Protein AF-A0A9D1J9B0-F1 (afdb_monomer_lite)

Structure (mmCIF, N/CA/C/O backbone):
data_AF-A0A9D1J9B0-F1
#
_entry.id   AF-A0A9D1J9B0-F1
#
loop_
_atom_site.group_PDB
_atom_site.id
_atom_site.type_symbol
_atom_site.label_atom_id
_atom_site.label_alt_id
_atom_site.label_comp_id
_atom_site.label_asym_id
_atom_site.label_entity_id
_atom_site.label_seq_id
_atom_site.pdbx_PDB_ins_code
_atom_site.Cartn_x
_atom_site.Cartn_y
_atom_site.Cartn_z
_atom_site.occupancy
_atom_site.B_iso_or_equiv
_atom_site.auth_seq_id
_atom_site.auth_comp_id
_atom_site.auth_asym_id
_atom_site.auth_atom_id
_atom_site.pdbx_PDB_model_num
ATOM 1 N N . MET A 1 1 ? -37.477 20.059 -3.249 1.00 31.12 1 MET A N 1
ATOM 2 C CA . MET A 1 1 ? -38.682 20.808 -3.695 1.00 31.12 1 MET A CA 1
ATOM 3 C C . MET A 1 1 ? -39.081 20.256 -5.066 1.00 31.12 1 MET A C 1
ATOM 5 O O . MET A 1 1 ? -38.280 20.366 -5.971 1.00 31.12 1 MET A O 1
ATOM 9 N N . LYS A 1 2 ? -40.104 19.385 -5.181 1.00 21.62 2 LYS A N 1
ATOM 10 C CA . LYS A 1 2 ? -41.485 19.699 -5.655 1.00 21.62 2 LYS A CA 1
ATOM 11 C C . LYS A 1 2 ? -41.464 20.566 -6.938 1.00 21.62 2 LYS A C 1
ATOM 13 O O . LYS A 1 2 ? -41.057 21.709 -6.814 1.00 21.62 2 LYS A O 1
ATOM 18 N N . LYS A 1 3 ? -41.920 20.175 -8.142 1.00 23.58 3 LYS A N 1
ATOM 19 C CA . LYS A 1 3 ? -42.946 19.223 -8.657 1.00 23.58 3 LYS A CA 1
ATOM 20 C C . LYS A 1 3 ? -42.654 18.962 -10.167 1.00 23.58 3 LYS A C 1
ATOM 22 O O . LYS A 1 3 ? -42.179 19.887 -10.806 1.00 23.58 3 LYS A O 1
ATOM 27 N N . PHE A 1 4 ? -42.771 17.756 -10.742 1.00 22.09 4 PHE A N 1
ATOM 28 C CA . PHE A 1 4 ? -43.973 16.966 -11.129 1.00 22.09 4 PHE A CA 1
ATOM 29 C C . PHE A 1 4 ? -44.691 17.430 -12.424 1.00 22.09 4 PHE A C 1
ATOM 31 O O . PHE A 1 4 ? -45.258 18.520 -12.401 1.00 22.09 4 PHE A O 1
ATOM 38 N N . ALA A 1 5 ? -44.740 16.561 -13.461 1.00 23.73 5 ALA A N 1
ATOM 39 C CA . ALA A 1 5 ? -45.914 16.149 -14.289 1.00 23.73 5 ALA A CA 1
ATOM 40 C C . ALA A 1 5 ? -45.518 15.727 -15.737 1.00 23.73 5 ALA A C 1
ATOM 42 O O . ALA A 1 5 ? -45.054 16.563 -16.500 1.00 23.73 5 ALA A O 1
ATOM 43 N N . LEU A 1 6 ? -45.530 14.419 -16.060 1.00 21.66 6 LEU A N 1
ATOM 44 C CA . LEU A 1 6 ? -46.576 13.612 -16.765 1.00 21.66 6 LEU A CA 1
ATOM 45 C C . LEU A 1 6 ? -46.407 13.583 -18.305 1.00 21.66 6 LEU A C 1
ATOM 47 O O . LEU A 1 6 ? -46.522 14.614 -18.950 1.00 21.66 6 LEU A O 1
ATOM 51 N N . LEU A 1 7 ? -45.991 12.461 -18.914 1.00 22.83 7 LEU A N 1
ATOM 52 C CA . LEU A 1 7 ? -46.787 11.308 -19.411 1.00 22.83 7 LEU A CA 1
ATOM 53 C C . LEU A 1 7 ? -47.965 11.641 -20.360 1.00 22.83 7 LEU A C 1
ATOM 55 O O . LEU A 1 7 ? -48.972 12.194 -19.924 1.00 22.83 7 LEU A O 1
ATOM 59 N N . LEU A 1 8 ? -47.877 11.078 -21.579 1.00 21.48 8 LEU A N 1
ATOM 60 C CA . LEU A 1 8 ? -48.791 10.082 -22.191 1.00 21.48 8 LEU A CA 1
ATOM 61 C C . LEU A 1 8 ? -49.397 10.423 -23.575 1.00 21.48 8 LEU A C 1
ATOM 63 O O . LEU A 1 8 ? -49.970 11.488 -23.771 1.00 21.48 8 LEU A O 1
ATOM 67 N N . ALA A 1 9 ? -49.420 9.369 -24.412 1.00 22.33 9 ALA A N 1
ATOM 68 C CA . ALA A 1 9 ? -50.201 9.117 -25.638 1.00 22.33 9 ALA A CA 1
ATOM 69 C C . ALA A 1 9 ? -49.673 9.773 -26.930 1.00 22.33 9 ALA A C 1
ATOM 71 O O . ALA A 1 9 ? -49.329 10.941 -26.947 1.00 22.33 9 ALA A O 1
ATOM 72 N N . GLY A 1 10 ? -49.593 9.106 -28.082 1.00 21.05 10 GLY A N 1
ATOM 73 C CA . GLY A 1 10 ? -50.181 7.845 -28.528 1.00 21.05 10 GLY A CA 1
ATOM 74 C C . GLY A 1 10 ? -50.547 7.998 -30.011 1.00 21.05 10 GLY A C 1
ATOM 75 O O . GLY A 1 10 ? -51.351 8.860 -30.337 1.00 21.05 10 GLY A O 1
ATOM 76 N N . VAL A 1 11 ? -49.901 7.197 -30.865 1.00 31.62 11 VAL A N 1
ATOM 77 C CA . VAL A 1 11 ? -50.242 6.757 -32.240 1.00 31.62 11 VAL A CA 1
ATOM 78 C C . VAL A 1 11 ? -51.287 7.571 -33.028 1.00 31.62 11 VAL A C 1
ATOM 80 O O . VAL A 1 11 ? -52.457 7.558 -32.663 1.00 31.62 11 VAL A O 1
ATOM 83 N N . LEU A 1 12 ? -50.902 8.099 -34.206 1.00 22.22 12 LEU A N 1
ATOM 84 C CA . LEU A 1 12 ? -51.770 8.252 -35.395 1.00 22.22 12 LEU A CA 1
ATOM 85 C C . LEU A 1 12 ? -50.944 8.489 -36.688 1.00 22.22 12 LEU A C 1
ATOM 87 O O . LEU A 1 12 ? -50.430 9.573 -36.926 1.00 22.22 12 LEU A O 1
ATOM 91 N N . SER A 1 13 ? -50.828 7.427 -37.492 1.00 25.91 13 SER A N 1
ATOM 92 C CA . SER A 1 13 ? -50.941 7.349 -38.965 1.00 25.91 13 SER A CA 1
ATOM 93 C C . SER A 1 13 ? -50.563 8.525 -39.903 1.00 25.91 13 SER A C 1
ATOM 95 O O . SER A 1 13 ? -51.199 9.572 -39.869 1.00 25.91 13 SER A O 1
ATOM 97 N N . LEU A 1 14 ? -49.710 8.186 -40.887 1.00 28.08 14 LEU A N 1
ATOM 98 C CA . LEU A 1 14 ? -49.819 8.383 -42.356 1.00 28.08 14 LEU A CA 1
ATOM 99 C C . LEU A 1 14 ? -50.202 9.758 -42.958 1.00 28.08 14 LEU A C 1
ATOM 101 O O . LEU A 1 14 ? -51.306 10.257 -42.762 1.00 28.08 14 LEU A O 1
ATOM 105 N N . GLY A 1 15 ? -49.368 10.213 -43.906 1.00 22.52 15 GLY A N 1
ATOM 106 C CA . GLY A 1 15 ? -49.724 11.127 -45.010 1.00 22.52 15 GLY A CA 1
ATOM 107 C C . GLY A 1 15 ? -48.547 12.031 -45.414 1.00 22.52 15 GLY A C 1
ATOM 108 O O . GLY A 1 15 ? -48.258 12.974 -44.695 1.00 22.52 15 GLY A O 1
ATOM 109 N N . ALA A 1 16 ? -47.715 11.683 -46.402 1.00 25.58 16 ALA A N 1
ATOM 110 C CA . ALA A 1 16 ? -47.918 11.765 -47.861 1.00 25.58 16 ALA A CA 1
ATOM 111 C C . ALA A 1 16 ? -47.706 13.168 -48.480 1.00 25.58 16 ALA A C 1
ATOM 113 O O . ALA A 1 16 ? -48.346 14.135 -48.078 1.00 25.58 16 ALA A O 1
ATOM 114 N N . GLY A 1 17 ? -46.899 13.193 -49.555 1.00 22.86 17 GLY A N 1
ATOM 115 C CA . GLY A 1 17 ? -46.793 14.255 -50.572 1.00 22.86 17 GLY A CA 1
ATOM 116 C C . GLY A 1 17 ? -45.572 15.157 -50.375 1.00 22.86 17 GLY A C 1
ATOM 117 O O . GLY A 1 17 ? -45.525 15.906 -49.412 1.00 22.86 17 GLY A O 1
ATOM 118 N N . VAL A 1 18 ? -44.523 15.129 -51.209 1.00 37.38 18 VAL A N 1
ATOM 119 C CA . VAL A 1 18 ? -44.515 15.400 -52.663 1.00 37.38 18 VAL A CA 1
ATOM 120 C C . VAL A 1 18 ? -45.587 16.417 -53.048 1.00 37.38 18 VAL A C 1
ATOM 122 O O . VAL A 1 18 ? -46.766 16.088 -53.029 1.00 37.38 18 VAL A O 1
ATOM 125 N N . ILE A 1 19 ? -45.165 17.618 -53.456 1.00 28.19 19 ILE A N 1
ATOM 126 C CA . ILE A 1 19 ? -45.656 18.307 -54.658 1.00 28.19 19 ILE A CA 1
ATOM 127 C C . ILE A 1 19 ? -44.622 19.358 -55.087 1.00 28.19 19 ILE A C 1
ATOM 129 O O . ILE A 1 19 ? -44.224 20.253 -54.347 1.00 28.19 19 ILE A O 1
ATOM 133 N N . CYS A 1 20 ? -44.236 19.172 -56.340 1.00 32.44 20 CYS A N 1
ATOM 134 C CA . CYS A 1 20 ? -43.520 20.030 -57.266 1.00 32.44 20 CYS A CA 1
ATOM 135 C C . CYS A 1 20 ? -44.410 21.192 -57.766 1.00 32.44 20 CYS A C 1
ATOM 137 O O . CYS A 1 20 ? -45.629 21.045 -57.778 1.00 32.44 20 CYS A O 1
ATOM 139 N N . ALA A 1 21 ? -43.833 22.284 -58.281 1.00 27.03 21 ALA A N 1
ATOM 140 C CA . ALA A 1 21 ? -44.405 23.109 -59.367 1.00 27.03 21 ALA A CA 1
ATOM 141 C C . ALA A 1 21 ? -43.416 24.229 -59.764 1.00 27.03 21 ALA A C 1
ATOM 143 O O . ALA A 1 21 ? -42.837 24.843 -58.877 1.00 27.03 21 ALA A O 1
ATOM 144 N N . CYS A 1 22 ? -43.208 24.648 -61.019 1.00 24.95 22 CYS A N 1
ATOM 145 C CA . CYS A 1 22 ? -43.683 24.223 -62.342 1.00 24.95 22 CYS A CA 1
ATOM 146 C C . CYS A 1 22 ? -42.912 25.019 -63.436 1.00 24.95 22 CYS A C 1
ATOM 148 O O . CYS A 1 22 ? -42.836 26.240 -63.362 1.00 24.95 22 CYS A O 1
ATOM 150 N N . THR A 1 23 ? -42.395 24.309 -64.445 1.00 29.88 23 THR A N 1
ATOM 151 C CA . THR A 1 23 ? -42.476 24.492 -65.924 1.00 29.88 23 THR A CA 1
ATOM 152 C C . THR A 1 23 ? -42.542 25.863 -66.652 1.00 29.88 23 THR A C 1
ATOM 154 O O . THR A 1 23 ? -43.447 26.660 -66.409 1.00 29.88 23 THR A O 1
ATOM 157 N N . ASN A 1 24 ? -41.759 25.915 -67.756 1.00 30.11 24 ASN A N 1
ATOM 158 C CA . ASN A 1 24 ? -42.088 26.209 -69.184 1.00 30.11 24 ASN A CA 1
ATOM 159 C C . ASN A 1 24 ? -41.548 27.478 -69.885 1.00 30.11 24 ASN A C 1
ATOM 161 O O . ASN A 1 24 ? -41.819 28.601 -69.470 1.00 30.11 24 ASN A O 1
ATOM 165 N N . GLY A 1 25 ? -40.970 27.265 -71.086 1.00 24.84 25 GLY A N 1
ATOM 166 C CA . GLY A 1 25 ? -40.926 28.245 -72.185 1.00 24.84 25 GLY A CA 1
ATOM 167 C C . GLY A 1 25 ? -39.864 27.996 -73.275 1.00 24.84 25 GLY A C 1
ATOM 168 O O . GLY A 1 25 ? -38.748 28.479 -73.149 1.00 24.84 25 GLY A O 1
ATOM 169 N N . GLU A 1 26 ? -40.239 27.293 -74.351 1.00 34.31 26 GLU A N 1
ATOM 170 C CA . GLU A 1 26 ? -39.489 27.043 -75.604 1.00 34.31 26 GLU A CA 1
ATOM 171 C C . GLU A 1 26 ? -39.050 28.314 -76.369 1.00 34.31 26 GLU A C 1
ATOM 173 O O . GLU A 1 26 ? -39.806 29.284 -76.380 1.00 34.31 26 GLU A O 1
ATOM 178 N N . VAL A 1 27 ? -37.969 28.238 -77.175 1.00 28.58 27 VAL A N 1
ATOM 179 C CA . VAL A 1 27 ? -37.933 28.814 -78.545 1.00 28.58 27 VAL A CA 1
ATOM 180 C C . VAL A 1 27 ? -37.051 27.971 -79.491 1.00 28.58 27 VAL A C 1
ATOM 182 O O . VAL A 1 27 ? -35.875 27.737 -79.235 1.00 28.58 27 VAL A O 1
ATOM 185 N N . ASN A 1 28 ? -37.659 27.580 -80.615 1.00 30.36 28 ASN A N 1
ATOM 186 C CA . ASN A 1 28 ? -37.119 26.919 -81.809 1.00 30.36 28 ASN A CA 1
ATOM 187 C C . ASN A 1 28 ? -35.936 27.630 -82.502 1.00 30.36 28 ASN A C 1
ATOM 189 O O . ASN A 1 28 ? -35.957 28.852 -82.648 1.00 30.36 28 ASN A O 1
ATOM 193 N N . ASN A 1 29 ? -35.063 26.849 -83.153 1.00 28.55 29 ASN A N 1
ATOM 194 C CA . ASN A 1 29 ? -34.556 27.187 -84.490 1.00 28.55 29 ASN A CA 1
ATOM 195 C C . ASN A 1 29 ? -34.341 25.920 -85.366 1.00 28.55 29 ASN A C 1
ATOM 197 O O . ASN A 1 29 ? -33.974 24.880 -84.823 1.00 28.55 29 ASN A O 1
ATOM 201 N N . PRO A 1 30 ? -34.605 25.985 -86.691 1.00 35.22 30 PRO A N 1
ATOM 202 C CA . PRO A 1 30 ? -34.544 24.867 -87.649 1.00 35.22 30 PRO A CA 1
ATOM 203 C C . PRO A 1 30 ? -33.130 24.722 -88.294 1.00 35.22 30 PRO A C 1
ATOM 205 O O . PRO A 1 30 ? -32.238 25.492 -87.940 1.00 35.22 30 PRO A O 1
ATOM 208 N N . PRO A 1 31 ? -32.892 23.736 -89.193 1.00 45.44 31 PRO A N 1
ATOM 209 C CA . PRO A 1 31 ? -31.605 23.056 -89.370 1.00 45.44 31 PRO A CA 1
ATOM 210 C C . PRO A 1 31 ? -30.641 23.790 -90.312 1.00 45.44 31 PRO A C 1
ATOM 212 O O . PRO A 1 31 ? -31.087 24.410 -91.281 1.00 45.44 31 PRO A O 1
ATOM 215 N N . ASP A 1 32 ? -29.334 23.637 -90.081 1.00 33.31 32 ASP A N 1
ATOM 216 C CA . ASP A 1 32 ? -28.314 23.887 -91.107 1.00 33.31 32 ASP A CA 1
ATOM 217 C C . ASP A 1 32 ? -27.951 22.553 -91.801 1.00 33.31 32 ASP A C 1
ATOM 219 O O . ASP A 1 32 ? -27.625 21.589 -91.099 1.00 33.31 32 ASP A O 1
ATOM 223 N N . PRO A 1 33 ? -28.083 22.441 -93.137 1.00 47.97 33 PRO A N 1
ATOM 224 C CA . PRO A 1 33 ? -27.874 21.217 -93.895 1.00 47.97 33 PRO A CA 1
ATOM 225 C C . PRO A 1 33 ? -26.568 21.290 -94.693 1.00 47.97 33 PRO A C 1
ATOM 227 O O . PRO A 1 33 ? -26.558 21.959 -95.712 1.00 47.97 33 PRO A O 1
ATOM 230 N N . ASP A 1 34 ? -25.510 20.589 -94.280 1.00 33.44 34 ASP A N 1
ATOM 231 C CA . ASP A 1 34 ? -24.372 20.201 -95.140 1.00 33.44 34 ASP A CA 1
ATOM 232 C C . ASP A 1 34 ? -23.360 19.365 -94.323 1.00 33.44 34 ASP A C 1
ATOM 234 O O . ASP A 1 34 ? -22.524 19.928 -93.628 1.00 33.44 34 ASP A O 1
ATOM 238 N N . ASP A 1 35 ? -23.464 18.030 -94.344 1.00 34.22 35 ASP A N 1
ATOM 239 C CA . ASP A 1 35 ? -22.419 17.115 -94.866 1.00 34.22 35 ASP A CA 1
ATOM 240 C C . ASP A 1 35 ? -22.883 15.640 -94.723 1.00 34.22 35 ASP A C 1
ATOM 242 O O . ASP A 1 35 ? -23.622 15.307 -93.792 1.00 34.22 35 ASP A O 1
ATOM 246 N N . PRO A 1 36 ? -22.555 14.751 -95.681 1.00 39.66 36 PRO A N 1
ATOM 247 C CA . PRO A 1 36 ? -23.243 13.497 -95.932 1.00 39.66 36 PRO A CA 1
ATOM 248 C C . PRO A 1 36 ? -22.724 12.360 -95.051 1.00 39.66 36 PRO A C 1
ATOM 250 O O . PRO A 1 36 ? -21.563 12.323 -94.658 1.00 39.66 36 PRO A O 1
ATOM 253 N N . GLY A 1 37 ? -23.608 11.391 -94.815 1.00 38.84 37 GLY A N 1
ATOM 254 C CA . GLY A 1 37 ? -23.359 10.231 -93.972 1.00 38.84 37 GLY A CA 1
ATOM 255 C C . GLY A 1 37 ? -22.016 9.540 -94.206 1.00 38.84 37 GLY A C 1
ATOM 256 O O . GLY A 1 37 ? -21.715 9.068 -95.304 1.00 38.84 37 GLY A O 1
ATOM 257 N N . ILE A 1 38 ? -21.285 9.393 -93.108 1.00 34.16 38 ILE A N 1
ATOM 258 C CA . ILE A 1 38 ? -20.508 8.193 -92.848 1.00 34.16 38 ILE A CA 1
ATOM 259 C C . ILE A 1 38 ? -21.448 7.285 -92.060 1.00 34.16 38 ILE A C 1
ATOM 261 O O . ILE A 1 38 ? -21.953 7.641 -91.000 1.00 34.16 38 ILE A O 1
ATOM 265 N N . VAL A 1 39 ? -21.781 6.155 -92.674 1.00 39.88 39 VAL A N 1
ATOM 266 C CA . VAL A 1 39 ? -22.377 5.024 -91.974 1.00 39.88 39 VAL A CA 1
ATOM 267 C C . VAL A 1 39 ? -21.231 4.429 -91.171 1.00 39.88 39 VAL A C 1
ATOM 269 O O . VAL A 1 39 ? -20.393 3.744 -91.760 1.00 39.88 39 VAL A O 1
ATOM 272 N N . ASP A 1 40 ? -21.162 4.738 -89.880 1.00 32.03 40 ASP A N 1
ATOM 273 C CA . ASP A 1 40 ? -20.342 3.939 -88.979 1.00 32.03 40 ASP A CA 1
ATOM 274 C C . ASP A 1 40 ? -20.986 2.549 -88.826 1.00 32.03 40 ASP A C 1
ATOM 276 O O . ASP A 1 40 ? -22.221 2.425 -88.840 1.00 32.03 40 ASP A O 1
ATOM 280 N N . PRO A 1 41 ? -20.169 1.480 -88.809 1.00 35.81 41 PRO A N 1
ATOM 281 C CA . PRO A 1 41 ? -20.637 0.117 -88.587 1.00 35.81 41 PRO A CA 1
ATOM 282 C C . PRO A 1 41 ? -21.267 0.006 -87.186 1.00 35.81 41 PRO A C 1
ATOM 284 O O . PRO A 1 41 ? -21.027 0.870 -86.348 1.00 35.81 41 PRO A O 1
ATOM 287 N N . PRO A 1 42 ? -22.100 -1.016 -86.920 1.00 36.19 42 PRO A N 1
ATOM 288 C CA . PRO A 1 42 ? -22.626 -1.212 -85.577 1.00 36.19 42 PRO A CA 1
ATOM 289 C C . PRO A 1 42 ? -21.440 -1.454 -84.636 1.00 36.19 42 PRO A C 1
ATOM 291 O O . PRO A 1 42 ? -20.698 -2.412 -84.853 1.00 36.19 42 PRO A O 1
ATOM 294 N N . ASP A 1 43 ? -21.252 -0.580 -83.647 1.00 34.12 43 ASP A N 1
ATOM 295 C CA . ASP A 1 43 ? -20.479 -0.929 -82.458 1.00 34.12 43 ASP A CA 1
ATOM 296 C C . ASP A 1 43 ? -21.211 -2.098 -81.795 1.00 34.12 43 ASP A C 1
ATOM 298 O O . ASP A 1 43 ? -22.371 -1.984 -81.386 1.00 34.12 43 ASP A O 1
ATOM 302 N N . ASP A 1 44 ? -20.556 -3.256 -81.812 1.00 35.09 44 ASP A N 1
ATOM 303 C CA . ASP A 1 44 ? -20.938 -4.425 -81.034 1.00 35.09 44 ASP A CA 1
ATOM 304 C C . ASP A 1 44 ? -20.781 -4.063 -79.548 1.00 35.09 44 ASP A C 1
ATOM 306 O O . ASP A 1 44 ? -19.674 -3.813 -79.089 1.00 35.09 44 ASP A O 1
ATOM 310 N N . ASN A 1 45 ? -21.912 -4.034 -78.837 1.00 40.50 45 ASN A N 1
ATOM 311 C CA . ASN A 1 45 ? -22.076 -4.278 -77.400 1.00 40.50 45 ASN A CA 1
ATOM 312 C C . ASN A 1 45 ? -20.943 -3.816 -76.462 1.00 40.50 45 ASN A C 1
ATOM 314 O O . ASN A 1 45 ? -20.241 -4.646 -75.890 1.00 40.50 45 ASN A O 1
ATOM 318 N N . ASP A 1 46 ? -20.884 -2.518 -76.172 1.00 44.31 46 ASP A N 1
ATOM 319 C CA . ASP A 1 46 ? -20.453 -2.075 -74.843 1.00 44.31 46 ASP A CA 1
ATOM 320 C C . ASP A 1 46 ? -21.677 -2.232 -73.925 1.00 44.31 46 ASP A C 1
ATOM 322 O O . ASP A 1 46 ? -22.583 -1.391 -73.900 1.00 44.31 46 ASP A O 1
ATOM 326 N N . THR A 1 47 ? -21.830 -3.419 -73.332 1.00 57.12 47 THR A N 1
ATOM 327 C CA . THR A 1 47 ? -22.976 -3.701 -72.455 1.00 57.12 47 THR A CA 1
ATOM 328 C C . THR A 1 47 ? -22.641 -3.111 -71.092 1.00 57.12 47 THR A C 1
ATOM 330 O O . THR A 1 47 ? -22.018 -3.770 -70.273 1.00 57.12 47 THR A O 1
ATOM 333 N N . ASP A 1 48 ? -22.997 -1.846 -70.872 1.00 69.31 48 ASP A N 1
ATOM 334 C CA . ASP A 1 48 ? -22.820 -1.188 -69.575 1.00 69.31 48 ASP A CA 1
ATOM 335 C C . ASP A 1 48 ? -23.695 -1.887 -68.516 1.00 69.31 48 ASP A C 1
ATOM 337 O O . ASP A 1 48 ? -24.925 -1.764 -68.514 1.00 69.31 48 ASP A O 1
ATOM 341 N N . PHE A 1 49 ? -23.056 -2.670 -67.642 1.00 79.19 49 PHE A N 1
ATOM 342 C CA . PHE A 1 49 ? -23.707 -3.394 -66.549 1.00 79.19 49 PHE A CA 1
ATOM 343 C C . PHE A 1 49 ? -23.830 -2.554 -65.268 1.00 79.19 49 PHE A C 1
ATOM 345 O O . PHE A 1 49 ? -24.401 -3.042 -64.293 1.00 79.19 49 PHE A O 1
ATOM 352 N N . THR A 1 50 ? -23.364 -1.299 -65.246 1.00 74.25 50 THR A N 1
ATOM 353 C CA . THR A 1 50 ? -23.315 -0.461 -64.031 1.00 74.25 50 THR A CA 1
ATOM 354 C C . THR A 1 50 ? -24.699 -0.278 -63.400 1.00 74.25 50 THR A C 1
ATOM 356 O O . THR A 1 50 ? -24.855 -0.415 -62.187 1.00 74.25 50 THR A O 1
ATOM 359 N N . GLU A 1 51 ? -25.742 -0.058 -64.212 1.00 76.44 51 GLU A N 1
ATOM 360 C CA . GLU A 1 51 ? -27.126 0.027 -63.713 1.00 76.44 51 GLU A CA 1
ATOM 361 C C . GLU A 1 51 ? -27.633 -1.307 -63.133 1.00 76.44 51 GLU A C 1
ATOM 363 O O . GLU A 1 51 ? -28.441 -1.299 -62.204 1.00 76.44 51 GLU A O 1
ATOM 368 N N . ALA A 1 52 ? -27.171 -2.448 -63.659 1.00 80.56 52 ALA A N 1
ATOM 369 C CA . ALA A 1 52 ? -27.573 -3.782 -63.204 1.00 80.56 52 ALA A CA 1
ATOM 370 C C . ALA A 1 52 ? -26.821 -4.231 -61.939 1.00 80.56 52 ALA A C 1
ATOM 372 O O . ALA A 1 52 ? -27.379 -4.963 -61.125 1.00 80.56 52 ALA A O 1
ATOM 373 N N . LEU A 1 53 ? -25.577 -3.776 -61.765 1.00 83.75 53 LEU A N 1
ATOM 374 C CA . LEU A 1 53 ? -24.745 -4.029 -60.585 1.00 83.75 53 LEU A CA 1
ATOM 375 C C . LEU A 1 53 ? -25.190 -3.204 -59.371 1.00 83.75 53 LEU A C 1
ATOM 377 O O . LEU A 1 53 ? -24.949 -3.598 -58.231 1.00 83.75 53 LEU A O 1
ATOM 381 N N . GLY A 1 54 ? -25.859 -2.069 -59.590 1.00 83.06 54 GLY A N 1
ATOM 382 C CA . GLY A 1 54 ? -26.412 -1.248 -58.516 1.00 83.06 54 GLY A CA 1
ATOM 383 C C . GLY A 1 54 ? -25.345 -0.830 -57.499 1.00 83.06 54 GLY A C 1
ATOM 384 O O . GLY A 1 54 ? -24.301 -0.293 -57.862 1.00 83.06 54 GLY A O 1
ATOM 385 N N . ALA A 1 55 ? -25.597 -1.077 -56.211 1.00 78.75 55 ALA A N 1
ATOM 386 C CA . ALA A 1 55 ? -24.687 -0.672 -55.139 1.00 78.75 55 ALA A CA 1
ATOM 387 C C . ALA A 1 55 ? -23.361 -1.440 -55.101 1.00 78.75 55 ALA A C 1
ATOM 389 O O . ALA A 1 55 ? -22.401 -0.934 -54.531 1.00 78.75 55 ALA A O 1
ATOM 390 N N . TYR A 1 56 ? -23.272 -2.613 -55.733 1.00 84.50 56 TYR A N 1
ATOM 391 C CA . TYR A 1 56 ? -22.024 -3.377 -55.802 1.00 84.50 56 TYR A CA 1
ATOM 392 C C . TYR A 1 56 ? -20.944 -2.648 -56.610 1.00 84.50 56 TYR A C 1
ATOM 394 O O . TYR A 1 56 ? -19.764 -2.825 -56.332 1.00 84.50 56 TYR A O 1
ATOM 402 N N . ALA A 1 57 ? -21.346 -1.798 -57.562 1.00 85.69 57 ALA A N 1
ATOM 403 C CA . ALA A 1 57 ? -20.451 -0.947 -58.345 1.00 85.69 57 ALA A CA 1
ATOM 404 C C . ALA A 1 57 ? -20.085 0.377 -57.637 1.00 85.69 57 ALA A C 1
ATOM 406 O O . ALA A 1 57 ? -19.307 1.158 -58.172 1.00 85.69 57 ALA A O 1
ATOM 407 N N . LEU A 1 58 ? -20.644 0.668 -56.453 1.00 81.56 58 LEU A N 1
ATOM 408 C CA . LEU A 1 58 ? -20.312 1.881 -55.685 1.00 81.56 58 LEU A CA 1
ATOM 409 C C . LEU A 1 58 ? -19.091 1.705 -54.775 1.00 81.56 58 LEU A C 1
ATOM 411 O O . LEU A 1 58 ? -18.663 2.675 -54.148 1.00 81.56 58 LEU A O 1
ATOM 415 N N . PHE A 1 59 ? -18.573 0.483 -54.669 1.00 84.62 59 PHE A N 1
ATOM 416 C CA . PHE A 1 59 ? -17.508 0.125 -53.749 1.00 84.62 59 PHE A CA 1
ATOM 417 C C . PHE A 1 59 ? -16.436 -0.688 -54.460 1.00 84.62 59 PHE A C 1
ATOM 419 O O . PHE A 1 59 ? -16.745 -1.519 -55.316 1.00 84.62 59 PHE A O 1
ATOM 426 N N . ASP A 1 60 ? -15.195 -0.470 -54.045 1.00 88.69 60 ASP A N 1
ATOM 427 C CA . ASP A 1 60 ? -14.113 -1.405 -54.306 1.00 88.69 60 ASP A CA 1
ATOM 428 C C . ASP A 1 60 ? -14.222 -2.587 -53.341 1.00 88.69 60 ASP A C 1
ATOM 430 O O . ASP A 1 60 ? -14.673 -2.450 -52.196 1.00 88.69 60 ASP A O 1
ATOM 434 N N . TRP A 1 61 ? -13.822 -3.762 -53.818 1.00 90.38 61 TRP A N 1
ATOM 435 C CA . TRP A 1 61 ? -13.862 -4.997 -53.049 1.00 90.38 61 TRP A CA 1
ATOM 436 C C . TRP A 1 61 ? -12.453 -5.574 -52.932 1.00 90.38 61 TRP A C 1
ATOM 438 O O . TRP A 1 61 ? -11.785 -5.795 -53.937 1.00 90.38 61 TRP A O 1
ATOM 448 N N . VAL A 1 62 ? -11.983 -5.815 -51.714 1.00 90.31 62 VAL A N 1
ATOM 449 C CA . VAL A 1 62 ? -10.593 -6.174 -51.409 1.00 90.31 62 VAL A CA 1
ATOM 450 C C . VAL A 1 62 ? -10.477 -7.613 -50.918 1.00 90.31 62 VAL A C 1
ATOM 452 O O . VAL A 1 62 ? -11.372 -8.136 -50.255 1.00 90.31 62 VAL A O 1
ATOM 455 N N . SER A 1 63 ? -9.369 -8.264 -51.253 1.00 89.12 63 SER A N 1
ATOM 456 C CA . SER A 1 63 ? -9.033 -9.632 -50.843 1.00 89.12 63 SER A CA 1
ATOM 457 C C . SER A 1 63 ? -7.513 -9.814 -50.824 1.00 89.12 63 SER A C 1
ATOM 459 O O . SER A 1 63 ? -6.792 -8.973 -51.362 1.00 89.12 63 SER A O 1
ATOM 461 N N . GLU A 1 64 ? -7.026 -10.960 -50.336 1.00 81.81 64 GLU A N 1
ATOM 462 C CA . GLU A 1 64 ? -5.612 -11.352 -50.492 1.00 81.81 64 GLU A CA 1
ATOM 463 C C . GLU A 1 64 ? -5.164 -11.412 -51.969 1.00 81.81 64 GLU A C 1
ATOM 465 O O . GLU A 1 64 ? -3.981 -11.302 -52.284 1.00 81.81 64 GLU A O 1
ATOM 470 N N . THR A 1 65 ? -6.114 -11.592 -52.896 1.00 78.38 65 THR A N 1
ATOM 471 C CA . THR A 1 65 ? -5.845 -11.729 -54.334 1.00 78.38 65 THR A CA 1
ATOM 472 C C . THR A 1 65 ? -5.803 -10.395 -55.083 1.00 78.38 65 THR A C 1
ATOM 474 O O . THR A 1 65 ? -5.492 -10.394 -56.273 1.00 78.38 65 THR A O 1
ATOM 477 N N . GLY A 1 66 ? -6.093 -9.281 -54.402 1.00 84.06 66 GLY A N 1
ATOM 478 C CA . GLY A 1 66 ? -6.123 -7.930 -54.965 1.00 84.06 66 GLY A CA 1
ATOM 479 C C . GLY A 1 66 ? -7.507 -7.276 -54.926 1.00 84.06 66 GLY A C 1
ATOM 480 O O . GLY A 1 66 ? -8.449 -7.803 -54.319 1.00 84.06 66 GLY A O 1
ATOM 481 N N . VAL A 1 67 ? -7.610 -6.113 -55.577 1.00 89.88 67 VAL A N 1
ATOM 482 C CA . VAL A 1 67 ? -8.831 -5.293 -55.636 1.00 89.88 67 VAL A CA 1
ATOM 483 C C . VAL A 1 67 ? -9.704 -5.663 -56.841 1.00 89.88 67 VAL A C 1
ATOM 485 O O . VAL A 1 67 ? -9.247 -5.688 -57.986 1.00 89.88 67 VAL A O 1
ATOM 488 N N . LEU A 1 68 ? -10.982 -5.929 -56.580 1.00 91.81 68 LEU A N 1
ATOM 489 C CA . LEU A 1 68 ? -12.052 -6.104 -57.555 1.00 91.81 68 LEU A CA 1
ATOM 490 C C . LEU A 1 68 ? -12.868 -4.808 -57.643 1.00 91.81 68 LEU A C 1
ATOM 492 O O . LEU A 1 68 ? -13.591 -4.456 -56.709 1.00 91.81 68 LEU A O 1
ATOM 496 N N . ASN A 1 69 ? -12.804 -4.140 -58.793 1.00 91.25 69 ASN A N 1
ATOM 497 C CA . ASN A 1 69 ? -13.619 -2.968 -59.091 1.00 91.25 69 ASN A CA 1
ATOM 498 C C . ASN A 1 69 ? -14.667 -3.331 -60.151 1.00 91.25 69 ASN A C 1
ATOM 500 O O . ASN A 1 69 ? -14.379 -3.511 -61.338 1.00 91.25 69 ASN A O 1
ATOM 504 N N . LEU A 1 70 ? -15.916 -3.458 -59.705 1.00 90.69 70 LEU A N 1
ATOM 505 C CA . LEU A 1 70 ? -17.031 -3.878 -60.556 1.00 90.69 70 LEU A CA 1
ATOM 506 C C . LEU A 1 70 ? -17.525 -2.772 -61.500 1.00 90.69 70 LEU A C 1
ATOM 508 O O . LEU A 1 70 ? -18.132 -3.096 -62.518 1.00 90.69 70 LEU A O 1
ATOM 512 N N . ALA A 1 71 ? -17.276 -1.496 -61.190 1.00 86.62 71 ALA A N 1
ATOM 513 C CA . ALA A 1 71 ? -17.654 -0.371 -62.049 1.00 86.62 71 ALA A CA 1
ATOM 514 C C . ALA A 1 71 ? -16.713 -0.227 -63.249 1.00 86.62 71 ALA A C 1
ATOM 516 O O . ALA A 1 71 ? -17.153 0.016 -64.369 1.00 86.62 71 ALA A O 1
ATOM 517 N N . GLU A 1 72 ? -15.415 -0.395 -63.012 1.00 86.25 72 GLU A N 1
ATOM 518 C CA . GLU A 1 72 ? -14.385 -0.363 -64.047 1.00 86.25 72 GLU A CA 1
ATOM 519 C C . GLU A 1 72 ? -14.245 -1.707 -64.767 1.00 86.25 72 GLU A C 1
ATOM 521 O O . GLU A 1 72 ? -13.638 -1.774 -65.836 1.00 86.25 72 GLU A O 1
ATOM 526 N N . GLY A 1 73 ? -14.811 -2.777 -64.198 1.00 86.12 73 GLY A N 1
ATOM 527 C CA . GLY A 1 73 ? -14.676 -4.126 -64.730 1.00 86.12 73 GLY A CA 1
ATOM 528 C C . GLY A 1 73 ? -13.224 -4.588 -64.673 1.00 86.12 73 GLY A C 1
ATOM 529 O O . GLY A 1 73 ? -12.692 -5.086 -65.664 1.00 86.12 73 GLY A O 1
ATOM 530 N N . THR A 1 74 ? -12.570 -4.409 -63.527 1.00 89.56 74 THR A N 1
ATOM 531 C CA . THR A 1 74 ? -11.166 -4.773 -63.328 1.00 89.56 74 THR A CA 1
ATOM 532 C C . THR A 1 74 ? -10.994 -5.664 -62.100 1.00 89.56 74 THR A C 1
ATOM 534 O O . THR A 1 74 ? -11.719 -5.560 -61.111 1.00 89.56 74 THR A O 1
ATOM 537 N N . LEU A 1 75 ? -10.021 -6.572 -62.184 1.00 91.25 75 LEU A N 1
ATOM 538 C CA . LEU A 1 75 ? -9.536 -7.371 -61.065 1.00 91.25 75 LEU A CA 1
ATOM 539 C C . LEU A 1 75 ? -8.012 -7.315 -61.082 1.00 91.25 75 LEU A C 1
ATOM 541 O O . LEU A 1 75 ? -7.377 -7.743 -62.055 1.00 91.25 75 LEU A O 1
ATOM 545 N N . GLU A 1 76 ? -7.430 -6.766 -60.024 1.00 88.88 76 GLU A N 1
ATOM 546 C CA . GLU A 1 76 ? -5.984 -6.659 -59.889 1.00 88.88 76 GLU A CA 1
ATOM 547 C C . GLU A 1 76 ? -5.304 -8.038 -59.986 1.00 88.88 76 GLU A C 1
ATOM 549 O O . GLU A 1 76 ? -5.872 -9.072 -59.643 1.00 88.88 76 GLU A O 1
ATOM 554 N N . GLY A 1 77 ? -4.091 -8.076 -60.541 1.00 82.50 77 GLY A N 1
ATOM 555 C CA . GLY A 1 77 ? -3.342 -9.322 -60.733 1.00 82.50 77 GLY A CA 1
ATOM 556 C C . GLY A 1 77 ? -3.765 -10.162 -61.947 1.00 82.50 77 GLY A C 1
ATOM 557 O O . GLY A 1 77 ? -3.057 -11.114 -62.285 1.00 82.50 77 GLY A O 1
ATOM 558 N N . THR A 1 78 ? -4.839 -9.795 -62.656 1.00 85.75 78 THR A N 1
ATOM 559 C CA . THR A 1 78 ? -5.262 -10.453 -63.908 1.00 85.75 78 THR A CA 1
ATOM 560 C C . THR A 1 78 ? -4.814 -9.685 -65.156 1.00 85.75 78 THR A C 1
ATOM 562 O O . THR A 1 78 ? -4.615 -8.470 -65.130 1.00 85.75 78 THR A O 1
ATOM 565 N N . GLN A 1 79 ? -4.614 -10.387 -66.278 1.00 84.12 79 GLN A N 1
ATOM 566 C CA . GLN A 1 79 ? -4.313 -9.759 -67.577 1.00 84.12 79 GLN A CA 1
ATOM 567 C C . GLN A 1 79 ? -5.579 -9.312 -68.318 1.00 84.12 79 GLN A C 1
ATOM 569 O O . GLN A 1 79 ? -5.507 -8.444 -69.190 1.00 84.12 79 GLN A O 1
ATOM 574 N N . SER A 1 80 ? -6.719 -9.932 -68.014 1.00 88.38 80 SER A N 1
ATOM 575 C CA . SER A 1 80 ? -8.029 -9.608 -68.576 1.00 88.38 80 SER A CA 1
ATOM 576 C C . SER A 1 80 ? -9.143 -9.993 -67.606 1.00 88.38 80 SER A C 1
ATOM 578 O O . SER A 1 80 ? -9.169 -11.126 -67.128 1.00 88.38 80 SER A O 1
ATOM 580 N N . PHE A 1 81 ? -10.078 -9.075 -67.377 1.00 92.00 81 PHE A N 1
ATOM 581 C CA . PHE A 1 81 ? -11.314 -9.307 -66.638 1.00 92.00 81 PHE A CA 1
ATOM 582 C C . PHE A 1 81 ? -12.475 -8.702 -67.432 1.00 92.00 81 PHE A C 1
ATOM 584 O O . PHE A 1 81 ? -12.359 -7.593 -67.947 1.00 92.00 81 PHE A O 1
ATOM 591 N N . GLU A 1 82 ? -13.571 -9.443 -67.573 1.00 90.94 82 GLU A N 1
ATOM 592 C CA . GLU A 1 82 ? -14.771 -8.986 -68.278 1.00 90.94 82 GLU A CA 1
ATOM 593 C C . GLU A 1 82 ? -16.025 -9.522 -67.583 1.00 90.94 82 GLU A C 1
ATOM 595 O O . GLU A 1 82 ? -16.129 -10.719 -67.305 1.00 90.94 82 GLU A O 1
ATOM 600 N N . ILE A 1 83 ? -16.998 -8.647 -67.323 1.00 91.75 83 ILE A N 1
ATOM 601 C CA . ILE A 1 83 ? -18.327 -9.044 -66.847 1.00 91.75 83 ILE A CA 1
ATOM 602 C C . ILE A 1 83 ? -19.149 -9.493 -68.057 1.00 91.75 83 ILE A C 1
ATOM 604 O O . ILE A 1 83 ? -19.305 -8.749 -69.021 1.00 91.75 83 ILE A O 1
ATOM 608 N N . THR A 1 84 ? -19.674 -10.716 -68.013 1.00 90.06 84 THR A N 1
ATOM 609 C CA . THR A 1 84 ? -20.362 -11.355 -69.145 1.00 90.06 84 THR A CA 1
ATOM 610 C C . THR A 1 84 ? -21.882 -11.405 -68.987 1.00 90.06 84 THR A C 1
ATOM 612 O O . THR A 1 84 ? -22.588 -11.426 -69.996 1.00 90.06 84 THR A O 1
ATOM 615 N N . ASP A 1 85 ? -22.401 -11.416 -67.753 1.00 91.56 85 ASP A N 1
ATOM 616 C CA . ASP A 1 85 ? -23.840 -11.344 -67.455 1.00 91.56 85 ASP A CA 1
ATOM 617 C C . ASP A 1 85 ? -24.087 -10.898 -66.001 1.00 91.56 85 ASP A C 1
ATOM 619 O O . ASP A 1 85 ? -23.273 -11.172 -65.118 1.00 91.56 85 ASP A O 1
ATOM 623 N N . VAL A 1 86 ? -25.233 -10.271 -65.726 1.00 90.94 86 VAL A N 1
ATOM 624 C CA . VAL A 1 86 ? -25.679 -9.925 -64.363 1.00 90.94 86 VAL A CA 1
ATOM 625 C C . VAL A 1 86 ? -27.142 -10.324 -64.211 1.00 90.94 86 VAL A C 1
ATOM 627 O O . VAL A 1 86 ? -28.011 -9.874 -64.958 1.00 90.94 86 VAL A O 1
ATOM 630 N N . THR A 1 87 ? -27.429 -11.176 -63.228 1.00 88.50 87 THR A N 1
ATOM 631 C CA . THR A 1 87 ? -28.784 -11.680 -62.960 1.00 88.50 87 THR A CA 1
ATOM 632 C C . THR A 1 87 ? -29.152 -11.514 -61.488 1.00 88.50 87 THR A C 1
ATOM 634 O O . THR A 1 87 ? -28.273 -11.428 -60.640 1.00 88.50 87 THR A O 1
ATOM 637 N N . GLY A 1 88 ? -30.449 -11.478 -61.171 1.00 84.06 88 GLY A N 1
ATOM 638 C CA . GLY A 1 88 ? -30.929 -11.238 -59.802 1.00 84.06 88 GLY A CA 1
ATOM 639 C C . GLY A 1 88 ? -31.183 -9.756 -59.501 1.00 84.06 88 GLY A C 1
ATOM 640 O O . GLY A 1 88 ? -31.229 -8.935 -60.417 1.00 84.06 88 GLY A O 1
ATOM 641 N N . ALA A 1 89 ? -31.437 -9.437 -58.231 1.00 78.69 89 ALA A N 1
ATOM 642 C CA . ALA A 1 89 ? -31.624 -8.077 -57.718 1.00 78.69 89 ALA A CA 1
ATOM 643 C C . ALA A 1 89 ? -31.254 -8.022 -56.225 1.00 78.69 89 ALA A C 1
ATOM 645 O O . ALA A 1 89 ? -31.378 -9.031 -55.527 1.00 78.69 89 ALA A O 1
ATOM 646 N N . ASP A 1 90 ? -30.838 -6.849 -55.743 1.00 75.31 90 ASP A N 1
ATOM 647 C CA . ASP A 1 90 ? -30.434 -6.605 -54.351 1.00 75.31 90 ASP A CA 1
ATOM 648 C C . ASP A 1 90 ? -29.394 -7.643 -53.862 1.00 75.31 90 ASP A C 1
ATOM 650 O O . ASP A 1 90 ? -28.422 -7.915 -54.561 1.00 75.31 90 ASP A O 1
ATOM 654 N N . ALA A 1 91 ? -29.593 -8.257 -52.690 1.00 73.50 91 ALA A N 1
ATOM 655 C CA . ALA A 1 91 ? -28.691 -9.272 -52.133 1.00 73.50 91 ALA A CA 1
ATOM 656 C C . ALA A 1 91 ? -28.629 -10.595 -52.934 1.00 73.50 91 ALA A C 1
ATOM 658 O O . ALA A 1 91 ? -27.766 -11.424 -52.663 1.00 73.50 91 ALA A O 1
ATOM 659 N N . GLU A 1 92 ? -29.529 -10.815 -53.903 1.00 81.69 92 GLU A N 1
ATOM 660 C CA . GLU A 1 92 ? -29.568 -12.026 -54.742 1.00 81.69 92 GLU A CA 1
ATOM 661 C C . GLU A 1 92 ? -28.851 -11.839 -56.097 1.00 81.69 92 GLU A C 1
ATOM 663 O O . GLU A 1 92 ? -29.030 -12.655 -57.006 1.00 81.69 92 GLU A O 1
ATOM 668 N N . ILE A 1 93 ? -28.077 -10.759 -56.272 1.00 87.19 93 ILE A N 1
ATOM 669 C CA . ILE A 1 93 ? -27.301 -10.523 -57.496 1.00 87.19 93 ILE A CA 1
ATOM 670 C C . ILE A 1 93 ? -26.226 -11.607 -57.676 1.00 87.19 93 ILE A C 1
ATOM 672 O O . ILE A 1 93 ? -25.458 -11.922 -56.766 1.00 87.19 93 ILE A O 1
ATOM 676 N N . VAL A 1 94 ? -26.160 -12.147 -58.895 1.00 91.56 94 VAL A N 1
ATOM 677 C CA . VAL A 1 94 ? -25.116 -13.061 -59.367 1.00 91.56 94 VAL A CA 1
ATOM 678 C C . VAL A 1 94 ? -24.491 -12.477 -60.629 1.00 91.56 94 VAL A C 1
ATOM 680 O O . VAL A 1 94 ? -25.172 -12.283 -61.642 1.00 91.56 94 VAL A O 1
ATOM 683 N N . ILE A 1 95 ? -23.186 -12.227 -60.564 1.00 94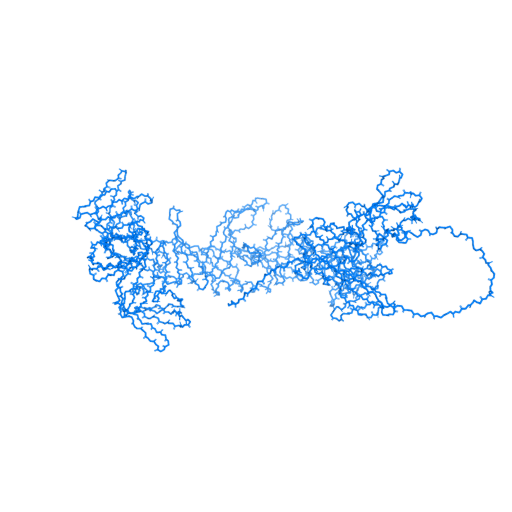.06 95 ILE A N 1
ATOM 684 C CA . ILE A 1 95 ? -22.376 -11.633 -61.629 1.00 94.06 95 ILE A CA 1
ATOM 685 C C . ILE A 1 95 ? -21.590 -12.759 -62.293 1.00 94.06 95 ILE A C 1
ATOM 687 O O . ILE A 1 95 ? -20.803 -13.438 -61.640 1.00 94.06 95 ILE A O 1
ATOM 691 N N . SER A 1 96 ? -21.797 -12.982 -63.584 1.00 94.00 96 SER A N 1
ATOM 692 C CA . SER A 1 96 ? -20.957 -13.886 -64.371 1.00 94.00 96 SER A CA 1
ATOM 693 C C . SER A 1 96 ? -19.817 -13.083 -64.983 1.00 94.00 96 SER A C 1
ATOM 695 O O . SER A 1 96 ? -20.054 -12.034 -65.580 1.00 94.00 96 SER A O 1
ATOM 697 N N . CYS A 1 97 ? -18.584 -13.560 -64.853 1.00 93.44 97 CYS A N 1
ATOM 698 C CA . CYS A 1 97 ? -17.407 -12.890 -65.398 1.00 93.44 97 CYS A CA 1
ATOM 699 C C . CYS A 1 97 ? -16.388 -13.895 -65.940 1.00 93.44 97 CYS A C 1
ATOM 701 O O . CYS A 1 97 ? -16.424 -15.082 -65.615 1.00 93.44 97 CYS A O 1
ATOM 703 N N . THR A 1 98 ? -15.474 -13.413 -66.773 1.00 93.00 98 THR A N 1
ATOM 704 C CA . THR A 1 98 ? -14.331 -14.176 -67.269 1.00 93.00 98 THR A CA 1
ATOM 705 C C . THR A 1 98 ? -13.056 -13.457 -66.842 1.00 93.00 98 THR A C 1
ATOM 707 O O . THR A 1 98 ? -12.872 -12.289 -67.173 1.00 93.00 98 THR A O 1
ATOM 710 N N . ALA A 1 99 ? -12.168 -14.154 -66.128 1.00 91.88 99 ALA A N 1
ATOM 711 C CA . ALA A 1 99 ? -10.860 -13.643 -65.721 1.00 91.88 99 ALA A CA 1
ATOM 712 C C . ALA A 1 99 ? -9.755 -14.538 -66.300 1.00 91.88 99 ALA A C 1
ATOM 714 O O . ALA A 1 99 ? -9.773 -15.757 -66.110 1.00 91.88 99 ALA A O 1
ATOM 715 N N . ASP A 1 100 ? -8.837 -13.958 -67.075 1.00 90.19 100 ASP A N 1
ATOM 716 C CA . ASP A 1 100 ? -7.757 -14.658 -67.792 1.00 90.19 100 ASP A CA 1
ATOM 717 C C . ASP A 1 100 ? -8.221 -15.887 -68.599 1.00 90.19 100 ASP A C 1
ATOM 719 O O . ASP A 1 100 ? -7.525 -16.898 -68.738 1.00 90.19 100 ASP A O 1
ATOM 723 N N . GLY A 1 101 ? -9.424 -15.787 -69.174 1.00 87.62 101 GLY A N 1
ATOM 724 C CA . GLY A 1 101 ? -10.043 -16.832 -69.991 1.00 87.62 101 GLY A CA 1
ATOM 725 C C . GLY A 1 101 ? -10.703 -17.971 -69.204 1.00 87.62 101 GLY A C 1
ATOM 726 O O . GLY A 1 101 ? -11.051 -18.986 -69.813 1.00 87.62 101 GLY A O 1
ATOM 727 N N . VAL A 1 102 ? -10.869 -17.829 -67.886 1.00 91.81 102 VAL A N 1
ATOM 728 C CA . VAL A 1 102 ? -11.617 -18.753 -67.018 1.00 91.81 102 VAL A CA 1
ATOM 729 C C . VAL A 1 102 ? -12.919 -18.089 -66.569 1.00 91.81 102 VAL A C 1
ATOM 731 O O . VAL A 1 102 ? -12.907 -16.928 -66.174 1.00 91.81 102 VAL A O 1
ATOM 734 N N . ASP A 1 103 ? -14.031 -18.823 -66.630 1.00 95.19 103 ASP A N 1
ATOM 735 C CA . ASP A 1 103 ? -15.358 -18.315 -66.266 1.00 95.19 103 ASP A CA 1
ATOM 736 C C . ASP A 1 103 ? -15.643 -18.497 -64.766 1.00 95.19 103 ASP A C 1
ATOM 738 O O . ASP A 1 103 ? -15.463 -19.590 -64.212 1.00 95.19 103 ASP A O 1
ATOM 742 N N . TYR A 1 104 ? -16.157 -17.444 -64.133 1.00 96.12 104 TYR A N 1
ATOM 743 C CA . TYR A 1 104 ? -16.500 -17.378 -62.715 1.00 96.12 104 TYR A CA 1
ATOM 744 C C . TYR A 1 104 ? -17.908 -16.812 -62.502 1.00 96.12 104 TYR A C 1
ATOM 746 O O . TYR A 1 104 ? -18.461 -16.105 -63.346 1.00 96.12 104 TYR A O 1
ATOM 754 N N . THR A 1 105 ? -18.474 -17.112 -61.336 1.00 95.81 105 THR A N 1
ATOM 755 C CA . THR A 1 105 ? -19.656 -16.435 -60.792 1.00 95.81 105 THR A CA 1
ATOM 756 C C . THR A 1 105 ? -19.293 -15.748 -59.485 1.00 95.81 105 THR A C 1
ATOM 758 O O . THR A 1 105 ? -18.703 -16.391 -58.619 1.00 95.81 105 THR A O 1
ATOM 761 N N . ILE A 1 106 ? -19.673 -14.482 -59.336 1.00 95.06 106 ILE A N 1
ATOM 762 C CA . ILE A 1 106 ? -19.506 -13.686 -58.121 1.00 95.06 106 ILE A CA 1
ATOM 763 C C . ILE A 1 106 ? -20.882 -13.456 -57.490 1.00 95.06 106 ILE A C 1
ATOM 765 O O . ILE A 1 106 ? -21.814 -13.025 -58.175 1.00 95.06 106 ILE A O 1
ATOM 769 N N . SER A 1 107 ? -21.024 -13.750 -56.198 1.00 92.19 107 SER A N 1
ATOM 770 C CA . SER A 1 107 ? -22.277 -13.560 -55.451 1.00 92.19 107 SER A CA 1
ATOM 771 C C . SER A 1 107 ? -22.022 -13.228 -53.983 1.00 92.19 107 SER A C 1
ATOM 773 O O . SER A 1 107 ? -21.021 -13.666 -53.422 1.00 92.19 107 SER A O 1
ATOM 775 N N . LEU A 1 108 ? -22.945 -12.496 -53.354 1.00 88.38 108 LEU A N 1
ATOM 776 C CA . LEU A 1 108 ? -22.872 -12.161 -51.930 1.00 88.38 108 LEU A CA 1
ATOM 777 C C . LEU A 1 108 ? -23.194 -13.389 -51.060 1.00 88.38 108 LEU A C 1
ATOM 779 O O . LEU A 1 108 ? -24.191 -14.072 -51.299 1.00 88.38 108 LEU A O 1
ATOM 783 N N . ASN A 1 109 ? -22.373 -13.660 -50.048 1.00 86.56 109 ASN A N 1
ATOM 784 C CA . ASN A 1 109 ? -22.605 -14.726 -49.077 1.00 86.56 109 ASN A CA 1
ATOM 785 C C . ASN A 1 109 ? -23.407 -14.240 -47.851 1.00 86.56 109 ASN A C 1
ATOM 787 O O . ASN A 1 109 ? -23.667 -13.049 -47.676 1.00 86.56 109 ASN A O 1
ATOM 791 N N . ASP A 1 110 ? -23.776 -15.174 -46.967 1.00 81.75 110 ASP A N 1
ATOM 792 C CA . ASP A 1 110 ? -24.556 -14.888 -45.748 1.00 81.75 110 ASP A CA 1
ATOM 793 C C . ASP A 1 110 ? -23.835 -13.945 -44.759 1.00 81.75 110 ASP A C 1
ATOM 795 O O . ASP A 1 110 ? -24.472 -13.399 -43.858 1.00 81.75 110 ASP A O 1
ATOM 799 N N . ALA A 1 111 ? -22.518 -13.762 -44.905 1.00 77.19 111 ALA A N 1
ATOM 800 C CA . ALA A 1 111 ? -21.697 -12.878 -44.081 1.00 77.19 111 ALA A CA 1
ATOM 801 C C . ALA A 1 111 ? -21.520 -11.471 -44.687 1.00 77.19 111 ALA A C 1
ATOM 803 O O . ALA A 1 111 ? -20.849 -10.638 -44.085 1.00 77.19 111 ALA A O 1
ATOM 804 N N . GLY A 1 112 ? -22.117 -11.191 -45.852 1.00 81.00 112 GLY A N 1
ATOM 805 C CA . GLY A 1 112 ? -22.013 -9.889 -46.512 1.00 81.00 112 GLY A CA 1
ATOM 806 C C . GLY A 1 112 ? -20.699 -9.665 -47.271 1.00 81.00 112 GLY A C 1
ATOM 807 O O . GLY A 1 112 ? -20.321 -8.513 -47.469 1.00 81.00 112 GLY A O 1
ATOM 808 N N . ALA A 1 113 ? -20.027 -10.735 -47.707 1.00 88.69 113 ALA A N 1
ATOM 809 C CA . ALA A 1 113 ? -18.832 -10.702 -48.558 1.00 88.69 113 ALA A CA 1
ATOM 810 C C . ALA A 1 113 ? -19.121 -11.273 -49.958 1.00 88.69 113 ALA A C 1
ATOM 812 O O . ALA A 1 113 ? -20.010 -12.113 -50.114 1.00 88.69 113 ALA A O 1
ATOM 813 N N . LEU A 1 114 ? -18.378 -10.845 -50.982 1.00 91.50 114 LEU A N 1
ATOM 814 C CA . LEU A 1 114 ? -18.490 -11.388 -52.339 1.00 91.50 114 LEU A CA 1
ATOM 815 C C . LEU A 1 114 ? -17.611 -12.627 -52.509 1.00 91.50 114 LEU A C 1
ATOM 817 O O . LEU A 1 114 ? -16.397 -12.556 -52.370 1.00 91.50 114 LEU A O 1
ATOM 821 N N . GLU A 1 115 ? -18.201 -13.752 -52.893 1.00 93.38 115 GLU A N 1
ATOM 822 C CA . GLU A 1 115 ? -17.463 -14.973 -53.224 1.00 93.38 115 GLU A CA 1
ATOM 823 C C . GLU A 1 115 ? -17.366 -15.141 -54.737 1.00 93.38 115 GLU A C 1
ATOM 825 O O . GLU A 1 115 ? -18.386 -15.205 -55.425 1.00 93.38 115 GLU A O 1
ATOM 830 N N . MET A 1 116 ? -16.141 -15.253 -55.253 1.00 94.06 116 MET A N 1
ATOM 831 C CA . MET A 1 116 ? -15.862 -15.576 -56.651 1.00 94.06 116 MET A CA 1
ATOM 832 C C . MET A 1 116 ? -15.624 -17.078 -56.784 1.00 94.06 116 MET A C 1
ATOM 834 O O . MET A 1 116 ? -14.660 -17.617 -56.245 1.00 94.06 116 MET A O 1
ATOM 838 N N . ILE A 1 117 ? -16.499 -17.771 -57.507 1.00 94.50 117 ILE A N 1
ATOM 839 C CA . ILE A 1 117 ? -16.505 -19.233 -57.623 1.00 94.50 117 ILE A CA 1
ATOM 840 C C . ILE A 1 117 ? -16.288 -19.627 -59.082 1.00 94.50 117 ILE A C 1
ATOM 842 O O . ILE A 1 117 ? -16.971 -19.136 -59.980 1.00 94.50 117 ILE A O 1
ATOM 846 N N . SER A 1 118 ? -15.348 -20.538 -59.332 1.00 93.88 118 SER A N 1
ATOM 847 C CA . SER A 1 118 ? -15.075 -21.063 -60.676 1.00 93.88 118 SER A CA 1
ATOM 848 C C . SER A 1 118 ? -16.258 -21.881 -61.199 1.00 93.88 118 SER A C 1
ATOM 850 O O . SER A 1 118 ? -16.719 -22.827 -60.553 1.00 93.88 118 SER A O 1
ATOM 852 N N . VAL A 1 119 ? -16.721 -21.572 -62.414 1.00 93.19 119 VAL A N 1
ATOM 853 C CA . VAL A 1 119 ? -17.845 -22.281 -63.056 1.00 93.19 119 VAL A CA 1
ATOM 854 C C . VAL A 1 119 ? -17.466 -23.721 -63.422 1.00 93.19 119 VAL A C 1
ATOM 856 O O . VAL A 1 119 ? -18.323 -24.607 -63.475 1.00 93.19 119 VAL A O 1
ATOM 859 N N . ALA A 1 120 ? -16.182 -23.983 -63.680 1.00 89.19 120 ALA A N 1
ATOM 860 C CA . ALA A 1 120 ? -15.714 -25.272 -64.186 1.00 89.19 120 ALA A CA 1
ATOM 861 C C . ALA A 1 120 ? -15.739 -26.390 -63.128 1.00 89.19 120 ALA A C 1
ATOM 863 O O . ALA A 1 120 ? -16.030 -27.545 -63.457 1.00 89.19 120 ALA A O 1
ATOM 864 N N . ASP A 1 121 ? -15.417 -26.064 -61.877 1.00 89.88 121 ASP A N 1
ATOM 865 C CA . ASP A 1 121 ? -15.224 -27.022 -60.781 1.00 89.88 121 ASP A CA 1
ATOM 866 C C . ASP A 1 121 ? -15.910 -26.628 -59.463 1.00 89.88 121 ASP A C 1
ATOM 868 O O . ASP A 1 121 ? -15.863 -27.401 -58.500 1.00 89.88 121 ASP A O 1
ATOM 872 N N . ASN A 1 122 ? -16.609 -25.487 -59.437 1.00 89.81 122 ASN A N 1
ATOM 873 C CA . ASN A 1 122 ? -17.360 -24.985 -58.289 1.00 89.81 122 ASN A CA 1
ATOM 874 C C . ASN A 1 122 ? -16.482 -24.841 -57.030 1.00 89.81 122 ASN A C 1
ATOM 876 O O . ASN A 1 122 ? -16.918 -25.163 -55.921 1.00 89.81 122 ASN A O 1
ATOM 880 N N . GLN A 1 123 ? -15.223 -24.430 -57.213 1.00 92.31 123 GLN A N 1
ATOM 881 C CA . GLN A 1 123 ? -14.297 -24.080 -56.135 1.00 92.31 123 GLN A CA 1
ATOM 882 C C . GLN A 1 123 ? -14.282 -22.566 -55.913 1.00 92.31 123 GLN A C 1
ATOM 884 O O . GLN A 1 123 ? -14.336 -21.798 -56.876 1.00 92.31 123 GLN A O 1
ATOM 889 N N . LEU A 1 124 ? -14.196 -22.160 -54.644 1.00 90.19 124 LEU A N 1
ATOM 890 C CA . LEU A 1 124 ? -13.963 -20.771 -54.258 1.00 90.19 124 LEU A CA 1
ATOM 891 C C . LEU A 1 124 ? -12.577 -20.351 -54.756 1.00 90.19 124 LEU A C 1
ATOM 893 O O . LEU A 1 124 ? -11.588 -21.028 -54.476 1.00 90.19 124 LEU A O 1
ATOM 897 N N . TYR A 1 125 ? -12.538 -19.266 -55.518 1.00 89.06 125 TYR A N 1
ATOM 898 C CA . TYR A 1 125 ? -11.312 -18.643 -55.993 1.00 89.06 125 TYR A CA 1
ATOM 899 C C . TYR A 1 125 ? -10.820 -17.592 -54.999 1.00 89.06 125 TYR A C 1
ATOM 901 O O . TYR A 1 125 ? -9.662 -17.635 -54.606 1.00 89.06 125 TYR A O 1
ATOM 909 N N . SER A 1 126 ? -11.706 -16.684 -54.581 1.00 90.75 126 SER A N 1
ATOM 910 C CA . SER A 1 126 ? -11.404 -15.633 -53.609 1.00 90.75 126 SER A CA 1
ATOM 911 C C . SER A 1 126 ? -12.686 -15.114 -52.954 1.00 90.75 126 SER A C 1
ATOM 913 O O . SER A 1 126 ? -13.770 -15.198 -53.547 1.00 90.75 126 SER A O 1
ATOM 915 N N . THR A 1 127 ? -12.546 -14.581 -51.742 1.00 91.06 127 THR A N 1
ATOM 916 C CA . THR A 1 127 ? -13.595 -13.863 -51.015 1.00 91.06 127 THR A CA 1
ATOM 917 C C . THR A 1 127 ? -13.183 -12.405 -50.909 1.00 91.06 127 THR A C 1
ATOM 919 O O . THR A 1 127 ? -12.104 -12.105 -50.405 1.00 91.06 127 THR A O 1
ATOM 922 N N . PHE A 1 128 ? -14.047 -11.505 -51.363 1.00 90.94 128 PHE A N 1
ATOM 923 C CA . PHE A 1 128 ? -13.804 -10.075 -51.348 1.00 90.94 128 PHE A CA 1
ATOM 924 C C . PHE A 1 128 ? -14.693 -9.381 -50.316 1.00 90.94 128 PHE A C 1
ATOM 926 O O . PHE A 1 128 ? -15.920 -9.524 -50.323 1.00 90.94 128 PHE A O 1
ATOM 933 N N . LEU A 1 129 ? -14.058 -8.614 -49.439 1.00 90.50 129 LEU A N 1
ATOM 934 C CA . LEU A 1 129 ? -14.694 -7.724 -48.476 1.00 90.50 129 LEU A CA 1
ATOM 935 C C . LEU A 1 129 ? -14.847 -6.331 -49.083 1.00 90.50 129 LEU A C 1
ATOM 937 O O . LEU A 1 129 ? -14.147 -5.987 -50.028 1.00 90.50 129 LEU A O 1
ATOM 941 N N . VAL A 1 130 ? -15.740 -5.504 -48.549 1.00 87.50 130 VAL A N 1
ATOM 942 C CA . VAL A 1 130 ? -15.809 -4.103 -48.985 1.00 87.50 130 VAL A CA 1
ATOM 943 C C . VAL A 1 130 ? -14.572 -3.353 -48.486 1.00 87.50 130 VAL A C 1
ATOM 945 O O . VAL A 1 130 ? -14.194 -3.500 -47.323 1.00 87.50 130 VAL A O 1
ATOM 948 N N . GLU A 1 131 ? -13.967 -2.540 -49.349 1.00 85.56 131 GLU A N 1
ATOM 949 C CA . GLU A 1 131 ? -12.852 -1.644 -49.023 1.00 85.56 131 GLU A CA 1
ATOM 950 C C . GLU A 1 131 ? -13.165 -0.796 -47.765 1.00 85.56 131 GLU A C 1
ATOM 952 O O . GLU A 1 131 ? -14.272 -0.266 -47.604 1.00 85.56 131 GLU A O 1
ATOM 957 N N . ALA A 1 132 ? -12.207 -0.723 -46.834 1.00 80.44 132 ALA A N 1
ATOM 958 C CA . ALA A 1 132 ? -12.416 -0.219 -45.476 1.00 80.44 132 ALA A CA 1
ATOM 959 C C . ALA A 1 132 ? -11.509 0.959 -45.081 1.00 80.44 132 ALA A C 1
ATOM 961 O O . ALA A 1 132 ? -11.521 1.341 -43.911 1.00 80.44 132 ALA A O 1
ATOM 962 N N . SER A 1 133 ? -10.773 1.578 -46.008 1.00 81.19 133 SER A N 1
ATOM 963 C CA . SER A 1 133 ? -9.781 2.641 -45.756 1.00 81.19 133 SER A CA 1
ATOM 964 C C . SER A 1 133 ? -10.349 3.779 -44.919 1.00 81.19 133 SER A C 1
ATOM 966 O O . SER A 1 133 ? -9.676 4.326 -44.057 1.00 81.19 133 SER A O 1
ATOM 968 N N . ARG A 1 134 ? -11.637 4.093 -45.078 1.00 81.44 134 ARG A N 1
ATOM 969 C CA . ARG A 1 134 ? -12.339 5.101 -44.260 1.00 81.44 134 ARG A CA 1
ATOM 970 C C . ARG A 1 134 ? -12.387 4.804 -42.751 1.00 81.44 134 ARG A C 1
ATOM 972 O O . ARG A 1 134 ? -12.682 5.712 -41.978 1.00 81.44 134 ARG A O 1
ATOM 979 N N . TYR A 1 135 ? -12.161 3.557 -42.338 1.00 84.81 135 TYR A N 1
ATOM 980 C CA . TYR A 1 135 ? -12.085 3.120 -40.938 1.00 84.81 135 TYR A CA 1
ATOM 981 C C . TYR A 1 135 ? -10.638 2.974 -40.444 1.00 84.81 135 TYR A C 1
ATOM 983 O O . TYR A 1 135 ? -10.430 2.820 -39.240 1.00 84.81 135 TYR A O 1
ATOM 991 N N . ALA A 1 136 ? -9.658 3.019 -41.352 1.00 88.31 136 ALA A N 1
ATOM 992 C CA . ALA A 1 136 ? -8.247 2.860 -41.039 1.00 88.31 136 ALA A CA 1
ATOM 993 C C . ALA A 1 136 ? -7.700 4.022 -40.209 1.00 88.31 136 ALA A C 1
ATOM 995 O O . ALA A 1 136 ? -8.297 5.099 -40.138 1.00 88.31 136 ALA A O 1
ATOM 996 N N . GLY A 1 137 ? -6.544 3.803 -39.589 1.00 90.38 137 GLY A N 1
ATOM 997 C CA . GLY A 1 137 ? -5.880 4.808 -38.769 1.00 90.38 137 GLY A CA 1
ATOM 998 C C . GLY A 1 137 ? -6.087 4.612 -37.267 1.00 90.38 137 GLY A C 1
ATOM 999 O O . GLY A 1 137 ? -6.756 3.675 -36.821 1.00 90.38 137 GLY A O 1
ATOM 1000 N N . ALA A 1 138 ? -5.516 5.529 -36.484 1.00 90.69 138 ALA A N 1
ATOM 1001 C CA . ALA A 1 138 ? -5.632 5.552 -35.032 1.00 90.69 138 ALA A CA 1
ATOM 1002 C C . ALA A 1 138 ? -6.772 6.472 -34.580 1.00 90.69 138 ALA A C 1
ATOM 1004 O O . ALA A 1 138 ? -6.826 7.650 -34.944 1.00 90.69 138 ALA A O 1
ATOM 1005 N N . TRP A 1 139 ? -7.673 5.962 -33.747 1.00 88.88 139 TRP A N 1
ATOM 1006 C CA . TRP A 1 139 ? -8.819 6.723 -33.254 1.00 88.88 139 TRP A CA 1
ATOM 1007 C C . TRP A 1 139 ? -9.321 6.233 -31.895 1.00 88.88 139 TRP A C 1
ATOM 1009 O O . TRP A 1 139 ? -8.943 5.174 -31.406 1.00 88.88 139 TRP A O 1
ATOM 1019 N N . TYR A 1 140 ? -10.162 7.027 -31.241 1.00 86.56 140 TYR A N 1
ATOM 1020 C CA . TYR A 1 140 ? -10.771 6.697 -29.954 1.00 86.56 140 TYR A CA 1
ATOM 1021 C C . TYR A 1 140 ? -12.234 7.143 -29.919 1.00 86.56 140 TYR A C 1
ATOM 1023 O O . TYR A 1 140 ? -12.656 7.997 -30.692 1.00 86.56 140 TYR A O 1
ATOM 1031 N N . SER A 1 141 ? -13.021 6.555 -29.023 1.00 80.88 141 SER A N 1
ATOM 1032 C CA . SER A 1 141 ? -14.384 7.020 -28.748 1.00 80.88 141 SER A CA 1
ATOM 1033 C C . SER A 1 141 ? -14.341 8.233 -27.823 1.00 80.88 141 SER A C 1
ATOM 1035 O O . SER A 1 141 ? -13.604 8.200 -26.842 1.00 80.88 141 SER A O 1
ATOM 1037 N N . ALA A 1 142 ? -15.155 9.264 -28.070 1.00 70.94 142 ALA A N 1
ATOM 1038 C CA . ALA A 1 142 ? -15.165 10.491 -27.261 1.00 70.94 142 ALA A CA 1
ATOM 1039 C C . ALA A 1 142 ? -15.368 10.262 -25.742 1.00 70.94 142 ALA A C 1
ATOM 1041 O O . ALA A 1 142 ? -14.884 11.049 -24.928 1.00 70.94 142 ALA A O 1
ATOM 1042 N N . ASP A 1 143 ? -16.037 9.170 -25.355 1.00 69.06 143 ASP A N 1
ATOM 1043 C CA . ASP A 1 143 ? -16.283 8.799 -23.952 1.00 69.06 143 ASP A CA 1
ATOM 1044 C C . ASP A 1 143 ? -15.209 7.853 -23.362 1.00 69.06 143 ASP A C 1
ATOM 1046 O O . ASP A 1 143 ? -15.237 7.558 -22.167 1.00 69.06 143 ASP A O 1
ATOM 1050 N N . GLU A 1 144 ? -14.256 7.375 -24.172 1.00 69.75 144 GLU A N 1
ATOM 1051 C CA . GLU A 1 144 ? -13.180 6.466 -23.758 1.00 69.75 144 GLU A CA 1
ATOM 1052 C C . GLU A 1 144 ? -11.910 7.247 -23.383 1.00 69.75 144 GLU A C 1
ATOM 1054 O O . GLU A 1 144 ? -11.312 7.951 -24.201 1.00 69.75 144 GLU A O 1
ATOM 1059 N N . THR A 1 145 ? -11.471 7.112 -22.129 1.00 67.94 145 THR A N 1
ATOM 1060 C CA . THR A 1 145 ? -10.316 7.852 -21.594 1.00 67.94 145 THR A CA 1
ATOM 1061 C C . THR A 1 145 ? -9.048 7.020 -21.460 1.00 67.94 145 THR A C 1
ATOM 1063 O O . THR A 1 145 ? -7.981 7.598 -21.254 1.00 67.94 145 THR A O 1
ATOM 1066 N N . SER A 1 146 ? -9.144 5.695 -21.554 1.00 76.75 146 SER A N 1
ATOM 1067 C CA . SER A 1 146 ? -8.054 4.770 -21.227 1.00 76.75 146 SER A CA 1
ATOM 1068 C C . SER A 1 146 ? -7.399 4.144 -22.458 1.00 76.75 146 SER A C 1
ATOM 1070 O O . SER A 1 146 ? -6.213 3.815 -22.412 1.00 76.75 146 SER A O 1
ATOM 1072 N N . TYR A 1 147 ? -8.129 4.041 -23.570 1.00 81.31 147 TYR A N 1
ATOM 1073 C CA . TYR A 1 147 ? -7.678 3.317 -24.759 1.00 81.31 147 TYR A CA 1
ATOM 1074 C C . TYR A 1 147 ? -7.778 4.145 -26.046 1.00 81.31 147 TYR A C 1
ATOM 1076 O O . TYR A 1 147 ? -8.454 5.178 -26.109 1.00 81.31 147 TYR A O 1
ATOM 1084 N N . TYR A 1 148 ? -7.067 3.681 -27.068 1.00 86.56 148 TYR A N 1
ATOM 1085 C CA . TYR A 1 148 ? -7.267 4.034 -28.470 1.00 86.56 148 TYR A CA 1
ATOM 1086 C C . TYR A 1 148 ? -7.202 2.759 -29.322 1.00 86.56 148 TYR A C 1
ATOM 1088 O O . TYR A 1 148 ? -6.718 1.718 -28.870 1.00 86.56 148 TYR A O 1
ATOM 1096 N N . TYR A 1 149 ? -7.724 2.836 -30.537 1.00 86.56 149 TYR A N 1
ATOM 1097 C CA . TYR A 1 149 ? -7.843 1.730 -31.476 1.00 86.56 149 TYR A CA 1
ATOM 1098 C C . TYR A 1 149 ? -7.042 2.035 -32.733 1.00 86.56 149 TYR A C 1
ATOM 1100 O O . TYR A 1 149 ? -6.986 3.190 -33.156 1.00 86.56 149 TYR A O 1
ATOM 1108 N N . VAL A 1 150 ? -6.444 1.006 -33.328 1.00 88.56 150 VAL A N 1
ATOM 1109 C CA . VAL A 1 150 ? -5.685 1.116 -34.578 1.00 88.56 150 VAL A CA 1
ATOM 1110 C C . VAL A 1 150 ? -6.191 0.072 -35.568 1.00 88.56 150 VAL A C 1
ATOM 1112 O O . VAL A 1 150 ? -6.238 -1.122 -35.254 1.00 88.56 150 VAL A O 1
ATOM 1115 N N . ILE A 1 151 ? -6.592 0.539 -36.751 1.00 87.50 151 ILE A N 1
ATOM 1116 C CA . ILE A 1 151 ? -7.130 -0.282 -37.843 1.00 87.50 151 ILE A CA 1
ATOM 1117 C C . ILE A 1 151 ? -6.192 -0.246 -39.049 1.00 87.50 151 ILE A C 1
ATOM 1119 O O . ILE A 1 151 ? -5.751 0.834 -39.454 1.00 87.50 151 ILE A O 1
ATOM 1123 N N . SER A 1 152 ? -5.943 -1.418 -39.639 1.00 87.25 152 SER A N 1
ATOM 1124 C CA . SER A 1 152 ? -5.306 -1.535 -40.957 1.00 87.25 152 SER A CA 1
ATOM 1125 C C . SER A 1 152 ? -6.281 -1.217 -42.097 1.00 87.25 152 SER A C 1
ATOM 1127 O O . SER A 1 152 ? -7.453 -1.586 -42.046 1.00 87.25 152 SER A O 1
ATOM 1129 N N . ASP A 1 153 ? -5.792 -0.559 -43.142 1.00 82.56 153 ASP A N 1
ATOM 1130 C CA . ASP A 1 153 ? -6.471 -0.356 -44.429 1.00 82.56 153 ASP A CA 1
ATOM 1131 C C . ASP A 1 153 ? -6.289 -1.537 -45.398 1.00 82.56 153 ASP A C 1
ATOM 1133 O O . ASP A 1 153 ? -6.973 -1.603 -46.418 1.00 82.56 153 ASP A O 1
ATOM 1137 N N . THR A 1 154 ? -5.407 -2.486 -45.082 1.00 83.12 154 THR A N 1
ATOM 1138 C CA . THR A 1 154 ? -5.153 -3.696 -45.871 1.00 83.12 154 THR A CA 1
ATOM 1139 C C . THR A 1 154 ? -5.679 -4.947 -45.168 1.00 83.12 154 THR A C 1
ATOM 1141 O O . THR A 1 154 ? -5.776 -5.009 -43.937 1.00 83.12 154 THR A O 1
ATOM 1144 N N . VAL A 1 155 ? -6.036 -5.954 -45.969 1.00 85.12 155 VAL A N 1
ATOM 1145 C CA . VAL A 1 155 ? -6.404 -7.287 -45.476 1.00 85.12 155 VAL A CA 1
ATOM 1146 C C . VAL A 1 155 ? -5.177 -8.194 -45.394 1.00 85.12 155 VAL A C 1
ATOM 1148 O O . VAL A 1 155 ? -4.278 -8.107 -46.230 1.00 85.12 155 VAL A O 1
ATOM 1151 N N . ASP A 1 156 ? -5.151 -9.074 -44.397 1.00 81.81 156 ASP A N 1
ATOM 1152 C CA . ASP A 1 156 ? -4.116 -10.087 -44.217 1.00 81.81 156 ASP A CA 1
ATOM 1153 C C . ASP A 1 156 ? -4.259 -11.265 -45.208 1.00 81.81 156 ASP A C 1
ATOM 1155 O O . ASP A 1 156 ? -5.181 -11.330 -46.026 1.00 81.81 156 ASP A O 1
ATOM 1159 N N . ASN A 1 157 ? -3.345 -12.238 -45.113 1.00 77.00 157 ASN A N 1
ATOM 1160 C CA . ASN A 1 157 ? -3.358 -13.463 -45.931 1.00 77.00 157 ASN A CA 1
ATOM 1161 C C . ASN A 1 157 ? -4.560 -14.389 -45.648 1.00 77.00 157 ASN A C 1
ATOM 1163 O O . ASN A 1 157 ? -4.704 -15.427 -46.285 1.00 77.00 157 ASN A O 1
ATOM 1167 N N . GLU A 1 158 ? -5.380 -14.086 -44.645 1.00 76.69 158 GLU A N 1
ATOM 1168 C CA . GLU A 1 158 ? -6.625 -14.797 -44.354 1.00 76.69 158 GLU A CA 1
ATOM 1169 C C . GLU A 1 158 ? -7.859 -13.982 -44.790 1.00 76.69 158 GLU A C 1
ATOM 1171 O O . GLU A 1 158 ? -8.986 -14.471 -44.687 1.00 76.69 158 GLU A O 1
ATOM 1176 N N . GLY A 1 159 ? -7.651 -12.778 -45.340 1.00 75.44 159 GLY A N 1
ATOM 1177 C CA . GLY A 1 159 ? -8.688 -11.881 -45.834 1.00 75.44 159 GLY A CA 1
ATOM 1178 C C . GLY A 1 159 ? -9.309 -10.978 -44.767 1.00 75.44 159 GLY A C 1
ATOM 1179 O O . GLY A 1 159 ? -10.399 -10.463 -45.005 1.00 75.44 159 GLY A O 1
ATOM 1180 N N . TYR A 1 160 ? -8.663 -10.775 -43.614 1.00 85.81 160 TYR A N 1
ATOM 1181 C CA . TYR A 1 160 ? -9.170 -9.952 -42.507 1.00 85.81 160 TYR A CA 1
ATOM 1182 C C . TYR A 1 160 ? -8.405 -8.641 -42.341 1.00 85.81 160 TYR A C 1
ATOM 1184 O O . TYR A 1 160 ? -7.197 -8.577 -42.544 1.00 85.81 160 TYR A O 1
ATOM 1192 N N . PHE A 1 161 ? -9.094 -7.597 -41.884 1.00 87.75 161 PHE A N 1
ATOM 1193 C CA . PHE A 1 161 ? -8.447 -6.369 -41.426 1.00 87.75 161 PHE A CA 1
ATOM 1194 C C . PHE A 1 161 ? -7.947 -6.540 -39.990 1.00 87.75 161 PHE A C 1
ATOM 1196 O O . PHE A 1 161 ? -8.651 -7.078 -39.133 1.00 87.75 161 PHE A O 1
ATOM 1203 N N . SER A 1 162 ? -6.754 -6.027 -39.703 1.00 86.56 162 SER A N 1
ATOM 1204 C CA . SER A 1 162 ? -6.183 -6.033 -38.354 1.00 86.56 162 SER A CA 1
ATOM 1205 C C . SER A 1 162 ? -6.776 -4.908 -37.494 1.00 86.56 162 SER A C 1
ATOM 1207 O O . SER A 1 162 ? -6.751 -3.741 -37.895 1.00 86.56 162 SER A O 1
ATOM 1209 N N . TRP A 1 163 ? -7.282 -5.243 -36.301 1.00 87.50 163 TRP A N 1
ATOM 1210 C CA . TRP A 1 163 ? -7.799 -4.298 -35.302 1.00 87.50 163 TRP A CA 1
ATOM 1211 C C . TRP A 1 163 ? -7.077 -4.470 -33.962 1.00 87.50 163 TRP A C 1
ATOM 1213 O O . TRP A 1 163 ? -7.131 -5.535 -33.344 1.00 87.50 163 TRP A O 1
ATOM 1223 N N . ARG A 1 164 ? -6.418 -3.415 -33.474 1.00 85.88 164 ARG A N 1
ATOM 1224 C CA . ARG A 1 164 ? -5.631 -3.448 -32.231 1.00 85.88 164 ARG A CA 1
ATOM 1225 C C . ARG A 1 164 ? -6.182 -2.471 -31.196 1.00 85.88 164 ARG A C 1
ATOM 1227 O O . ARG A 1 164 ? -6.552 -1.347 -31.530 1.00 85.88 164 ARG A O 1
ATOM 1234 N N . VAL A 1 165 ? -6.196 -2.901 -29.932 1.00 84.38 165 VAL A N 1
ATOM 1235 C CA . VAL A 1 165 ? -6.526 -2.061 -28.770 1.00 84.38 165 VAL A CA 1
ATOM 1236 C C . VAL A 1 165 ? -5.241 -1.669 -28.057 1.00 84.38 165 VAL A C 1
ATOM 1238 O O . VAL A 1 165 ? -4.478 -2.534 -27.624 1.00 84.38 165 VAL A O 1
ATOM 1241 N N . CYS A 1 166 ? -5.029 -0.370 -27.891 1.00 80.38 166 CYS A N 1
ATOM 1242 C CA . CYS A 1 166 ? -3.817 0.177 -27.303 1.00 80.38 166 CYS A CA 1
ATOM 1243 C C . CYS A 1 166 ? -4.144 0.996 -26.051 1.00 80.38 166 CYS A C 1
ATOM 1245 O O . CYS A 1 166 ? -5.079 1.800 -26.036 1.00 80.38 166 CYS A O 1
ATOM 1247 N N . ASN A 1 167 ? -3.358 0.815 -24.986 1.00 78.12 167 ASN A N 1
ATOM 1248 C CA . ASN A 1 167 ? -3.427 1.688 -23.818 1.00 78.12 167 ASN A CA 1
ATOM 1249 C C . ASN A 1 167 ? -2.765 3.031 -24.153 1.00 78.12 167 ASN A C 1
ATOM 1251 O O . ASN A 1 167 ? -1.702 3.073 -24.775 1.00 78.12 167 ASN A O 1
ATOM 1255 N N . ARG A 1 168 ? -3.352 4.139 -23.695 1.00 73.19 168 ARG A N 1
ATOM 1256 C CA . ARG A 1 168 ? -2.765 5.479 -23.855 1.00 73.19 168 ARG A CA 1
ATOM 1257 C C . ARG A 1 168 ? -1.416 5.657 -23.147 1.00 73.19 168 ARG A C 1
ATOM 1259 O O . ARG A 1 168 ? -0.714 6.611 -23.455 1.00 73.19 168 ARG A O 1
ATOM 1266 N N . SER A 1 169 ? -1.042 4.764 -22.226 1.00 60.28 169 SER A N 1
ATOM 1267 C CA . SER A 1 169 ? 0.292 4.739 -21.605 1.00 60.28 169 SER A CA 1
ATOM 1268 C C . SER A 1 169 ? 1.380 4.079 -22.468 1.00 60.28 169 SER A C 1
ATOM 1270 O O . SER A 1 169 ? 2.500 3.933 -21.991 1.00 60.28 169 SER A O 1
ATOM 1272 N N . GLY A 1 170 ? 1.063 3.639 -23.692 1.00 50.19 170 GLY A N 1
ATOM 1273 C CA . GLY A 1 170 ? 2.030 3.065 -24.639 1.00 50.19 170 GLY A CA 1
ATOM 1274 C C . GLY A 1 170 ? 2.311 1.568 -24.471 1.00 50.19 170 GLY A C 1
ATOM 1275 O O . GLY A 1 170 ? 3.001 0.991 -25.297 1.00 50.19 170 GLY A O 1
ATOM 1276 N N . VAL A 1 171 ? 1.749 0.909 -23.451 1.00 49.34 171 VAL A N 1
ATOM 1277 C CA . VAL A 1 171 ? 1.922 -0.539 -23.235 1.00 49.34 171 VAL A CA 1
ATOM 1278 C C . VAL A 1 171 ? 0.836 -1.310 -23.992 1.00 49.34 171 VAL A C 1
ATOM 1280 O O . VAL A 1 171 ? -0.354 -1.206 -23.674 1.00 49.34 171 VAL A O 1
ATOM 1283 N N . THR A 1 172 ? 1.237 -2.091 -24.992 1.00 52.09 172 THR A N 1
ATOM 1284 C CA . THR A 1 172 ? 0.380 -3.033 -25.726 1.00 52.09 172 THR A CA 1
ATOM 1285 C C . THR A 1 172 ? 0.261 -4.344 -24.943 1.00 52.09 172 THR A C 1
ATOM 1287 O O . THR A 1 172 ? 1.220 -4.818 -24.345 1.00 52.09 172 THR A O 1
ATOM 1290 N N . THR A 1 173 ? -0.943 -4.922 -24.865 1.00 46.41 173 THR A N 1
ATOM 1291 C CA . THR A 1 173 ? -1.198 -6.109 -24.013 1.00 46.41 173 THR A CA 1
ATOM 1292 C C . THR A 1 173 ? -1.847 -7.289 -24.744 1.00 46.41 173 THR A C 1
ATOM 1294 O O . THR A 1 173 ? -2.128 -8.302 -24.105 1.00 46.41 173 THR A O 1
ATOM 1297 N N . ALA A 1 174 ? -2.066 -7.211 -26.064 1.00 57.88 174 ALA A N 1
ATOM 1298 C CA . ALA A 1 174 ? -2.684 -8.294 -26.833 1.00 57.88 174 ALA A CA 1
ATOM 1299 C C . ALA A 1 174 ? -2.258 -8.317 -28.314 1.00 57.88 174 ALA A C 1
ATOM 1301 O O . ALA A 1 174 ? -1.977 -7.273 -28.904 1.00 57.88 174 ALA A O 1
ATOM 1302 N N . GLU A 1 175 ? -2.272 -9.520 -28.898 1.00 68.19 175 GLU A N 1
ATOM 1303 C CA . GLU A 1 175 ? -2.267 -9.751 -30.351 1.00 68.19 175 GLU A CA 1
ATOM 1304 C C . GLU A 1 175 ? -3.438 -8.995 -31.020 1.00 68.19 175 GLU A C 1
ATOM 1306 O O . GLU A 1 175 ? -4.492 -8.828 -30.393 1.00 68.19 175 GLU A O 1
ATOM 1311 N N . PRO A 1 176 ? -3.285 -8.512 -32.268 1.00 79.94 176 PRO A N 1
ATOM 1312 C CA . PRO A 1 176 ? -4.373 -7.856 -32.990 1.00 79.94 176 PRO A CA 1
ATOM 1313 C C . PRO A 1 176 ? -5.545 -8.820 -33.244 1.00 79.94 176 PRO A C 1
ATOM 1315 O O . PRO A 1 176 ? -5.348 -9.993 -33.550 1.00 79.94 176 PRO A O 1
ATOM 1318 N N . TYR A 1 177 ? -6.773 -8.309 -33.150 1.00 85.69 177 TYR A N 1
ATOM 1319 C CA . TYR A 1 177 ? -7.990 -9.042 -33.494 1.00 85.69 177 TYR A CA 1
ATOM 1320 C C . TYR A 1 177 ? -8.264 -8.975 -35.001 1.00 85.69 177 TYR A C 1
ATOM 1322 O O . TYR A 1 177 ? -7.945 -7.981 -35.657 1.00 85.69 177 TYR A O 1
ATOM 1330 N N . GLN A 1 178 ? -8.936 -10.000 -35.527 1.00 87.75 178 GLN A N 1
ATOM 1331 C CA . GLN A 1 178 ? -9.430 -10.022 -36.905 1.00 87.75 178 GLN A CA 1
ATOM 1332 C C . GLN A 1 178 ? -10.756 -9.266 -37.029 1.00 87.75 178 GLN A C 1
ATOM 1334 O O . GLN A 1 178 ? -11.671 -9.433 -36.216 1.00 87.75 178 GLN A O 1
ATOM 1339 N N . ALA A 1 179 ? -10.873 -8.457 -38.077 1.00 85.75 179 ALA A N 1
ATOM 1340 C CA . ALA A 1 179 ? -12.058 -7.677 -38.387 1.00 85.75 179 ALA A CA 1
ATOM 1341 C C . ALA A 1 179 ? -12.477 -7.831 -39.855 1.00 85.75 179 ALA A C 1
ATOM 1343 O O . ALA A 1 179 ? -11.661 -8.113 -40.732 1.00 85.75 179 ALA A O 1
ATOM 1344 N N . VAL A 1 180 ? -13.767 -7.637 -40.123 1.00 88.00 180 VAL A N 1
ATOM 1345 C CA . VAL A 1 180 ? -14.366 -7.747 -41.462 1.00 88.00 180 VAL A CA 1
ATOM 1346 C C . VAL A 1 180 ? -15.256 -6.552 -41.764 1.00 88.00 180 VAL A C 1
ATOM 1348 O O . VAL A 1 180 ? -15.834 -5.956 -40.855 1.00 88.00 180 VAL A O 1
ATOM 1351 N N . THR A 1 181 ? -15.440 -6.238 -43.042 1.00 86.75 181 THR A N 1
ATOM 1352 C CA . THR A 1 181 ? -16.546 -5.386 -43.483 1.00 86.75 181 THR A CA 1
ATOM 1353 C C . THR A 1 181 ? -17.719 -6.246 -43.932 1.00 86.75 181 THR A C 1
ATOM 1355 O O . THR A 1 181 ? -17.569 -7.210 -44.678 1.00 86.75 181 THR A O 1
ATOM 1358 N N . ILE A 1 182 ? -18.906 -5.889 -43.456 1.00 84.00 182 ILE A N 1
ATOM 1359 C CA . ILE A 1 182 ? -20.168 -6.530 -43.803 1.00 84.00 182 ILE A CA 1
ATOM 1360 C C . ILE A 1 182 ? -20.935 -5.566 -44.697 1.00 84.00 182 ILE A C 1
ATOM 1362 O O . ILE A 1 182 ? -21.280 -4.455 -44.276 1.00 84.00 182 ILE A O 1
ATOM 1366 N N . PHE A 1 183 ? -21.214 -5.998 -45.924 1.00 84.19 183 PHE A N 1
ATOM 1367 C CA . PHE A 1 183 ? -22.152 -5.315 -46.801 1.00 84.19 183 PHE A CA 1
ATOM 1368 C C . PHE A 1 183 ? -23.587 -5.683 -46.414 1.00 84.19 183 PHE A C 1
ATOM 1370 O O . PHE A 1 183 ? -23.999 -6.840 -46.521 1.00 84.19 183 PHE A O 1
ATOM 1377 N N . GLU A 1 184 ? -24.373 -4.694 -45.994 1.00 76.19 184 GLU A N 1
ATOM 1378 C CA . GLU A 1 184 ? -25.787 -4.877 -45.673 1.00 76.19 184 GLU A CA 1
ATOM 1379 C C . GLU A 1 184 ? -26.680 -4.228 -46.736 1.00 76.19 184 GLU A C 1
ATOM 1381 O O . GLU A 1 184 ? -26.626 -3.019 -46.975 1.00 76.19 184 GLU A O 1
ATOM 1386 N N . SER A 1 185 ? -27.567 -5.028 -47.334 1.00 64.88 185 SER A N 1
ATOM 1387 C CA . SER A 1 185 ? -28.650 -4.547 -48.197 1.00 64.88 185 SER A CA 1
ATOM 1388 C C . SER A 1 185 ? -29.967 -4.508 -47.411 1.00 64.88 185 SER A C 1
ATOM 1390 O O . SER A 1 185 ? -30.470 -5.540 -46.963 1.00 64.88 185 SER A O 1
ATOM 1392 N N . GLN A 1 186 ? -30.553 -3.317 -47.246 1.00 59.38 186 GLN A N 1
ATOM 1393 C CA . GLN A 1 186 ? -31.894 -3.125 -46.679 1.00 59.38 186 GLN A CA 1
ATOM 1394 C C . GLN A 1 186 ? -32.823 -2.446 -47.697 1.00 59.38 186 GLN A C 1
ATOM 1396 O O . GLN A 1 186 ? -33.238 -1.293 -47.536 1.00 59.38 186 GLN A O 1
ATOM 1401 N N . GLY A 1 187 ? -33.178 -3.173 -48.760 1.00 60.88 187 GLY A N 1
ATOM 1402 C CA . GLY A 1 187 ? -33.989 -2.638 -49.858 1.00 60.88 187 GLY A CA 1
ATOM 1403 C C . GLY A 1 187 ? -33.185 -1.646 -50.702 1.00 60.88 187 GLY A C 1
ATOM 1404 O O . GLY A 1 187 ? -32.110 -1.982 -51.172 1.00 60.88 187 GLY A O 1
ATOM 1405 N N . GLU A 1 188 ? -33.672 -0.411 -50.871 1.00 52.66 188 GLU A N 1
ATOM 1406 C CA . GLU A 1 188 ? -32.970 0.631 -51.650 1.00 52.66 188 GLU A CA 1
ATOM 1407 C C . GLU A 1 188 ? -31.780 1.277 -50.902 1.00 52.66 188 GLU A C 1
ATOM 1409 O O . GLU A 1 188 ? -31.067 2.092 -51.484 1.00 52.66 188 GLU A O 1
ATOM 1414 N N . ASN A 1 189 ? -31.564 0.939 -49.623 1.00 56.94 189 ASN A N 1
ATOM 1415 C CA . ASN A 1 189 ? -30.457 1.457 -48.815 1.00 56.94 189 ASN A CA 1
ATOM 1416 C C . ASN A 1 189 ? -29.381 0.385 -48.623 1.00 56.94 189 ASN A C 1
ATOM 1418 O O . ASN A 1 189 ? -29.684 -0.734 -48.204 1.00 56.94 189 ASN A O 1
ATOM 1422 N N . TYR A 1 190 ? -28.130 0.769 -48.860 1.00 68.00 190 TYR A N 1
ATOM 1423 C CA . TYR A 1 190 ? -26.953 -0.085 -48.732 1.00 68.00 190 TYR A CA 1
ATOM 1424 C C . TYR A 1 190 ? -25.996 0.529 -47.712 1.00 68.00 190 TYR A C 1
ATOM 1426 O O . TYR A 1 190 ? -25.791 1.746 -47.719 1.00 68.00 190 TYR A O 1
ATOM 1434 N N . GLY A 1 191 ? -25.450 -0.293 -46.819 1.00 69.88 191 GLY A N 1
ATOM 1435 C CA . GLY A 1 191 ? -24.554 0.142 -45.751 1.00 69.88 191 GLY A CA 1
ATOM 1436 C C . GLY A 1 191 ? -23.345 -0.773 -45.612 1.00 69.88 191 GLY A C 1
ATOM 1437 O O . GLY A 1 191 ? -23.399 -1.945 -45.977 1.00 69.88 191 GLY A O 1
ATOM 1438 N N . ILE A 1 192 ? -22.262 -0.214 -45.073 1.00 77.81 192 ILE A N 1
ATOM 1439 C CA . ILE A 1 192 ? -21.059 -0.956 -44.695 1.00 77.81 192 ILE A CA 1
ATOM 1440 C C . ILE A 1 192 ? -20.936 -0.877 -43.180 1.00 77.81 192 ILE A C 1
ATOM 1442 O O . ILE A 1 192 ? -20.990 0.217 -42.607 1.00 77.81 192 ILE A O 1
ATOM 1446 N N . THR A 1 193 ? -20.741 -2.033 -42.558 1.00 79.38 193 THR A N 1
ATOM 1447 C CA . THR A 1 193 ? -20.418 -2.134 -41.137 1.00 79.38 193 THR A CA 1
ATOM 1448 C C . THR A 1 193 ? -19.062 -2.803 -40.987 1.00 79.38 193 THR A C 1
ATOM 1450 O O . THR A 1 193 ? -18.866 -3.898 -41.503 1.00 79.38 193 THR A O 1
ATOM 1453 N N . PHE A 1 194 ? -18.130 -2.176 -40.275 1.00 85.38 194 PHE A N 1
ATOM 1454 C CA . PHE A 1 194 ? -16.898 -2.832 -39.840 1.00 85.38 194 PHE A CA 1
ATOM 1455 C C . PHE A 1 194 ? -17.201 -3.605 -38.555 1.00 85.38 194 PHE A C 1
ATOM 1457 O O . PHE A 1 194 ? -17.794 -3.047 -37.630 1.00 85.38 194 PHE A O 1
ATOM 1464 N N . TYR A 1 195 ? -16.857 -4.884 -38.498 1.00 84.31 195 TYR A N 1
ATOM 1465 C CA . TYR A 1 195 ? -17.234 -5.786 -37.416 1.00 84.31 195 TYR A CA 1
ATOM 1466 C C . TYR A 1 195 ? -16.026 -6.557 -36.897 1.00 84.31 195 TYR A C 1
ATOM 1468 O O . TYR A 1 195 ? -15.272 -7.130 -37.680 1.00 84.31 195 TYR A O 1
ATOM 1476 N N . VAL A 1 196 ? -15.881 -6.603 -35.571 1.00 86.06 196 VAL A N 1
ATOM 1477 C CA . VAL A 1 196 ? -14.856 -7.390 -34.873 1.00 86.06 196 VAL A CA 1
ATOM 1478 C C . VAL A 1 196 ? -15.553 -8.553 -34.155 1.00 86.06 196 VAL A C 1
ATOM 1480 O O . VAL A 1 196 ? -16.151 -8.341 -33.093 1.00 86.06 196 VAL A O 1
ATOM 1483 N N . PRO A 1 197 ? -15.525 -9.783 -34.706 1.00 80.88 197 PRO A N 1
ATOM 1484 C CA . PRO A 1 197 ? -16.337 -10.893 -34.204 1.00 80.88 197 PRO A CA 1
ATOM 1485 C C . PRO A 1 197 ? -16.041 -11.302 -32.761 1.00 80.88 197 PRO A C 1
ATOM 1487 O O . PRO A 1 197 ? -16.961 -11.623 -32.010 1.00 80.88 197 PRO A O 1
ATOM 1490 N N . GLU A 1 198 ? -14.768 -11.284 -32.360 1.00 81.38 198 GLU A N 1
ATOM 1491 C CA . GLU A 1 198 ? -14.347 -11.760 -31.036 1.00 81.38 198 GLU A CA 1
ATOM 1492 C C . GLU A 1 198 ? -14.809 -10.849 -29.896 1.00 81.38 198 GLU A C 1
ATOM 1494 O O . GLU A 1 198 ? -15.106 -11.317 -28.796 1.00 81.38 198 GLU A O 1
ATOM 1499 N N . THR A 1 199 ? -14.900 -9.549 -30.166 1.00 75.62 199 THR A N 1
ATOM 1500 C CA . THR A 1 199 ? -15.252 -8.522 -29.179 1.00 75.62 199 THR A CA 1
ATOM 1501 C C . THR A 1 199 ? -16.680 -8.002 -29.361 1.00 75.62 199 THR A C 1
ATOM 1503 O O . THR A 1 199 ? -17.208 -7.335 -28.474 1.00 75.62 199 THR A O 1
ATOM 1506 N N . ASN A 1 200 ? -17.329 -8.359 -30.475 1.00 76.38 200 ASN A N 1
ATOM 1507 C CA . ASN A 1 200 ? -18.676 -7.960 -30.872 1.00 76.38 200 ASN A CA 1
ATOM 1508 C C . ASN A 1 200 ? -18.857 -6.439 -31.064 1.00 76.38 200 ASN A C 1
ATOM 1510 O O . ASN A 1 200 ? -19.958 -5.917 -30.877 1.00 76.38 200 ASN A O 1
ATOM 1514 N N . TYR A 1 201 ? -17.780 -5.741 -31.439 1.00 79.81 201 TYR A N 1
ATOM 1515 C CA . TYR A 1 201 ? -17.816 -4.319 -31.784 1.00 79.81 201 TYR A CA 1
ATOM 1516 C C . TYR A 1 201 ? -18.228 -4.109 -33.238 1.00 79.81 201 TYR A C 1
ATOM 1518 O O . TYR A 1 201 ? -17.746 -4.804 -34.133 1.00 79.81 201 TYR A O 1
ATOM 1526 N N . PHE A 1 202 ? -19.069 -3.101 -33.465 1.00 80.62 202 PHE A N 1
ATOM 1527 C CA . PHE A 1 202 ? -19.524 -2.679 -34.786 1.00 80.62 202 PHE A CA 1
ATOM 1528 C C . PHE A 1 202 ? -19.228 -1.198 -35.009 1.00 80.62 202 PHE A C 1
ATOM 1530 O O . PHE A 1 202 ? -19.426 -0.378 -34.108 1.00 80.62 202 PHE A O 1
ATOM 1537 N N . PHE A 1 203 ? -18.843 -0.850 -36.234 1.00 80.88 203 PHE A N 1
ATOM 1538 C CA . PHE A 1 203 ? -18.600 0.525 -36.647 1.00 80.88 203 PHE A CA 1
ATOM 1539 C C . PHE A 1 203 ? -19.323 0.826 -37.946 1.00 80.88 203 PHE A C 1
ATOM 1541 O O . PHE A 1 203 ? -19.259 0.054 -38.901 1.00 80.88 203 PHE A O 1
ATOM 1548 N N . TYR A 1 204 ? -19.996 1.967 -38.007 1.00 76.69 204 TYR A N 1
ATOM 1549 C CA . TYR A 1 204 ? -20.729 2.379 -39.198 1.00 76.69 204 TYR A CA 1
ATOM 1550 C C . TYR A 1 204 ? -20.585 3.878 -39.437 1.00 76.69 204 TYR A C 1
ATOM 1552 O O . TYR A 1 204 ? -20.293 4.652 -38.526 1.00 76.69 204 TYR A O 1
ATOM 1560 N N . TYR A 1 205 ? -20.800 4.284 -40.684 1.00 72.44 205 TYR A N 1
ATOM 1561 C CA . TYR A 1 205 ? -20.705 5.677 -41.102 1.00 72.44 205 TYR A CA 1
ATOM 1562 C C . TYR A 1 205 ? -22.090 6.332 -41.123 1.00 72.44 205 TYR A C 1
ATOM 1564 O O . TYR A 1 205 ? -23.043 5.769 -41.664 1.00 72.44 205 TYR A O 1
ATOM 1572 N N . SER A 1 206 ? -22.220 7.535 -40.568 1.00 68.19 206 SER A N 1
ATOM 1573 C CA . SER A 1 206 ? -23.449 8.329 -40.651 1.00 68.19 206 SER A CA 1
ATOM 1574 C C . SER A 1 206 ? -23.123 9.820 -40.690 1.00 68.19 206 SER A C 1
ATOM 1576 O O . SER A 1 206 ? -22.522 10.348 -39.767 1.00 68.19 206 SER A O 1
ATOM 1578 N N . GLY A 1 207 ? -23.569 10.527 -41.734 1.00 60.00 207 GLY A N 1
ATOM 1579 C CA . GLY A 1 207 ? -23.518 11.996 -41.774 1.00 60.00 207 GLY A CA 1
ATOM 1580 C C . GLY A 1 207 ? -22.121 12.609 -41.600 1.00 60.00 207 GLY A C 1
ATOM 1581 O O . GLY A 1 207 ? -22.013 13.602 -40.895 1.00 60.00 207 GLY A O 1
ATOM 1582 N N . GLU A 1 208 ? -21.105 12.024 -42.245 1.00 65.75 208 GLU A N 1
ATOM 1583 C CA . GLU A 1 208 ? -19.676 12.413 -42.208 1.00 65.75 208 GLU A CA 1
ATOM 1584 C C . GLU A 1 208 ? -18.874 11.956 -40.972 1.00 65.75 208 GLU A C 1
ATOM 1586 O O . GLU A 1 208 ? -17.668 12.179 -40.914 1.00 65.75 208 GLU A O 1
ATOM 1591 N N . ALA A 1 209 ? -19.498 11.233 -40.036 1.00 70.56 209 ALA A N 1
ATOM 1592 C CA . ALA A 1 209 ? -18.832 10.684 -38.855 1.00 70.56 209 ALA A CA 1
ATOM 1593 C C . ALA A 1 209 ? -18.887 9.147 -38.804 1.00 70.56 209 ALA A C 1
ATOM 1595 O O . ALA A 1 209 ? -19.841 8.519 -39.280 1.00 70.56 209 ALA A O 1
ATOM 1596 N N . VAL A 1 210 ? -17.866 8.545 -38.189 1.00 77.75 210 VAL A N 1
ATOM 1597 C CA . VAL A 1 210 ? -17.848 7.123 -37.818 1.00 77.75 210 VAL A CA 1
ATOM 1598 C C . VAL A 1 210 ? -18.421 6.988 -36.405 1.00 77.75 210 VAL A C 1
ATOM 1600 O O . VAL A 1 210 ? -18.135 7.796 -35.520 1.00 77.75 210 VAL A O 1
ATOM 1603 N N . TYR A 1 211 ? -19.238 5.961 -36.192 1.00 78.75 211 TYR A N 1
ATOM 1604 C CA . TYR A 1 211 ? -19.827 5.646 -34.895 1.00 78.75 211 TYR A CA 1
ATOM 1605 C C . TYR A 1 211 ? -19.451 4.239 -34.459 1.00 78.75 211 TYR A C 1
ATOM 1607 O O . TYR A 1 211 ? -19.501 3.313 -35.267 1.00 78.75 211 TYR A O 1
ATOM 1615 N N . MET A 1 212 ? -19.130 4.088 -33.175 1.00 80.25 212 MET A N 1
ATOM 1616 C CA . MET A 1 212 ? -18.818 2.811 -32.533 1.00 80.25 212 MET A CA 1
ATOM 1617 C C . MET A 1 212 ? -19.999 2.294 -31.701 1.00 80.25 212 MET A C 1
ATOM 1619 O O . MET A 1 212 ? -20.656 3.059 -30.989 1.00 80.25 212 MET A O 1
ATOM 1623 N N . ASN A 1 213 ? -20.221 0.979 -31.746 1.00 74.38 213 ASN A N 1
ATOM 1624 C CA . ASN A 1 213 ? -21.201 0.256 -30.942 1.00 74.38 213 ASN A CA 1
ATOM 1625 C C . ASN A 1 213 ? -20.587 -1.018 -30.327 1.00 74.38 213 ASN A C 1
ATOM 1627 O O . ASN A 1 213 ? -20.000 -1.821 -31.045 1.00 74.38 213 ASN A O 1
ATOM 1631 N N . ASP A 1 214 ? -20.756 -1.220 -29.016 1.00 67.06 214 ASP A N 1
ATOM 1632 C CA . ASP A 1 214 ? -20.195 -2.345 -28.242 1.00 67.06 214 ASP A CA 1
ATOM 1633 C C . ASP A 1 214 ? -21.142 -3.564 -28.119 1.00 67.06 214 ASP A C 1
ATOM 1635 O O . ASP A 1 214 ? -20.923 -4.478 -27.322 1.00 67.06 214 ASP A O 1
ATOM 1639 N N . GLY A 1 215 ? -22.257 -3.562 -28.855 1.00 58.56 215 GLY A N 1
ATOM 1640 C CA . GLY A 1 215 ? -23.259 -4.626 -28.846 1.00 58.56 215 GLY A CA 1
ATOM 1641 C C . GLY A 1 215 ? -24.182 -4.650 -27.618 1.00 58.56 215 GLY A C 1
ATOM 1642 O O . GLY A 1 215 ? -25.118 -5.454 -27.591 1.00 58.56 215 GLY A O 1
ATOM 1643 N N . THR A 1 216 ? -23.985 -3.785 -26.612 1.00 55.72 216 THR A N 1
ATOM 1644 C CA . THR A 1 216 ? -24.792 -3.781 -25.372 1.00 55.72 216 THR A CA 1
ATOM 1645 C C . THR A 1 216 ? -25.979 -2.812 -25.412 1.00 55.72 216 THR A C 1
ATOM 1647 O O . THR A 1 216 ? -26.980 -3.010 -24.715 1.00 55.72 216 THR A O 1
ATOM 1650 N N . SER A 1 217 ? -25.925 -1.788 -26.268 1.00 53.31 217 SER A N 1
ATOM 1651 C CA . SER A 1 217 ? -27.035 -0.871 -26.555 1.00 53.31 217 SER A CA 1
ATOM 1652 C C . SER A 1 217 ? -26.842 -0.196 -27.918 1.00 53.31 217 SER A C 1
ATOM 1654 O O . SER A 1 217 ? -25.725 -0.128 -28.413 1.00 53.31 217 SER A O 1
ATOM 1656 N N . MET A 1 218 ? -27.901 0.339 -28.546 1.00 45.72 218 MET A N 1
ATOM 1657 C CA . MET A 1 218 ? -27.779 1.198 -29.744 1.00 45.72 218 MET A CA 1
ATOM 1658 C C . MET A 1 218 ? -27.188 2.581 -29.383 1.00 45.72 218 MET A C 1
ATOM 1660 O O . MET A 1 218 ? -27.829 3.609 -29.598 1.00 45.72 218 MET A O 1
ATOM 1664 N N . GLY A 1 219 ? -26.014 2.604 -28.750 1.00 52.16 219 GLY A N 1
ATOM 1665 C CA . GLY A 1 219 ? -25.224 3.805 -28.507 1.00 52.16 219 GLY A CA 1
ATOM 1666 C C . GLY A 1 219 ? -24.554 4.277 -29.796 1.00 52.16 219 GLY A C 1
ATOM 1667 O O . GLY A 1 219 ? -24.120 3.459 -30.605 1.00 52.16 219 GLY A O 1
ATOM 1668 N N . THR A 1 220 ? -24.526 5.595 -29.989 1.00 62.69 220 THR A N 1
ATOM 1669 C CA . THR A 1 220 ? -23.938 6.302 -31.135 1.00 62.69 220 THR A CA 1
ATOM 1670 C C . THR A 1 220 ? -22.729 7.097 -30.643 1.00 62.69 220 THR A C 1
ATOM 1672 O O . THR A 1 220 ? -22.796 8.324 -30.551 1.00 62.69 220 THR A O 1
ATOM 1675 N N . LEU A 1 221 ? -21.663 6.412 -30.225 1.00 71.50 221 LEU A N 1
ATOM 1676 C CA . LEU A 1 221 ? -20.442 7.096 -29.798 1.00 71.50 221 LEU A CA 1
ATOM 1677 C C . LEU A 1 221 ? -19.667 7.524 -31.039 1.00 71.50 221 LEU A C 1
ATOM 1679 O O . LEU A 1 221 ? -19.229 6.676 -31.814 1.00 71.50 221 LEU A O 1
ATOM 1683 N N . GLU A 1 222 ? -19.576 8.832 -31.250 1.00 82.00 222 GLU A N 1
ATOM 1684 C CA . GLU A 1 222 ? -18.751 9.421 -32.303 1.00 82.00 222 GLU A CA 1
ATOM 1685 C C . GLU A 1 222 ? -17.275 9.172 -31.978 1.00 82.00 222 GLU A C 1
ATOM 1687 O O . GLU A 1 222 ? -16.855 9.305 -30.822 1.00 82.00 222 GLU A O 1
ATOM 1692 N N . VAL A 1 223 ? -16.506 8.756 -32.982 1.00 83.44 223 VAL A N 1
ATOM 1693 C CA . VAL A 1 223 ? -15.064 8.535 -32.831 1.00 83.44 223 VAL A CA 1
ATOM 1694 C C . VAL A 1 223 ? -14.269 9.759 -33.286 1.00 83.44 223 VAL A C 1
ATOM 1696 O O . VAL A 1 223 ? -14.676 10.482 -34.194 1.00 83.44 223 VAL A O 1
ATOM 1699 N N . GLU A 1 224 ? -13.109 9.971 -32.669 1.00 87.25 224 GLU A N 1
ATOM 1700 C CA . GLU A 1 224 ? -12.170 11.057 -32.960 1.00 87.25 224 GLU A CA 1
ATOM 1701 C C . GLU A 1 224 ? -10.788 10.496 -33.331 1.00 87.25 224 GLU A C 1
ATOM 1703 O O . GLU A 1 224 ? -10.361 9.469 -32.798 1.00 87.25 224 GLU A O 1
ATOM 1708 N N . ALA A 1 225 ? -10.081 11.162 -34.252 1.00 89.19 225 ALA A N 1
ATOM 1709 C CA . ALA A 1 225 ? -8.732 10.760 -34.644 1.00 89.19 225 ALA A CA 1
ATOM 1710 C C . ALA A 1 225 ? -7.777 10.913 -33.451 1.00 89.19 225 ALA A C 1
ATOM 1712 O O . ALA A 1 225 ? -7.710 11.970 -32.818 1.00 89.19 225 ALA A O 1
ATOM 1713 N N . TYR A 1 226 ? -7.026 9.860 -33.140 1.00 89.81 226 TYR A N 1
ATOM 1714 C CA . TYR A 1 226 ? -6.067 9.864 -32.045 1.00 89.81 226 TYR A CA 1
ATOM 1715 C C . TYR A 1 226 ? -4.722 10.345 -32.579 1.00 89.81 226 TYR A C 1
ATOM 1717 O O . TYR A 1 226 ? -3.974 9.586 -33.179 1.00 89.81 226 TYR A O 1
ATOM 1725 N N . THR A 1 227 ? -4.420 11.627 -32.396 1.00 88.75 227 THR A N 1
ATOM 1726 C CA . THR A 1 227 ? -3.187 12.233 -32.912 1.00 88.75 227 THR A CA 1
ATOM 1727 C C . THR A 1 227 ? -1.904 12.038 -32.090 1.00 88.75 227 THR A C 1
ATOM 1729 O O . THR A 1 227 ? -0.841 12.200 -32.686 1.00 88.75 227 THR A O 1
ATOM 1732 N N . PRO A 1 228 ? -1.914 11.679 -30.785 1.00 88.25 228 PRO A N 1
ATOM 1733 C CA . PRO A 1 228 ? -0.674 11.484 -30.022 1.00 88.25 228 PRO A CA 1
ATOM 1734 C C . PRO A 1 228 ? 0.257 10.367 -30.517 1.00 88.25 228 PRO A C 1
ATOM 1736 O O . PRO A 1 228 ? 1.392 10.307 -30.062 1.00 88.25 228 PRO A O 1
ATOM 1739 N N . VAL A 1 229 ? -0.199 9.491 -31.421 1.00 85.88 229 VAL A N 1
ATOM 1740 C CA . VAL A 1 229 ? 0.661 8.478 -32.067 1.00 85.88 229 VAL A CA 1
ATOM 1741 C C . VAL A 1 229 ? 1.579 9.064 -33.135 1.00 85.88 229 VAL A C 1
ATOM 1743 O O . VAL A 1 229 ? 2.541 8.408 -33.522 1.00 85.88 229 VAL A O 1
ATOM 1746 N N . PHE A 1 230 ? 1.294 10.272 -33.637 1.00 89.31 230 PHE A N 1
ATOM 1747 C CA . PHE A 1 230 ? 2.101 10.866 -34.695 1.00 89.31 230 PHE A CA 1
ATOM 1748 C C . PHE A 1 230 ? 3.322 11.593 -34.127 1.00 89.31 230 PHE A C 1
ATOM 1750 O O . PHE A 1 230 ? 3.204 12.447 -33.246 1.00 89.31 230 PHE A O 1
ATOM 1757 N N . SER A 1 231 ? 4.495 11.291 -34.681 1.00 88.81 231 SER A N 1
ATOM 1758 C CA . SER A 1 231 ? 5.732 12.031 -34.439 1.00 88.81 231 SER A CA 1
ATOM 1759 C C . SER A 1 231 ? 5.686 13.414 -35.098 1.00 88.81 231 SER A C 1
ATOM 1761 O O . SER A 1 231 ? 4.884 13.678 -35.994 1.00 88.81 231 SER A O 1
ATOM 1763 N N . SER A 1 232 ? 6.563 14.323 -34.673 1.00 90.31 232 SER A N 1
ATOM 1764 C CA . SER A 1 232 ? 6.647 15.662 -35.271 1.00 90.31 232 SER A CA 1
ATOM 1765 C C . SER A 1 232 ? 7.279 15.665 -36.662 1.00 90.31 232 SER A C 1
ATOM 1767 O O . SER A 1 232 ? 7.046 16.598 -37.423 1.00 90.31 232 SER A O 1
ATOM 1769 N N . THR A 1 233 ? 8.076 14.652 -37.003 1.00 92.56 233 THR A N 1
ATOM 1770 C CA . THR A 1 233 ? 8.796 14.580 -38.277 1.00 92.56 233 THR A CA 1
ATOM 1771 C C . THR A 1 233 ? 8.867 13.139 -38.767 1.00 92.56 233 THR A C 1
ATOM 1773 O O . THR A 1 233 ? 9.010 12.210 -37.972 1.00 92.56 233 THR A O 1
ATOM 1776 N N . TYR A 1 234 ? 8.780 12.967 -40.083 1.00 93.06 234 TYR A N 1
ATOM 1777 C CA . TYR A 1 234 ? 8.837 11.691 -40.780 1.00 93.06 234 TYR A CA 1
ATOM 1778 C C . TYR A 1 234 ? 9.750 11.757 -42.010 1.00 93.06 234 TYR A C 1
ATOM 1780 O O . TYR A 1 234 ? 9.906 12.821 -42.608 1.00 93.06 234 TYR A O 1
ATOM 1788 N N . LEU A 1 235 ? 10.288 10.606 -42.420 1.00 91.69 235 LEU A N 1
ATOM 1789 C CA . LEU A 1 235 ? 11.021 10.405 -43.677 1.00 91.69 235 LEU A CA 1
ATOM 1790 C C . LEU A 1 235 ? 10.420 9.239 -44.469 1.00 91.69 235 LEU A C 1
ATOM 1792 O O . LEU A 1 235 ? 10.094 8.206 -43.883 1.00 91.69 235 LEU A O 1
ATOM 1796 N N . ASN A 1 236 ? 10.322 9.384 -45.791 1.00 90.50 236 ASN A N 1
ATOM 1797 C CA . ASN A 1 236 ? 10.046 8.264 -46.698 1.00 90.50 236 ASN A CA 1
ATOM 1798 C C . ASN A 1 236 ? 11.346 7.561 -47.146 1.00 90.50 236 ASN A C 1
ATOM 1800 O O . ASN A 1 236 ? 12.461 7.978 -46.821 1.00 90.50 236 ASN A O 1
ATOM 1804 N N . ALA A 1 237 ? 11.212 6.499 -47.946 1.00 84.94 237 ALA A N 1
ATOM 1805 C CA . ALA A 1 237 ? 12.350 5.745 -48.479 1.00 84.94 237 ALA A CA 1
ATOM 1806 C C . ALA A 1 237 ? 13.246 6.548 -49.450 1.00 84.94 237 ALA A C 1
ATOM 1808 O O . ALA A 1 237 ? 14.388 6.153 -49.694 1.00 84.94 237 ALA A O 1
ATOM 1809 N N . GLU A 1 238 ? 12.751 7.655 -50.012 1.00 85.81 238 GLU A N 1
ATOM 1810 C CA . GLU A 1 238 ? 13.509 8.546 -50.901 1.00 85.81 238 GLU A CA 1
ATOM 1811 C C . GLU A 1 238 ? 14.254 9.664 -50.146 1.00 85.81 238 GLU A C 1
ATOM 1813 O O . GLU A 1 238 ? 15.063 10.382 -50.743 1.00 85.81 238 GLU A O 1
ATOM 1818 N N . GLY A 1 239 ? 14.028 9.789 -48.835 1.00 83.81 239 GLY A N 1
ATOM 1819 C CA . GLY A 1 239 ? 14.600 10.832 -47.988 1.00 83.81 239 GLY A CA 1
ATOM 1820 C C . GLY A 1 239 ? 13.821 12.155 -48.013 1.00 83.81 239 GLY A C 1
ATOM 1821 O O . GLY A 1 239 ? 14.366 13.188 -47.620 1.00 83.81 239 GLY A O 1
ATOM 1822 N N . GLU A 1 240 ? 12.577 12.161 -48.501 1.00 89.00 240 GLU A N 1
ATOM 1823 C CA . GLU A 1 240 ? 11.687 13.318 -48.408 1.00 89.00 240 GLU A CA 1
ATOM 1824 C C . GLU A 1 240 ? 11.114 13.433 -46.995 1.00 89.00 240 GLU A C 1
ATOM 1826 O O . GLU A 1 240 ? 10.510 12.501 -46.460 1.00 89.00 240 GLU A O 1
ATOM 1831 N N . GLU A 1 241 ? 11.298 14.608 -46.399 1.00 91.31 241 GLU A N 1
ATOM 1832 C CA . GLU A 1 241 ? 10.826 14.909 -45.053 1.00 91.31 241 GLU A CA 1
ATOM 1833 C C . GLU A 1 241 ? 9.377 15.419 -45.070 1.00 91.31 241 GLU A C 1
ATOM 1835 O O . GLU A 1 241 ? 8.996 16.251 -45.904 1.00 91.31 241 GLU A O 1
ATOM 1840 N N . LEU A 1 242 ? 8.592 14.955 -44.099 1.00 94.12 242 LEU A N 1
ATOM 1841 C CA . LEU A 1 242 ? 7.281 15.493 -43.755 1.00 94.12 242 LEU A CA 1
ATOM 1842 C C . LEU A 1 242 ? 7.296 15.913 -42.283 1.00 94.12 242 LEU A C 1
ATOM 1844 O O . LEU A 1 242 ? 7.477 15.076 -41.401 1.00 94.12 242 LEU A O 1
ATOM 1848 N N . SER A 1 243 ? 7.082 17.198 -42.008 1.00 94.62 243 SER A N 1
ATOM 1849 C CA . SER A 1 243 ? 7.057 17.740 -40.640 1.00 94.62 243 SER A CA 1
ATOM 1850 C C . SER A 1 243 ? 5.644 18.187 -40.256 1.00 94.62 243 SER A C 1
ATOM 1852 O O . SER A 1 243 ? 4.914 18.748 -41.073 1.00 94.62 243 SER A O 1
ATOM 1854 N N . ILE A 1 244 ? 5.256 17.965 -39.004 1.00 94.00 244 ILE A N 1
ATOM 1855 C CA . ILE A 1 244 ? 3.910 18.172 -38.469 1.00 94.00 244 ILE A CA 1
ATOM 1856 C C . ILE A 1 244 ? 3.976 19.129 -37.280 1.00 94.00 244 ILE A C 1
ATOM 1858 O O . ILE A 1 244 ? 4.675 18.880 -36.300 1.00 94.00 244 ILE A O 1
ATOM 1862 N N . ASP A 1 245 ? 3.171 20.187 -37.324 1.00 92.56 245 ASP A N 1
ATOM 1863 C CA . ASP A 1 245 ? 2.943 21.088 -36.199 1.00 92.56 245 ASP A CA 1
ATOM 1864 C C . ASP A 1 245 ? 1.437 21.216 -35.947 1.00 92.56 245 ASP A C 1
ATOM 1866 O O . ASP A 1 245 ? 0.744 22.097 -36.460 1.00 92.56 245 ASP A O 1
ATOM 1870 N N . LEU A 1 246 ? 0.902 20.310 -35.125 1.00 87.38 246 LEU A N 1
ATOM 1871 C CA . LEU A 1 246 ? -0.519 20.321 -34.770 1.00 87.38 246 LEU A CA 1
ATOM 1872 C C . LEU A 1 246 ? -0.903 21.510 -33.876 1.00 87.38 246 LEU A C 1
ATOM 1874 O O . LEU A 1 246 ? -2.071 21.901 -33.872 1.00 87.38 246 LEU A O 1
ATOM 1878 N N . VAL A 1 247 ? 0.052 22.126 -33.164 1.00 88.88 247 VAL A N 1
ATOM 1879 C CA . VAL A 1 247 ? -0.205 23.322 -32.339 1.00 88.88 247 VAL A CA 1
ATOM 1880 C C . VAL A 1 247 ? -0.575 24.502 -33.232 1.00 88.88 247 VAL A C 1
ATOM 1882 O O . VAL A 1 247 ? -1.509 25.243 -32.918 1.00 88.88 247 VAL A O 1
ATOM 1885 N N . ASN A 1 248 ? 0.122 24.647 -34.360 1.00 90.69 248 ASN A N 1
ATOM 1886 C CA . ASN A 1 248 ? -0.180 25.650 -35.379 1.00 90.69 248 ASN A CA 1
ATOM 1887 C C . ASN A 1 248 ? -1.103 25.132 -36.495 1.00 90.69 248 ASN A C 1
ATOM 1889 O O . ASN A 1 248 ? -1.510 25.917 -37.351 1.00 90.69 248 ASN A O 1
ATOM 1893 N N . SER A 1 249 ? -1.496 23.853 -36.446 1.00 92.38 249 SER A N 1
ATOM 1894 C CA . SER A 1 249 ? -2.331 23.184 -37.452 1.00 92.38 249 SER A CA 1
ATOM 1895 C C . SER A 1 249 ? -1.718 23.250 -38.855 1.00 92.38 249 SER A C 1
ATOM 1897 O O . SER A 1 249 ? -2.394 23.584 -39.829 1.00 92.38 249 SER A O 1
ATOM 1899 N N . THR A 1 250 ? -0.423 22.946 -38.955 1.00 94.06 250 THR A N 1
ATOM 1900 C CA . THR A 1 250 ? 0.328 22.945 -40.213 1.00 94.06 250 THR A CA 1
ATOM 1901 C C . THR A 1 250 ? 1.094 21.644 -40.441 1.00 94.06 250 THR A C 1
ATOM 1903 O O . THR A 1 250 ? 1.455 20.929 -39.507 1.00 94.06 250 THR A O 1
ATOM 1906 N N . VAL A 1 251 ? 1.333 21.337 -41.716 1.00 94.56 251 VAL A N 1
ATOM 1907 C CA . VAL A 1 251 ? 2.242 20.281 -42.183 1.00 94.56 251 VAL A CA 1
ATOM 1908 C C . VAL A 1 251 ? 3.175 20.893 -43.221 1.00 94.56 251 VAL A C 1
ATOM 1910 O O . VAL A 1 251 ? 2.721 21.632 -44.094 1.00 94.56 251 VAL A O 1
ATOM 1913 N N . THR A 1 252 ? 4.469 20.591 -43.142 1.00 93.75 252 THR A N 1
ATOM 1914 C CA . THR A 1 252 ? 5.447 20.924 -44.182 1.00 93.75 252 THR A CA 1
ATOM 1915 C C . THR A 1 252 ? 5.754 19.674 -44.992 1.00 93.75 252 THR A C 1
ATOM 1917 O O . THR A 1 252 ? 6.268 18.702 -44.451 1.00 93.75 252 THR A O 1
ATOM 1920 N N . TYR A 1 253 ? 5.449 19.701 -46.288 1.00 91.06 253 TYR A N 1
ATOM 1921 C CA . TYR A 1 253 ? 5.695 18.597 -47.218 1.00 91.06 253 TYR A CA 1
ATOM 1922 C C . TYR A 1 253 ? 6.276 19.153 -48.518 1.00 91.06 253 TYR A C 1
ATOM 1924 O O . TYR A 1 253 ? 5.833 20.195 -49.007 1.00 91.06 253 TYR A O 1
ATOM 1932 N N . GLN A 1 254 ? 7.328 18.513 -49.038 1.00 87.25 254 GLN A N 1
ATOM 1933 C CA . GLN A 1 254 ? 8.078 18.975 -50.219 1.00 87.25 254 GLN A CA 1
ATOM 1934 C C . GLN A 1 254 ? 8.511 20.457 -50.139 1.00 87.25 254 GLN A C 1
ATOM 1936 O O . GLN A 1 254 ? 8.560 21.187 -51.132 1.00 87.25 254 GLN A O 1
ATOM 1941 N N . GLY A 1 255 ? 8.836 20.920 -48.926 1.00 83.88 255 GLY A N 1
ATOM 1942 C CA . GLY A 1 255 ? 9.271 22.294 -48.652 1.00 83.88 255 GLY A CA 1
ATOM 1943 C C . GLY A 1 255 ? 8.159 23.350 -48.678 1.00 83.88 255 GLY A C 1
ATOM 1944 O O . GLY A 1 255 ? 8.469 24.543 -48.636 1.00 83.88 255 GLY A O 1
ATOM 1945 N N . GLN A 1 256 ? 6.889 22.941 -48.748 1.00 89.19 256 GLN A N 1
ATOM 1946 C CA . GLN A 1 256 ? 5.729 23.824 -48.650 1.00 89.19 256 GLN A CA 1
ATOM 1947 C C . GLN A 1 256 ? 4.974 23.590 -47.341 1.00 89.19 256 GLN A C 1
ATOM 1949 O O . GLN A 1 256 ? 4.648 22.456 -47.002 1.00 89.19 256 GLN A O 1
ATOM 1954 N N . GLU A 1 257 ? 4.674 24.673 -46.625 1.00 92.00 257 GLU A N 1
ATOM 1955 C CA . GLU A 1 257 ? 3.827 24.654 -45.430 1.00 92.00 257 GLU A CA 1
ATOM 1956 C C . GLU A 1 257 ? 2.351 24.762 -45.841 1.00 92.00 257 GLU A C 1
ATOM 1958 O O . GLU A 1 257 ? 1.963 25.677 -46.570 1.00 92.00 257 GLU A O 1
ATOM 1963 N N . MET A 1 258 ? 1.531 23.828 -45.368 1.00 93.56 258 MET A N 1
ATOM 1964 C CA . MET A 1 258 ? 0.105 23.711 -45.666 1.00 93.56 258 MET A CA 1
ATOM 1965 C C . MET A 1 258 ? -0.709 23.662 -44.378 1.00 93.56 258 MET A C 1
ATOM 1967 O O . MET A 1 258 ? -0.210 23.267 -43.326 1.00 93.56 258 MET A O 1
ATOM 1971 N N . THR A 1 259 ? -1.990 24.028 -44.464 1.00 92.69 259 THR A N 1
ATOM 1972 C CA . THR A 1 259 ? -2.923 23.846 -43.342 1.00 92.69 259 THR A CA 1
ATOM 1973 C C . THR A 1 259 ? -3.251 22.364 -43.184 1.00 92.69 259 THR A C 1
ATOM 1975 O O . THR A 1 259 ? -3.629 21.707 -44.155 1.00 92.69 259 THR A O 1
ATOM 1978 N N . ALA A 1 260 ? -3.141 21.867 -41.956 1.00 92.81 260 ALA A N 1
ATOM 1979 C CA . ALA A 1 260 ? -3.447 20.497 -41.585 1.00 92.81 260 ALA A CA 1
ATOM 1980 C C . ALA A 1 260 ? -4.579 20.438 -40.552 1.00 92.81 260 ALA A C 1
ATOM 1982 O O . ALA A 1 260 ? -4.787 21.363 -39.768 1.00 92.81 260 ALA A O 1
ATOM 1983 N N . THR A 1 261 ? -5.351 19.359 -40.552 1.00 91.50 261 THR A N 1
ATOM 1984 C CA . THR A 1 261 ? -6.463 19.139 -39.623 1.00 91.50 261 THR A CA 1
ATOM 1985 C C . THR A 1 261 ? -6.504 17.675 -39.210 1.00 91.50 261 THR A C 1
ATOM 1987 O O . THR A 1 261 ? -6.442 16.784 -40.049 1.00 91.50 261 THR A O 1
ATOM 1990 N N . ALA A 1 262 ? -6.618 17.421 -37.909 1.00 90.00 262 ALA A N 1
ATOM 1991 C CA . ALA A 1 262 ? -6.882 16.084 -37.399 1.00 90.00 262 ALA A CA 1
ATOM 1992 C C . ALA A 1 262 ? -8.348 15.717 -37.648 1.00 90.00 262 ALA A C 1
ATOM 1994 O O . ALA A 1 262 ? -9.238 16.509 -37.330 1.00 90.00 262 ALA A O 1
ATOM 1995 N N . GLY A 1 263 ? -8.612 14.535 -38.196 1.00 87.56 263 GLY A N 1
ATOM 1996 C CA . GLY A 1 263 ? -9.988 14.121 -38.441 1.00 87.56 263 GLY A CA 1
ATOM 1997 C C . GLY A 1 263 ? -10.126 12.829 -39.228 1.00 87.56 263 GLY A C 1
ATOM 1998 O O . GLY A 1 263 ? -9.158 12.104 -39.454 1.00 87.56 263 GLY A O 1
ATOM 1999 N N . PHE A 1 264 ? -11.367 12.570 -39.630 1.00 84.81 264 PHE A N 1
ATOM 2000 C CA . PHE A 1 264 ? -11.754 11.447 -40.473 1.00 84.81 264 PHE A CA 1
ATOM 2001 C C . PHE A 1 264 ? -12.102 11.928 -41.875 1.00 84.81 264 PHE A C 1
ATOM 2003 O O . PHE A 1 264 ? -12.770 12.948 -42.044 1.00 84.81 264 PHE A O 1
ATOM 2010 N N . GLY A 1 265 ? -11.713 11.142 -42.871 1.00 82.31 265 GLY A N 1
ATOM 2011 C CA . GLY A 1 265 ? -12.106 11.361 -44.256 1.00 82.31 265 GLY A CA 1
ATOM 2012 C C . GLY A 1 265 ? -12.072 10.068 -45.064 1.00 82.31 265 GLY A C 1
ATOM 2013 O O . GLY A 1 265 ? -12.110 8.971 -44.510 1.00 82.31 265 GLY A O 1
ATOM 2014 N N . ALA A 1 266 ? -11.997 10.196 -46.388 1.00 80.12 266 ALA A N 1
ATOM 2015 C CA . ALA A 1 266 ? -12.047 9.063 -47.317 1.00 80.12 266 ALA A CA 1
ATOM 2016 C C . ALA A 1 266 ? -10.937 8.012 -47.105 1.00 80.12 266 ALA A C 1
ATOM 2018 O O . ALA A 1 266 ? -11.152 6.844 -47.406 1.00 80.12 266 ALA A O 1
ATOM 2019 N N . PHE A 1 267 ? -9.790 8.421 -46.558 1.00 86.38 267 PHE A N 1
ATOM 2020 C CA . PHE A 1 267 ? -8.598 7.598 -46.332 1.00 86.38 267 PHE A CA 1
ATOM 2021 C C . PHE A 1 267 ? -8.445 7.154 -44.869 1.00 86.38 267 PHE A C 1
ATOM 2023 O O . PHE A 1 267 ? -7.431 6.562 -44.526 1.00 86.38 267 PHE A O 1
ATOM 2030 N N . GLY A 1 268 ? -9.415 7.472 -44.000 1.00 88.50 268 GLY A N 1
ATOM 2031 C CA . GLY A 1 268 ? -9.394 7.087 -42.587 1.00 88.50 268 GLY A CA 1
ATOM 2032 C C . GLY A 1 268 ? -9.102 8.225 -41.608 1.00 88.50 268 GLY A C 1
ATOM 2033 O O . GLY A 1 268 ? -9.248 9.414 -41.921 1.00 88.50 268 GLY A O 1
ATOM 2034 N N . ALA A 1 269 ? -8.749 7.836 -40.384 1.00 90.44 269 ALA A N 1
ATOM 2035 C CA . ALA A 1 269 ? -8.413 8.703 -39.264 1.00 90.44 269 ALA A CA 1
ATOM 2036 C C . ALA A 1 269 ? -6.939 9.110 -39.313 1.00 90.44 269 ALA A C 1
ATOM 2038 O O . ALA A 1 269 ? -6.044 8.262 -39.304 1.00 90.44 269 ALA A O 1
ATOM 2039 N N . GLY A 1 270 ? -6.668 10.411 -39.309 1.00 92.69 270 GLY A N 1
ATOM 2040 C CA . GLY A 1 270 ? -5.292 10.882 -39.362 1.00 92.69 270 GLY A CA 1
ATOM 2041 C C . GLY A 1 270 ? -5.161 12.390 -39.469 1.00 92.69 270 GLY A C 1
ATOM 2042 O O . GLY A 1 270 ? -6.051 13.147 -39.067 1.00 92.69 270 GLY A O 1
ATOM 2043 N N . ILE A 1 271 ? -4.026 12.819 -40.012 1.00 94.75 271 ILE A N 1
ATOM 2044 C CA . ILE A 1 271 ? -3.697 14.227 -40.229 1.00 94.75 271 ILE A CA 1
ATOM 2045 C C . ILE A 1 271 ? -3.930 14.551 -41.701 1.00 94.75 271 ILE A C 1
ATOM 2047 O O . ILE A 1 271 ? -3.188 14.114 -42.579 1.00 94.75 271 ILE A O 1
ATOM 2051 N N . TRP A 1 272 ? -4.978 15.323 -41.958 1.00 93.31 272 TRP A N 1
ATOM 2052 C CA . TRP A 1 272 ? -5.446 15.688 -43.288 1.00 93.31 272 TRP A CA 1
ATOM 2053 C C . TRP A 1 272 ? -4.899 17.041 -43.712 1.00 93.31 272 TRP A C 1
ATOM 2055 O O . TRP A 1 272 ? -4.987 18.010 -42.959 1.00 93.31 272 TRP A O 1
ATOM 2065 N N . PHE A 1 273 ? -4.380 17.134 -44.931 1.00 93.56 273 PHE A N 1
ATOM 2066 C CA . PHE A 1 273 ? -3.911 18.388 -45.513 1.00 93.56 273 PHE A CA 1
ATOM 2067 C C . PHE A 1 273 ? -4.121 18.400 -47.027 1.00 93.56 273 PHE A C 1
ATOM 2069 O O . PHE A 1 273 ? -4.313 17.366 -47.669 1.00 93.56 273 PHE A O 1
ATOM 2076 N N . ARG A 1 274 ? -4.124 19.597 -47.612 1.00 90.06 274 ARG A N 1
ATOM 2077 C CA . ARG A 1 274 ? -4.365 19.787 -49.043 1.00 90.06 274 ARG A CA 1
ATOM 2078 C C . ARG A 1 274 ? -3.316 20.702 -49.639 1.00 90.06 274 ARG A C 1
ATOM 2080 O O . ARG A 1 274 ? -3.086 21.794 -49.127 1.00 90.06 274 ARG A O 1
ATOM 2087 N N . ASP A 1 275 ? -2.756 20.266 -50.757 1.00 83.12 275 ASP A N 1
ATOM 2088 C CA . ASP A 1 275 ? -1.902 21.101 -51.593 1.00 83.12 275 ASP A CA 1
ATOM 2089 C C . ASP A 1 275 ? -2.773 22.127 -52.331 1.00 83.12 275 ASP A C 1
ATOM 2091 O O . ASP A 1 275 ? -3.671 21.769 -53.098 1.00 83.12 275 ASP A O 1
ATOM 2095 N N . GLU A 1 276 ? -2.555 23.415 -52.052 1.00 78.88 276 GLU A N 1
ATOM 2096 C CA . GLU A 1 276 ? -3.350 24.503 -52.629 1.00 78.88 276 GLU A CA 1
ATOM 2097 C C . GLU A 1 276 ? -3.150 24.644 -54.149 1.00 78.88 276 GLU A C 1
ATOM 2099 O O . GLU A 1 276 ? -4.077 25.071 -54.845 1.00 78.88 276 GLU A O 1
ATOM 2104 N N . ASP A 1 277 ? -1.983 24.259 -54.676 1.00 78.19 277 ASP A N 1
ATOM 2105 C CA . ASP A 1 277 ? -1.631 24.402 -56.090 1.00 78.19 277 ASP A CA 1
ATOM 2106 C C . ASP A 1 277 ? -2.196 23.251 -56.935 1.00 78.19 277 ASP A C 1
ATOM 2108 O O . ASP A 1 277 ? -2.691 23.476 -58.046 1.00 78.19 277 ASP A O 1
ATOM 2112 N N . THR A 1 278 ? -2.155 22.020 -56.420 1.00 80.38 278 THR A N 1
ATOM 2113 C CA . THR A 1 278 ? -2.651 20.826 -57.132 1.00 80.38 278 THR A CA 1
ATOM 2114 C C . THR A 1 278 ? -4.075 20.431 -56.741 1.00 80.38 278 THR A C 1
ATOM 2116 O O . THR A 1 278 ? -4.720 19.667 -57.458 1.00 80.38 278 THR A O 1
ATOM 2119 N N . SER A 1 279 ? -4.605 20.985 -55.642 1.00 82.19 279 SER A N 1
ATOM 2120 C CA . SER A 1 279 ? -5.868 20.572 -55.008 1.00 82.19 279 SER A CA 1
ATOM 2121 C C . SER A 1 279 ? -5.908 19.095 -54.597 1.00 82.19 279 SER A C 1
ATOM 2123 O O . SER A 1 279 ? -6.993 18.564 -54.357 1.00 82.19 279 SER A O 1
ATOM 2125 N N . VAL A 1 280 ? -4.746 18.440 -54.497 1.00 88.06 280 VAL A N 1
ATOM 2126 C CA . VAL A 1 280 ? -4.633 17.052 -54.042 1.00 88.06 280 VAL A CA 1
ATOM 2127 C C . VAL A 1 280 ? -4.780 17.017 -52.526 1.00 88.06 280 VAL A C 1
ATOM 2129 O O . VAL A 1 280 ? -4.043 17.676 -51.789 1.00 88.06 280 VAL A O 1
ATOM 2132 N N . GLU A 1 281 ? -5.770 16.257 -52.073 1.00 90.62 281 GLU A N 1
ATOM 2133 C CA . GLU A 1 281 ? -6.017 15.974 -50.666 1.00 90.62 281 GLU A CA 1
ATOM 2134 C C . GLU A 1 281 ? -5.207 14.753 -50.234 1.00 90.62 281 GLU A C 1
ATOM 2136 O O . GLU A 1 281 ? -5.166 13.745 -50.945 1.00 90.62 281 GLU A O 1
ATOM 2141 N N . ARG A 1 282 ? -4.545 14.869 -49.083 1.00 93.00 282 ARG A N 1
ATOM 2142 C CA . ARG A 1 282 ? -3.686 13.835 -48.516 1.00 93.00 282 ARG A CA 1
ATOM 2143 C C . ARG A 1 282 ? -4.023 13.614 -47.048 1.00 93.00 282 ARG A C 1
ATOM 2145 O O . ARG A 1 282 ? -4.414 14.553 -46.351 1.00 93.00 282 ARG A O 1
ATOM 2152 N N . ALA A 1 283 ? -3.832 12.388 -46.583 1.00 93.56 283 ALA A N 1
ATOM 2153 C CA . ALA A 1 283 ? -3.974 12.017 -45.184 1.00 93.56 283 ALA A CA 1
ATOM 2154 C C . ALA A 1 283 ? -2.755 11.217 -44.732 1.00 93.56 283 ALA A C 1
ATOM 2156 O O . ALA A 1 283 ? -2.420 10.206 -45.343 1.00 93.56 283 ALA A O 1
ATOM 2157 N N . LEU A 1 284 ? -2.102 11.658 -43.659 1.00 94.81 284 LEU A N 1
ATOM 2158 C CA . LEU A 1 284 ? -1.130 10.835 -42.951 1.00 94.81 284 LEU A CA 1
ATOM 2159 C C . LEU A 1 284 ? -1.887 9.968 -41.941 1.00 94.81 284 LEU A C 1
ATOM 2161 O O . LEU A 1 284 ? -2.504 10.508 -41.018 1.00 94.81 284 LEU A O 1
ATOM 2165 N N . ILE A 1 285 ? -1.860 8.651 -42.128 1.00 93.44 285 ILE A N 1
ATOM 2166 C CA . ILE A 1 285 ? -2.569 7.679 -41.289 1.00 93.44 285 ILE A CA 1
ATOM 2167 C C . ILE A 1 285 ? -1.576 6.756 -40.578 1.00 93.44 285 ILE A C 1
ATOM 2169 O O . ILE A 1 285 ? -0.567 6.357 -41.156 1.00 93.44 285 ILE A O 1
ATOM 2173 N N . TYR A 1 286 ? -1.867 6.435 -39.317 1.00 90.62 286 TYR A N 1
ATOM 2174 C CA . TYR A 1 286 ? -1.090 5.508 -38.490 1.00 90.62 286 TYR A CA 1
ATOM 2175 C C . TYR A 1 286 ? -1.833 4.173 -38.406 1.00 90.62 286 TYR A C 1
ATOM 2177 O O . TYR A 1 286 ? -2.933 4.121 -37.853 1.00 90.62 286 TYR A O 1
ATOM 2185 N N . THR A 1 287 ? -1.254 3.113 -38.960 1.00 87.56 287 THR A N 1
ATOM 2186 C CA . THR A 1 287 ? -1.840 1.763 -38.975 1.00 87.56 287 THR A CA 1
ATOM 2187 C C . THR A 1 287 ? -1.053 0.816 -38.064 1.00 87.56 287 THR A C 1
ATOM 2189 O O . THR A 1 287 ? -0.085 1.222 -37.428 1.00 87.56 287 THR A O 1
ATOM 2192 N N . ASN A 1 288 ? -1.472 -0.451 -37.968 1.00 76.56 288 ASN A N 1
ATOM 2193 C CA . ASN A 1 288 ? -0.776 -1.447 -37.141 1.00 76.56 288 ASN A CA 1
ATOM 2194 C C . ASN A 1 288 ? 0.618 -1.814 -37.664 1.00 76.56 288 ASN A C 1
ATOM 2196 O O . ASN A 1 288 ? 1.415 -2.350 -36.896 1.00 76.56 288 ASN A O 1
ATOM 2200 N N . GLU A 1 289 ? 0.874 -1.568 -38.947 1.00 75.25 289 GLU A N 1
ATOM 2201 C CA . GLU A 1 289 ? 2.089 -1.991 -39.645 1.00 75.25 289 GLU A CA 1
ATOM 2202 C C . GLU A 1 289 ? 3.012 -0.802 -39.918 1.00 75.25 289 GLU A C 1
ATOM 2204 O O . GLU A 1 289 ? 4.226 -0.917 -39.810 1.00 75.25 289 GLU A O 1
ATOM 2209 N N . GLU A 1 290 ? 2.441 0.357 -40.247 1.00 87.06 290 GLU A N 1
ATOM 2210 C CA . GLU A 1 290 ? 3.214 1.507 -40.701 1.00 87.06 290 GLU A CA 1
ATOM 2211 C C . GLU A 1 290 ? 2.443 2.827 -40.581 1.00 87.06 290 GLU A C 1
ATOM 2213 O O . GLU A 1 290 ? 1.208 2.865 -40.503 1.00 87.06 290 GLU A O 1
ATOM 2218 N N . THR A 1 291 ? 3.181 3.938 -40.620 1.00 91.81 291 THR A N 1
ATOM 2219 C CA . THR A 1 291 ? 2.599 5.251 -40.915 1.00 91.81 291 THR A CA 1
ATOM 2220 C C . THR A 1 291 ? 2.737 5.521 -42.406 1.00 91.81 291 THR A C 1
ATOM 2222 O O . THR A 1 291 ? 3.806 5.328 -42.981 1.00 91.81 291 THR A O 1
ATOM 2225 N N . LYS A 1 292 ? 1.668 5.981 -43.053 1.00 92.12 292 LYS A N 1
ATOM 2226 C CA . LYS A 1 292 ? 1.684 6.247 -44.494 1.00 92.12 292 LYS A CA 1
ATOM 2227 C C . LYS A 1 292 ? 0.928 7.499 -44.872 1.00 92.12 292 LYS A C 1
ATOM 2229 O O . LYS A 1 292 ? -0.066 7.869 -44.247 1.00 92.12 292 LYS A O 1
ATOM 2234 N N . LEU A 1 293 ? 1.414 8.139 -45.923 1.00 93.44 293 LEU A N 1
ATOM 2235 C CA . LEU A 1 293 ? 0.772 9.257 -46.579 1.00 93.44 293 LEU A CA 1
ATOM 2236 C C . LEU A 1 293 ? -0.087 8.720 -47.721 1.00 93.44 293 LEU A C 1
ATOM 2238 O O . LEU A 1 293 ? 0.433 8.140 -48.670 1.00 93.44 293 LEU A O 1
ATOM 2242 N N . VAL A 1 294 ? -1.397 8.915 -47.628 1.00 92.00 294 VAL A N 1
ATOM 2243 C CA . VAL A 1 294 ? -2.380 8.392 -48.580 1.00 92.00 294 VAL A CA 1
ATOM 2244 C C . VAL A 1 294 ? -3.016 9.532 -49.358 1.00 92.00 294 VAL A C 1
ATOM 2246 O O . VAL A 1 294 ? -3.350 10.583 -48.805 1.00 92.00 294 VAL A O 1
ATOM 2249 N N . SER A 1 295 ? -3.185 9.319 -50.659 1.00 90.62 295 SER A N 1
ATOM 2250 C CA . SER A 1 295 ? -3.887 10.213 -51.576 1.00 90.62 295 SER A CA 1
ATOM 2251 C C . SER A 1 295 ? -4.564 9.406 -52.687 1.00 90.62 295 SER A C 1
ATOM 2253 O O . SER A 1 295 ? -4.321 8.210 -52.833 1.00 90.62 295 SER A O 1
ATOM 2255 N N . LEU A 1 296 ? -5.354 10.068 -53.539 1.00 83.12 296 LEU A N 1
ATOM 2256 C CA . LEU A 1 296 ? -5.903 9.431 -54.748 1.00 83.12 296 LEU A CA 1
ATOM 2257 C C . LEU A 1 296 ? -4.822 8.992 -55.753 1.00 83.12 296 LEU A C 1
ATOM 2259 O O . LEU A 1 296 ? -5.114 8.216 -56.657 1.00 83.12 296 LEU A O 1
ATOM 2263 N N . GLU A 1 297 ? -3.597 9.510 -55.637 1.00 82.25 297 GLU A N 1
ATOM 2264 C CA . GLU A 1 297 ? -2.479 9.175 -56.527 1.00 82.25 297 GLU A CA 1
ATOM 2265 C C . GLU A 1 297 ? -1.712 7.925 -56.060 1.00 82.25 297 GLU A C 1
ATOM 2267 O O . GLU A 1 297 ? -0.910 7.383 -56.820 1.00 82.25 297 GLU A O 1
ATOM 2272 N N . GLY A 1 298 ? -1.971 7.457 -54.833 1.00 84.38 298 GLY A N 1
ATOM 2273 C CA . GLY A 1 298 ? -1.311 6.313 -54.208 1.00 84.38 298 GLY A CA 1
ATOM 2274 C C . GLY A 1 298 ? -0.974 6.552 -52.735 1.00 84.38 298 GLY A C 1
ATOM 2275 O O . GLY A 1 298 ? -1.277 7.611 -52.170 1.00 84.38 298 GLY A O 1
ATOM 2276 N N . SER A 1 299 ? -0.333 5.552 -52.130 1.00 88.00 299 SER A N 1
ATOM 2277 C CA . SER A 1 299 ? 0.160 5.573 -50.752 1.00 88.00 299 SER A CA 1
ATOM 2278 C C . SER A 1 299 ? 1.681 5.462 -50.699 1.00 88.00 299 SER A C 1
ATOM 2280 O O . SER A 1 299 ? 2.278 4.702 -51.463 1.00 88.00 299 SER A O 1
ATOM 2282 N N . GLU A 1 300 ? 2.295 6.163 -49.754 1.00 91.44 300 GLU A N 1
ATOM 2283 C CA . GLU A 1 300 ? 3.730 6.103 -49.493 1.00 91.44 300 GLU A CA 1
ATOM 2284 C C . GLU A 1 300 ? 4.013 5.943 -47.999 1.00 91.44 300 GLU A C 1
ATOM 2286 O O . GLU A 1 300 ? 3.379 6.594 -47.169 1.00 91.44 300 GLU A O 1
ATOM 2291 N N . VAL A 1 301 ? 4.972 5.083 -47.660 1.00 92.19 301 VAL A N 1
ATOM 2292 C CA . VAL A 1 301 ? 5.341 4.780 -46.274 1.00 92.19 301 VAL A CA 1
ATOM 2293 C C . VAL A 1 301 ? 6.275 5.849 -45.720 1.00 92.19 301 VAL A C 1
ATOM 2295 O O . VAL A 1 301 ? 7.242 6.249 -46.371 1.00 92.19 301 VAL A O 1
ATOM 2298 N N . TYR A 1 302 ? 5.998 6.271 -44.492 1.00 92.81 302 TYR A N 1
ATOM 2299 C CA . TYR A 1 302 ? 6.750 7.264 -43.742 1.00 92.81 302 TYR A CA 1
ATOM 2300 C C . TYR A 1 302 ? 7.131 6.696 -42.377 1.00 92.81 302 TYR A C 1
ATOM 2302 O O . TYR A 1 302 ? 6.269 6.316 -41.591 1.00 92.81 302 TYR A O 1
ATOM 2310 N N . ALA A 1 303 ? 8.421 6.693 -42.063 1.00 91.19 303 ALA A N 1
ATOM 2311 C CA . ALA A 1 303 ? 8.915 6.297 -40.752 1.00 91.19 303 ALA A CA 1
ATOM 2312 C C . ALA A 1 303 ? 9.189 7.532 -39.889 1.00 91.19 303 ALA A C 1
ATOM 2314 O O . ALA A 1 303 ? 9.620 8.571 -40.401 1.00 91.19 303 ALA A O 1
ATOM 2315 N N . ALA A 1 304 ? 8.930 7.425 -38.584 1.00 89.19 304 ALA A N 1
ATOM 2316 C CA . ALA A 1 304 ? 9.237 8.487 -37.634 1.00 89.19 304 ALA A CA 1
ATOM 2317 C C . ALA A 1 304 ? 10.726 8.846 -37.713 1.00 89.19 304 ALA A C 1
ATOM 2319 O O . ALA A 1 304 ? 11.593 7.970 -37.739 1.00 89.19 304 ALA A O 1
ATOM 2320 N N . TYR A 1 305 ? 11.020 10.142 -37.761 1.00 88.62 305 TYR A N 1
ATOM 2321 C CA . TYR A 1 305 ? 12.373 10.636 -37.946 1.00 88.62 305 TYR A CA 1
ATOM 2322 C C . TYR A 1 305 ? 12.759 11.620 -36.851 1.00 88.62 305 TYR A C 1
ATOM 2324 O O . TYR A 1 305 ? 12.117 12.650 -36.657 1.00 88.62 305 TYR A O 1
ATOM 2332 N N . ASN A 1 306 ? 13.861 11.309 -36.173 1.00 86.88 306 ASN A N 1
ATOM 2333 C CA . ASN A 1 306 ? 14.545 12.220 -35.275 1.00 86.88 306 ASN A CA 1
ATOM 2334 C C . ASN A 1 306 ? 16.024 12.327 -35.707 1.00 86.88 306 ASN A C 1
ATOM 2336 O O . ASN A 1 306 ? 16.771 11.366 -35.493 1.00 86.88 306 ASN A O 1
ATOM 2340 N N . PRO A 1 307 ? 16.466 13.460 -36.294 1.00 82.94 307 PRO A N 1
ATOM 2341 C CA . PRO A 1 307 ? 17.865 13.656 -36.692 1.00 82.94 307 PRO A CA 1
ATOM 2342 C C . PRO A 1 307 ? 18.837 13.624 -35.506 1.00 82.94 307 PRO A C 1
ATOM 2344 O O . PRO A 1 307 ? 20.024 13.362 -35.687 1.00 82.94 307 PRO A O 1
ATOM 2347 N N . GLU A 1 308 ? 18.347 13.885 -34.294 1.00 87.38 308 GLU A N 1
ATOM 2348 C CA . GLU A 1 308 ? 19.144 13.971 -33.070 1.00 87.38 308 GLU A CA 1
ATOM 2349 C C . GLU A 1 308 ? 19.203 12.629 -32.324 1.00 87.38 308 GLU A C 1
ATOM 2351 O O . GLU A 1 308 ? 19.963 12.486 -31.375 1.00 87.38 308 GLU A O 1
ATOM 2356 N N . TRP A 1 309 ? 18.471 11.595 -32.756 1.00 85.81 309 TRP A N 1
ATOM 2357 C CA . TRP A 1 309 ? 18.425 10.319 -32.027 1.00 85.81 309 TRP A CA 1
ATOM 2358 C C . TRP A 1 309 ? 19.792 9.620 -31.923 1.00 85.81 309 TRP A C 1
ATOM 2360 O O . TRP A 1 309 ? 20.153 9.118 -30.861 1.00 85.81 309 TRP A O 1
ATOM 2370 N N . LEU A 1 310 ? 20.572 9.584 -33.006 1.00 89.00 310 LEU A N 1
ATOM 2371 C CA . LEU A 1 310 ? 21.900 8.957 -33.014 1.00 89.00 310 LEU A CA 1
ATOM 2372 C C . LEU A 1 310 ? 23.031 9.896 -32.550 1.00 89.00 310 LEU A C 1
ATOM 2374 O O . LEU A 1 310 ? 23.858 9.446 -31.753 1.00 89.00 310 LEU A O 1
ATOM 2378 N N . PRO A 1 311 ? 23.127 11.156 -33.026 1.00 88.94 311 PRO A N 1
ATOM 2379 C CA . PRO A 1 311 ? 24.200 12.065 -32.616 1.00 88.94 311 PRO A CA 1
ATOM 2380 C C . PRO A 1 311 ? 23.935 12.808 -31.293 1.00 88.94 311 PRO A C 1
ATOM 2382 O O . PRO A 1 311 ? 24.887 13.339 -30.722 1.00 88.94 311 PRO A O 1
ATOM 2385 N N . GLY A 1 312 ? 22.690 12.836 -30.809 1.00 85.69 312 GLY A N 1
ATOM 2386 C CA . GLY A 1 312 ? 22.242 13.696 -29.709 1.00 85.69 312 GLY A CA 1
ATOM 2387 C C . GLY A 1 312 ? 22.229 15.185 -30.062 1.00 85.69 312 GLY A C 1
ATOM 2388 O O . GLY A 1 312 ? 22.609 15.583 -31.168 1.00 85.69 312 GLY A O 1
ATOM 2389 N N . ASP A 1 313 ? 21.780 16.012 -29.119 1.00 82.12 313 ASP A N 1
ATOM 2390 C CA . ASP A 1 313 ? 21.719 17.476 -29.251 1.00 82.12 313 ASP A CA 1
ATOM 2391 C C . ASP A 1 313 ? 22.897 18.192 -28.553 1.00 82.12 313 ASP A C 1
ATOM 2393 O O . ASP A 1 313 ? 23.193 19.359 -28.844 1.00 82.12 313 ASP A O 1
ATOM 2397 N N . GLU A 1 314 ? 23.628 17.480 -27.688 1.00 78.94 314 GLU A N 1
ATOM 2398 C CA . GLU A 1 314 ? 24.801 17.969 -26.957 1.00 78.94 314 GLU A CA 1
ATOM 2399 C C . GLU A 1 314 ? 26.121 17.252 -27.330 1.00 78.94 314 GLU A C 1
ATOM 2401 O O . GLU A 1 314 ? 26.169 16.108 -27.790 1.00 78.94 314 GLU A O 1
ATOM 2406 N N . ASP A 1 315 ? 27.254 17.934 -27.105 1.00 72.81 315 ASP A N 1
ATOM 2407 C CA . ASP A 1 315 ? 28.594 17.382 -27.349 1.00 72.81 315 ASP A CA 1
ATOM 2408 C C . ASP A 1 315 ? 28.828 16.099 -26.519 1.00 72.81 315 ASP A C 1
ATOM 2410 O O . ASP A 1 315 ? 28.895 16.137 -25.289 1.00 72.81 315 ASP A O 1
ATOM 2414 N N . GLY A 1 316 ? 29.070 14.974 -27.201 1.00 70.44 316 GLY A N 1
ATOM 2415 C CA . GLY A 1 316 ? 29.390 13.683 -26.576 1.00 70.44 316 GLY A CA 1
ATOM 2416 C C . GLY A 1 316 ? 28.200 12.735 -26.409 1.00 70.44 316 GLY A C 1
ATOM 2417 O O . GLY A 1 316 ? 28.393 11.617 -25.935 1.00 70.44 316 GLY A O 1
ATOM 2418 N N . GLU A 1 317 ? 26.999 13.135 -26.824 1.00 82.94 317 GLU A N 1
ATOM 2419 C CA . GLU A 1 317 ? 25.828 12.252 -26.846 1.00 82.94 317 GLU A CA 1
ATOM 2420 C C . GLU A 1 317 ? 25.826 11.265 -28.015 1.00 82.94 317 GLU A C 1
ATOM 2422 O O . GLU A 1 317 ? 25.278 10.172 -27.906 1.00 82.94 317 GLU A O 1
ATOM 2427 N N . GLY A 1 318 ? 26.520 11.601 -29.100 1.00 88.25 318 GLY A N 1
ATOM 2428 C CA . GLY A 1 318 ? 26.699 10.725 -30.252 1.00 88.25 318 GLY A CA 1
ATOM 2429 C C . GLY A 1 318 ? 27.712 9.601 -30.046 1.00 88.25 318 GLY A C 1
ATOM 2430 O O . GLY A 1 318 ? 28.054 8.926 -31.015 1.00 88.25 318 GLY A O 1
ATOM 2431 N N . GLU A 1 319 ? 28.242 9.411 -28.833 1.00 90.88 319 GLU A N 1
ATOM 2432 C CA . GLU A 1 319 ? 29.188 8.345 -28.491 1.00 90.88 319 GLU A CA 1
ATOM 2433 C C . GLU A 1 319 ? 28.449 7.107 -27.967 1.00 90.88 319 GLU A C 1
ATOM 2435 O O . GLU A 1 319 ? 27.725 7.164 -26.971 1.00 90.88 319 GLU A O 1
ATOM 2440 N N . TRP A 1 320 ? 28.686 5.961 -28.605 1.00 91.75 320 TRP A N 1
ATOM 2441 C CA . TRP A 1 320 ? 28.059 4.693 -28.242 1.00 91.75 320 TRP A CA 1
ATOM 2442 C C . TRP A 1 320 ? 29.091 3.580 -28.177 1.00 91.75 320 TRP A C 1
ATOM 2444 O O . TRP A 1 320 ? 30.093 3.591 -28.898 1.00 91.75 320 TRP A O 1
ATOM 2454 N N . SER A 1 321 ? 28.816 2.553 -27.382 1.00 88.19 321 SER A N 1
ATOM 2455 C CA . SER A 1 321 ? 29.622 1.337 -27.406 1.00 88.19 321 SER A CA 1
ATOM 2456 C C . SER A 1 321 ? 28.811 0.085 -27.115 1.00 88.19 321 SER A C 1
ATOM 2458 O O . SER A 1 321 ? 27.747 0.107 -26.496 1.00 88.19 321 SER A O 1
ATOM 2460 N N . ILE A 1 322 ? 29.339 -1.046 -27.580 1.00 86.69 322 ILE A N 1
ATOM 2461 C CA . ILE A 1 322 ? 28.783 -2.360 -27.266 1.00 86.69 322 ILE A CA 1
ATOM 2462 C C . ILE A 1 322 ? 28.858 -2.625 -25.756 1.00 86.69 322 ILE A C 1
ATOM 2464 O O . ILE A 1 322 ? 29.865 -2.327 -25.114 1.00 86.69 322 ILE A O 1
ATOM 2468 N N . GLY A 1 323 ? 27.829 -3.263 -25.194 1.00 73.44 323 GLY A N 1
ATOM 2469 C CA . GLY A 1 323 ? 27.720 -3.466 -23.742 1.00 73.44 323 GLY A CA 1
ATOM 2470 C C . GLY A 1 323 ? 28.834 -4.295 -23.083 1.00 73.44 323 GLY A C 1
ATOM 2471 O O . GLY A 1 323 ? 28.961 -4.303 -21.860 1.00 73.44 323 GLY A O 1
ATOM 2472 N N . THR A 1 324 ? 29.679 -4.980 -23.858 1.00 69.94 324 THR A N 1
ATOM 2473 C CA . THR A 1 324 ? 30.850 -5.708 -23.345 1.00 69.94 324 THR A CA 1
ATOM 2474 C C . THR A 1 324 ? 32.131 -4.883 -23.457 1.00 69.94 324 THR A C 1
ATOM 2476 O O . THR A 1 324 ? 32.454 -4.408 -24.544 1.00 69.94 324 THR A O 1
ATOM 2479 N N . ASN A 1 325 ? 32.937 -4.847 -22.389 1.00 55.06 325 ASN A N 1
ATOM 2480 C CA . ASN A 1 325 ? 34.293 -4.283 -22.385 1.00 55.06 325 ASN A CA 1
ATOM 2481 C C . ASN A 1 325 ? 35.242 -5.073 -23.318 1.00 55.06 325 ASN A C 1
ATOM 2483 O O . ASN A 1 325 ? 36.016 -5.936 -22.896 1.00 55.06 325 ASN A O 1
ATOM 2487 N N . LEU A 1 326 ? 35.185 -4.805 -24.623 1.00 54.31 326 LEU A N 1
ATOM 2488 C CA . LEU A 1 326 ? 36.142 -5.317 -25.599 1.00 54.31 326 LEU A CA 1
ATOM 2489 C C . LEU A 1 326 ? 37.309 -4.337 -25.692 1.00 54.31 326 LEU A C 1
ATOM 2491 O O . LEU A 1 326 ? 37.171 -3.245 -26.231 1.00 54.31 326 LEU A O 1
ATOM 2495 N N . ALA A 1 327 ? 38.485 -4.764 -25.228 1.00 42.69 327 ALA A N 1
ATOM 2496 C CA . ALA A 1 327 ? 39.693 -3.945 -25.080 1.00 42.69 327 ALA A CA 1
ATOM 2497 C C . ALA A 1 327 ? 40.215 -3.231 -26.351 1.00 42.69 327 ALA A C 1
ATOM 2499 O O . ALA A 1 327 ? 41.244 -2.575 -26.256 1.00 42.69 327 ALA A O 1
ATOM 2500 N N . ASN A 1 328 ? 39.587 -3.380 -27.528 1.00 45.56 328 ASN A N 1
ATOM 2501 C CA . ASN A 1 328 ? 39.978 -2.712 -28.779 1.00 45.56 328 ASN A CA 1
ATOM 2502 C C . ASN A 1 328 ? 38.828 -2.624 -29.819 1.00 45.56 328 ASN A C 1
ATOM 2504 O O . ASN A 1 328 ? 38.920 -3.211 -30.897 1.00 45.56 328 ASN A O 1
ATOM 2508 N N . GLY A 1 329 ? 37.758 -1.868 -29.552 1.00 51.75 329 GLY A N 1
ATOM 2509 C CA . GLY A 1 329 ? 36.946 -1.296 -30.645 1.00 51.75 329 GLY A CA 1
ATOM 2510 C C . GLY A 1 329 ? 35.443 -1.527 -30.571 1.00 51.75 329 GLY A C 1
ATOM 2511 O O . GLY A 1 329 ? 34.876 -2.045 -31.524 1.00 51.75 329 GLY A O 1
ATOM 2512 N N . GLY A 1 330 ? 34.809 -1.206 -29.448 1.00 59.00 330 GLY A N 1
ATOM 2513 C CA . GLY A 1 330 ? 33.349 -1.101 -29.370 1.00 59.00 330 GLY A CA 1
ATOM 2514 C C . GLY A 1 330 ? 32.818 0.288 -29.725 1.00 59.00 330 GLY A C 1
ATOM 2515 O O . GLY A 1 330 ? 31.644 0.387 -30.054 1.00 59.00 330 GLY A O 1
ATOM 2516 N N . ASP A 1 331 ? 33.674 1.309 -29.670 1.00 76.12 331 ASP A N 1
ATOM 2517 C CA . ASP A 1 331 ? 33.249 2.706 -29.699 1.00 76.12 331 ASP A CA 1
ATOM 2518 C C . ASP A 1 331 ? 32.904 3.148 -31.120 1.00 76.12 331 ASP A C 1
ATOM 2520 O O . ASP A 1 331 ? 33.688 2.974 -32.067 1.00 76.12 331 ASP A O 1
ATOM 2524 N N . ILE A 1 332 ? 31.720 3.725 -31.248 1.00 89.75 332 ILE A N 1
ATOM 2525 C CA . ILE A 1 332 ? 31.202 4.322 -32.468 1.00 89.75 332 ILE A CA 1
ATOM 2526 C C . ILE A 1 332 ? 30.742 5.737 -32.148 1.00 89.75 332 ILE A C 1
ATOM 2528 O O . ILE A 1 332 ? 30.284 6.016 -31.041 1.00 89.75 332 ILE A O 1
ATOM 2532 N N . VAL A 1 333 ? 30.899 6.630 -33.117 1.00 91.69 333 VAL A N 1
ATOM 2533 C CA . VAL A 1 333 ? 30.513 8.031 -32.947 1.00 91.69 333 VAL A CA 1
ATOM 2534 C C . VAL A 1 333 ? 29.669 8.475 -34.127 1.00 91.69 333 VAL A C 1
ATOM 2536 O O . VAL A 1 333 ? 30.106 8.344 -35.273 1.00 91.69 333 VAL A O 1
ATOM 2539 N N . PHE A 1 334 ? 28.498 9.029 -33.848 1.00 91.56 334 PHE A N 1
ATOM 2540 C CA . PHE A 1 334 ? 27.663 9.734 -34.813 1.00 91.56 334 PHE A CA 1
ATOM 2541 C C . PHE A 1 334 ? 27.908 11.229 -34.630 1.00 91.56 334 PHE A C 1
ATOM 2543 O O . PHE A 1 334 ? 27.672 11.770 -33.556 1.00 91.56 334 PHE A O 1
ATOM 2550 N N . ASN A 1 335 ? 28.447 11.895 -35.653 1.00 81.69 335 ASN A N 1
ATOM 2551 C CA . ASN A 1 335 ? 28.574 13.363 -35.622 1.00 81.69 335 ASN A CA 1
ATOM 2552 C C . ASN A 1 335 ? 27.324 14.047 -36.187 1.00 81.69 335 ASN A C 1
ATOM 2554 O O . ASN A 1 335 ? 27.097 15.226 -35.943 1.00 81.69 335 ASN A O 1
ATOM 2558 N N . ASP A 1 336 ? 26.594 13.309 -37.014 1.00 85.88 336 ASP A N 1
ATOM 2559 C CA . ASP A 1 336 ? 25.347 13.664 -37.665 1.00 85.88 336 ASP A CA 1
ATOM 2560 C C . ASP A 1 336 ? 24.612 12.354 -38.009 1.00 85.88 336 ASP A C 1
ATOM 2562 O O . ASP A 1 336 ? 25.141 11.252 -37.824 1.00 85.88 336 ASP A O 1
ATOM 2566 N N . ASP A 1 337 ? 23.399 12.477 -38.527 1.00 84.50 337 ASP A N 1
ATOM 2567 C CA . ASP A 1 337 ? 22.539 11.392 -39.005 1.00 84.50 337 ASP A CA 1
ATOM 2568 C C . ASP A 1 337 ? 23.007 10.779 -40.346 1.00 84.50 337 ASP A C 1
ATOM 2570 O O . ASP A 1 337 ? 22.405 9.837 -40.862 1.00 84.50 337 ASP A O 1
ATOM 2574 N N . GLN A 1 338 ? 24.102 11.284 -40.925 1.00 88.25 338 GLN A N 1
ATOM 2575 C CA . GLN A 1 338 ? 24.594 10.911 -42.255 1.00 88.25 338 GLN A CA 1
ATOM 2576 C C . GLN A 1 338 ? 25.910 10.125 -42.211 1.00 88.25 338 GLN A C 1
ATOM 2578 O O . GLN A 1 338 ? 26.269 9.458 -43.187 1.00 88.25 338 GLN A O 1
ATOM 2583 N N . ASN A 1 339 ? 26.665 10.195 -41.113 1.00 90.56 339 ASN A N 1
ATOM 2584 C CA . ASN A 1 339 ? 28.001 9.625 -41.002 1.00 90.56 339 ASN A CA 1
ATOM 2585 C C . ASN A 1 339 ? 28.243 8.978 -39.639 1.00 90.56 339 ASN A C 1
ATOM 2587 O O . ASN A 1 339 ? 28.073 9.587 -38.585 1.00 90.56 339 ASN A O 1
ATOM 2591 N N . ILE A 1 340 ? 28.817 7.778 -39.679 1.00 92.06 340 ILE A N 1
ATOM 2592 C CA . ILE A 1 340 ? 29.280 7.044 -38.503 1.00 92.06 340 ILE A CA 1
ATOM 2593 C C . ILE A 1 340 ? 30.803 6.917 -38.525 1.00 92.06 340 ILE A C 1
ATOM 2595 O O . ILE A 1 340 ? 31.404 6.562 -39.540 1.00 92.06 340 ILE A O 1
ATOM 2599 N N . ILE A 1 341 ? 31.459 7.181 -37.399 1.00 91.94 341 ILE A N 1
ATOM 2600 C CA . ILE A 1 341 ? 32.851 6.797 -37.163 1.00 91.94 341 ILE A CA 1
ATOM 2601 C C . ILE A 1 341 ? 32.840 5.415 -36.517 1.00 91.94 341 ILE A C 1
ATOM 2603 O O . ILE A 1 341 ? 32.479 5.269 -35.356 1.00 91.94 341 ILE A O 1
ATOM 2607 N N . PHE A 1 342 ? 33.278 4.406 -37.264 1.00 88.81 342 PHE A N 1
ATOM 2608 C CA . PHE A 1 342 ? 33.370 3.019 -36.818 1.00 88.81 342 PHE A CA 1
ATOM 2609 C C . PHE A 1 342 ? 34.832 2.561 -36.846 1.00 88.81 342 PHE A C 1
ATOM 2611 O O . PHE A 1 342 ? 35.508 2.667 -37.874 1.00 88.81 342 PHE A O 1
ATOM 2618 N N . GLU A 1 343 ? 35.356 2.080 -35.712 1.00 82.25 343 GLU A N 1
ATOM 2619 C CA . GLU A 1 343 ? 36.770 1.680 -35.560 1.00 82.25 343 GLU A CA 1
ATOM 2620 C C . GLU A 1 343 ? 37.759 2.783 -36.032 1.00 82.25 343 GLU A C 1
ATOM 2622 O O . GLU A 1 343 ? 38.796 2.517 -36.646 1.00 82.25 343 GLU A O 1
ATOM 2627 N N . GLY A 1 344 ? 37.420 4.052 -35.769 1.00 84.12 344 GLY A N 1
ATOM 2628 C CA . GLY A 1 344 ? 38.228 5.228 -36.120 1.00 84.12 344 GLY A CA 1
ATOM 2629 C C . GLY A 1 344 ? 38.182 5.648 -37.595 1.00 84.12 344 GLY A C 1
ATOM 2630 O O . GLY A 1 344 ? 38.916 6.556 -37.987 1.00 84.12 344 GLY A O 1
ATOM 2631 N N . THR A 1 345 ? 37.341 5.013 -38.419 1.00 88.69 345 THR A N 1
ATOM 2632 C CA . THR A 1 345 ? 37.125 5.377 -39.830 1.00 88.69 345 THR A CA 1
ATOM 2633 C C . THR A 1 345 ? 35.692 5.860 -40.034 1.00 88.69 345 THR A C 1
ATOM 2635 O O . THR A 1 345 ? 34.766 5.250 -39.516 1.00 88.69 345 THR A O 1
ATOM 2638 N N . SER A 1 346 ? 35.505 6.946 -40.787 1.00 91.38 346 SER A N 1
ATOM 2639 C CA . SER A 1 346 ? 34.175 7.467 -41.123 1.00 91.38 346 SER A CA 1
ATOM 2640 C C . SER A 1 346 ? 33.570 6.719 -42.316 1.00 91.38 346 SER A C 1
ATOM 2642 O O . SER A 1 346 ? 34.249 6.517 -43.328 1.00 91.38 346 SER A O 1
ATOM 2644 N N . TYR A 1 347 ? 32.304 6.328 -42.186 1.00 92.31 347 TYR A N 1
ATOM 2645 C CA . TYR A 1 347 ? 31.476 5.698 -43.209 1.00 92.31 347 TYR A CA 1
ATOM 2646 C C . TYR A 1 347 ? 30.171 6.479 -43.359 1.00 92.31 347 TYR A C 1
ATOM 2648 O O . TYR A 1 347 ? 29.643 7.000 -42.379 1.00 92.31 347 TYR A O 1
ATOM 2656 N N . GLN A 1 348 ? 29.655 6.534 -44.584 1.00 93.00 348 GLN A N 1
ATOM 2657 C CA . GLN A 1 348 ? 28.358 7.135 -44.868 1.00 93.00 348 GLN A CA 1
ATOM 2658 C C . GLN A 1 348 ? 27.239 6.173 -44.451 1.00 93.00 348 GLN A C 1
ATOM 2660 O O . GLN A 1 348 ? 27.307 4.980 -44.765 1.00 93.00 348 GLN A O 1
ATOM 2665 N N . LEU A 1 349 ? 26.228 6.703 -43.768 1.00 91.38 349 LEU A N 1
ATOM 2666 C CA . LEU A 1 349 ? 24.995 6.002 -43.445 1.00 91.38 349 LEU A CA 1
ATOM 2667 C C . LEU A 1 349 ? 24.041 6.062 -44.639 1.00 91.38 349 LEU A C 1
ATOM 2669 O O . LEU A 1 349 ? 23.948 7.060 -45.351 1.00 91.38 349 LEU A O 1
ATOM 2673 N N . SER A 1 350 ? 23.355 4.957 -44.882 1.00 89.69 350 SER A N 1
ATOM 2674 C CA . SER A 1 350 ? 22.198 4.877 -45.769 1.00 89.69 350 SER A CA 1
ATOM 2675 C C . SER A 1 350 ? 20.994 4.517 -44.916 1.00 89.69 350 SER A C 1
ATOM 2677 O O . SER A 1 350 ? 21.097 3.591 -44.113 1.00 89.69 350 SER A O 1
ATOM 2679 N N . HIS A 1 351 ? 19.882 5.221 -45.090 1.00 87.69 351 HIS A N 1
ATOM 2680 C CA . HIS A 1 351 ? 18.622 4.887 -44.441 1.00 87.69 351 HIS A CA 1
ATOM 2681 C C . HIS A 1 351 ? 17.668 4.210 -45.427 1.00 87.69 351 HIS A C 1
ATOM 2683 O O . HIS A 1 351 ? 17.769 4.409 -46.639 1.00 87.69 351 HIS A O 1
ATOM 2689 N N . TYR A 1 352 ? 16.768 3.391 -44.906 1.00 89.88 352 TYR A N 1
ATOM 2690 C CA . TYR A 1 352 ? 15.626 2.829 -45.619 1.00 89.88 352 TYR A CA 1
ATOM 2691 C C . TYR A 1 352 ? 14.539 2.480 -44.601 1.00 89.88 352 TYR A C 1
ATOM 2693 O O . TYR A 1 352 ? 14.798 2.488 -43.398 1.00 89.88 352 TYR A O 1
ATOM 2701 N N . ILE A 1 353 ? 13.335 2.197 -45.089 1.00 88.75 353 ILE A N 1
ATOM 2702 C CA . ILE A 1 353 ? 12.221 1.760 -44.249 1.00 88.75 353 ILE A CA 1
ATOM 2703 C C . ILE A 1 353 ? 12.142 0.236 -44.303 1.00 88.75 353 ILE A C 1
ATOM 2705 O O . ILE A 1 353 ? 12.171 -0.342 -45.392 1.00 88.75 353 ILE A O 1
ATOM 2709 N N . ASP A 1 354 ? 12.072 -0.395 -43.138 1.00 86.50 354 ASP A N 1
ATOM 2710 C CA . ASP A 1 354 ? 11.917 -1.840 -42.956 1.00 86.50 354 ASP A CA 1
ATOM 2711 C C . ASP A 1 354 ? 10.886 -2.056 -41.848 1.00 86.50 354 ASP A C 1
ATOM 2713 O O . ASP A 1 354 ? 11.038 -1.480 -40.773 1.00 86.50 354 ASP A O 1
ATOM 2717 N N . ASP A 1 355 ? 9.822 -2.811 -42.129 1.00 82.19 355 ASP A N 1
ATOM 2718 C CA . ASP A 1 355 ? 8.679 -3.014 -41.220 1.00 82.19 355 ASP A CA 1
ATOM 2719 C C . ASP A 1 355 ? 8.143 -1.705 -40.590 1.00 82.19 355 ASP A C 1
ATOM 2721 O O . ASP A 1 355 ? 7.887 -1.623 -39.393 1.00 82.19 355 ASP A O 1
ATOM 2725 N N . GLY A 1 356 ? 8.014 -0.644 -41.400 1.00 79.62 356 GLY A N 1
ATOM 2726 C CA . GLY A 1 356 ? 7.481 0.657 -40.968 1.00 79.62 356 GLY A CA 1
ATOM 2727 C C . GLY A 1 356 ? 8.453 1.537 -40.166 1.00 79.62 356 GLY A C 1
ATOM 2728 O O . GLY A 1 356 ? 8.128 2.691 -39.876 1.00 79.62 356 GLY A O 1
ATOM 2729 N N . GLU A 1 357 ? 9.658 1.050 -39.856 1.00 84.44 357 GLU A N 1
ATOM 2730 C CA . GLU A 1 357 ? 10.664 1.771 -39.071 1.00 84.44 357 GLU A CA 1
ATOM 2731 C C . GLU A 1 357 ? 11.833 2.289 -39.913 1.00 84.44 357 GLU A C 1
ATOM 2733 O O . GLU A 1 357 ? 12.217 1.711 -40.932 1.00 84.44 357 GLU A O 1
ATOM 2738 N N . LEU A 1 358 ? 12.443 3.388 -39.456 1.00 87.75 358 LEU A N 1
ATOM 2739 C CA . LEU A 1 358 ? 13.626 3.964 -40.084 1.00 87.75 358 LEU A CA 1
ATOM 2740 C C . LEU A 1 358 ? 14.871 3.186 -39.653 1.00 87.75 358 LEU A C 1
ATOM 2742 O O . LEU A 1 358 ? 15.293 3.234 -38.497 1.00 87.75 358 LEU A O 1
ATOM 2746 N N . VAL A 1 359 ? 15.503 2.517 -40.612 1.00 91.06 359 VAL A N 1
ATOM 2747 C CA . VAL A 1 359 ? 16.681 1.684 -40.382 1.00 91.06 359 VAL A CA 1
ATOM 2748 C C . VAL A 1 359 ? 17.910 2.315 -41.015 1.00 91.06 359 VAL A C 1
ATOM 2750 O O . VAL A 1 359 ? 17.908 2.673 -42.193 1.00 91.06 359 VAL A O 1
ATOM 2753 N N . TYR A 1 360 ? 19.001 2.394 -40.252 1.00 91.19 360 TYR A N 1
ATOM 2754 C CA . TYR A 1 360 ? 20.282 2.901 -40.740 1.00 91.19 360 TYR A CA 1
ATOM 2755 C C . TYR A 1 360 ? 21.218 1.747 -41.096 1.00 91.19 360 TYR A C 1
ATOM 2757 O O . TYR A 1 360 ? 21.248 0.708 -40.441 1.00 91.19 360 TYR A O 1
ATOM 2765 N N . SER A 1 361 ? 22.039 1.915 -42.128 1.00 92.88 361 SER A N 1
ATOM 2766 C CA . SER A 1 361 ? 23.029 0.915 -42.523 1.00 92.88 361 SER A CA 1
ATOM 2767 C C . SER A 1 361 ? 24.309 1.529 -43.065 1.00 92.88 361 SER A C 1
ATOM 2769 O O . SER A 1 361 ? 24.320 2.623 -43.626 1.00 92.88 361 SER A O 1
ATOM 2771 N N . PHE A 1 362 ? 25.414 0.804 -42.920 1.00 92.88 362 PHE A N 1
ATOM 2772 C CA . PHE A 1 362 ? 26.696 1.160 -43.523 1.00 92.88 362 PHE A CA 1
ATOM 2773 C C . PHE A 1 362 ? 27.487 -0.099 -43.878 1.00 92.88 362 PHE A C 1
ATOM 2775 O O . PHE A 1 362 ? 27.273 -1.181 -43.328 1.00 92.88 362 PHE A O 1
ATOM 2782 N N . THR A 1 363 ? 28.417 0.029 -44.825 1.00 91.62 363 THR A N 1
ATOM 2783 C CA . THR A 1 363 ? 29.230 -1.097 -45.301 1.00 91.62 363 THR A CA 1
ATOM 2784 C C . THR A 1 363 ? 30.714 -0.830 -45.084 1.00 91.62 363 THR A C 1
ATOM 2786 O O . THR A 1 363 ? 31.265 0.154 -45.578 1.00 91.62 363 THR A O 1
ATOM 2789 N N . VAL A 1 364 ? 31.376 -1.741 -44.370 1.00 89.38 364 VAL A N 1
ATOM 2790 C CA . VAL A 1 364 ? 32.819 -1.710 -44.115 1.00 89.38 364 VAL A CA 1
ATOM 2791 C C . VAL A 1 364 ? 33.532 -2.661 -45.082 1.00 89.38 364 VAL A C 1
ATOM 2793 O O . VAL A 1 364 ? 33.247 -3.864 -45.063 1.00 89.38 364 VAL A O 1
ATOM 2796 N N . PRO A 1 365 ? 34.498 -2.177 -45.887 1.00 86.00 365 PRO A N 1
ATOM 2797 C CA . PRO A 1 365 ? 35.266 -3.031 -46.783 1.00 86.00 365 PRO A CA 1
ATOM 2798 C C . PRO A 1 365 ? 36.062 -4.091 -46.018 1.00 86.00 365 PRO A C 1
ATOM 2800 O O . PRO A 1 365 ? 36.873 -3.768 -45.146 1.00 86.00 365 PRO A O 1
ATOM 2803 N N . GLY A 1 366 ? 35.860 -5.365 -46.349 1.00 77.50 366 GLY A N 1
ATOM 2804 C CA . GLY A 1 366 ? 36.564 -6.468 -45.696 1.00 77.50 366 GLY A CA 1
ATOM 2805 C C . GLY A 1 366 ? 37.674 -7.076 -46.552 1.00 77.50 366 GLY A C 1
ATOM 2806 O O . GLY A 1 366 ? 37.820 -6.817 -47.742 1.00 77.50 366 GLY A O 1
ATOM 2807 N N . THR A 1 367 ? 38.496 -7.930 -45.938 1.00 73.44 367 THR A N 1
ATOM 2808 C CA . THR A 1 367 ? 39.612 -8.607 -46.627 1.00 73.44 367 THR A CA 1
ATOM 2809 C C . THR A 1 367 ? 39.170 -9.744 -47.555 1.00 73.44 367 THR A C 1
ATOM 2811 O O . THR A 1 367 ? 39.960 -10.162 -48.402 1.00 73.44 367 THR A O 1
ATOM 2814 N N . ALA A 1 368 ? 37.939 -10.249 -47.402 1.00 75.94 368 ALA A N 1
ATOM 2815 C CA . ALA A 1 368 ? 37.368 -11.326 -48.218 1.00 75.94 368 ALA A CA 1
ATOM 2816 C C . ALA A 1 368 ? 35.964 -10.995 -48.751 1.00 75.94 368 ALA A C 1
ATOM 2818 O O . ALA A 1 368 ? 35.710 -11.236 -49.925 1.00 75.94 368 ALA A O 1
ATOM 2819 N N . ASN A 1 369 ? 35.099 -10.425 -47.908 1.00 77.31 369 ASN A N 1
ATOM 2820 C CA . ASN A 1 369 ? 33.780 -9.890 -48.248 1.00 77.31 369 ASN A CA 1
ATOM 2821 C C . ASN A 1 369 ? 33.596 -8.569 -47.501 1.00 77.31 369 ASN A C 1
ATOM 2823 O O . ASN A 1 369 ? 34.173 -8.414 -46.423 1.00 77.31 369 ASN A O 1
ATOM 2827 N N . ASP A 1 370 ? 32.779 -7.671 -48.037 1.00 86.00 370 ASP A N 1
ATOM 2828 C CA . ASP A 1 370 ? 32.343 -6.481 -47.312 1.00 86.00 370 ASP A CA 1
ATOM 2829 C C . ASP A 1 370 ? 31.368 -6.873 -46.190 1.00 86.00 370 ASP A C 1
ATOM 2831 O O . ASP A 1 370 ? 30.640 -7.867 -46.293 1.00 86.00 370 ASP A O 1
ATOM 2835 N N . TYR A 1 371 ? 31.396 -6.118 -45.093 1.00 87.44 371 TYR A N 1
ATOM 2836 C CA . TYR A 1 371 ? 30.528 -6.327 -43.938 1.00 87.44 371 TYR A CA 1
ATOM 2837 C C . TYR A 1 371 ? 29.497 -5.207 -43.889 1.00 87.44 371 TYR A C 1
ATOM 2839 O O . TYR A 1 371 ? 29.865 -4.049 -43.691 1.00 87.44 371 TYR A O 1
ATOM 2847 N N . THR A 1 372 ? 28.227 -5.555 -44.063 1.00 90.56 372 THR A N 1
ATOM 2848 C CA . THR A 1 372 ? 27.110 -4.629 -43.864 1.00 90.56 372 THR A CA 1
ATOM 2849 C C . THR A 1 372 ? 26.669 -4.698 -42.408 1.00 90.56 372 THR A C 1
ATOM 2851 O O . THR A 1 372 ? 26.574 -5.785 -41.825 1.00 90.56 372 THR A O 1
ATOM 2854 N N . TYR A 1 373 ? 26.458 -3.525 -41.828 1.00 91.62 373 TYR A N 1
ATOM 2855 C CA . TYR A 1 373 ? 25.928 -3.331 -40.489 1.00 91.62 373 TYR A CA 1
ATOM 2856 C C . TYR A 1 373 ? 24.603 -2.601 -40.614 1.00 91.62 373 TYR A C 1
ATOM 2858 O O . TYR A 1 373 ? 24.506 -1.650 -41.392 1.00 91.62 373 TYR A O 1
ATOM 2866 N N . VAL A 1 374 ? 23.609 -3.065 -39.871 1.00 93.50 374 VAL A N 1
ATOM 2867 C CA . VAL A 1 374 ? 22.264 -2.493 -39.831 1.00 93.50 374 VAL A CA 1
ATOM 2868 C C . VAL A 1 374 ? 21.981 -2.087 -38.390 1.00 93.50 374 VAL A C 1
ATOM 2870 O O . VAL A 1 374 ? 22.236 -2.869 -37.481 1.00 93.50 374 VAL A O 1
ATOM 2873 N N . ILE A 1 375 ? 21.540 -0.854 -38.180 1.00 93.00 375 ILE A N 1
ATOM 2874 C CA . ILE A 1 375 ? 21.262 -0.239 -36.883 1.00 93.00 375 ILE A CA 1
ATOM 2875 C C . ILE A 1 375 ? 19.746 -0.101 -36.768 1.00 93.00 375 ILE A C 1
ATOM 2877 O O . ILE A 1 375 ? 19.133 0.582 -37.591 1.00 93.00 375 ILE A O 1
ATOM 2881 N N . ARG A 1 376 ? 19.169 -0.749 -35.756 1.00 91.56 376 ARG A N 1
ATOM 2882 C CA . ARG A 1 376 ? 17.737 -0.720 -35.444 1.00 91.56 376 ARG A CA 1
ATOM 2883 C C . ARG A 1 376 ? 17.502 -0.068 -34.095 1.00 91.56 376 ARG A C 1
ATOM 2885 O O . ARG A 1 376 ? 18.228 -0.367 -33.142 1.00 91.56 376 ARG A O 1
ATOM 2892 N N . ALA A 1 377 ? 16.491 0.790 -34.027 1.00 87.50 377 ALA A N 1
ATOM 2893 C CA . ALA A 1 377 ? 16.026 1.330 -32.762 1.00 87.50 377 ALA A CA 1
ATOM 2894 C C . ALA A 1 377 ? 15.540 0.202 -31.846 1.00 87.50 377 ALA A C 1
ATOM 2896 O O . ALA A 1 377 ? 15.207 -0.892 -32.299 1.00 87.50 377 ALA A O 1
ATOM 2897 N N . VAL A 1 378 ? 15.551 0.464 -30.546 1.00 86.62 378 VAL A N 1
ATOM 2898 C CA . VAL A 1 378 ? 14.932 -0.413 -29.558 1.00 86.62 378 VAL A CA 1
ATOM 2899 C C . VAL A 1 378 ? 13.704 0.310 -29.031 1.00 86.62 378 VAL A C 1
ATOM 2901 O O . VAL A 1 378 ? 13.805 1.444 -28.562 1.00 86.62 378 VAL A O 1
ATOM 2904 N N . GLU A 1 379 ? 12.544 -0.334 -29.131 1.00 75.25 379 GLU A N 1
ATOM 2905 C CA . GLU A 1 379 ? 11.272 0.259 -28.726 1.00 75.25 379 GLU A CA 1
ATOM 2906 C C . GLU A 1 379 ? 11.329 0.748 -27.266 1.00 75.25 379 GLU A C 1
ATOM 2908 O O . GLU A 1 379 ? 11.837 0.070 -26.369 1.00 75.25 379 GLU A O 1
ATOM 2913 N N . GLY A 1 380 ? 10.840 1.967 -27.024 1.00 71.69 380 GLY A N 1
ATOM 2914 C CA . GLY A 1 380 ? 10.796 2.564 -25.688 1.00 71.69 380 GLY A CA 1
ATOM 2915 C C . GLY A 1 380 ? 12.138 3.058 -25.128 1.00 71.69 380 GLY A C 1
ATOM 2916 O O . GLY A 1 380 ? 12.175 3.459 -23.964 1.00 71.69 380 GLY A O 1
ATOM 2917 N N . SER A 1 381 ? 13.231 3.066 -25.905 1.00 83.19 381 SER A N 1
ATOM 2918 C CA . SER A 1 381 ? 14.530 3.585 -25.455 1.00 83.19 381 SER A CA 1
ATOM 2919 C C . SER A 1 381 ? 15.253 4.417 -26.519 1.00 83.19 381 SER A C 1
ATOM 2921 O O . SER A 1 381 ? 15.433 3.985 -27.651 1.00 83.19 381 SER A O 1
ATOM 2923 N N . GLU A 1 382 ? 15.754 5.589 -26.123 1.00 86.00 382 GLU A N 1
ATOM 2924 C CA . GLU A 1 382 ? 16.644 6.422 -26.953 1.00 86.00 382 GLU A CA 1
ATOM 2925 C C . GLU A 1 382 ? 18.134 6.193 -26.645 1.00 86.00 382 GLU A C 1
ATOM 2927 O O . GLU A 1 382 ? 19.004 6.703 -27.347 1.00 86.00 382 GLU A O 1
ATOM 2932 N N . ASP A 1 383 ? 18.430 5.395 -25.616 1.00 90.19 383 ASP A N 1
ATOM 2933 C CA . ASP A 1 383 ? 19.779 5.156 -25.092 1.00 90.19 383 ASP A CA 1
ATOM 2934 C C . ASP A 1 383 ? 20.362 3.800 -25.519 1.00 90.19 383 ASP A C 1
ATOM 2936 O O . ASP A 1 383 ? 21.507 3.472 -25.185 1.00 90.19 383 ASP A O 1
ATOM 2940 N N . VAL A 1 384 ? 19.587 3.001 -26.262 1.00 91.69 384 VAL A N 1
ATOM 2941 C CA . VAL A 1 384 ? 19.994 1.693 -26.784 1.00 91.69 384 VAL A CA 1
ATOM 2942 C C . VAL A 1 384 ? 19.550 1.526 -28.225 1.00 91.69 384 VAL A C 1
ATOM 2944 O O . VAL A 1 384 ? 18.431 1.865 -28.591 1.00 91.69 384 VAL A O 1
ATOM 2947 N N . PHE A 1 385 ? 20.406 0.910 -29.029 1.00 92.69 385 PHE A N 1
ATOM 2948 C CA . PHE A 1 385 ? 20.013 0.369 -30.323 1.00 92.69 385 PHE A CA 1
ATOM 2949 C C . PHE A 1 385 ? 20.610 -1.027 -30.527 1.00 92.69 385 PHE A C 1
ATOM 2951 O O . PHE A 1 385 ? 21.605 -1.396 -29.892 1.00 92.69 385 PHE A O 1
ATOM 2958 N N . TYR A 1 386 ? 20.035 -1.811 -31.437 1.00 91.50 386 TYR A N 1
ATOM 2959 C CA . TYR A 1 386 ? 20.575 -3.111 -31.826 1.00 91.50 386 TYR A CA 1
ATOM 2960 C C . TYR A 1 386 ? 21.314 -3.018 -33.163 1.00 91.50 386 TYR A C 1
ATOM 2962 O O . TYR A 1 386 ? 20.789 -2.489 -34.141 1.00 91.50 386 TYR A O 1
ATOM 2970 N N . MET A 1 387 ? 22.543 -3.541 -33.223 1.00 91.56 387 MET A N 1
ATOM 2971 C CA . MET A 1 387 ? 23.295 -3.643 -34.473 1.00 91.56 387 MET A CA 1
ATOM 2972 C C . MET A 1 387 ? 23.305 -5.079 -34.998 1.00 91.56 387 MET A C 1
ATOM 2974 O O . MET A 1 387 ? 23.830 -5.992 -34.358 1.00 91.56 387 MET A O 1
ATOM 2978 N N . GLU A 1 388 ? 22.805 -5.276 -36.212 1.00 91.69 388 GLU A N 1
ATOM 2979 C CA . GLU A 1 388 ? 22.868 -6.531 -36.956 1.00 91.69 388 GLU A CA 1
ATOM 2980 C C . GLU A 1 388 ? 24.081 -6.553 -37.884 1.00 91.69 388 GLU A C 1
ATOM 2982 O O . GLU A 1 388 ? 24.430 -5.564 -38.529 1.00 91.69 388 GLU A O 1
ATOM 2987 N N . SER A 1 389 ? 24.743 -7.707 -37.980 1.00 86.75 389 SER A N 1
ATOM 2988 C CA . SER A 1 389 ? 25.811 -7.915 -38.957 1.00 86.75 389 SER A CA 1
ATOM 2989 C C . SER A 1 389 ? 26.095 -9.398 -39.163 1.00 86.75 389 SER A C 1
ATOM 2991 O O . SER A 1 389 ? 25.956 -10.224 -38.264 1.00 86.75 389 SER A O 1
ATOM 2993 N N . ASN A 1 390 ? 26.619 -9.746 -40.336 1.00 78.38 390 ASN A N 1
ATOM 2994 C CA . ASN A 1 390 ? 27.220 -11.059 -40.574 1.00 78.38 390 ASN A CA 1
ATOM 2995 C C . ASN A 1 390 ? 28.565 -11.248 -39.831 1.00 78.38 390 ASN A C 1
ATOM 2997 O O . ASN A 1 390 ? 29.109 -12.357 -39.802 1.00 78.38 390 ASN A O 1
ATOM 3001 N N . ARG A 1 391 ? 29.105 -10.195 -39.199 1.00 80.25 391 ARG A N 1
ATOM 3002 C CA . ARG A 1 391 ? 30.245 -10.262 -38.277 1.00 80.25 391 ARG A CA 1
ATOM 3003 C C . ARG A 1 391 ? 29.752 -10.356 -36.830 1.00 80.25 391 ARG A C 1
ATOM 3005 O O . ARG A 1 391 ? 29.755 -9.367 -36.105 1.00 80.25 391 ARG A O 1
ATOM 3012 N N . SER A 1 392 ? 29.445 -11.573 -36.379 1.00 72.38 392 SER A N 1
ATOM 3013 C CA . SER A 1 392 ? 28.806 -11.859 -35.076 1.00 72.38 392 SER A CA 1
ATOM 3014 C C . SER A 1 392 ? 29.468 -11.248 -33.827 1.00 72.38 392 SER A C 1
ATOM 3016 O O . SER A 1 392 ? 28.838 -11.166 -32.785 1.00 72.38 392 SER A O 1
ATOM 3018 N N . GLN A 1 393 ? 30.741 -10.843 -33.889 1.00 77.00 393 GLN A N 1
ATOM 3019 C CA . GLN A 1 393 ? 31.453 -10.178 -32.782 1.00 77.00 393 GLN A CA 1
ATOM 3020 C C . GLN A 1 393 ? 31.063 -8.706 -32.587 1.00 77.00 393 GLN A C 1
ATOM 3022 O O . GLN A 1 393 ? 31.476 -8.089 -31.610 1.00 77.00 393 GLN A O 1
ATOM 3027 N N . ARG A 1 394 ? 30.370 -8.126 -33.567 1.00 79.19 394 ARG A N 1
ATOM 3028 C CA . ARG A 1 394 ? 29.917 -6.734 -33.588 1.00 79.19 394 ARG A CA 1
ATOM 3029 C C . ARG A 1 394 ? 28.394 -6.637 -33.580 1.00 79.19 394 ARG A C 1
ATOM 3031 O O . ARG A 1 394 ? 27.875 -5.537 -33.601 1.00 79.19 394 ARG A O 1
ATOM 3038 N N . SER A 1 395 ? 27.697 -7.769 -33.570 1.00 86.06 395 SER A N 1
ATOM 3039 C CA . SER A 1 395 ? 26.244 -7.790 -33.468 1.00 86.06 395 SER A CA 1
ATOM 3040 C C . SER A 1 395 ? 25.822 -7.788 -32.006 1.00 86.06 395 SER A C 1
ATOM 3042 O O . SER A 1 395 ? 26.418 -8.511 -31.204 1.00 86.06 395 SER A O 1
ATOM 3044 N N . GLY A 1 396 ? 24.814 -6.994 -31.664 1.00 88.38 396 GLY A N 1
ATOM 3045 C CA . GLY A 1 396 ? 24.325 -6.853 -30.294 1.00 88.38 396 GLY A CA 1
ATOM 3046 C C . GLY A 1 396 ? 23.861 -5.437 -29.972 1.00 88.38 396 GLY A C 1
ATOM 3047 O O . GLY A 1 396 ? 23.858 -4.568 -30.842 1.00 88.38 396 GLY A O 1
ATOM 3048 N N . TYR A 1 397 ? 23.501 -5.216 -28.707 1.00 91.00 397 TYR A N 1
ATOM 3049 C CA . TYR A 1 397 ? 23.098 -3.900 -28.218 1.00 91.00 397 TYR A CA 1
ATOM 3050 C C . TYR A 1 397 ? 24.290 -2.961 -28.045 1.00 91.00 397 TYR A C 1
ATOM 3052 O O . TYR A 1 397 ? 25.329 -3.329 -27.476 1.00 91.00 397 TYR A O 1
ATOM 3060 N N . TYR A 1 398 ? 24.085 -1.738 -28.511 1.00 91.88 398 TYR A N 1
ATOM 3061 C CA . TYR A 1 398 ? 24.946 -0.588 -28.309 1.00 91.88 398 TYR A CA 1
ATOM 3062 C C . TYR A 1 398 ? 24.230 0.385 -27.389 1.00 91.88 398 TYR A C 1
ATOM 3064 O O . TYR A 1 398 ? 23.041 0.636 -27.560 1.00 91.88 398 TYR A O 1
ATOM 3072 N N . PHE A 1 399 ? 24.962 0.904 -26.413 1.00 91.62 399 PHE A N 1
ATOM 3073 C CA . PHE A 1 399 ? 24.442 1.788 -25.381 1.00 91.62 399 PHE A CA 1
ATOM 3074 C C . PHE A 1 399 ? 25.112 3.146 -25.519 1.00 91.62 399 PHE A C 1
ATOM 3076 O O . PHE A 1 399 ? 26.324 3.215 -25.765 1.00 91.62 399 PHE A O 1
ATOM 3083 N N . ARG A 1 400 ? 24.333 4.206 -25.333 1.00 90.88 400 ARG A N 1
ATOM 3084 C CA . ARG A 1 400 ? 24.841 5.574 -25.310 1.00 90.88 400 ARG A CA 1
ATOM 3085 C C . ARG A 1 400 ? 25.770 5.764 -24.104 1.00 90.88 400 ARG A C 1
ATOM 3087 O O . ARG A 1 400 ? 25.505 5.257 -23.008 1.00 90.88 400 ARG A O 1
ATOM 3094 N N . GLU A 1 401 ? 26.897 6.457 -24.278 1.00 88.25 401 GLU A N 1
ATOM 3095 C CA . GLU A 1 401 ? 27.894 6.580 -23.202 1.00 88.25 401 GLU A CA 1
ATOM 3096 C C . GLU A 1 401 ? 27.390 7.393 -22.002 1.00 88.25 401 GLU A C 1
ATOM 3098 O O . GLU A 1 401 ? 27.752 7.085 -20.867 1.00 88.25 401 GLU A O 1
ATOM 3103 N N . ASN A 1 402 ? 26.540 8.402 -22.209 1.00 87.06 402 ASN A N 1
ATOM 3104 C CA . ASN A 1 402 ? 25.917 9.155 -21.114 1.00 87.06 402 ASN A CA 1
ATOM 3105 C C . ASN A 1 402 ? 25.010 8.250 -20.245 1.00 87.06 402 ASN A C 1
ATOM 3107 O O . ASN A 1 402 ? 25.118 8.300 -19.021 1.00 87.06 402 ASN A O 1
ATOM 3111 N N . ALA A 1 403 ? 24.217 7.360 -20.848 1.00 89.38 403 ALA A N 1
ATOM 3112 C CA . ALA A 1 403 ? 23.370 6.392 -20.159 1.00 89.38 403 ALA A CA 1
ATOM 3113 C C . ALA A 1 403 ? 24.204 5.381 -19.366 1.00 89.38 403 ALA A C 1
ATOM 3115 O O . ALA A 1 403 ? 23.923 5.105 -18.200 1.00 89.38 403 ALA A O 1
ATOM 3116 N N . LYS A 1 404 ? 25.313 4.896 -19.939 1.00 88.88 404 LYS A N 1
ATOM 3117 C CA . LYS A 1 404 ? 26.271 4.059 -19.200 1.00 88.88 404 LYS A CA 1
ATOM 3118 C C . LYS A 1 404 ? 26.896 4.800 -18.016 1.00 88.88 404 LYS A C 1
ATOM 3120 O O . LYS A 1 404 ? 27.028 4.219 -16.940 1.00 88.88 404 LYS A O 1
ATOM 3125 N N . ARG A 1 405 ? 27.262 6.078 -18.181 1.00 88.62 405 ARG A N 1
ATOM 3126 C CA . ARG A 1 405 ? 27.835 6.908 -17.103 1.00 88.62 405 ARG A CA 1
ATOM 3127 C C . ARG A 1 405 ? 26.876 7.111 -15.932 1.00 88.62 405 ARG A C 1
ATOM 3129 O O . ARG A 1 405 ? 27.359 7.278 -14.820 1.00 88.62 405 ARG A O 1
ATOM 3136 N N . GLN A 1 406 ? 25.558 7.022 -16.130 1.00 89.12 406 GLN A N 1
ATOM 3137 C CA . GLN A 1 406 ? 24.598 7.044 -15.016 1.00 89.12 406 GLN A CA 1
ATOM 3138 C C . GLN A 1 406 ? 24.793 5.869 -14.047 1.00 89.12 406 GLN A C 1
ATOM 3140 O O . GLN A 1 406 ? 24.429 5.972 -12.879 1.00 89.12 406 GLN A O 1
ATOM 3145 N N . PHE A 1 407 ? 25.390 4.759 -14.491 1.00 92.12 407 PHE A N 1
ATOM 3146 C CA . PHE A 1 407 ? 25.722 3.645 -13.607 1.00 92.12 407 PHE A CA 1
ATOM 3147 C C . PHE A 1 407 ? 27.029 3.861 -12.836 1.00 92.12 407 PHE A C 1
ATOM 3149 O O . PHE A 1 407 ? 27.246 3.163 -11.854 1.00 92.12 407 PHE A O 1
ATOM 3156 N N . VAL A 1 408 ? 27.882 4.815 -13.230 1.00 92.62 408 VAL A N 1
ATOM 3157 C CA . VAL A 1 408 ? 29.168 5.109 -12.571 1.00 92.62 408 VAL A CA 1
ATOM 3158 C C . VAL A 1 408 ? 28.923 5.917 -11.301 1.00 92.62 408 VAL A C 1
ATOM 3160 O O . VAL A 1 408 ? 28.973 7.146 -11.292 1.00 92.62 408 VAL A O 1
ATOM 3163 N N . GLN A 1 409 ? 28.603 5.210 -10.225 1.00 95.12 409 GLN A N 1
ATOM 3164 C CA . GLN A 1 409 ? 28.359 5.772 -8.904 1.00 95.12 409 GLN A CA 1
ATOM 3165 C C . GLN A 1 409 ? 28.381 4.670 -7.836 1.00 95.12 409 GLN A C 1
ATOM 3167 O O . GLN A 1 409 ? 28.620 3.489 -8.116 1.00 95.12 409 GLN A O 1
ATOM 3172 N N . THR A 1 410 ? 28.119 5.076 -6.597 1.00 95.31 410 THR A N 1
ATOM 3173 C CA . THR A 1 410 ? 27.912 4.175 -5.469 1.00 95.31 410 THR A CA 1
ATOM 3174 C C . THR A 1 410 ? 26.418 3.986 -5.222 1.00 95.31 410 THR A C 1
ATOM 3176 O O . THR A 1 410 ? 25.666 4.950 -5.083 1.00 95.31 410 THR A O 1
ATOM 3179 N N . PHE A 1 411 ? 26.007 2.729 -5.108 1.00 95.62 411 PHE A N 1
ATOM 3180 C CA . PHE A 1 411 ? 24.667 2.307 -4.736 1.00 95.62 411 PHE A CA 1
ATOM 3181 C C . PHE A 1 411 ? 24.731 1.584 -3.397 1.00 95.62 411 PHE A C 1
ATOM 3183 O O . PHE A 1 411 ? 25.623 0.771 -3.163 1.00 95.62 411 PHE A O 1
ATOM 3190 N N . THR A 1 412 ? 23.779 1.845 -2.512 1.00 93.75 412 THR A N 1
ATOM 3191 C CA . THR A 1 412 ? 23.759 1.256 -1.174 1.00 93.75 412 THR A CA 1
ATOM 3192 C C . THR A 1 412 ? 22.396 0.663 -0.865 1.00 93.75 412 THR A C 1
ATOM 3194 O O . THR A 1 412 ? 21.375 1.343 -0.940 1.00 93.75 412 THR A O 1
ATOM 3197 N N . SER A 1 413 ? 22.375 -0.609 -0.479 1.00 91.94 413 SER A N 1
ATOM 3198 C CA . SER A 1 413 ? 21.226 -1.216 0.196 1.00 91.94 413 SER A CA 1
ATOM 3199 C C . SER A 1 413 ? 21.283 -0.979 1.707 1.00 91.94 413 SER A C 1
ATOM 3201 O O . SER A 1 413 ? 20.420 -1.465 2.423 1.00 91.94 413 SER A O 1
ATOM 3203 N N . ASN A 1 414 ? 22.277 -0.219 2.187 1.00 89.50 414 ASN A N 1
ATOM 3204 C CA . ASN A 1 414 ? 22.742 -0.070 3.566 1.00 89.50 414 ASN A CA 1
ATOM 3205 C C . ASN A 1 414 ? 23.617 -1.232 4.077 1.00 89.50 414 ASN A C 1
ATOM 3207 O O . ASN A 1 414 ? 24.738 -0.965 4.529 1.00 89.50 414 ASN A O 1
ATOM 3211 N N . SER A 1 415 ? 23.154 -2.479 3.953 1.00 87.44 415 SER A N 1
ATOM 3212 C CA . SER A 1 415 ? 23.902 -3.705 4.296 1.00 87.44 415 SER A CA 1
ATOM 3213 C C . SER A 1 415 ? 24.912 -4.129 3.224 1.00 87.44 415 SER A C 1
ATOM 3215 O O . SER A 1 415 ? 25.860 -4.851 3.513 1.00 87.44 415 SER A O 1
ATOM 3217 N N . GLU A 1 416 ? 24.756 -3.647 1.994 1.00 89.12 416 GLU A N 1
ATOM 3218 C CA . GLU A 1 416 ? 25.695 -3.852 0.900 1.00 89.12 416 GLU A CA 1
ATOM 3219 C C . GLU A 1 416 ? 25.909 -2.549 0.126 1.00 89.12 416 GLU A C 1
ATOM 3221 O O . GLU A 1 416 ? 25.001 -1.725 -0.022 1.00 89.12 416 GLU A O 1
ATOM 3226 N N . ILE A 1 417 ? 27.131 -2.358 -0.364 1.00 92.56 417 ILE A N 1
ATOM 3227 C CA . ILE A 1 417 ? 27.519 -1.249 -1.230 1.00 92.56 417 ILE A CA 1
ATOM 3228 C C . ILE A 1 417 ? 28.021 -1.816 -2.556 1.00 92.56 417 ILE A C 1
ATOM 3230 O O . ILE A 1 417 ? 28.925 -2.652 -2.580 1.00 92.56 417 ILE A O 1
ATOM 3234 N N . LEU A 1 418 ? 27.468 -1.314 -3.656 1.00 93.81 418 LEU A N 1
ATOM 3235 C CA . LEU A 1 418 ? 27.956 -1.534 -5.011 1.00 93.81 418 LEU A CA 1
ATOM 3236 C C . LEU A 1 418 ? 28.603 -0.244 -5.504 1.00 93.81 418 LEU A C 1
ATOM 3238 O O . LEU A 1 418 ? 27.953 0.795 -5.534 1.00 93.81 418 LEU A O 1
ATOM 3242 N N . THR A 1 419 ? 29.861 -0.300 -5.921 1.00 95.38 419 THR A N 1
ATOM 3243 C CA . THR A 1 419 ? 30.547 0.839 -6.543 1.00 95.38 419 THR A CA 1
ATOM 3244 C C . THR A 1 419 ? 30.952 0.459 -7.952 1.00 95.38 419 THR A C 1
ATOM 3246 O O . THR A 1 419 ? 31.686 -0.514 -8.138 1.00 95.38 419 THR A O 1
ATOM 3249 N N . ILE A 1 420 ? 30.469 1.220 -8.933 1.00 93.88 420 ILE A N 1
ATOM 3250 C CA . ILE A 1 420 ? 30.877 1.099 -10.332 1.00 93.88 420 ILE A CA 1
ATOM 3251 C C . ILE A 1 420 ? 31.806 2.274 -10.645 1.00 93.88 420 ILE A C 1
ATOM 3253 O O . ILE A 1 420 ? 31.387 3.429 -10.603 1.00 93.88 420 ILE A O 1
ATOM 3257 N N . ASP A 1 421 ? 33.068 1.969 -10.937 1.00 91.50 421 ASP A N 1
ATOM 3258 C CA . ASP A 1 421 ? 34.100 2.957 -11.261 1.00 91.50 421 ASP A CA 1
ATOM 3259 C C . ASP A 1 421 ? 33.985 3.460 -12.717 1.00 91.50 421 ASP A C 1
ATOM 3261 O O . ASP A 1 421 ? 33.258 2.900 -13.537 1.00 91.50 421 ASP A O 1
ATOM 3265 N N . GLU A 1 422 ? 34.730 4.516 -13.069 1.00 88.56 422 GLU A N 1
ATOM 3266 C CA . GLU A 1 422 ? 34.735 5.111 -14.423 1.00 88.56 422 GLU A CA 1
ATOM 3267 C C . GLU A 1 422 ? 35.169 4.135 -15.531 1.00 88.56 422 GLU A C 1
ATOM 3269 O O . GLU A 1 422 ? 34.823 4.322 -16.695 1.00 88.56 422 GLU A O 1
ATOM 3274 N N . ASP A 1 423 ? 35.936 3.096 -15.191 1.00 85.69 423 ASP A N 1
ATOM 3275 C CA . ASP A 1 423 ? 36.307 2.013 -16.108 1.00 85.69 423 ASP A CA 1
ATOM 3276 C C . ASP A 1 423 ? 35.263 0.880 -16.156 1.00 85.69 423 ASP A C 1
ATOM 3278 O O . ASP A 1 423 ? 35.491 -0.164 -16.781 1.00 85.69 423 ASP A O 1
ATOM 3282 N N . TYR A 1 424 ? 34.111 1.095 -15.515 1.00 87.50 424 TYR A N 1
ATOM 3283 C CA . TYR A 1 424 ? 33.044 0.127 -15.306 1.00 87.50 424 TYR A CA 1
ATOM 3284 C C . TYR A 1 424 ? 33.536 -1.131 -14.566 1.00 87.50 424 TYR A C 1
ATOM 3286 O O . TYR A 1 424 ? 33.065 -2.241 -14.816 1.00 87.50 424 TYR A O 1
ATOM 3294 N N . ALA A 1 425 ? 34.518 -1.007 -13.667 1.00 88.12 425 ALA A N 1
ATOM 3295 C CA . ALA A 1 425 ? 34.810 -2.054 -12.693 1.00 88.12 425 ALA A CA 1
ATOM 3296 C C . ALA A 1 425 ? 33.772 -2.008 -11.562 1.00 88.12 425 ALA A C 1
ATOM 3298 O O . ALA A 1 425 ? 33.450 -0.939 -11.057 1.00 88.12 425 ALA A O 1
ATOM 3299 N N . LEU A 1 426 ? 33.241 -3.170 -11.161 1.00 90.75 426 LEU A N 1
ATOM 3300 C CA . LEU A 1 426 ? 32.308 -3.276 -10.036 1.00 90.75 426 LEU A CA 1
ATOM 3301 C C . LEU A 1 426 ? 33.032 -3.792 -8.792 1.00 90.75 426 LEU A C 1
ATOM 3303 O O . LEU A 1 426 ? 33.638 -4.866 -8.825 1.00 90.75 426 LEU A O 1
ATOM 3307 N N . THR A 1 427 ? 32.876 -3.079 -7.684 1.00 92.38 427 THR A N 1
ATOM 3308 C CA . THR A 1 427 ? 33.249 -3.538 -6.344 1.00 92.38 427 THR A CA 1
ATOM 3309 C C . THR A 1 427 ? 31.991 -3.740 -5.507 1.00 92.38 427 THR A C 1
ATOM 3311 O O . THR A 1 427 ? 31.133 -2.864 -5.461 1.00 92.38 427 THR A O 1
ATOM 3314 N N . ILE A 1 428 ? 31.895 -4.890 -4.843 1.00 90.56 428 ILE A N 1
ATOM 3315 C CA . ILE A 1 428 ? 30.814 -5.255 -3.925 1.00 90.56 428 ILE A CA 1
ATOM 3316 C C . ILE A 1 428 ? 31.401 -5.260 -2.515 1.00 90.56 428 ILE A C 1
ATOM 3318 O O . ILE A 1 428 ? 32.401 -5.935 -2.264 1.00 90.56 428 ILE A O 1
ATOM 3322 N N . THR A 1 429 ? 30.803 -4.494 -1.610 1.00 90.88 429 THR A N 1
ATOM 3323 C CA . THR A 1 429 ? 31.154 -4.476 -0.187 1.00 90.88 429 THR A CA 1
ATOM 3324 C C . THR A 1 429 ? 29.943 -4.903 0.624 1.00 90.88 429 THR A C 1
ATOM 3326 O O . THR A 1 429 ? 29.007 -4.121 0.779 1.00 90.88 429 THR A O 1
ATOM 3329 N N . THR A 1 430 ? 29.954 -6.125 1.146 1.00 87.00 430 THR A N 1
ATOM 3330 C CA . THR A 1 430 ? 28.935 -6.593 2.092 1.00 87.00 430 THR A CA 1
ATOM 3331 C C . THR A 1 430 ? 29.367 -6.172 3.495 1.00 87.00 430 THR A C 1
ATOM 3333 O O . THR A 1 430 ? 30.482 -6.482 3.918 1.00 87.00 430 THR A O 1
ATOM 3336 N N . LYS A 1 431 ? 28.512 -5.433 4.204 1.00 85.00 431 LYS A N 1
ATOM 3337 C CA . LYS A 1 431 ? 28.786 -4.976 5.566 1.00 85.00 431 LYS A CA 1
ATOM 3338 C C . LYS A 1 431 ? 28.362 -6.020 6.583 1.00 85.00 431 LYS A C 1
ATOM 3340 O O . LYS A 1 431 ? 27.254 -6.548 6.517 1.00 85.00 431 LYS A O 1
ATOM 3345 N N . ASP A 1 432 ? 29.224 -6.230 7.565 1.00 76.31 432 ASP A N 1
ATOM 3346 C CA . ASP A 1 432 ? 28.975 -7.093 8.713 1.00 76.31 432 ASP A CA 1
ATOM 3347 C C . ASP A 1 432 ? 29.483 -6.390 9.977 1.00 76.31 432 ASP A C 1
ATOM 3349 O O . ASP A 1 432 ? 30.479 -5.661 9.951 1.00 76.31 432 ASP A O 1
ATOM 3353 N N . VAL A 1 433 ? 28.801 -6.602 11.100 1.00 73.25 433 VAL A N 1
ATOM 3354 C CA . VAL A 1 433 ? 29.235 -6.113 12.411 1.00 73.25 433 VAL A CA 1
ATOM 3355 C C . VAL A 1 433 ? 30.601 -6.676 12.826 1.00 73.25 433 VAL A C 1
ATOM 3357 O O . VAL A 1 433 ? 31.342 -5.993 13.539 1.00 73.25 433 VAL A O 1
ATOM 3360 N N . ASP A 1 434 ? 30.967 -7.868 12.345 1.00 74.75 434 ASP A N 1
ATOM 3361 C CA . ASP A 1 434 ? 32.256 -8.520 12.609 1.00 74.75 434 ASP A CA 1
ATOM 3362 C C . ASP A 1 434 ? 33.361 -8.145 11.595 1.00 74.75 434 ASP A C 1
ATOM 3364 O O . ASP A 1 434 ? 34.547 -8.424 11.831 1.00 74.75 434 ASP A O 1
ATOM 3368 N N . GLY A 1 435 ? 33.006 -7.438 10.515 1.00 77.50 435 GLY A N 1
ATOM 3369 C CA . GLY A 1 435 ? 33.926 -6.838 9.548 1.00 77.50 435 GLY A CA 1
ATOM 3370 C C . GLY A 1 435 ? 33.493 -7.003 8.090 1.00 77.50 435 GLY A C 1
ATOM 3371 O O . GLY A 1 435 ? 33.121 -8.090 7.666 1.00 77.50 435 GLY A O 1
ATOM 3372 N N . ASP A 1 436 ? 33.623 -5.927 7.313 1.00 86.56 436 ASP A N 1
ATOM 3373 C CA . ASP A 1 436 ? 33.201 -5.886 5.909 1.00 86.56 436 ASP A CA 1
ATOM 3374 C C . ASP A 1 436 ? 33.959 -6.886 5.009 1.00 86.56 436 ASP A C 1
ATOM 3376 O O . ASP A 1 436 ? 35.190 -7.012 5.086 1.00 86.56 436 ASP A O 1
ATOM 3380 N N . ASP A 1 437 ? 33.233 -7.525 4.087 1.00 86.06 437 ASP A N 1
ATOM 3381 C CA . ASP A 1 437 ? 33.790 -8.312 2.982 1.00 86.06 437 ASP A CA 1
ATOM 3382 C C . ASP A 1 437 ? 33.777 -7.483 1.694 1.00 86.06 437 ASP A C 1
ATOM 3384 O O . ASP A 1 437 ? 32.731 -7.003 1.258 1.00 86.06 437 ASP A O 1
ATOM 3388 N N . VAL A 1 438 ? 34.946 -7.321 1.072 1.00 89.31 438 VAL A N 1
ATOM 3389 C CA . VAL A 1 438 ? 35.111 -6.551 -0.169 1.00 89.31 438 VAL A CA 1
ATOM 3390 C C . VAL A 1 438 ? 35.563 -7.485 -1.275 1.00 89.31 438 VAL A C 1
ATOM 3392 O O . VAL A 1 438 ? 36.660 -8.054 -1.223 1.00 89.31 438 VAL A O 1
ATOM 3395 N N . ARG A 1 439 ? 34.752 -7.590 -2.326 1.00 87.31 439 ARG A N 1
ATOM 3396 C CA . ARG A 1 439 ? 34.997 -8.490 -3.453 1.00 87.31 439 ARG A CA 1
ATOM 3397 C C . ARG A 1 439 ? 34.702 -7.829 -4.799 1.00 87.31 439 ARG A C 1
ATOM 3399 O O . ARG A 1 439 ? 33.823 -6.978 -4.899 1.00 87.31 439 ARG A O 1
ATOM 3406 N N . PRO A 1 440 ? 35.434 -8.201 -5.862 1.00 85.19 440 PRO A N 1
ATOM 3407 C CA . PRO A 1 440 ? 35.140 -7.703 -7.194 1.00 85.19 440 PRO A CA 1
ATOM 3408 C C . PRO A 1 440 ? 33.911 -8.409 -7.777 1.00 85.19 440 PRO A C 1
ATOM 3410 O O . PRO A 1 440 ? 33.789 -9.639 -7.710 1.00 85.19 440 PRO A O 1
ATOM 3413 N N . GLY A 1 441 ? 33.049 -7.636 -8.434 1.00 82.38 441 GLY A N 1
ATOM 3414 C CA . GLY A 1 441 ? 32.099 -8.170 -9.400 1.00 82.38 441 GLY A CA 1
ATOM 3415 C C . GLY A 1 441 ? 32.843 -8.666 -10.640 1.00 82.38 441 GLY A C 1
ATOM 3416 O O . GLY A 1 441 ? 33.815 -8.057 -11.092 1.00 82.38 441 GLY A O 1
ATOM 3417 N N . THR A 1 442 ? 32.421 -9.801 -11.191 1.00 81.88 442 THR A N 1
ATOM 3418 C CA . THR A 1 442 ? 33.048 -10.386 -12.386 1.00 81.88 442 THR A CA 1
ATOM 3419 C C . THR A 1 442 ? 32.047 -10.529 -13.521 1.00 81.88 442 THR A C 1
ATOM 3421 O O . THR A 1 442 ? 30.843 -10.575 -13.296 1.00 81.88 442 THR A O 1
ATOM 3424 N N . GLY A 1 443 ? 32.538 -10.593 -14.762 1.00 77.25 443 GLY A N 1
ATOM 3425 C CA . GLY A 1 443 ? 31.666 -10.735 -15.933 1.00 77.25 443 GLY A CA 1
ATOM 3426 C C . GLY A 1 443 ? 30.795 -9.509 -16.220 1.00 77.25 443 GLY A C 1
ATOM 3427 O O . GLY A 1 443 ? 29.799 -9.653 -16.927 1.00 77.25 443 GLY A O 1
ATOM 3428 N N . SER A 1 444 ? 31.169 -8.341 -15.685 1.00 84.00 444 SER A N 1
ATOM 3429 C CA . SER A 1 444 ? 30.386 -7.115 -15.778 1.00 84.00 444 SER A CA 1
ATOM 3430 C C . SER A 1 444 ? 30.185 -6.651 -17.220 1.00 84.00 444 SER A C 1
ATOM 3432 O O . SER A 1 444 ? 31.142 -6.600 -18.001 1.00 84.00 444 SER A O 1
ATOM 3434 N N . ARG A 1 445 ? 28.942 -6.332 -17.582 1.00 88.50 445 ARG A N 1
ATOM 3435 C CA . ARG A 1 445 ? 28.564 -5.820 -18.905 1.00 88.50 445 ARG A CA 1
ATOM 3436 C C . ARG A 1 445 ? 27.244 -5.061 -18.835 1.00 88.50 445 ARG A C 1
ATOM 3438 O O . ARG A 1 445 ? 26.397 -5.386 -18.012 1.00 88.50 445 ARG A O 1
ATOM 3445 N N . PHE A 1 446 ? 27.037 -4.132 -19.756 1.00 91.56 446 PHE A N 1
ATOM 3446 C CA . PHE A 1 446 ? 25.710 -3.580 -20.009 1.00 91.56 446 PHE A CA 1
ATOM 3447 C C . PHE A 1 446 ? 24.896 -4.555 -20.861 1.00 91.56 446 PHE A C 1
ATOM 3449 O O . PHE A 1 446 ? 25.425 -5.203 -21.772 1.00 91.56 446 PHE A O 1
ATOM 3456 N N . THR A 1 447 ? 23.614 -4.675 -20.543 1.00 89.69 447 THR A N 1
ATOM 3457 C CA . THR A 1 447 ? 22.634 -5.458 -21.293 1.00 89.69 447 THR A CA 1
ATOM 3458 C C . THR A 1 447 ? 21.330 -4.680 -21.380 1.00 89.69 447 THR A C 1
ATOM 3460 O O . THR A 1 447 ? 21.027 -3.866 -20.512 1.00 89.69 447 THR A O 1
ATOM 3463 N N . TYR A 1 448 ? 20.546 -4.959 -22.412 1.00 89.44 448 TYR A N 1
ATOM 3464 C CA . TYR A 1 448 ? 19.153 -4.547 -22.476 1.00 89.44 448 TYR A CA 1
ATOM 3465 C C . TYR A 1 448 ? 18.288 -5.747 -22.091 1.00 89.44 448 TYR A C 1
ATOM 3467 O O . TYR A 1 448 ? 18.572 -6.872 -22.514 1.00 89.44 448 TYR A O 1
ATOM 3475 N N . LEU A 1 449 ? 17.309 -5.535 -21.216 1.00 86.62 449 LEU A N 1
ATOM 3476 C CA . LEU A 1 449 ? 16.358 -6.556 -20.791 1.00 86.62 449 LEU A CA 1
ATOM 3477 C C . LEU A 1 449 ? 15.035 -6.286 -21.504 1.00 86.62 449 LEU A C 1
ATOM 3479 O O . LEU A 1 449 ? 14.231 -5.508 -21.000 1.00 86.62 449 LEU A O 1
ATOM 3483 N N . GLU A 1 450 ? 14.837 -6.915 -22.666 1.00 83.75 450 GLU A N 1
ATOM 3484 C CA . GLU A 1 450 ? 13.673 -6.685 -23.542 1.00 83.75 450 GLU A CA 1
ATOM 3485 C C . GLU A 1 450 ? 12.343 -6.826 -22.794 1.00 83.75 450 GLU A C 1
ATOM 3487 O O . GLU A 1 450 ? 11.513 -5.927 -22.852 1.00 83.75 450 GLU A O 1
ATOM 3492 N N . ASP A 1 451 ? 12.193 -7.883 -21.989 1.00 81.88 451 ASP A N 1
ATOM 3493 C CA . ASP A 1 451 ? 10.982 -8.145 -21.195 1.00 81.88 451 ASP A CA 1
ATOM 3494 C C . ASP A 1 451 ? 10.623 -7.015 -20.209 1.00 81.88 451 ASP A C 1
ATOM 3496 O O . ASP A 1 451 ? 9.479 -6.906 -19.772 1.00 81.88 451 ASP A O 1
ATOM 3500 N N . LEU A 1 452 ? 11.614 -6.216 -19.799 1.00 80.25 452 LEU A N 1
ATOM 3501 C CA . LEU A 1 452 ? 11.461 -5.124 -18.835 1.00 80.25 452 LEU A CA 1
ATOM 3502 C C . LEU A 1 452 ? 11.632 -3.740 -19.475 1.00 80.25 452 LEU A C 1
ATOM 3504 O O . LEU A 1 452 ? 11.520 -2.739 -18.771 1.00 80.25 452 LEU A O 1
ATOM 3508 N N . GLY A 1 453 ? 11.956 -3.676 -20.769 1.00 85.69 453 GLY A N 1
ATOM 3509 C CA . GLY A 1 453 ? 12.200 -2.429 -21.488 1.00 85.69 453 GLY A CA 1
ATOM 3510 C C . GLY A 1 453 ? 13.325 -1.564 -20.904 1.00 85.69 453 GLY A C 1
ATOM 3511 O O . GLY A 1 453 ? 13.259 -0.342 -20.999 1.00 85.69 453 GLY A O 1
ATOM 3512 N N . THR A 1 454 ? 14.331 -2.151 -20.239 1.00 86.69 454 THR A N 1
ATOM 3513 C CA . THR A 1 454 ? 15.301 -1.384 -19.430 1.00 86.69 454 THR A CA 1
ATOM 3514 C C . THR A 1 454 ? 16.761 -1.761 -19.676 1.00 86.69 454 THR A C 1
ATOM 3516 O O . THR A 1 454 ? 17.101 -2.918 -19.951 1.00 86.69 454 THR A O 1
ATOM 3519 N N . ILE A 1 455 ? 17.647 -0.770 -19.533 1.00 90.38 455 ILE A N 1
ATOM 3520 C CA . ILE A 1 455 ? 19.099 -0.969 -19.481 1.00 90.38 455 ILE A CA 1
ATOM 3521 C C . ILE A 1 455 ? 19.455 -1.521 -18.107 1.00 90.38 455 ILE A C 1
ATOM 3523 O O . ILE A 1 455 ? 19.074 -0.964 -17.076 1.00 90.38 455 ILE A O 1
ATOM 3527 N N . ALA A 1 456 ? 20.255 -2.580 -18.090 1.00 91.94 456 ALA A N 1
ATOM 3528 C CA . ALA A 1 456 ? 20.792 -3.123 -16.862 1.00 91.94 456 ALA A CA 1
ATOM 3529 C C . ALA A 1 456 ? 22.304 -3.311 -16.925 1.00 91.94 456 ALA A C 1
ATOM 3531 O O . ALA A 1 456 ? 22.891 -3.641 -17.960 1.00 91.94 456 ALA A O 1
ATOM 3532 N N . TYR A 1 457 ? 22.931 -3.156 -15.767 1.00 93.06 457 TYR A N 1
ATOM 3533 C CA . TYR A 1 457 ? 24.324 -3.495 -15.563 1.00 93.06 457 TYR A CA 1
ATOM 3534 C C . TYR A 1 457 ? 24.416 -4.909 -14.980 1.00 93.06 457 TYR A C 1
ATOM 3536 O O . TYR A 1 457 ? 24.145 -5.140 -13.799 1.00 93.06 457 TYR A O 1
ATOM 3544 N N . SER A 1 458 ? 24.740 -5.881 -15.833 1.00 90.31 458 SER A N 1
ATOM 3545 C CA . SER A 1 458 ? 24.853 -7.288 -15.458 1.00 90.31 458 SER A CA 1
ATOM 3546 C C . SER A 1 458 ? 26.197 -7.582 -14.812 1.00 90.31 458 SER A C 1
ATOM 3548 O O . SER A 1 458 ? 27.226 -7.184 -15.351 1.00 90.31 458 SER A O 1
ATOM 3550 N N . TYR A 1 459 ? 26.217 -8.371 -13.742 1.00 88.00 459 TYR A N 1
ATOM 3551 C CA . TYR A 1 459 ? 27.438 -8.850 -13.097 1.00 88.00 459 TYR A CA 1
ATOM 3552 C C . TYR A 1 459 ? 27.235 -10.221 -12.440 1.00 88.00 459 TYR A C 1
ATOM 3554 O O . TYR A 1 459 ? 26.121 -10.707 -12.262 1.00 88.00 459 TYR A O 1
ATOM 3562 N N . THR A 1 460 ? 28.333 -10.883 -12.089 1.00 83.75 460 THR A N 1
ATOM 3563 C CA . THR A 1 460 ? 28.343 -12.096 -11.267 1.00 83.75 460 THR A CA 1
ATOM 3564 C C . THR A 1 460 ? 29.073 -11.812 -9.967 1.00 83.75 460 THR A C 1
ATOM 3566 O O . THR A 1 460 ? 30.221 -11.350 -9.982 1.00 83.75 460 THR A O 1
ATOM 3569 N N . ASP A 1 461 ? 28.429 -12.147 -8.853 1.00 76.88 461 ASP A N 1
ATOM 3570 C CA . ASP A 1 461 ? 29.051 -12.117 -7.539 1.00 76.88 461 ASP A CA 1
ATOM 3571 C C . ASP A 1 461 ? 29.841 -13.412 -7.281 1.00 76.88 461 ASP A C 1
ATOM 3573 O O . ASP A 1 461 ? 29.306 -14.521 -7.327 1.00 76.88 461 ASP A O 1
ATOM 3577 N N . SER A 1 462 ? 31.140 -13.268 -7.023 1.00 65.88 462 SER A N 1
ATOM 3578 C CA . SER A 1 462 ? 32.050 -14.386 -6.768 1.00 65.88 462 SER A CA 1
ATOM 3579 C C . SER A 1 462 ? 32.009 -14.913 -5.324 1.00 65.88 462 SER A C 1
ATOM 3581 O O . SER A 1 462 ? 32.544 -15.995 -5.073 1.00 65.88 462 SER A O 1
ATOM 3583 N N . GLY A 1 463 ? 31.376 -14.189 -4.391 1.00 60.28 463 GLY A N 1
ATOM 3584 C CA . GLY A 1 463 ? 31.311 -14.539 -2.966 1.00 60.28 463 GLY A CA 1
ATOM 3585 C C . GLY A 1 463 ? 30.202 -15.524 -2.584 1.00 60.28 463 GLY A C 1
ATOM 3586 O O . GLY A 1 463 ? 30.352 -16.252 -1.609 1.00 60.28 463 GLY A O 1
ATOM 3587 N N . LEU A 1 464 ? 29.128 -15.629 -3.374 1.00 60.50 464 LEU A N 1
ATOM 3588 C CA . LEU A 1 464 ? 27.921 -16.397 -3.013 1.00 60.50 464 LEU A CA 1
ATOM 3589 C C . LEU A 1 464 ? 28.019 -17.923 -3.213 1.00 60.50 464 LEU A C 1
ATOM 3591 O O . LEU A 1 464 ? 27.027 -18.631 -3.070 1.00 60.50 464 LEU A O 1
ATOM 3595 N N . GLY A 1 465 ? 29.205 -18.462 -3.520 1.00 48.91 465 GLY A N 1
ATOM 3596 C CA . GLY A 1 465 ? 29.533 -19.891 -3.378 1.00 48.91 465 GLY A CA 1
ATOM 3597 C C . GLY A 1 465 ? 28.728 -20.908 -4.209 1.00 48.91 465 GLY A C 1
ATOM 3598 O O . GLY A 1 465 ? 29.028 -22.104 -4.149 1.00 48.91 465 GLY A O 1
ATOM 3599 N N . THR A 1 466 ? 27.739 -20.494 -5.000 1.00 50.09 466 THR A N 1
ATOM 3600 C CA . THR A 1 466 ? 26.894 -21.405 -5.773 1.00 50.09 466 THR A CA 1
ATOM 3601 C C . THR A 1 466 ? 27.624 -21.904 -7.017 1.00 50.09 466 THR A C 1
ATOM 3603 O O . THR A 1 466 ? 28.340 -21.193 -7.719 1.00 50.09 466 THR A O 1
ATOM 3606 N N . SER A 1 467 ? 27.460 -23.195 -7.301 1.00 44.50 467 SER A N 1
ATOM 3607 C CA . SER A 1 467 ? 28.144 -23.913 -8.385 1.00 44.50 467 SER A CA 1
ATOM 3608 C C . SER A 1 467 ? 27.614 -23.577 -9.796 1.00 44.50 467 SER A C 1
ATOM 3610 O O . SER A 1 467 ? 27.940 -24.267 -10.764 1.00 44.50 467 SER A O 1
ATOM 3612 N N . GLY A 1 468 ? 26.867 -22.478 -9.929 1.00 52.06 468 GLY A N 1
ATOM 3613 C CA . GLY A 1 468 ? 26.519 -21.810 -11.179 1.00 52.06 468 GLY A CA 1
ATOM 3614 C C . GLY A 1 468 ? 26.580 -20.296 -10.971 1.00 52.06 468 GLY A C 1
ATOM 3615 O O . GLY A 1 468 ? 26.032 -19.798 -9.997 1.00 52.06 468 GLY A O 1
ATOM 3616 N N . SER A 1 469 ? 27.263 -19.563 -11.855 1.00 62.78 469 SER A N 1
ATOM 3617 C CA . SER A 1 469 ? 27.338 -18.096 -11.805 1.00 62.78 469 SER A CA 1
ATOM 3618 C C . SER A 1 469 ? 25.947 -17.479 -11.970 1.00 62.78 469 SER A C 1
ATOM 3620 O O . SER A 1 469 ? 25.479 -17.307 -13.096 1.00 62.78 469 SER A O 1
ATOM 3622 N N . VAL A 1 470 ? 25.283 -17.155 -10.859 1.00 72.31 470 VAL A N 1
ATOM 3623 C CA . VAL A 1 470 ? 24.061 -16.344 -10.873 1.00 72.31 470 VAL A CA 1
ATOM 3624 C C . VAL A 1 470 ? 24.421 -14.979 -11.457 1.00 72.31 470 VAL A C 1
ATOM 3626 O O . VAL A 1 470 ? 25.350 -14.319 -10.991 1.00 72.31 470 VAL A O 1
ATOM 3629 N N . THR A 1 471 ? 23.731 -14.592 -12.530 1.00 81.62 471 THR A N 1
ATOM 3630 C CA . THR A 1 471 ? 23.882 -13.262 -13.125 1.00 81.62 471 THR A CA 1
ATOM 3631 C C . THR A 1 471 ? 22.866 -12.335 -12.483 1.00 81.62 471 THR A C 1
ATOM 3633 O O . THR A 1 471 ? 21.661 -12.563 -12.578 1.00 81.62 471 THR A O 1
ATOM 3636 N N . PHE A 1 472 ? 23.382 -11.306 -11.833 1.00 88.00 472 PHE A N 1
ATOM 3637 C CA . PHE A 1 472 ? 22.636 -10.202 -11.261 1.00 88.00 472 PHE A CA 1
ATOM 3638 C C . PHE A 1 472 ? 22.540 -9.090 -12.295 1.00 88.00 472 PHE A C 1
ATOM 3640 O O . PHE A 1 472 ? 23.504 -8.855 -13.021 1.00 88.00 472 PHE A O 1
ATOM 3647 N N . ASN A 1 473 ? 21.400 -8.412 -12.372 1.00 90.62 473 ASN A N 1
ATOM 3648 C CA . ASN A 1 473 ? 21.211 -7.256 -13.241 1.00 90.62 473 ASN A CA 1
ATOM 3649 C C . ASN A 1 473 ? 20.795 -6.069 -12.376 1.00 90.62 473 ASN A C 1
ATOM 3651 O O . ASN A 1 473 ? 19.719 -6.097 -11.789 1.00 90.62 473 ASN A O 1
ATOM 3655 N N . LEU A 1 474 ? 21.646 -5.051 -12.276 1.00 94.19 474 LEU A N 1
ATOM 3656 C CA . LEU A 1 474 ? 21.294 -3.794 -11.621 1.00 94.19 474 LEU A CA 1
ATOM 3657 C C . LEU A 1 474 ? 20.497 -2.942 -12.613 1.00 94.19 474 LEU A C 1
ATOM 3659 O O . LEU A 1 474 ? 21.037 -2.569 -13.653 1.00 94.19 474 LEU A O 1
ATOM 3663 N N . ALA A 1 475 ? 19.235 -2.655 -12.308 1.00 92.75 475 ALA A N 1
ATOM 3664 C CA . ALA A 1 475 ? 18.318 -1.915 -13.173 1.00 92.75 475 ALA A CA 1
ATOM 3665 C C . ALA A 1 475 ? 17.632 -0.781 -12.400 1.00 92.75 475 ALA A C 1
ATOM 3667 O O . ALA A 1 475 ? 17.307 -0.932 -11.219 1.00 92.75 475 ALA A O 1
ATOM 3668 N N . LEU A 1 476 ? 17.421 0.355 -13.068 1.00 90.38 476 LEU A N 1
ATOM 3669 C CA . LEU A 1 476 ? 16.697 1.496 -12.511 1.00 90.38 476 LEU A CA 1
ATOM 3670 C C . LEU A 1 476 ? 15.208 1.148 -12.395 1.00 90.38 476 LEU A C 1
ATOM 3672 O O . LEU A 1 476 ? 14.596 0.702 -13.361 1.00 90.38 476 LEU A O 1
ATOM 3676 N N . VAL A 1 477 ? 14.633 1.378 -11.219 1.00 87.19 477 VAL A N 1
ATOM 3677 C CA . VAL A 1 477 ? 13.215 1.107 -10.924 1.00 87.19 477 VAL A CA 1
ATOM 3678 C C . VAL A 1 477 ? 12.422 2.403 -10.882 1.00 87.19 477 VAL A C 1
ATOM 3680 O O . VAL A 1 477 ? 11.273 2.460 -11.311 1.00 87.19 477 VAL A O 1
ATOM 3683 N N . ASN A 1 478 ? 13.035 3.458 -10.346 1.00 85.00 478 ASN A N 1
ATOM 3684 C CA . ASN A 1 478 ? 12.414 4.764 -10.208 1.00 85.00 478 ASN A CA 1
ATOM 3685 C C . ASN A 1 478 ? 13.450 5.858 -10.477 1.00 85.00 478 ASN A C 1
ATOM 3687 O O . ASN A 1 478 ? 14.546 5.827 -9.915 1.00 85.00 478 ASN A O 1
ATOM 3691 N N . THR A 1 479 ? 13.064 6.860 -11.270 1.00 82.81 479 THR A N 1
ATOM 3692 C CA . THR A 1 479 ? 13.882 8.020 -11.664 1.00 82.81 479 THR A CA 1
ATOM 3693 C C . THR A 1 479 ? 14.432 8.838 -10.492 1.00 82.81 479 THR A C 1
ATOM 3695 O O . THR A 1 479 ? 15.307 9.672 -10.688 1.00 82.81 479 THR A O 1
ATOM 3698 N N . GLN A 1 480 ? 13.934 8.628 -9.272 1.00 82.06 480 GLN A N 1
ATOM 3699 C CA . GLN A 1 480 ? 14.455 9.236 -8.049 1.00 82.06 480 GLN A CA 1
ATOM 3700 C C . GLN A 1 480 ? 15.790 8.637 -7.572 1.00 82.06 480 GLN A C 1
ATOM 3702 O O . GLN A 1 480 ? 16.403 9.214 -6.682 1.00 82.06 480 GLN A O 1
ATOM 3707 N N . GLY A 1 481 ? 16.255 7.523 -8.152 1.00 89.69 481 GLY A N 1
ATOM 3708 C CA . GLY A 1 481 ? 17.520 6.877 -7.773 1.00 89.69 481 GLY A CA 1
ATOM 3709 C C . GLY A 1 481 ? 17.347 5.574 -6.989 1.00 89.69 481 GLY A C 1
ATOM 3710 O O . GLY A 1 481 ? 18.194 5.236 -6.163 1.00 89.69 481 GLY A O 1
ATOM 3711 N N . ILE A 1 482 ? 16.256 4.842 -7.236 1.00 93.38 482 ILE A N 1
ATOM 3712 C CA . ILE A 1 482 ? 16.035 3.502 -6.678 1.00 93.38 482 ILE A CA 1
ATOM 3713 C C . ILE A 1 482 ? 16.345 2.471 -7.756 1.00 93.38 482 ILE A C 1
ATOM 3715 O O . ILE A 1 482 ? 15.771 2.508 -8.846 1.00 93.38 482 ILE A O 1
ATOM 3719 N N . TYR A 1 483 ? 17.222 1.533 -7.424 1.00 94.62 483 TYR A N 1
ATOM 3720 C CA . TYR A 1 483 ? 17.634 0.441 -8.288 1.00 94.62 483 TYR A CA 1
ATOM 3721 C C . TYR A 1 483 ? 17.289 -0.895 -7.646 1.00 94.62 483 TYR A C 1
ATOM 3723 O O . TYR A 1 483 ? 17.384 -1.063 -6.429 1.00 94.62 483 TYR A O 1
ATOM 3731 N N . TRP A 1 484 ? 16.955 -1.876 -8.473 1.00 92.56 484 TRP A N 1
ATOM 3732 C CA . TRP A 1 484 ? 16.921 -3.267 -8.056 1.00 92.56 484 TRP A CA 1
ATOM 3733 C C . TRP A 1 484 ? 18.091 -3.997 -8.665 1.00 92.56 484 TRP A C 1
ATOM 3735 O O . TRP A 1 484 ? 18.393 -3.856 -9.848 1.00 92.56 484 TRP A O 1
ATOM 3745 N N . THR A 1 485 ? 18.696 -4.850 -7.856 1.00 90.62 485 THR A N 1
ATOM 3746 C CA . THR A 1 485 ? 19.398 -5.994 -8.402 1.00 90.62 485 THR A CA 1
ATOM 3747 C C . THR A 1 485 ? 18.382 -7.108 -8.603 1.00 90.62 485 THR A C 1
ATOM 3749 O O . THR A 1 485 ? 17.786 -7.583 -7.637 1.00 90.62 485 THR A O 1
ATOM 3752 N N . ILE A 1 486 ? 18.180 -7.524 -9.851 1.00 88.00 486 ILE A N 1
ATOM 3753 C CA . ILE A 1 486 ? 17.245 -8.589 -10.223 1.00 88.00 486 ILE A CA 1
ATOM 3754 C C . ILE A 1 486 ? 17.980 -9.836 -10.718 1.00 88.00 486 ILE A C 1
ATOM 3756 O O . ILE A 1 486 ? 19.028 -9.759 -11.367 1.00 88.00 486 ILE A O 1
ATOM 3760 N N . VAL A 1 487 ? 17.398 -10.997 -10.430 1.00 85.19 487 VAL A N 1
ATOM 3761 C CA . VAL A 1 487 ? 17.881 -12.316 -10.850 1.00 85.19 487 VAL A CA 1
ATOM 3762 C C . VAL A 1 487 ? 16.789 -13.009 -11.655 1.00 85.19 487 VAL A C 1
ATOM 3764 O O . VAL A 1 487 ? 15.619 -12.968 -11.281 1.00 85.19 487 VAL A O 1
ATOM 3767 N N . GLY A 1 488 ? 17.164 -13.651 -12.760 1.00 73.25 488 GLY A N 1
ATOM 3768 C CA . GLY A 1 488 ? 16.224 -14.347 -13.637 1.00 73.25 488 GLY A CA 1
ATOM 3769 C C . GLY A 1 488 ? 16.538 -14.165 -15.117 1.00 73.25 488 GLY A C 1
ATOM 3770 O O . GLY A 1 488 ? 17.511 -13.502 -15.480 1.00 73.25 488 GLY A O 1
ATOM 3771 N N . THR A 1 489 ? 15.724 -14.786 -15.969 1.00 71.50 489 THR A N 1
ATOM 3772 C CA . THR A 1 489 ? 15.840 -14.742 -17.437 1.00 71.50 489 THR A CA 1
ATOM 3773 C C . THR A 1 489 ? 14.479 -15.002 -18.084 1.00 71.50 489 THR A C 1
ATOM 3775 O O . THR A 1 489 ? 13.763 -15.878 -17.598 1.00 71.50 489 THR A O 1
ATOM 3778 N N . GLY A 1 490 ? 14.173 -14.351 -19.213 1.00 65.69 490 GLY A N 1
ATOM 3779 C CA . GLY A 1 490 ? 13.063 -14.720 -20.106 1.00 65.69 490 GLY A CA 1
ATOM 3780 C C . GLY A 1 490 ? 11.683 -14.588 -19.459 1.00 65.69 490 GLY A C 1
ATOM 3781 O O . GLY A 1 490 ? 10.976 -15.583 -19.306 1.00 65.69 490 GLY A O 1
ATOM 3782 N N . GLY A 1 491 ? 11.346 -13.381 -19.013 1.00 67.06 491 GLY A N 1
ATOM 3783 C CA . GLY A 1 491 ? 10.051 -13.022 -18.426 1.00 67.06 491 GLY A CA 1
ATOM 3784 C C . GLY A 1 491 ? 9.854 -13.425 -16.962 1.00 67.06 491 GLY A C 1
ATOM 3785 O O . GLY A 1 491 ? 8.841 -13.078 -16.363 1.00 67.06 491 GLY A O 1
ATOM 3786 N N . SER A 1 492 ? 10.809 -14.134 -16.353 1.00 75.19 492 SER A N 1
ATOM 3787 C CA . SER A 1 492 ? 10.758 -14.537 -14.943 1.00 75.19 492 SER A CA 1
ATOM 3788 C C . SER A 1 492 ? 11.904 -13.895 -14.166 1.00 75.19 492 SER A C 1
ATOM 3790 O O . SER A 1 492 ? 12.991 -14.471 -14.079 1.00 75.19 492 SER A O 1
ATOM 3792 N N . TYR A 1 493 ? 11.648 -12.719 -13.590 1.00 77.50 493 TYR A N 1
ATOM 3793 C CA . TYR A 1 493 ? 12.600 -11.955 -12.780 1.00 77.50 493 TYR A CA 1
ATOM 3794 C C . TYR A 1 493 ? 12.141 -11.861 -11.324 1.00 77.50 493 TYR A C 1
ATOM 3796 O O . TYR A 1 493 ? 10.951 -11.739 -11.046 1.00 77.50 493 TYR A O 1
ATOM 3804 N N . ALA A 1 494 ? 13.096 -11.882 -10.397 1.00 79.12 494 ALA A N 1
ATOM 3805 C CA . ALA A 1 494 ? 12.873 -11.616 -8.982 1.00 79.12 494 ALA A CA 1
ATOM 3806 C C . ALA A 1 494 ? 13.843 -10.535 -8.494 1.00 79.12 494 ALA A C 1
ATOM 3808 O O . ALA A 1 494 ? 15.032 -10.571 -8.826 1.00 79.12 494 ALA A O 1
ATOM 3809 N N . ALA A 1 495 ? 13.345 -9.589 -7.696 1.00 83.31 495 ALA A N 1
ATOM 3810 C CA . ALA A 1 495 ? 14.191 -8.625 -7.005 1.00 83.31 495 ALA A CA 1
ATOM 3811 C C . ALA A 1 495 ? 14.969 -9.334 -5.890 1.00 83.31 495 ALA A C 1
ATOM 3813 O O . ALA A 1 495 ? 14.383 -9.959 -5.009 1.00 83.31 495 ALA A O 1
ATOM 3814 N N . TYR A 1 496 ? 16.296 -9.255 -5.958 1.00 81.69 496 TYR A N 1
ATOM 3815 C CA . TYR A 1 496 ? 17.196 -9.778 -4.935 1.00 81.69 496 TYR A CA 1
ATOM 3816 C C . TYR A 1 496 ? 17.442 -8.742 -3.836 1.00 81.69 496 TYR A C 1
ATOM 3818 O O . TYR A 1 496 ? 17.379 -9.065 -2.655 1.00 81.69 496 TYR A O 1
ATOM 3826 N N . SER A 1 497 ? 17.713 -7.493 -4.224 1.00 86.75 497 SER A N 1
ATOM 3827 C CA . SER A 1 497 ? 18.015 -6.407 -3.290 1.00 86.75 497 SER A CA 1
ATOM 3828 C C . SER A 1 497 ? 17.684 -5.049 -3.904 1.00 86.75 497 SER A C 1
ATOM 3830 O O . SER A 1 497 ? 17.813 -4.861 -5.120 1.00 86.75 497 SER A O 1
ATOM 3832 N N . THR A 1 498 ? 17.277 -4.105 -3.057 1.00 93.19 498 THR A N 1
ATOM 3833 C CA . THR A 1 498 ? 17.065 -2.704 -3.424 1.00 93.19 498 THR A CA 1
ATOM 3834 C C . THR A 1 498 ? 18.286 -1.884 -3.041 1.00 93.19 498 THR A C 1
ATOM 3836 O O . THR A 1 498 ? 18.748 -1.938 -1.903 1.00 93.19 498 THR A O 1
ATOM 3839 N N . TYR A 1 499 ? 18.767 -1.068 -3.974 1.00 94.81 499 TYR A N 1
ATOM 3840 C CA . TYR A 1 499 ? 19.837 -0.111 -3.737 1.00 94.81 499 TYR A CA 1
ATOM 3841 C C . TYR A 1 499 ? 19.353 1.304 -4.004 1.00 94.81 499 TYR A C 1
ATOM 3843 O O . TYR A 1 499 ? 18.591 1.563 -4.935 1.00 94.81 499 TYR A O 1
ATOM 3851 N N . LEU A 1 500 ? 19.843 2.223 -3.189 1.00 95.06 500 LEU A N 1
ATOM 3852 C CA . LEU A 1 500 ? 19.620 3.651 -3.323 1.00 95.06 500 LEU A CA 1
ATOM 3853 C C . LEU A 1 500 ? 20.918 4.309 -3.784 1.00 95.06 500 LEU A C 1
ATOM 3855 O O . LEU A 1 500 ? 22.004 3.894 -3.371 1.00 95.06 500 LEU A O 1
ATOM 3859 N N . THR A 1 501 ? 20.818 5.340 -4.614 1.00 94.56 501 THR A N 1
ATOM 3860 C CA . THR A 1 501 ? 21.962 6.210 -4.914 1.00 94.56 501 THR A CA 1
ATOM 3861 C C . THR A 1 501 ? 22.337 7.053 -3.691 1.00 94.56 501 THR A C 1
ATOM 3863 O O . THR A 1 501 ? 21.511 7.291 -2.803 1.00 94.56 501 THR A O 1
ATOM 3866 N N . GLU A 1 502 ? 23.581 7.540 -3.637 1.00 91.12 502 GLU A N 1
ATOM 3867 C CA . GLU A 1 502 ? 24.027 8.450 -2.566 1.00 91.12 502 GLU A CA 1
ATOM 3868 C C . GLU A 1 502 ? 23.160 9.719 -2.473 1.00 91.12 502 GLU A C 1
ATOM 3870 O O . GLU A 1 502 ? 22.890 10.196 -1.371 1.00 91.12 502 GLU A O 1
ATOM 3875 N N . ASP A 1 503 ? 22.671 10.219 -3.612 1.00 91.19 503 ASP A N 1
ATOM 3876 C CA . ASP A 1 503 ? 21.817 11.408 -3.679 1.00 91.19 503 ASP A CA 1
ATOM 3877 C C . ASP A 1 503 ? 20.405 11.166 -3.117 1.00 91.19 503 ASP A C 1
ATOM 3879 O O . ASP A 1 503 ? 19.816 12.075 -2.529 1.00 91.19 503 ASP A O 1
ATOM 3883 N N . TYR A 1 504 ? 19.857 9.952 -3.258 1.00 92.44 504 TYR A N 1
ATOM 3884 C CA . TYR A 1 504 ? 18.507 9.622 -2.783 1.00 92.44 504 TYR A CA 1
ATOM 3885 C C . TYR A 1 504 ? 18.469 9.154 -1.322 1.00 92.44 504 TYR A C 1
ATOM 3887 O O . TYR A 1 504 ? 17.456 9.318 -0.636 1.00 92.44 504 TYR A O 1
ATOM 3895 N N . LEU A 1 505 ? 19.569 8.588 -0.814 1.00 90.06 505 LEU A N 1
ATOM 3896 C CA . LEU A 1 505 ? 19.646 8.038 0.542 1.00 90.06 505 LEU A CA 1
ATOM 3897 C C . LEU A 1 505 ? 19.157 9.009 1.645 1.00 90.06 505 LEU A C 1
ATOM 3899 O O . LEU A 1 505 ? 18.398 8.560 2.509 1.00 90.06 505 LEU A O 1
ATOM 3903 N N . PRO A 1 506 ? 19.502 10.317 1.646 1.00 89.19 506 PRO A N 1
ATOM 3904 C CA . PRO A 1 506 ? 18.982 11.253 2.643 1.00 89.19 506 PRO A CA 1
ATOM 3905 C C . PRO A 1 506 ? 17.454 11.366 2.624 1.00 89.19 506 PRO A C 1
ATOM 3907 O O . PRO A 1 506 ? 16.836 11.419 3.684 1.00 89.19 506 PRO A O 1
ATOM 3910 N N . THR A 1 507 ? 16.838 11.352 1.438 1.00 89.88 507 THR A N 1
ATOM 3911 C CA . THR A 1 507 ? 15.379 11.406 1.273 1.00 89.88 507 THR A CA 1
ATOM 3912 C C . THR A 1 507 ? 14.709 10.126 1.765 1.00 89.88 507 THR A C 1
ATOM 3914 O O . THR A 1 507 ? 13.667 10.194 2.415 1.00 89.88 507 THR A O 1
ATOM 3917 N N . ALA A 1 508 ? 15.312 8.960 1.519 1.00 87.88 508 ALA A N 1
ATOM 3918 C CA . ALA A 1 508 ? 14.828 7.689 2.055 1.00 87.88 508 ALA A CA 1
ATOM 3919 C C . ALA A 1 508 ? 14.856 7.663 3.595 1.00 87.88 508 ALA A C 1
ATOM 3921 O O . ALA A 1 508 ? 13.865 7.296 4.229 1.00 87.88 508 ALA A O 1
ATOM 3922 N N . ILE A 1 509 ? 15.958 8.125 4.201 1.00 86.00 509 ILE A N 1
ATOM 3923 C CA . ILE A 1 509 ? 16.090 8.248 5.661 1.00 86.00 509 ILE A CA 1
ATOM 3924 C C . ILE A 1 509 ? 15.061 9.234 6.216 1.00 86.00 509 ILE A C 1
ATOM 3926 O O . ILE A 1 509 ? 14.400 8.922 7.204 1.00 86.00 509 ILE A O 1
ATOM 3930 N N . GLU A 1 510 ? 14.901 10.402 5.591 1.00 83.62 510 GLU A N 1
ATOM 3931 C CA . GLU A 1 510 ? 13.918 11.405 6.007 1.00 83.62 510 GLU A CA 1
ATOM 3932 C C . GLU A 1 510 ? 12.493 10.845 5.947 1.00 83.62 510 GLU A C 1
ATOM 3934 O O . GLU A 1 510 ? 11.755 10.965 6.921 1.00 83.62 510 GLU A O 1
ATOM 3939 N N . THR A 1 511 ? 12.136 10.161 4.857 1.00 81.81 511 THR A N 1
ATOM 3940 C CA . THR A 1 511 ? 10.814 9.540 4.675 1.00 81.81 511 THR A CA 1
ATOM 3941 C C . THR A 1 511 ? 10.537 8.499 5.760 1.00 81.81 511 THR A C 1
ATOM 3943 O O . THR A 1 511 ? 9.482 8.530 6.394 1.00 81.81 511 THR A O 1
ATOM 3946 N N . MET A 1 512 ? 11.503 7.612 6.027 1.00 79.50 512 MET A N 1
ATOM 3947 C CA . MET A 1 512 ? 11.382 6.604 7.082 1.00 79.50 512 MET A CA 1
ATOM 3948 C C . MET A 1 512 ? 11.285 7.254 8.470 1.00 79.50 512 MET A C 1
ATOM 3950 O O . MET A 1 512 ? 10.431 6.887 9.268 1.00 79.50 512 MET A O 1
ATOM 3954 N N . THR A 1 513 ? 12.119 8.257 8.754 1.00 78.25 513 THR A N 1
ATOM 3955 C CA . THR A 1 513 ? 12.168 8.932 10.064 1.00 78.25 513 THR A CA 1
ATOM 3956 C C . THR A 1 513 ? 10.910 9.759 10.340 1.00 78.25 513 THR A C 1
ATOM 3958 O O . THR A 1 513 ? 10.438 9.793 11.474 1.00 78.25 513 THR A O 1
ATOM 3961 N N . GLN A 1 514 ? 10.342 10.417 9.324 1.00 75.06 514 GLN A N 1
ATOM 3962 C CA . GLN A 1 514 ? 9.078 11.151 9.452 1.00 75.06 514 GLN A CA 1
ATOM 3963 C C . GLN A 1 514 ? 7.920 10.212 9.773 1.00 75.06 514 GLN A C 1
ATOM 3965 O O . GLN A 1 514 ? 7.110 10.510 10.648 1.00 75.06 514 GLN A O 1
ATOM 3970 N N . ALA A 1 515 ? 7.856 9.063 9.101 1.00 70.38 515 ALA A N 1
ATOM 3971 C CA . ALA A 1 515 ? 6.829 8.075 9.395 1.00 70.38 515 ALA A CA 1
ATOM 3972 C C . ALA A 1 515 ? 6.993 7.454 10.794 1.00 70.38 515 ALA A C 1
ATOM 3974 O O . ALA A 1 515 ? 6.029 6.982 11.382 1.00 70.38 515 ALA A O 1
ATOM 3975 N N . LEU A 1 516 ? 8.200 7.530 11.349 1.00 70.69 516 LEU A N 1
ATOM 3976 C CA . LEU A 1 516 ? 8.533 7.140 12.712 1.00 70.69 516 LEU A CA 1
ATOM 3977 C C . LEU A 1 516 ? 8.428 8.288 13.735 1.00 70.69 516 LEU A C 1
ATOM 3979 O O . LEU A 1 516 ? 9.048 8.211 14.787 1.00 70.69 516 LEU A O 1
ATOM 3983 N N . ASN A 1 517 ? 7.653 9.343 13.451 1.00 65.19 517 ASN A N 1
ATOM 3984 C CA . ASN A 1 517 ? 7.406 10.476 14.359 1.00 65.19 517 ASN A CA 1
ATOM 3985 C C . ASN A 1 517 ? 8.663 11.246 14.824 1.00 65.19 517 ASN A C 1
ATOM 3987 O O . ASN A 1 517 ? 8.714 11.724 15.951 1.00 65.19 517 ASN A O 1
ATOM 3991 N N . GLU A 1 518 ? 9.637 11.450 13.928 1.00 60.97 518 GLU A N 1
ATOM 3992 C CA . GLU A 1 518 ? 10.796 12.344 14.109 1.00 60.97 518 GLU A CA 1
ATOM 3993 C C . GLU A 1 518 ? 11.609 12.118 15.406 1.00 60.97 518 GLU A C 1
ATOM 3995 O O . GLU A 1 518 ? 11.404 12.761 16.434 1.00 60.97 518 GLU A O 1
ATOM 4000 N N . GLY A 1 519 ? 12.657 11.294 15.317 1.00 61.62 519 GLY A N 1
ATOM 4001 C CA . GLY A 1 519 ? 13.663 11.151 16.380 1.00 61.62 519 GLY A CA 1
ATOM 4002 C C . GLY A 1 519 ? 13.464 9.954 17.307 1.00 61.62 519 GLY A C 1
ATOM 4003 O O . GLY A 1 519 ? 14.303 9.749 18.187 1.00 61.62 519 GLY A O 1
ATOM 4004 N N . ASP A 1 520 ? 12.429 9.146 17.078 1.00 71.62 520 ASP A N 1
ATOM 4005 C CA . ASP A 1 520 ? 12.273 7.863 17.751 1.00 71.62 520 ASP A CA 1
ATOM 4006 C C . ASP A 1 520 ? 13.229 6.833 17.150 1.00 71.62 520 ASP A C 1
ATOM 4008 O O . ASP A 1 520 ? 13.118 6.415 15.997 1.00 71.62 520 ASP A O 1
ATOM 4012 N N . ASP A 1 521 ? 14.218 6.450 17.954 1.00 83.31 521 ASP A N 1
ATOM 4013 C CA . ASP A 1 521 ? 15.200 5.427 17.620 1.00 83.31 521 ASP A CA 1
ATOM 4014 C C . ASP A 1 521 ? 14.889 4.095 18.303 1.00 83.31 521 ASP A C 1
ATOM 4016 O O . ASP A 1 521 ? 15.577 3.123 18.024 1.00 83.31 521 ASP A O 1
ATOM 4020 N N . TYR A 1 522 ? 13.884 4.032 19.183 1.00 89.94 522 TYR A N 1
ATOM 4021 C CA . TYR A 1 522 ? 13.617 2.884 20.045 1.00 89.94 522 TYR A CA 1
ATOM 4022 C C . TYR A 1 522 ? 12.133 2.512 20.071 1.00 89.94 522 TYR A C 1
ATOM 4024 O O . TYR A 1 522 ? 11.278 3.313 20.454 1.00 89.94 522 TYR A O 1
ATOM 4032 N N . PHE A 1 523 ? 11.851 1.270 19.689 1.00 90.94 523 PHE A N 1
ATOM 4033 C CA . PHE A 1 523 ? 10.515 0.728 19.497 1.00 90.94 523 PHE A CA 1
ATOM 4034 C C . PHE A 1 523 ? 10.317 -0.554 20.306 1.00 90.94 523 PHE A C 1
ATOM 4036 O O . PHE A 1 523 ? 11.266 -1.304 20.537 1.00 90.94 523 PHE A O 1
ATOM 4043 N N . THR A 1 524 ? 9.080 -0.813 20.719 1.00 91.94 524 THR A N 1
ATOM 4044 C CA . THR A 1 524 ? 8.709 -1.893 21.641 1.00 91.94 524 THR A CA 1
ATOM 4045 C C . THR A 1 524 ? 7.366 -2.513 21.263 1.00 91.94 524 THR A C 1
ATOM 4047 O O . THR A 1 524 ? 6.464 -1.812 20.803 1.00 91.94 524 THR A O 1
ATOM 4050 N N . THR A 1 525 ? 7.199 -3.817 21.487 1.00 90.88 525 THR A N 1
ATOM 4051 C CA . THR A 1 525 ? 5.888 -4.486 21.388 1.00 90.88 525 THR A CA 1
ATOM 4052 C C . THR A 1 525 ? 4.997 -4.255 22.613 1.00 90.88 525 THR A C 1
ATOM 4054 O O . THR A 1 525 ? 3.845 -4.681 22.598 1.00 90.88 525 THR A O 1
ATOM 4057 N N . GLY A 1 526 ? 5.493 -3.592 23.665 1.00 89.62 526 GLY A N 1
ATOM 4058 C CA . GLY A 1 526 ? 4.769 -3.344 24.919 1.00 89.62 526 GLY A CA 1
ATOM 4059 C C . GLY A 1 526 ? 4.953 -4.435 25.986 1.00 89.62 526 GLY A C 1
ATOM 4060 O O . GLY A 1 526 ? 5.512 -5.500 25.728 1.00 89.62 526 GLY A O 1
ATOM 4061 N N . GLY A 1 527 ? 4.502 -4.146 27.212 1.00 86.50 527 GLY A N 1
ATOM 4062 C CA . GLY A 1 527 ? 4.661 -5.020 28.384 1.00 86.50 527 GLY A CA 1
ATOM 4063 C C . GLY A 1 527 ? 6.004 -4.885 29.115 1.00 86.50 527 GLY A C 1
ATOM 4064 O O . GLY A 1 527 ? 6.814 -4.014 28.806 1.00 86.50 527 GLY A O 1
ATOM 4065 N N . LEU A 1 528 ? 6.230 -5.746 30.118 1.00 84.19 528 LEU A N 1
ATOM 4066 C CA . LEU A 1 528 ? 7.483 -5.814 30.897 1.00 84.19 528 LEU A CA 1
ATOM 4067 C C . LEU A 1 528 ? 8.530 -6.752 30.276 1.00 84.19 528 LEU A C 1
ATOM 4069 O O . LEU A 1 528 ? 9.699 -6.724 30.662 1.00 84.19 528 LEU A O 1
ATOM 4073 N N . THR A 1 529 ? 8.112 -7.598 29.338 1.00 84.44 529 THR A N 1
ATOM 4074 C CA . THR A 1 529 ? 8.955 -8.522 28.564 1.00 84.44 529 THR A CA 1
ATOM 4075 C C . THR A 1 529 ? 8.866 -8.216 27.059 1.00 84.44 529 THR A C 1
ATOM 4077 O O . THR A 1 529 ? 8.626 -9.125 26.263 1.00 84.44 529 THR A O 1
ATOM 4080 N N . PRO A 1 530 ? 9.014 -6.941 26.647 1.00 87.69 530 PRO A N 1
ATOM 4081 C CA . PRO A 1 530 ? 8.811 -6.568 25.260 1.00 87.69 530 PRO A CA 1
ATOM 4082 C C . PRO A 1 530 ? 9.919 -7.119 24.373 1.00 87.69 530 PRO A C 1
ATOM 4084 O O . PRO A 1 530 ? 11.077 -7.220 24.788 1.00 87.69 530 PRO A O 1
ATOM 4087 N N . GLU A 1 531 ? 9.572 -7.348 23.116 1.00 89.62 531 GLU A N 1
ATOM 4088 C CA . GLU A 1 531 ? 10.566 -7.343 22.056 1.00 89.62 531 GLU A CA 1
ATOM 4089 C C . GLU A 1 531 ? 10.839 -5.900 21.646 1.00 89.62 531 GLU A C 1
ATOM 4091 O O . GLU A 1 531 ? 9.929 -5.060 21.625 1.00 89.62 531 GLU A O 1
ATOM 4096 N N . THR A 1 532 ? 12.093 -5.592 21.331 1.00 90.88 532 THR A N 1
ATOM 4097 C CA . THR A 1 532 ? 12.517 -4.209 21.099 1.00 90.88 532 THR A CA 1
ATOM 4098 C C . THR A 1 532 ? 13.397 -4.066 19.871 1.00 90.88 532 THR A C 1
ATOM 4100 O O . THR A 1 532 ? 14.219 -4.928 19.566 1.00 90.88 532 THR A O 1
ATOM 4103 N N . LEU A 1 533 ? 13.242 -2.940 19.178 1.00 91.19 533 LEU A N 1
ATOM 4104 C CA . LEU A 1 533 ? 14.055 -2.563 18.027 1.00 91.19 533 LEU A CA 1
ATOM 4105 C C . LEU A 1 533 ? 14.656 -1.190 18.276 1.00 91.19 533 LEU A C 1
ATOM 4107 O O . LEU A 1 533 ? 13.933 -0.242 18.579 1.00 91.19 533 LEU A O 1
ATOM 4111 N N . ARG A 1 534 ? 15.976 -1.066 18.123 1.00 91.12 534 ARG A N 1
ATOM 4112 C CA . ARG A 1 534 ? 16.664 0.219 18.218 1.00 91.12 534 ARG A CA 1
ATOM 4113 C C . ARG A 1 534 ? 17.425 0.564 16.945 1.00 91.12 534 ARG A C 1
ATOM 4115 O O . ARG A 1 534 ? 18.440 -0.066 16.667 1.00 91.12 534 ARG A O 1
ATOM 4122 N N . PHE A 1 535 ? 16.986 1.579 16.210 1.00 88.06 535 PHE A N 1
ATOM 4123 C CA . PHE A 1 535 ? 17.605 2.018 14.962 1.00 88.06 535 PHE A CA 1
ATOM 4124 C C . PHE A 1 535 ? 18.721 3.033 15.185 1.00 88.06 535 PHE A C 1
ATOM 4126 O O . PHE A 1 535 ? 18.559 4.040 15.856 1.00 88.06 535 PHE A O 1
ATOM 4133 N N . ASN A 1 536 ? 19.848 2.827 14.522 1.00 87.81 536 ASN A N 1
ATOM 4134 C CA . ASN A 1 536 ? 20.846 3.852 14.278 1.00 87.81 536 ASN A CA 1
ATOM 4135 C C . ASN A 1 536 ? 20.928 4.083 12.767 1.00 87.81 536 ASN A C 1
ATOM 4137 O O . ASN A 1 536 ? 21.683 3.410 12.064 1.00 87.81 536 ASN A O 1
ATOM 4141 N N . PHE A 1 537 ? 20.137 5.036 12.271 1.00 79.94 537 PHE A N 1
ATOM 4142 C CA . PHE A 1 537 ? 20.084 5.377 10.846 1.00 79.94 537 PHE A CA 1
ATOM 4143 C C . PHE A 1 537 ? 21.396 5.972 10.315 1.00 79.94 537 PHE A C 1
ATOM 4145 O O . PHE A 1 537 ? 21.665 5.853 9.125 1.00 79.94 537 PHE A O 1
ATOM 4152 N N . GLU A 1 538 ? 22.237 6.566 11.173 1.00 80.50 538 GLU A N 1
ATOM 4153 C CA . GLU A 1 538 ? 23.549 7.093 10.765 1.00 80.50 538 GLU A CA 1
ATOM 4154 C C . GLU A 1 538 ? 24.518 5.958 10.416 1.00 80.50 538 GLU A C 1
ATOM 4156 O O . GLU A 1 538 ? 25.247 6.040 9.429 1.00 80.50 538 GLU A O 1
ATOM 4161 N N . THR A 1 539 ? 24.525 4.884 11.210 1.00 84.19 539 THR A N 1
ATOM 4162 C CA . THR A 1 539 ? 25.402 3.730 10.963 1.00 84.19 539 THR A CA 1
ATOM 4163 C C . THR A 1 539 ? 24.735 2.625 10.156 1.00 84.19 539 THR A C 1
ATOM 4165 O O . THR A 1 539 ? 25.427 1.703 9.732 1.00 84.19 539 THR A O 1
ATOM 4168 N N . GLY A 1 540 ? 23.415 2.679 9.974 1.00 86.06 540 GLY A N 1
ATOM 4169 C CA . GLY A 1 540 ? 22.652 1.630 9.309 1.00 86.06 540 GLY A CA 1
ATOM 4170 C C . GLY A 1 540 ? 22.426 0.376 10.159 1.00 86.06 540 GLY A C 1
ATOM 4171 O O . GLY A 1 540 ? 22.146 -0.685 9.605 1.00 86.06 540 GLY A O 1
ATOM 4172 N N . ILE A 1 541 ? 22.595 0.476 11.479 1.00 89.00 541 ILE A N 1
ATOM 4173 C CA . ILE A 1 541 ? 22.547 -0.668 12.398 1.00 89.00 541 ILE A CA 1
ATOM 4174 C C . ILE A 1 541 ? 21.233 -0.636 13.162 1.00 89.00 541 ILE A C 1
ATOM 4176 O O . ILE A 1 541 ? 20.788 0.426 13.588 1.00 89.00 541 ILE A O 1
ATOM 4180 N N . VAL A 1 542 ? 20.643 -1.800 13.381 1.00 89.75 542 VAL A N 1
ATOM 4181 C CA . VAL A 1 542 ? 19.514 -2.002 14.282 1.00 89.75 542 VAL A CA 1
ATOM 4182 C C . VAL A 1 542 ? 19.919 -2.970 15.387 1.00 89.75 542 VAL A C 1
ATOM 4184 O O . VAL A 1 542 ? 20.566 -3.980 15.122 1.00 89.75 542 VAL A O 1
ATOM 4187 N N . THR A 1 543 ? 19.579 -2.653 16.632 1.00 90.88 543 THR A N 1
ATOM 4188 C CA . THR A 1 543 ? 19.717 -3.575 17.763 1.00 90.88 543 THR A CA 1
ATOM 4189 C C . THR A 1 543 ? 18.369 -4.221 18.047 1.00 90.88 543 THR A C 1
ATOM 4191 O O . THR A 1 543 ? 17.395 -3.507 18.283 1.00 90.88 543 THR A O 1
ATOM 4194 N N . VAL A 1 544 ? 18.329 -5.550 18.052 1.00 88.75 544 VAL A N 1
ATOM 4195 C CA . VAL A 1 544 ? 17.153 -6.359 18.390 1.00 88.75 544 VAL A CA 1
ATOM 4196 C C . VAL A 1 544 ? 17.292 -6.839 19.836 1.00 88.75 544 VAL A C 1
ATOM 4198 O O . VAL A 1 544 ? 18.367 -7.276 20.259 1.00 88.75 544 VAL A O 1
ATOM 4201 N N . ASP A 1 545 ? 16.233 -6.669 20.626 1.00 88.25 545 ASP A N 1
ATOM 4202 C CA . ASP A 1 545 ? 16.129 -7.094 22.031 1.00 88.25 545 ASP A CA 1
ATOM 4203 C C . ASP A 1 545 ? 17.275 -6.615 22.940 1.00 88.25 545 ASP A C 1
ATOM 4205 O O . ASP A 1 545 ? 17.642 -7.241 23.937 1.00 88.25 545 ASP A O 1
ATOM 4209 N N . GLY A 1 546 ? 17.868 -5.468 22.590 1.00 82.50 546 GLY A N 1
ATOM 4210 C CA . GLY A 1 546 ? 18.955 -4.835 23.338 1.00 82.50 546 GLY A CA 1
ATOM 4211 C C . GLY A 1 546 ? 20.272 -5.624 23.383 1.00 82.50 546 GLY A C 1
ATOM 4212 O O . GLY A 1 546 ? 21.181 -5.209 24.108 1.00 82.50 546 GLY A O 1
ATOM 4213 N N . ALA A 1 547 ? 20.390 -6.732 22.644 1.00 82.12 547 ALA A N 1
ATOM 4214 C CA . ALA A 1 547 ? 21.533 -7.641 22.709 1.00 82.12 547 ALA A CA 1
ATOM 4215 C C . ALA A 1 547 ? 22.278 -7.757 21.375 1.00 82.12 547 ALA A C 1
ATOM 4217 O O . ALA A 1 547 ? 23.492 -7.539 21.349 1.00 82.12 547 ALA A O 1
ATOM 4218 N N . ASP A 1 548 ? 21.559 -8.051 20.292 1.00 87.00 548 ASP A N 1
ATOM 4219 C CA . ASP A 1 548 ? 22.157 -8.382 19.001 1.00 87.00 548 ASP A CA 1
ATOM 4220 C C . ASP A 1 548 ? 21.999 -7.223 18.015 1.00 87.00 548 ASP A C 1
ATOM 4222 O O . ASP A 1 548 ? 20.962 -6.562 17.974 1.00 87.00 548 ASP A O 1
ATOM 4226 N N . SER A 1 549 ? 23.044 -6.942 17.237 1.00 89.50 549 SER A N 1
ATOM 4227 C CA . SER A 1 549 ? 23.076 -5.833 16.281 1.00 89.50 549 SER A CA 1
ATOM 4228 C C . SER A 1 549 ? 23.248 -6.346 14.861 1.00 89.50 549 SER A C 1
ATOM 4230 O O . SER A 1 549 ? 24.138 -7.148 14.599 1.00 89.50 549 SER A O 1
ATOM 4232 N N . TYR A 1 550 ? 22.441 -5.814 13.948 1.00 88.69 550 TYR A N 1
ATOM 4233 C CA . TYR A 1 550 ? 22.407 -6.210 12.544 1.00 88.69 550 TYR A CA 1
ATOM 4234 C C . TYR A 1 550 ? 22.406 -4.978 11.646 1.00 88.69 550 TYR A C 1
ATOM 4236 O O . TYR A 1 550 ? 21.918 -3.916 12.035 1.00 88.69 550 TYR A O 1
ATOM 4244 N N . TYR A 1 551 ? 22.915 -5.109 10.424 1.00 89.25 551 TYR A N 1
ATOM 4245 C CA . TYR A 1 551 ? 22.643 -4.118 9.389 1.00 89.25 551 TYR A CA 1
ATOM 4246 C C . TYR A 1 551 ? 21.226 -4.323 8.860 1.00 89.25 551 TYR A C 1
ATOM 4248 O O . TYR A 1 551 ? 20.846 -5.436 8.496 1.00 89.25 551 TYR A O 1
ATOM 4256 N N . PHE A 1 552 ? 20.445 -3.248 8.792 1.00 90.12 552 PHE A N 1
ATOM 4257 C CA . PHE A 1 552 ? 19.186 -3.298 8.058 1.00 90.12 552 PHE A CA 1
ATOM 4258 C C . PHE A 1 552 ? 19.437 -3.066 6.565 1.00 90.12 552 PHE A C 1
ATOM 4260 O O . PHE A 1 552 ? 20.440 -2.464 6.185 1.00 90.12 552 PHE A O 1
ATOM 4267 N N . SER A 1 553 ? 18.530 -3.524 5.712 1.00 91.31 553 SER A N 1
ATOM 4268 C CA . SER A 1 553 ? 18.584 -3.282 4.269 1.00 91.31 553 SER A CA 1
ATOM 4269 C C . SER A 1 553 ? 17.352 -2.520 3.807 1.00 91.31 553 SER A C 1
ATOM 4271 O O . SER A 1 553 ? 16.269 -2.713 4.358 1.00 91.31 553 SER A O 1
ATOM 4273 N N . TRP A 1 554 ? 17.508 -1.660 2.806 1.00 91.69 554 TRP A N 1
ATOM 4274 C CA . TRP A 1 554 ? 16.372 -1.015 2.154 1.00 91.69 554 TRP A CA 1
ATOM 4275 C C . TRP A 1 554 ? 15.625 -2.004 1.260 1.00 91.69 554 TRP A C 1
ATOM 4277 O O . TRP A 1 554 ? 16.228 -2.848 0.601 1.00 91.69 554 TRP A O 1
ATOM 4287 N N . GLY A 1 555 ? 14.306 -1.864 1.216 1.00 89.94 555 GLY A N 1
ATOM 4288 C CA . GLY A 1 555 ? 13.411 -2.570 0.315 1.00 89.94 555 GLY A CA 1
ATOM 4289 C C . GLY A 1 555 ? 12.468 -1.593 -0.377 1.00 89.94 555 GLY A C 1
ATOM 4290 O O . GLY A 1 555 ? 12.169 -0.526 0.153 1.00 89.94 555 GLY A O 1
ATOM 4291 N N . TYR A 1 556 ? 12.022 -1.937 -1.583 1.00 88.44 556 TYR A N 1
ATOM 4292 C CA . TYR A 1 556 ? 11.057 -1.136 -2.337 1.00 88.44 556 TYR A CA 1
ATOM 4293 C C . TYR A 1 556 ? 10.153 -2.071 -3.127 1.00 88.44 556 TYR A C 1
ATOM 4295 O O . TYR A 1 556 ? 10.668 -2.915 -3.857 1.00 88.44 556 TYR A O 1
ATOM 4303 N N . GLY A 1 557 ? 8.836 -1.957 -2.966 1.00 83.44 557 GLY A N 1
ATOM 4304 C CA . GLY A 1 557 ? 7.883 -2.844 -3.635 1.00 83.44 557 GLY A CA 1
ATOM 4305 C C . GLY A 1 557 ? 6.473 -2.770 -3.055 1.00 83.44 557 GLY A C 1
ATOM 4306 O O . GLY A 1 557 ? 6.238 -2.122 -2.037 1.00 83.44 557 GLY A O 1
ATOM 4307 N N . ALA A 1 558 ? 5.524 -3.425 -3.722 1.00 73.19 558 ALA A N 1
ATOM 4308 C CA . ALA A 1 558 ? 4.157 -3.575 -3.230 1.00 73.19 558 ALA A CA 1
ATOM 4309 C C . ALA A 1 558 ? 4.116 -4.735 -2.225 1.00 73.19 558 ALA A C 1
ATOM 4311 O O . ALA A 1 558 ? 4.080 -5.900 -2.616 1.00 73.19 558 ALA A O 1
ATOM 4312 N N . VAL A 1 559 ? 4.210 -4.416 -0.932 1.00 63.59 559 VAL A N 1
ATOM 4313 C CA . VAL A 1 559 ? 4.262 -5.433 0.137 1.00 63.59 559 VAL A CA 1
ATOM 4314 C C . VAL A 1 559 ? 2.946 -5.528 0.910 1.00 63.59 559 VAL A C 1
ATOM 4316 O O . VAL A 1 559 ? 2.555 -6.603 1.356 1.00 63.59 559 VAL A O 1
ATOM 4319 N N . ARG A 1 560 ? 2.213 -4.415 1.018 1.00 62.03 560 ARG A N 1
ATOM 4320 C CA . ARG A 1 560 ? 0.801 -4.404 1.424 1.00 62.03 560 ARG A CA 1
ATOM 4321 C C . ARG A 1 560 ? -0.061 -4.691 0.186 1.00 62.03 560 ARG A C 1
ATOM 4323 O O . ARG A 1 560 ? 0.401 -4.502 -0.932 1.00 62.03 560 ARG A O 1
ATOM 4330 N N . THR A 1 561 ? -1.325 -5.100 0.346 1.00 54.34 561 THR A N 1
ATOM 4331 C CA . THR A 1 561 ? -2.278 -5.365 -0.767 1.00 54.34 561 THR A CA 1
ATOM 4332 C C . THR A 1 561 ? -2.642 -4.120 -1.601 1.00 54.34 561 THR A C 1
ATOM 4334 O O . THR A 1 561 ? -3.687 -4.075 -2.247 1.00 54.34 561 THR A O 1
ATOM 4337 N N . THR A 1 562 ? -1.842 -3.065 -1.509 1.00 51.59 562 THR A N 1
ATOM 4338 C CA . THR A 1 562 ? -1.918 -1.835 -2.277 1.00 51.59 562 THR A CA 1
ATOM 4339 C C . THR A 1 562 ? -0.982 -1.972 -3.472 1.00 51.59 562 THR A C 1
ATOM 4341 O O . THR A 1 562 ? 0.206 -2.215 -3.289 1.00 51.59 562 THR A O 1
ATOM 4344 N N . ASP A 1 563 ? -1.486 -1.761 -4.687 1.00 59.34 563 ASP A N 1
ATOM 4345 C CA . ASP A 1 563 ? -0.687 -1.847 -5.922 1.00 59.34 563 ASP A CA 1
ATOM 4346 C C . ASP A 1 563 ? 0.422 -0.771 -6.023 1.00 59.34 563 ASP A C 1
ATOM 4348 O O . ASP A 1 563 ? 1.189 -0.738 -6.984 1.00 59.34 563 ASP A O 1
ATOM 4352 N N . THR A 1 564 ? 0.522 0.134 -5.044 1.00 72.25 564 THR A N 1
ATOM 4353 C CA . THR A 1 564 ? 1.556 1.169 -4.955 1.00 72.25 564 THR A CA 1
ATOM 4354 C C . THR A 1 564 ? 2.819 0.655 -4.259 1.00 72.25 564 THR A C 1
ATOM 4356 O O . THR A 1 564 ? 2.735 0.229 -3.106 1.00 72.25 564 THR A O 1
ATOM 4359 N N . PRO A 1 565 ? 3.999 0.745 -4.902 1.00 78.88 565 PRO A N 1
ATOM 4360 C CA . PRO A 1 565 ? 5.269 0.414 -4.268 1.00 78.88 565 PRO A CA 1
ATOM 4361 C C . PRO A 1 565 ? 5.598 1.363 -3.110 1.00 78.88 565 PRO A C 1
ATOM 4363 O O . PRO A 1 565 ? 5.533 2.584 -3.265 1.00 78.88 565 PRO A O 1
ATOM 4366 N N . GLU A 1 566 ? 6.013 0.806 -1.976 1.00 83.06 566 GLU A N 1
ATOM 4367 C CA . GLU A 1 566 ? 6.420 1.555 -0.784 1.00 83.06 566 GLU A CA 1
ATOM 4368 C C . GLU A 1 566 ? 7.867 1.213 -0.407 1.00 83.06 566 GLU A C 1
ATOM 4370 O O . GLU A 1 566 ? 8.358 0.115 -0.682 1.00 83.06 566 GLU A O 1
ATOM 4375 N N . LEU A 1 567 ? 8.564 2.172 0.211 1.00 86.75 567 LEU A N 1
ATOM 4376 C CA . LEU A 1 567 ? 9.876 1.945 0.812 1.00 86.75 567 LEU A CA 1
ATOM 4377 C C . LEU A 1 567 ? 9.690 1.230 2.157 1.00 86.75 567 LEU A C 1
ATOM 4379 O O . LEU A 1 567 ? 8.877 1.651 2.979 1.00 86.75 567 LEU A O 1
ATOM 4383 N N . TYR A 1 568 ? 10.461 0.176 2.392 1.00 88.56 568 TYR A N 1
ATOM 4384 C CA . TYR A 1 568 ? 10.438 -0.598 3.631 1.00 88.56 568 TYR A CA 1
ATOM 4385 C C . TYR A 1 568 ? 11.855 -0.979 4.061 1.00 88.56 568 TYR A C 1
ATOM 4387 O O . TYR A 1 568 ? 12.828 -0.757 3.336 1.00 88.56 568 TYR A O 1
ATOM 4395 N N . VAL A 1 569 ? 11.982 -1.539 5.261 1.00 90.12 569 VAL A N 1
ATOM 4396 C CA . VAL A 1 569 ? 13.265 -1.957 5.832 1.00 90.12 569 VAL A CA 1
ATOM 4397 C C . VAL A 1 569 ? 13.239 -3.453 6.111 1.00 90.12 569 VAL A C 1
ATOM 4399 O O . VAL A 1 569 ? 12.260 -3.964 6.641 1.00 90.12 569 VAL A O 1
ATOM 4402 N N . THR A 1 570 ? 14.318 -4.165 5.797 1.00 90.19 570 THR A N 1
ATOM 4403 C CA . THR A 1 570 ? 14.486 -5.575 6.173 1.00 90.19 570 THR A CA 1
ATOM 4404 C C . THR A 1 570 ? 15.644 -5.768 7.138 1.00 90.19 570 THR A C 1
ATOM 4406 O O . THR A 1 570 ? 16.704 -5.177 6.946 1.00 90.19 570 THR A O 1
ATOM 4409 N N . ILE A 1 571 ? 15.487 -6.645 8.123 1.00 89.88 571 ILE A N 1
ATOM 4410 C CA . ILE A 1 571 ? 16.541 -7.037 9.064 1.00 89.88 571 ILE A CA 1
ATOM 4411 C C . ILE A 1 571 ? 16.704 -8.547 8.964 1.00 89.88 571 ILE A C 1
ATOM 4413 O O . ILE A 1 571 ? 15.728 -9.267 9.150 1.00 89.88 571 ILE A O 1
ATOM 4417 N N . ASN A 1 572 ? 17.913 -9.026 8.684 1.00 86.31 572 ASN A N 1
ATOM 4418 C CA . ASN A 1 572 ? 18.218 -10.455 8.669 1.00 86.31 572 ASN A CA 1
ATOM 4419 C C . ASN A 1 572 ? 19.057 -10.790 9.908 1.00 86.31 572 ASN A C 1
ATOM 4421 O O . ASN A 1 572 ? 20.169 -10.284 10.042 1.00 86.31 572 ASN A O 1
ATOM 4425 N N . GLU A 1 573 ? 18.554 -11.658 10.788 1.00 85.19 573 GLU A N 1
ATOM 4426 C CA . GLU A 1 573 ? 19.276 -12.158 11.975 1.00 85.19 573 GLU A CA 1
ATOM 4427 C C . GLU A 1 573 ? 20.307 -13.252 11.626 1.00 85.19 573 GLU A C 1
ATOM 4429 O O . GLU A 1 573 ? 20.554 -14.184 12.391 1.00 85.19 573 GLU A O 1
ATOM 4434 N N . GLY A 1 574 ? 20.886 -13.195 10.430 1.00 74.44 574 GLY A N 1
ATOM 4435 C CA . GLY A 1 574 ? 21.838 -14.184 9.949 1.00 74.44 574 GLY A CA 1
ATOM 4436 C C . GLY A 1 574 ? 22.283 -13.922 8.517 1.00 74.44 574 GLY A C 1
ATOM 4437 O O . GLY A 1 574 ? 21.742 -13.069 7.812 1.00 74.44 574 GLY A O 1
ATOM 4438 N N . GLU A 1 575 ? 23.298 -14.670 8.095 1.00 66.62 575 GLU A N 1
ATOM 4439 C CA . GLU A 1 575 ? 23.864 -14.557 6.756 1.00 66.62 575 GLU A CA 1
ATOM 4440 C C . GLU A 1 575 ? 23.010 -15.296 5.710 1.00 66.62 575 GLU A C 1
ATOM 4442 O O . GLU A 1 575 ? 22.582 -16.443 5.898 1.00 66.62 575 GLU A O 1
ATOM 4447 N N . MET A 1 576 ? 22.831 -14.656 4.551 1.00 69.12 576 MET A N 1
ATOM 4448 C CA . MET A 1 576 ? 22.229 -15.255 3.355 1.00 69.12 576 MET A CA 1
ATOM 4449 C C . MET A 1 576 ? 23.221 -16.193 2.646 1.00 69.12 576 MET A C 1
ATOM 4451 O O . MET A 1 576 ? 23.705 -15.908 1.551 1.00 69.12 576 MET A O 1
ATOM 4455 N N . VAL A 1 577 ? 23.545 -17.322 3.277 1.00 67.31 577 VAL A N 1
ATOM 4456 C CA . VAL A 1 577 ? 24.461 -18.342 2.742 1.00 67.31 577 VAL A CA 1
ATOM 4457 C C . VAL A 1 577 ? 23.785 -19.715 2.650 1.00 67.31 577 VAL A C 1
ATOM 4459 O O . VAL A 1 577 ? 22.877 -19.996 3.426 1.00 67.31 577 VAL A O 1
ATOM 4462 N N . PRO A 1 578 ? 24.205 -20.601 1.725 1.00 69.00 578 PRO A N 1
ATOM 4463 C CA . PRO A 1 578 ? 23.692 -21.969 1.671 1.00 69.00 578 PRO A CA 1
ATOM 4464 C C . PRO A 1 578 ? 23.852 -22.712 3.005 1.00 69.00 578 PRO A C 1
ATOM 4466 O O . PRO A 1 578 ? 24.866 -22.555 3.685 1.00 69.00 578 PRO A O 1
ATOM 4469 N N . ASP A 1 579 ? 22.880 -23.566 3.332 1.00 75.75 579 ASP A N 1
ATOM 4470 C CA . ASP A 1 579 ? 22.773 -24.285 4.611 1.00 75.75 579 ASP A CA 1
ATOM 4471 C C . ASP A 1 579 ? 22.598 -23.367 5.845 1.00 75.75 579 ASP A C 1
ATOM 4473 O O . ASP A 1 579 ? 23.065 -23.703 6.940 1.00 75.75 579 ASP A O 1
ATOM 4477 N N . SER A 1 580 ? 21.915 -22.224 5.692 1.00 76.75 580 SER A N 1
ATOM 4478 C CA . SER A 1 580 ? 21.579 -21.309 6.793 1.00 76.75 580 SER A CA 1
ATOM 4479 C C . SER A 1 580 ? 20.090 -21.328 7.161 1.00 76.75 580 SER A C 1
ATOM 4481 O O . SER A 1 580 ? 19.222 -21.639 6.345 1.00 76.75 580 SER A O 1
ATOM 4483 N N . HIS A 1 581 ? 19.814 -21.007 8.426 1.00 85.00 581 HIS A N 1
ATOM 4484 C CA . HIS A 1 581 ? 18.479 -20.755 8.965 1.00 85.00 581 HIS A CA 1
ATOM 4485 C C . HIS A 1 581 ? 18.550 -19.487 9.811 1.00 85.00 581 HIS A C 1
ATOM 4487 O O . HIS A 1 581 ? 19.379 -19.422 10.726 1.00 85.00 581 HIS A O 1
ATOM 4493 N N . TYR A 1 582 ? 17.719 -18.494 9.514 1.00 84.94 582 TYR A N 1
ATOM 4494 C CA . TYR A 1 582 ? 17.709 -17.218 10.229 1.00 84.94 582 TYR A CA 1
ATOM 4495 C C . TYR A 1 582 ? 16.332 -16.555 10.172 1.00 84.94 582 TYR A C 1
ATOM 4497 O O . TYR A 1 582 ? 15.511 -16.884 9.320 1.00 84.94 582 TYR A O 1
ATOM 4505 N N . ASN A 1 583 ? 16.074 -15.603 11.066 1.00 86.25 583 ASN A N 1
ATOM 4506 C CA . ASN A 1 583 ? 14.841 -14.825 11.033 1.00 86.25 583 ASN A CA 1
ATOM 4507 C C . ASN A 1 583 ? 15.007 -13.560 10.189 1.00 86.25 583 ASN A C 1
ATOM 4509 O O . ASN A 1 583 ? 16.024 -12.868 10.283 1.00 86.25 583 ASN A O 1
ATOM 4513 N N . ARG A 1 584 ? 13.981 -13.222 9.413 1.00 88.00 584 ARG A N 1
ATOM 4514 C CA . ARG A 1 584 ? 13.885 -11.969 8.669 1.00 88.00 584 ARG A CA 1
ATOM 4515 C C . ARG A 1 584 ? 12.714 -11.143 9.179 1.00 88.00 584 ARG A C 1
ATOM 4517 O O . ARG A 1 584 ? 11.584 -11.619 9.179 1.00 88.00 584 ARG A O 1
ATOM 4524 N N . TYR A 1 585 ? 12.984 -9.891 9.532 1.00 89.06 585 TYR A N 1
ATOM 4525 C CA . TYR A 1 585 ? 11.962 -8.877 9.779 1.00 89.06 585 TYR A CA 1
ATOM 4526 C C . TYR A 1 585 ? 11.790 -8.055 8.516 1.00 89.06 585 TYR A C 1
ATOM 4528 O O . TYR A 1 585 ? 12.770 -7.522 7.999 1.00 89.06 585 TYR A O 1
ATOM 4536 N N . THR A 1 586 ? 10.555 -7.898 8.066 1.00 89.50 586 THR A N 1
ATOM 4537 C CA . THR A 1 586 ? 10.177 -6.893 7.075 1.00 89.50 586 THR A CA 1
ATOM 4538 C C . THR A 1 586 ? 9.344 -5.839 7.782 1.00 89.50 586 THR A C 1
ATOM 4540 O O . THR A 1 586 ? 8.283 -6.144 8.319 1.00 89.50 586 THR A O 1
ATOM 4543 N N . LEU A 1 587 ? 9.863 -4.618 7.836 1.00 87.81 587 LEU A N 1
ATOM 4544 C CA . LEU A 1 587 ? 9.345 -3.521 8.636 1.00 87.81 587 LEU A CA 1
ATOM 4545 C C . LEU A 1 587 ? 8.764 -2.435 7.749 1.00 87.81 587 LEU A C 1
ATOM 4547 O O . LEU A 1 587 ? 9.447 -1.898 6.871 1.00 87.81 587 LEU A O 1
ATOM 4551 N N . PHE A 1 588 ? 7.526 -2.069 8.046 1.00 85.31 588 PHE A N 1
ATOM 4552 C CA . PHE A 1 588 ? 6.779 -1.053 7.335 1.00 85.31 588 PHE A CA 1
ATOM 4553 C C . PHE A 1 588 ? 6.503 0.119 8.263 1.00 85.31 588 PHE A C 1
ATOM 4555 O O . PHE A 1 588 ? 5.903 -0.064 9.329 1.00 85.31 588 PHE A O 1
ATOM 4562 N N . PRO A 1 589 ? 6.881 1.336 7.860 1.00 78.88 589 PRO A N 1
ATOM 4563 C CA . PRO A 1 589 ? 6.417 2.513 8.558 1.00 78.88 589 PRO A CA 1
ATOM 4564 C C . PRO A 1 589 ? 4.882 2.614 8.499 1.00 78.88 589 PRO A C 1
ATOM 4566 O O . PRO A 1 589 ? 4.236 2.327 7.482 1.00 78.88 589 PRO A O 1
ATOM 4569 N N . SER A 1 590 ? 4.287 3.029 9.611 1.00 74.56 590 SER A N 1
ATOM 4570 C CA . SER A 1 590 ? 2.877 3.401 9.733 1.00 74.56 590 SER A CA 1
ATOM 4571 C C . SER A 1 590 ? 2.780 4.721 10.499 1.00 74.56 590 SER A C 1
ATOM 4573 O O . SER A 1 590 ? 3.731 5.123 11.158 1.00 74.56 590 SER A O 1
ATOM 4575 N N . SER A 1 591 ? 1.630 5.396 10.466 1.00 71.62 591 SER A N 1
ATOM 4576 C CA . SER A 1 591 ? 1.447 6.688 11.151 1.00 71.62 591 SER A CA 1
ATOM 4577 C C . SER A 1 591 ? 1.646 6.652 12.675 1.00 71.62 591 SER A C 1
ATOM 4579 O O . SER A 1 591 ? 1.700 7.703 13.308 1.00 71.62 591 SER A O 1
ATOM 4581 N N . THR A 1 592 ? 1.660 5.466 13.281 1.00 76.50 592 THR A N 1
ATOM 4582 C CA . THR A 1 592 ? 1.607 5.267 14.738 1.00 76.50 592 THR A CA 1
ATOM 4583 C C . THR A 1 592 ? 2.639 4.257 15.252 1.00 76.50 592 THR A C 1
ATOM 4585 O O . THR A 1 592 ? 2.631 3.929 16.438 1.00 76.50 592 THR A O 1
ATOM 4588 N N . GLY A 1 593 ? 3.530 3.759 14.389 1.00 82.19 593 GLY A N 1
ATOM 4589 C CA . GLY A 1 593 ? 4.516 2.735 14.736 1.00 82.19 593 GLY A CA 1
ATOM 4590 C C . GLY A 1 593 ? 5.054 1.975 13.523 1.00 82.19 593 GLY A C 1
ATOM 4591 O O . GLY A 1 593 ? 4.946 2.432 12.384 1.00 82.19 593 GLY A O 1
ATOM 4592 N N . LEU A 1 594 ? 5.607 0.792 13.768 1.00 86.88 594 LEU A N 1
ATOM 4593 C CA . LEU A 1 594 ? 6.143 -0.119 12.759 1.00 86.88 594 LEU A CA 1
ATOM 4594 C C . LEU A 1 594 ? 5.310 -1.397 12.704 1.00 86.88 594 LEU A C 1
ATOM 4596 O O . LEU A 1 594 ? 5.242 -2.133 13.690 1.00 86.88 594 LEU A O 1
ATOM 4600 N N . ASP A 1 595 ? 4.750 -1.699 11.536 1.00 86.94 595 ASP A N 1
ATOM 4601 C CA . ASP A 1 595 ? 4.275 -3.052 11.255 1.00 86.94 595 ASP A CA 1
ATOM 4602 C C . ASP A 1 595 ? 5.484 -3.914 10.904 1.00 86.94 595 ASP A C 1
ATOM 4604 O O . ASP A 1 595 ? 6.317 -3.525 10.088 1.00 86.94 595 ASP A O 1
ATOM 4608 N N . ALA A 1 596 ? 5.578 -5.094 11.495 1.00 87.06 596 ALA A N 1
ATOM 4609 C CA . ALA A 1 596 ? 6.659 -6.027 11.256 1.00 87.06 596 ALA A CA 1
ATOM 4610 C C . ALA A 1 596 ? 6.098 -7.381 10.848 1.00 87.06 596 ALA A C 1
ATOM 4612 O O . ALA A 1 596 ? 5.224 -7.930 11.517 1.00 87.06 596 ALA A O 1
ATOM 4613 N N . VAL A 1 597 ? 6.632 -7.941 9.772 1.00 88.25 597 VAL A N 1
ATOM 4614 C CA . VAL A 1 597 ? 6.408 -9.334 9.396 1.00 88.25 597 VAL A CA 1
ATOM 4615 C C . VAL A 1 597 ? 7.686 -10.095 9.687 1.00 88.25 597 VAL A C 1
ATOM 4617 O O . VAL A 1 597 ? 8.738 -9.778 9.133 1.00 88.25 597 VAL A O 1
ATOM 4620 N N . LEU A 1 598 ? 7.587 -11.065 10.589 1.00 87.00 598 LEU A N 1
ATOM 4621 C CA . LEU A 1 598 ? 8.666 -11.977 10.925 1.00 87.00 598 LEU A CA 1
ATOM 4622 C C . LEU A 1 598 ? 8.478 -13.294 10.176 1.00 87.00 598 LEU A C 1
ATOM 4624 O O . LEU A 1 598 ? 7.434 -13.938 10.290 1.00 87.00 598 LEU A O 1
ATOM 4628 N N . GLU A 1 599 ? 9.520 -13.714 9.473 1.00 88.25 599 GLU A N 1
ATOM 4629 C CA . GLU A 1 599 ? 9.582 -14.991 8.769 1.00 88.25 599 GLU A CA 1
ATOM 4630 C C . GLU A 1 599 ? 10.856 -15.731 9.172 1.00 88.25 599 GLU A C 1
ATOM 4632 O O . GLU A 1 599 ? 11.922 -15.120 9.268 1.00 88.25 599 GLU A O 1
ATOM 4637 N N . ALA A 1 600 ? 10.782 -17.050 9.349 1.00 87.44 600 ALA A N 1
ATOM 4638 C CA . ALA A 1 600 ? 11.990 -17.862 9.365 1.00 87.44 600 ALA A CA 1
ATOM 4639 C C . ALA A 1 600 ? 12.375 -18.191 7.921 1.00 87.44 600 ALA A C 1
ATOM 4641 O O . ALA A 1 600 ? 11.546 -18.670 7.144 1.00 87.44 600 ALA A O 1
ATOM 4642 N N . VAL A 1 601 ? 13.625 -17.918 7.566 1.00 84.31 601 VAL A N 1
ATOM 4643 C CA . VAL A 1 601 ? 14.200 -18.163 6.248 1.00 84.31 601 VAL A CA 1
ATOM 4644 C C . VAL A 1 601 ? 15.150 -19.349 6.342 1.00 84.31 601 VAL A C 1
ATOM 4646 O O . VAL A 1 601 ? 16.102 -19.335 7.120 1.00 84.31 601 VAL A O 1
ATOM 4649 N N . ASP A 1 602 ? 14.901 -20.361 5.519 1.00 83.75 602 ASP A N 1
ATOM 4650 C CA . ASP A 1 602 ? 15.750 -21.533 5.330 1.00 83.75 602 ASP A CA 1
ATOM 4651 C C . ASP A 1 602 ? 16.392 -21.478 3.941 1.00 83.75 602 ASP A C 1
ATOM 4653 O O . ASP A 1 602 ? 15.686 -21.383 2.934 1.00 83.75 602 ASP A O 1
ATOM 4657 N N . ILE A 1 603 ? 17.721 -21.580 3.878 1.00 74.88 603 ILE A N 1
ATOM 4658 C CA . ILE A 1 603 ? 18.478 -21.687 2.627 1.00 74.88 603 ILE A CA 1
ATOM 4659 C C . ILE A 1 603 ? 19.127 -23.068 2.565 1.00 74.88 603 ILE A C 1
ATOM 4661 O O . ILE A 1 603 ? 19.996 -23.399 3.371 1.00 74.88 603 ILE A O 1
ATOM 4665 N N . ASP A 1 604 ? 18.733 -23.894 1.597 1.00 75.94 604 ASP A N 1
ATOM 4666 C CA . ASP A 1 604 ? 19.306 -25.235 1.447 1.00 75.94 604 ASP A CA 1
ATOM 4667 C C . ASP A 1 604 ? 20.727 -25.222 0.836 1.00 75.94 604 ASP A C 1
ATOM 4669 O O . ASP A 1 604 ? 21.203 -24.219 0.305 1.00 75.94 604 ASP A O 1
ATOM 4673 N N . SER A 1 605 ? 21.417 -26.369 0.868 1.00 73.06 605 SER A N 1
ATOM 4674 C CA . SER A 1 605 ? 22.747 -26.561 0.248 1.00 73.06 605 SER A CA 1
ATOM 4675 C C . SER A 1 605 ? 22.855 -26.205 -1.245 1.00 73.06 605 SER A C 1
ATOM 4677 O O . SER A 1 605 ? 23.963 -26.096 -1.774 1.00 73.06 605 SER A O 1
ATOM 4679 N N . SER A 1 606 ? 21.729 -26.078 -1.955 1.00 65.50 606 SER A N 1
ATOM 4680 C CA . SER A 1 606 ? 21.672 -25.673 -3.365 1.00 65.50 606 SER A CA 1
ATOM 4681 C C . SER A 1 606 ? 21.380 -24.177 -3.537 1.00 65.50 606 SER A C 1
ATOM 4683 O O . SER A 1 606 ? 21.377 -23.701 -4.670 1.00 65.50 606 SER A O 1
ATOM 4685 N N . GLY A 1 607 ? 21.174 -23.442 -2.440 1.00 61.28 607 GLY A N 1
ATOM 4686 C CA . GLY A 1 607 ? 20.817 -22.027 -2.433 1.00 61.28 607 GLY A CA 1
ATOM 4687 C C . GLY A 1 607 ? 19.322 -21.762 -2.621 1.00 61.28 607 GLY A C 1
ATOM 4688 O O . GLY A 1 607 ? 18.954 -20.619 -2.877 1.00 61.28 607 GLY A O 1
ATOM 4689 N N . ASN A 1 608 ? 18.453 -22.779 -2.531 1.00 67.62 608 ASN A N 1
ATOM 4690 C CA . ASN A 1 608 ? 17.011 -22.546 -2.601 1.00 67.62 608 ASN A CA 1
ATOM 4691 C C . ASN A 1 608 ? 16.520 -21.967 -1.277 1.00 67.62 608 ASN A C 1
ATOM 4693 O O . ASN A 1 608 ? 16.811 -22.520 -0.217 1.00 67.62 608 ASN A O 1
ATOM 4697 N N . ILE A 1 609 ? 15.743 -20.891 -1.367 1.00 73.56 609 ILE A N 1
ATOM 4698 C CA . ILE A 1 609 ? 15.177 -20.181 -0.223 1.00 73.56 609 ILE A CA 1
ATOM 4699 C C . ILE A 1 609 ? 13.744 -20.672 0.008 1.00 73.56 609 ILE A C 1
ATOM 4701 O O . ILE A 1 609 ? 12.936 -20.698 -0.923 1.00 73.56 609 ILE A O 1
ATOM 4705 N N . SER A 1 610 ? 13.417 -21.027 1.246 1.00 80.31 610 SER A N 1
ATOM 4706 C CA . SER A 1 610 ? 12.045 -21.256 1.708 1.00 80.31 610 SER A CA 1
ATOM 4707 C C . SER A 1 610 ? 11.761 -20.433 2.957 1.00 80.31 610 SER A C 1
ATOM 4709 O O . SER A 1 610 ? 12.637 -20.293 3.804 1.00 80.31 610 SER A O 1
ATOM 4711 N N . THR A 1 611 ? 10.541 -19.915 3.079 1.00 81.19 611 THR A N 1
ATOM 4712 C CA . THR A 1 611 ? 10.085 -19.158 4.251 1.00 81.19 611 THR A CA 1
ATOM 4713 C C . THR A 1 611 ? 8.992 -19.918 5.009 1.00 81.19 611 THR A C 1
ATOM 4715 O O . THR A 1 611 ? 8.242 -20.699 4.416 1.00 81.19 611 THR A O 1
ATOM 4718 N N . SER A 1 612 ? 8.940 -19.752 6.334 1.00 79.56 612 SER A N 1
ATOM 4719 C CA . SER A 1 612 ? 7.902 -20.324 7.208 1.00 79.56 612 SER A CA 1
ATOM 4720 C C . SER A 1 612 ? 6.684 -19.405 7.366 1.00 79.56 612 SER A C 1
ATOM 4722 O O . SER A 1 612 ? 6.678 -18.295 6.847 1.00 79.56 612 SER A O 1
ATOM 4724 N N . ASP A 1 613 ? 5.686 -19.850 8.145 1.00 70.56 613 ASP A N 1
ATOM 4725 C CA . ASP A 1 613 ? 4.499 -19.058 8.501 1.00 70.56 613 ASP A CA 1
ATOM 4726 C C . ASP A 1 613 ? 4.880 -17.666 9.038 1.00 70.56 613 ASP A C 1
ATOM 4728 O O . ASP A 1 613 ? 5.685 -17.544 9.968 1.00 70.56 613 ASP A O 1
ATOM 4732 N N . GLU A 1 614 ? 4.269 -16.638 8.451 1.00 77.62 614 GLU A N 1
ATOM 4733 C CA . GLU A 1 614 ? 4.447 -15.229 8.799 1.00 77.62 614 GLU A CA 1
ATOM 4734 C C . GLU A 1 614 ? 3.857 -14.923 10.184 1.00 77.62 614 GLU A C 1
ATOM 4736 O O . GLU A 1 614 ? 2.696 -15.236 10.473 1.00 77.62 614 GLU A O 1
ATOM 4741 N N . GLN A 1 615 ? 4.636 -14.263 11.045 1.00 79.44 615 GLN A N 1
ATOM 4742 C CA . GLN A 1 615 ? 4.134 -13.674 12.287 1.00 79.44 615 GLN A CA 1
ATOM 4743 C C . GLN A 1 615 ? 4.099 -12.154 12.166 1.00 79.44 615 GLN A C 1
ATOM 4745 O O . GLN A 1 615 ? 5.137 -11.505 12.049 1.00 79.44 615 GLN A O 1
ATOM 4750 N N . SER A 1 616 ? 2.901 -11.575 12.235 1.00 84.56 616 SER A N 1
ATOM 4751 C CA . SER A 1 616 ? 2.734 -10.123 12.283 1.00 84.56 616 SER A CA 1
ATOM 4752 C C . SER A 1 616 ? 2.959 -9.600 13.700 1.00 84.56 616 SER A C 1
ATOM 4754 O O . SER A 1 616 ? 2.406 -10.128 14.667 1.00 84.56 616 SER A O 1
ATOM 4756 N N . ARG A 1 617 ? 3.747 -8.535 13.816 1.00 87.00 617 ARG A N 1
ATOM 4757 C CA . ARG A 1 617 ? 4.016 -7.804 15.055 1.00 87.00 617 ARG A CA 1
ATOM 4758 C C . ARG A 1 617 ? 3.833 -6.313 14.808 1.00 87.00 617 ARG A C 1
ATOM 4760 O O . ARG A 1 617 ? 3.989 -5.841 13.686 1.00 87.00 617 ARG A O 1
ATOM 4767 N N . PHE A 1 618 ? 3.517 -5.579 15.866 1.00 88.88 618 PHE A N 1
ATOM 4768 C CA . PHE A 1 618 ? 3.456 -4.125 15.834 1.00 88.88 618 PHE A CA 1
ATOM 4769 C C . PHE A 1 618 ? 4.400 -3.571 16.891 1.00 88.88 618 PHE A C 1
ATOM 4771 O O . PHE A 1 618 ? 4.340 -3.992 18.048 1.00 88.88 618 PHE A O 1
ATOM 4778 N N . TYR A 1 619 ? 5.261 -2.638 16.496 1.00 89.69 619 TYR A N 1
ATOM 4779 C CA . TYR A 1 619 ? 6.152 -1.943 17.413 1.00 89.69 619 TYR A CA 1
ATOM 4780 C C . TYR A 1 619 ? 5.748 -0.474 17.513 1.00 89.69 619 TYR A C 1
ATOM 4782 O O . TYR A 1 619 ? 5.724 0.247 16.517 1.00 89.69 619 TYR A O 1
ATOM 4790 N N . VAL A 1 620 ? 5.469 -0.011 18.727 1.00 89.81 620 VAL A N 1
ATOM 4791 C CA . VAL A 1 620 ? 5.251 1.412 19.018 1.00 89.81 620 VAL A CA 1
ATOM 4792 C C . VAL A 1 620 ? 6.560 2.060 19.423 1.00 89.81 620 VAL A C 1
ATOM 4794 O O . VAL A 1 620 ? 7.437 1.398 19.979 1.00 89.81 620 VAL A O 1
ATOM 4797 N N . ALA A 1 621 ? 6.690 3.363 19.200 1.00 89.00 621 ALA A N 1
ATOM 4798 C CA . ALA A 1 621 ? 7.797 4.111 19.772 1.00 89.00 621 ALA A CA 1
ATOM 4799 C C . ALA A 1 621 ? 7.728 4.077 21.312 1.00 89.00 621 ALA A C 1
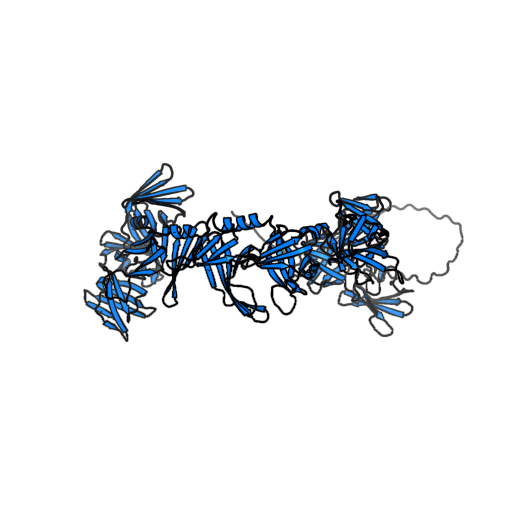ATOM 4801 O O . ALA A 1 621 ? 6.652 4.199 21.909 1.00 89.00 621 ALA A O 1
ATOM 4802 N N . GLN A 1 622 ? 8.878 3.890 21.966 1.00 87.56 622 GLN A N 1
ATOM 4803 C CA . GLN A 1 622 ? 8.956 3.727 23.422 1.00 87.56 622 GLN A CA 1
ATOM 4804 C C . GLN A 1 622 ? 8.390 4.940 24.169 1.00 87.56 622 GLN A C 1
ATOM 4806 O O . GLN A 1 622 ? 7.695 4.769 25.163 1.00 87.56 622 GLN A O 1
ATOM 4811 N N . ASN A 1 623 ? 8.644 6.156 23.683 1.00 86.75 623 ASN A N 1
ATOM 4812 C CA . ASN A 1 623 ? 8.088 7.388 24.251 1.00 86.75 623 ASN A CA 1
ATOM 4813 C C . ASN A 1 623 ? 6.547 7.358 24.303 1.00 86.75 623 ASN A C 1
ATOM 4815 O O . ASN A 1 623 ? 5.957 7.713 25.316 1.00 86.75 623 ASN A O 1
ATOM 4819 N N . THR A 1 624 ? 5.903 6.875 23.242 1.00 86.12 624 THR A N 1
ATOM 4820 C CA . THR A 1 624 ? 4.451 6.794 23.089 1.00 86.12 624 THR A CA 1
ATOM 4821 C C . THR A 1 624 ? 3.884 5.743 24.037 1.00 86.12 624 THR A C 1
ATOM 4823 O O . THR A 1 624 ? 2.835 5.951 24.643 1.00 86.12 624 THR A O 1
ATOM 4826 N N . PHE A 1 625 ? 4.600 4.631 24.223 1.00 88.12 625 PHE A N 1
ATOM 4827 C CA . PHE A 1 625 ? 4.255 3.635 25.233 1.00 88.12 625 PHE A CA 1
ATOM 4828 C C . PHE A 1 625 ? 4.390 4.187 26.661 1.00 88.12 625 PHE A C 1
ATOM 4830 O O . PHE A 1 625 ? 3.489 4.000 27.477 1.00 88.12 625 PHE A O 1
ATOM 4837 N N . GLU A 1 626 ? 5.467 4.920 26.954 1.00 89.69 626 GLU A N 1
ATOM 4838 C CA . GLU A 1 626 ? 5.720 5.535 28.265 1.00 89.69 626 GLU A CA 1
ATOM 4839 C C . GLU A 1 626 ? 4.660 6.573 28.657 1.00 89.69 626 GLU A C 1
ATOM 4841 O O . GLU A 1 626 ? 4.402 6.770 29.843 1.00 89.69 626 GLU A O 1
ATOM 4846 N N . GLU A 1 627 ? 3.977 7.200 27.695 1.00 88.62 627 GLU A N 1
ATOM 4847 C CA . GLU A 1 627 ? 2.853 8.099 27.984 1.00 88.62 627 GLU A CA 1
ATOM 4848 C C . GLU A 1 627 ? 1.639 7.389 28.612 1.00 88.62 627 GLU A C 1
ATOM 4850 O O . GLU A 1 627 ? 0.756 8.050 29.167 1.00 88.62 627 GLU A O 1
ATOM 4855 N N . LEU A 1 628 ? 1.582 6.056 28.544 1.00 89.62 628 LEU A N 1
ATOM 4856 C CA . LEU A 1 628 ? 0.575 5.251 29.230 1.00 89.62 628 LEU A CA 1
ATOM 4857 C C . LEU A 1 628 ? 0.963 4.902 30.667 1.00 89.62 628 LEU A C 1
ATOM 4859 O O . LEU A 1 628 ? 0.114 4.424 31.424 1.00 89.62 628 LEU A O 1
ATOM 4863 N N . PHE A 1 629 ? 2.213 5.112 31.069 1.00 92.44 629 PHE A N 1
ATOM 4864 C CA . PHE A 1 629 ? 2.676 4.691 32.386 1.00 92.44 629 PHE A CA 1
ATOM 4865 C C . PHE A 1 629 ? 1.998 5.512 33.483 1.00 92.44 629 PHE A C 1
ATOM 4867 O O . PHE A 1 629 ? 1.790 6.721 33.367 1.00 92.44 629 PHE A O 1
ATOM 4874 N N . GLY A 1 630 ? 1.582 4.824 34.544 1.00 90.38 630 GLY A N 1
ATOM 4875 C CA . GLY A 1 630 ? 0.808 5.415 35.634 1.00 90.38 630 GLY A CA 1
ATOM 4876 C C . GLY A 1 630 ? -0.652 5.731 35.282 1.00 90.38 630 GLY A C 1
ATOM 4877 O O . GLY A 1 630 ? -1.386 6.233 36.141 1.00 90.38 630 GLY A O 1
ATOM 4878 N N . THR A 1 631 ? -1.120 5.437 34.062 1.00 92.44 631 THR A N 1
ATOM 4879 C CA . THR A 1 631 ? -2.534 5.628 33.712 1.00 92.44 631 THR A CA 1
ATOM 4880 C C . THR A 1 631 ? -3.415 4.621 34.441 1.00 92.44 631 THR A C 1
ATOM 4882 O O . THR A 1 631 ? -3.071 3.455 34.642 1.00 92.44 631 THR A O 1
ATOM 4885 N N . THR A 1 632 ? -4.577 5.086 34.889 1.00 94.62 632 THR A N 1
ATOM 4886 C CA . THR A 1 632 ? -5.581 4.261 35.558 1.00 94.62 632 THR A CA 1
ATOM 4887 C C . THR A 1 632 ? -6.948 4.630 35.015 1.00 94.62 632 THR A C 1
ATOM 4889 O O . THR A 1 632 ? -7.277 5.807 34.903 1.00 94.62 632 THR A O 1
ATOM 4892 N N . PHE A 1 633 ? -7.747 3.616 34.731 1.00 94.94 633 PHE A N 1
ATOM 4893 C CA . PHE A 1 633 ? -9.149 3.701 34.377 1.00 94.94 633 PHE A CA 1
ATOM 4894 C C . PHE A 1 633 ? -9.945 2.947 35.435 1.00 94.94 633 PHE A C 1
ATOM 4896 O O . PHE A 1 633 ? -9.556 1.859 35.857 1.00 94.94 633 PHE A O 1
ATOM 4903 N N . VAL A 1 634 ? -11.054 3.514 35.883 1.00 93.50 634 VAL A N 1
ATOM 4904 C CA . VAL A 1 634 ? -11.911 2.958 36.924 1.00 93.50 634 VAL A CA 1
ATOM 4905 C C . VAL A 1 634 ? -13.332 2.780 36.410 1.00 93.50 634 VAL A C 1
ATOM 4907 O O . VAL A 1 634 ? -13.825 3.534 35.570 1.00 93.50 634 VAL A O 1
ATOM 4910 N N . TYR A 1 635 ? -13.990 1.766 36.943 1.00 89.44 635 TYR A N 1
ATOM 4911 C CA . TYR A 1 635 ? -15.401 1.492 36.769 1.00 89.44 635 TYR A CA 1
ATOM 4912 C C . TYR A 1 635 ? -16.042 1.455 38.155 1.00 89.44 635 TYR A C 1
ATOM 4914 O O . TYR A 1 635 ? -15.770 0.547 38.948 1.00 89.44 635 TYR A O 1
ATOM 4922 N N . ASP A 1 636 ? -16.874 2.454 38.446 1.00 85.06 636 ASP A N 1
ATOM 4923 C CA . ASP A 1 636 ? -17.648 2.544 39.684 1.00 85.06 636 ASP A CA 1
ATOM 4924 C C . ASP A 1 636 ? -18.894 1.658 39.584 1.00 85.06 636 ASP A C 1
ATOM 4926 O O . ASP A 1 636 ? -19.989 2.105 39.235 1.00 85.06 636 ASP A O 1
ATOM 4930 N N . GLY A 1 637 ? -18.704 0.369 39.862 1.00 80.56 637 GLY A N 1
ATOM 4931 C CA . GLY A 1 637 ? -19.790 -0.602 39.912 1.00 80.56 637 GLY A CA 1
ATOM 4932 C C . GLY A 1 637 ? -20.725 -0.409 41.110 1.00 80.56 637 GLY A C 1
ATOM 4933 O O . GLY A 1 637 ? -20.447 0.352 42.039 1.00 80.56 637 GLY A O 1
ATOM 4934 N N . ARG A 1 638 ? -21.848 -1.141 41.116 1.00 77.81 638 ARG A N 1
ATOM 4935 C CA . ARG A 1 638 ? -22.893 -1.041 42.158 1.00 77.81 638 ARG A CA 1
ATOM 4936 C C . ARG A 1 638 ? -22.375 -1.358 43.565 1.00 77.81 638 ARG A C 1
ATOM 4938 O O . ARG A 1 638 ? -22.861 -0.775 44.532 1.00 77.81 638 ARG A O 1
ATOM 4945 N N . TYR A 1 639 ? -21.439 -2.298 43.683 1.00 78.50 639 TYR A N 1
ATOM 4946 C CA . TYR A 1 639 ? -20.939 -2.791 44.970 1.00 78.50 639 TYR A CA 1
ATOM 4947 C C . TYR A 1 639 ? -19.478 -2.415 45.213 1.00 78.50 639 TYR A C 1
ATOM 4949 O O . TYR A 1 639 ? -19.122 -2.046 46.331 1.00 78.50 639 TYR A O 1
ATOM 4957 N N . VAL A 1 640 ? -18.635 -2.494 44.180 1.00 79.88 640 VAL A N 1
ATOM 4958 C CA . VAL A 1 640 ? -17.204 -2.201 44.277 1.00 79.88 640 VAL A CA 1
ATOM 4959 C C . VAL A 1 640 ? -16.696 -1.476 43.035 1.00 79.88 640 VAL A C 1
ATOM 4961 O O . VAL A 1 640 ? -17.178 -1.696 41.921 1.00 79.88 640 VAL A O 1
ATOM 4964 N N . GLN A 1 641 ? -15.666 -0.660 43.230 1.00 84.69 641 GLN A N 1
ATOM 4965 C CA . GLN A 1 641 ? -14.885 -0.090 42.142 1.00 84.69 641 GLN A CA 1
ATOM 4966 C C . GLN A 1 641 ? -13.906 -1.140 41.593 1.00 84.69 641 GLN A C 1
ATOM 4968 O O . GLN A 1 641 ? -13.175 -1.769 42.360 1.00 84.69 641 GLN A O 1
ATOM 4973 N N . SER A 1 642 ? -13.880 -1.308 40.272 1.00 85.00 642 SER A N 1
ATOM 4974 C CA . SER A 1 642 ? -12.852 -2.066 39.541 1.00 85.00 642 SER A CA 1
ATOM 4975 C C . SER A 1 642 ? -11.999 -1.126 38.696 1.00 85.00 642 SER A C 1
ATOM 4977 O O . SER A 1 642 ? -12.414 -0.008 38.403 1.00 85.00 642 SER A O 1
ATOM 4979 N N . SER A 1 643 ? -10.817 -1.565 38.276 1.00 90.50 643 SER A N 1
ATOM 4980 C CA . SER A 1 643 ? -9.861 -0.722 37.564 1.00 90.50 643 SER A CA 1
ATOM 4981 C C . SER A 1 643 ? -9.001 -1.484 36.563 1.00 90.50 643 SER A C 1
ATOM 4983 O O . SER A 1 643 ? -8.702 -2.663 36.744 1.00 90.50 643 SER A O 1
ATOM 4985 N N . ILE A 1 644 ? -8.550 -0.756 35.551 1.00 93.00 644 ILE A N 1
ATOM 4986 C CA . ILE A 1 644 ? -7.503 -1.129 34.606 1.00 93.00 644 ILE A CA 1
ATOM 4987 C C . ILE A 1 644 ? -6.399 -0.096 34.785 1.00 93.00 644 ILE A C 1
ATOM 4989 O O . ILE A 1 644 ? -6.670 1.096 34.692 1.00 93.00 644 ILE A O 1
ATOM 4993 N N . SER A 1 645 ? -5.170 -0.504 35.067 1.00 92.81 645 SER A N 1
ATOM 4994 C CA . SER A 1 645 ? -4.061 0.441 35.200 1.00 92.81 645 SER A CA 1
ATOM 4995 C C . SER A 1 645 ? -2.794 -0.090 34.566 1.00 92.81 645 SER A C 1
ATOM 4997 O O . SER A 1 645 ? -2.491 -1.275 34.697 1.00 92.81 645 SER A O 1
ATOM 4999 N N . ILE A 1 646 ? -2.026 0.801 33.959 1.00 93.00 646 ILE A N 1
ATOM 5000 C CA . ILE A 1 646 ? -0.674 0.522 33.489 1.00 93.00 646 ILE A CA 1
ATOM 5001 C C . ILE A 1 646 ? 0.259 1.144 34.522 1.00 93.00 646 ILE A C 1
ATOM 5003 O O . ILE A 1 646 ? 0.165 2.337 34.806 1.00 93.00 646 ILE A O 1
ATOM 5007 N N . ASP A 1 647 ? 1.082 0.328 35.175 1.00 90.69 647 ASP A N 1
ATOM 5008 C CA . ASP A 1 647 ? 1.990 0.837 36.203 1.00 90.69 647 ASP A CA 1
ATOM 5009 C C . ASP A 1 647 ? 3.176 1.616 35.604 1.00 90.69 647 ASP A C 1
ATOM 5011 O O . ASP A 1 647 ? 3.307 1.770 34.393 1.00 90.69 647 ASP A O 1
ATOM 5015 N N . GLU A 1 648 ? 4.023 2.155 36.480 1.00 90.88 648 GLU A N 1
ATOM 5016 C CA . GLU A 1 648 ? 5.198 2.963 36.120 1.00 90.88 648 GLU A CA 1
ATOM 5017 C C . GLU A 1 648 ? 6.281 2.173 35.363 1.00 90.88 648 GLU A C 1
ATOM 5019 O O . GLU A 1 648 ? 7.223 2.768 34.844 1.00 90.88 648 GLU A O 1
ATOM 5024 N N . GLU A 1 649 ? 6.192 0.840 35.341 1.00 87.69 649 GLU A N 1
ATOM 5025 C CA . GLU A 1 649 ? 7.120 -0.035 34.620 1.00 87.69 649 GLU A CA 1
ATOM 5026 C C . GLU A 1 649 ? 6.521 -0.522 33.287 1.00 87.69 649 GLU A C 1
ATOM 5028 O O . GLU A 1 649 ? 7.240 -1.110 32.484 1.00 87.69 649 GLU A O 1
ATOM 5033 N N . GLY A 1 650 ? 5.233 -0.257 33.027 1.00 88.12 650 GLY A N 1
ATOM 5034 C CA . GLY A 1 650 ? 4.505 -0.724 31.845 1.00 88.12 650 GLY A CA 1
ATOM 5035 C C . GLY A 1 650 ? 3.718 -2.021 32.061 1.00 88.12 650 GLY A C 1
ATOM 5036 O O . GLY A 1 650 ? 3.205 -2.594 31.102 1.00 88.12 650 GLY A O 1
ATOM 5037 N N . GLY A 1 651 ? 3.585 -2.509 33.295 1.00 90.44 651 GLY A N 1
ATOM 5038 C CA . GLY A 1 651 ? 2.777 -3.682 33.630 1.00 90.44 651 GLY A CA 1
ATOM 5039 C C . GLY A 1 651 ? 1.278 -3.383 33.581 1.00 90.44 651 GLY A C 1
ATOM 5040 O O . GLY A 1 651 ? 0.808 -2.402 34.165 1.00 90.44 651 GLY A O 1
ATOM 5041 N N . LEU A 1 652 ? 0.500 -4.240 32.910 1.00 90.81 652 LEU A N 1
ATOM 5042 C CA . LEU A 1 652 ? -0.958 -4.127 32.861 1.00 90.81 652 LEU A CA 1
ATOM 5043 C C . LEU A 1 652 ? -1.561 -4.787 34.101 1.00 90.81 652 LEU A C 1
ATOM 5045 O O . LEU A 1 652 ? -1.337 -5.959 34.385 1.00 90.81 652 LEU A O 1
ATOM 5049 N N . ASN A 1 653 ? -2.374 -4.043 34.833 1.00 89.25 653 ASN A N 1
ATOM 5050 C CA . ASN A 1 653 ? -2.990 -4.481 36.072 1.00 89.25 653 ASN A CA 1
ATOM 5051 C C . ASN A 1 653 ? -4.511 -4.363 35.950 1.00 89.25 653 ASN A C 1
ATOM 5053 O O . ASN A 1 653 ? -5.044 -3.269 35.772 1.00 89.25 653 ASN A O 1
ATOM 5057 N N . LEU A 1 654 ? -5.213 -5.484 36.085 1.00 86.00 654 LEU A N 1
ATOM 5058 C CA . LEU A 1 654 ? -6.673 -5.545 36.043 1.00 86.00 654 LEU A CA 1
ATOM 5059 C C . LEU A 1 654 ? -7.184 -5.899 37.434 1.00 86.00 654 LEU A C 1
ATOM 5061 O O . LEU A 1 654 ? -6.773 -6.913 37.994 1.00 86.00 654 LEU A O 1
ATOM 5065 N N . SER A 1 655 ? -8.076 -5.100 38.011 1.00 80.81 655 SER A N 1
ATOM 5066 C CA . SER A 1 655 ? -8.794 -5.492 39.223 1.00 80.81 655 SER A CA 1
ATOM 5067 C C . SER A 1 655 ? -10.197 -5.985 38.865 1.00 80.81 655 SER A C 1
ATOM 5069 O O . SER A 1 655 ? -11.023 -5.237 38.348 1.00 80.81 655 SER A O 1
ATOM 5071 N N . SER A 1 656 ? -10.464 -7.269 39.112 1.00 66.31 656 SER A N 1
ATOM 5072 C CA . SER A 1 656 ? -11.747 -7.922 38.827 1.00 66.31 656 SER A CA 1
ATOM 5073 C C . SER A 1 656 ? -12.100 -8.973 39.891 1.00 66.31 656 SER A C 1
ATOM 5075 O O . SER A 1 656 ? -11.373 -9.197 40.865 1.00 66.31 656 SER A O 1
ATOM 5077 N N . TYR A 1 657 ? -13.259 -9.613 39.752 1.00 64.06 657 TYR A N 1
ATOM 5078 C CA . TYR A 1 657 ? -13.697 -10.685 40.642 1.00 64.06 657 TYR A CA 1
ATOM 5079 C C . TYR A 1 657 ? -13.156 -12.051 40.153 1.00 64.06 657 TYR A C 1
ATOM 5081 O O . TYR A 1 657 ? -13.685 -12.582 39.186 1.00 64.06 657 TYR A O 1
ATOM 5089 N N . ASP A 1 658 ? -12.153 -12.673 40.804 1.00 52.50 658 ASP A N 1
ATOM 5090 C CA . ASP A 1 658 ? -11.740 -14.064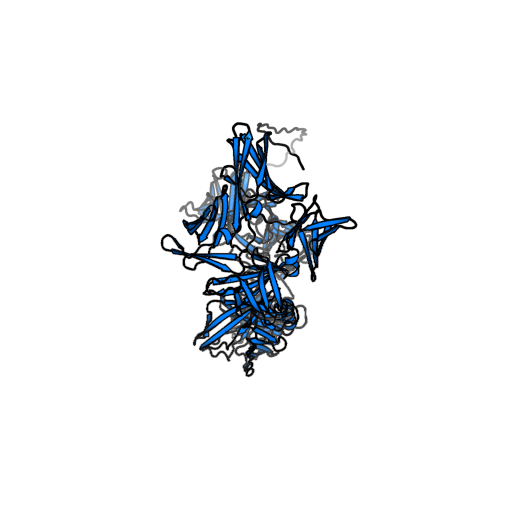 40.457 1.00 52.50 658 ASP A CA 1
ATOM 5091 C C . ASP A 1 658 ? -12.494 -15.151 41.242 1.00 52.50 658 ASP A C 1
ATOM 5093 O O . ASP A 1 658 ? -12.840 -14.988 42.411 1.00 52.50 658 ASP A O 1
ATOM 5097 N N . ALA A 1 659 ? -12.746 -16.281 40.584 1.00 49.53 659 ALA A N 1
ATOM 5098 C CA . ALA A 1 659 ? -13.555 -17.400 41.062 1.00 49.53 659 ALA A CA 1
ATOM 5099 C C . ALA A 1 659 ? -12.764 -18.502 41.801 1.00 49.53 659 ALA A C 1
ATOM 5101 O O . ALA A 1 659 ? -13.366 -19.397 42.393 1.00 49.53 659 ALA A O 1
ATOM 5102 N N . SER A 1 660 ? -11.430 -18.478 41.770 1.00 48.62 660 SER A N 1
ATOM 5103 C CA . SER A 1 660 ? -10.589 -19.619 42.164 1.00 48.62 660 SER A CA 1
ATOM 5104 C C . SER A 1 660 ? -10.081 -19.576 43.607 1.00 48.62 660 SER A C 1
ATOM 5106 O O . SER A 1 660 ? -9.743 -20.614 44.185 1.00 48.62 660 SER A O 1
ATOM 5108 N N . THR A 1 661 ? -10.040 -18.395 44.226 1.00 47.59 661 THR A N 1
ATOM 5109 C CA . THR A 1 661 ? -9.494 -18.226 45.573 1.00 47.59 661 THR A CA 1
ATOM 5110 C C . THR A 1 661 ? -10.588 -17.831 46.564 1.00 47.59 661 THR A C 1
ATOM 5112 O O . THR A 1 661 ? -11.274 -16.824 46.400 1.00 47.59 661 THR A O 1
ATOM 5115 N N . GLY A 1 662 ? -10.750 -18.609 47.643 1.00 46.50 662 GLY A N 1
ATOM 5116 C CA . GLY A 1 662 ? -11.660 -18.315 48.768 1.00 46.50 662 GLY A CA 1
ATOM 5117 C C . GLY A 1 662 ? -11.241 -17.101 49.617 1.00 46.50 662 GLY A C 1
ATOM 5118 O O . GLY A 1 662 ? -11.470 -17.084 50.824 1.00 46.50 662 GLY A O 1
ATOM 5119 N N . ASN A 1 663 ? -10.558 -16.132 49.006 1.00 45.78 663 ASN A N 1
ATOM 5120 C CA . ASN A 1 663 ? -10.097 -14.889 49.599 1.00 45.78 663 ASN A CA 1
ATOM 5121 C C . ASN A 1 663 ? -11.102 -13.763 49.301 1.00 45.78 663 ASN A C 1
ATOM 5123 O O . ASN A 1 663 ? -11.713 -13.728 48.233 1.00 45.78 663 ASN A O 1
ATOM 5127 N N . THR A 1 664 ? -11.258 -12.837 50.247 1.00 43.28 664 THR A N 1
ATOM 5128 C CA . THR A 1 664 ? -12.211 -11.715 50.188 1.00 43.28 664 THR A CA 1
ATOM 5129 C C . THR A 1 664 ? -11.714 -10.528 49.353 1.00 43.28 664 THR A C 1
ATOM 5131 O O . THR A 1 664 ? -12.490 -9.621 49.096 1.00 43.28 664 THR A O 1
ATOM 5134 N N . ASN A 1 665 ? -10.448 -10.562 48.917 1.00 51.59 665 ASN A N 1
ATOM 5135 C CA . ASN A 1 665 ? -9.801 -9.652 47.963 1.00 51.59 665 ASN A CA 1
ATOM 5136 C C . ASN A 1 665 ? -10.569 -9.474 46.633 1.00 51.59 665 ASN A C 1
ATOM 5138 O O . ASN A 1 665 ? -10.861 -10.496 46.005 1.00 51.59 665 ASN A O 1
ATOM 5142 N N . LEU A 1 666 ? -10.752 -8.246 46.118 1.00 57.44 666 LEU A N 1
ATOM 5143 C CA . LEU A 1 666 ? -10.705 -8.026 44.660 1.00 57.44 666 LEU A CA 1
ATOM 5144 C C . LEU A 1 666 ? -9.419 -8.662 44.131 1.00 57.44 666 LEU A C 1
ATOM 5146 O O . LEU A 1 666 ? -8.356 -8.520 44.749 1.00 57.44 666 LEU A O 1
ATOM 5150 N N . LEU A 1 667 ? -9.509 -9.388 43.024 1.00 62.09 667 LEU A N 1
ATOM 5151 C CA . LEU A 1 667 ? -8.327 -9.976 42.430 1.00 62.09 667 LEU A CA 1
ATOM 5152 C C . LEU A 1 667 ? -7.674 -8.994 41.489 1.00 62.09 667 LEU A C 1
ATOM 5154 O O . LEU A 1 667 ? -8.270 -8.527 40.527 1.00 62.09 667 LEU A O 1
ATOM 5158 N N . LYS A 1 668 ? -6.420 -8.704 41.814 1.00 67.50 668 LYS A N 1
ATOM 5159 C CA . LYS A 1 668 ? -5.499 -8.011 40.940 1.00 67.50 668 LYS A CA 1
ATOM 5160 C C . LYS A 1 668 ? -4.840 -9.061 40.054 1.00 67.50 668 LYS A C 1
ATOM 5162 O O . LYS A 1 668 ? -4.165 -9.961 40.555 1.00 67.50 668 LYS A O 1
ATOM 5167 N N . VAL A 1 669 ? -5.112 -8.978 38.764 1.00 72.31 669 VAL A N 1
ATOM 5168 C CA . VAL A 1 669 ? -4.484 -9.781 37.728 1.00 72.31 669 VAL A CA 1
ATOM 5169 C C . VAL A 1 669 ? -3.408 -8.916 37.098 1.00 72.31 669 VAL A C 1
ATOM 5171 O O . VAL A 1 669 ? -3.708 -7.945 36.406 1.00 72.31 669 VAL A O 1
ATOM 5174 N N . ASP A 1 670 ? -2.161 -9.283 37.363 1.00 80.06 670 ASP A N 1
ATOM 5175 C CA . ASP A 1 670 ? -0.999 -8.643 36.765 1.00 80.06 670 ASP A CA 1
ATOM 5176 C C . ASP A 1 670 ? -0.687 -9.359 35.437 1.00 80.06 670 ASP A C 1
ATOM 5178 O O . ASP A 1 670 ? -0.605 -10.595 35.370 1.00 80.06 670 ASP A O 1
ATOM 5182 N N . ARG A 1 671 ? -0.566 -8.582 34.363 1.00 83.88 671 ARG A N 1
ATOM 5183 C CA . ARG A 1 671 ? -0.247 -9.014 33.002 1.00 83.88 671 ARG A CA 1
ATOM 5184 C C . ARG A 1 671 ? 1.003 -8.278 32.546 1.00 83.88 671 ARG A C 1
ATOM 5186 O O . ARG A 1 671 ? 0.981 -7.090 32.241 1.00 83.88 671 ARG A O 1
ATOM 5193 N N . ASN A 1 672 ? 2.093 -9.030 32.511 1.00 81.81 672 ASN A N 1
ATOM 5194 C CA . ASN A 1 672 ? 3.408 -8.519 32.145 1.00 81.81 672 ASN A CA 1
ATOM 5195 C C . ASN A 1 672 ? 3.726 -8.756 30.664 1.00 81.81 672 ASN A C 1
ATOM 5197 O O . ASN A 1 672 ? 4.535 -8.024 30.106 1.00 81.81 672 ASN A O 1
ATOM 5201 N N . ASP A 1 673 ? 3.052 -9.727 30.044 1.00 85.12 673 ASP A N 1
ATOM 5202 C CA . ASP A 1 673 ? 3.247 -10.123 28.652 1.00 85.12 673 ASP A CA 1
ATOM 5203 C C . ASP A 1 673 ? 1.981 -9.736 27.866 1.00 85.12 673 ASP A C 1
ATOM 5205 O O . ASP A 1 673 ? 0.936 -10.384 27.995 1.00 85.12 673 ASP A O 1
ATOM 5209 N N . TYR A 1 674 ? 2.045 -8.642 27.106 1.00 89.12 674 TYR A N 1
ATOM 5210 C CA . TYR A 1 674 ? 0.971 -8.181 26.224 1.00 89.12 674 TYR A CA 1
ATOM 5211 C C . TYR A 1 674 ? 1.548 -7.403 25.040 1.00 89.12 674 TYR A C 1
ATOM 5213 O O . TYR A 1 674 ? 2.606 -6.794 25.163 1.00 89.12 674 TYR A O 1
ATOM 5221 N N . SER A 1 675 ? 0.843 -7.404 23.910 1.00 89.25 675 SER A N 1
ATOM 5222 C CA . SER A 1 675 ? 1.190 -6.596 22.740 1.00 89.25 675 SER A CA 1
ATOM 5223 C C . SER A 1 675 ? 0.360 -5.317 22.690 1.00 89.25 675 SER A C 1
ATOM 5225 O O . SER A 1 675 ? -0.848 -5.365 22.935 1.00 89.25 675 SER A O 1
ATOM 5227 N N . ILE A 1 676 ? 0.980 -4.198 22.326 1.00 90.94 676 ILE A N 1
ATOM 5228 C CA . ILE A 1 676 ? 0.309 -2.913 22.094 1.00 90.94 676 ILE A CA 1
ATOM 5229 C C . ILE A 1 676 ? 0.156 -2.632 20.597 1.00 90.94 676 ILE A C 1
ATOM 5231 O O . ILE A 1 676 ? 1.068 -2.868 19.812 1.00 90.94 676 ILE A O 1
ATOM 5235 N N . HIS A 1 677 ? -0.993 -2.090 20.207 1.00 90.12 677 HIS A N 1
ATOM 5236 C CA . HIS A 1 677 ? -1.245 -1.556 18.873 1.00 90.12 677 HIS A CA 1
ATOM 5237 C C . HIS A 1 677 ? -1.921 -0.189 18.972 1.00 90.12 677 HIS A C 1
ATOM 5239 O O . HIS A 1 677 ? -2.781 0.006 19.826 1.00 90.12 677 HIS A O 1
ATOM 5245 N N . ILE A 1 678 ? -1.552 0.758 18.109 1.00 88.19 678 ILE A N 1
ATOM 5246 C CA . ILE A 1 678 ? -2.111 2.116 18.114 1.00 88.19 678 ILE A CA 1
ATOM 5247 C C . ILE A 1 678 ? -2.700 2.408 16.741 1.00 88.19 678 ILE A C 1
ATOM 5249 O O . ILE A 1 678 ? -1.995 2.356 15.736 1.00 88.19 678 ILE A O 1
ATOM 5253 N N . GLY A 1 679 ? -3.979 2.764 16.709 1.00 86.50 679 GLY A N 1
ATOM 5254 C CA . GLY A 1 679 ? -4.692 3.184 15.509 1.00 86.50 679 GLY A CA 1
ATOM 5255 C C . GLY A 1 679 ? -5.270 4.587 15.658 1.00 86.50 679 GLY A C 1
ATOM 5256 O O . GLY A 1 679 ? -5.682 4.992 16.745 1.00 86.50 679 GLY A O 1
ATOM 5257 N N . ILE A 1 680 ? -5.337 5.329 14.551 1.00 83.31 680 ILE A N 1
ATOM 5258 C CA . ILE A 1 680 ? -6.024 6.623 14.487 1.00 83.31 680 ILE A CA 1
ATOM 5259 C C . ILE A 1 680 ? -7.070 6.564 13.376 1.00 83.31 680 ILE A C 1
ATOM 5261 O O . ILE A 1 680 ? -6.739 6.394 12.206 1.00 83.31 680 ILE A O 1
ATOM 5265 N N . SER A 1 681 ? -8.343 6.742 13.732 1.00 76.94 681 SER A N 1
ATOM 5266 C CA . SER A 1 681 ? -9.448 6.797 12.769 1.00 76.94 681 SER A CA 1
ATOM 5267 C C . SER A 1 681 ? -10.371 7.966 13.084 1.00 76.94 681 SER A C 1
ATOM 5269 O O . SER A 1 681 ? -10.779 8.165 14.226 1.00 76.94 681 SER A O 1
ATOM 5271 N N . GLY A 1 682 ? -10.661 8.802 12.082 1.00 76.62 682 GLY A N 1
ATOM 5272 C CA . GLY A 1 682 ? -11.519 9.981 12.259 1.00 76.62 682 GLY A CA 1
ATOM 5273 C C . GLY A 1 682 ? -11.018 10.979 13.315 1.00 76.62 682 GLY A C 1
ATOM 5274 O O . GLY A 1 682 ? -11.828 11.696 13.895 1.00 76.62 682 GLY A O 1
ATOM 5275 N N . GLY A 1 683 ? -9.707 11.009 13.589 1.00 78.94 683 GLY A N 1
ATOM 5276 C CA . GLY A 1 683 ? -9.098 11.837 14.638 1.00 78.94 683 GLY A CA 1
ATOM 5277 C C . GLY A 1 683 ? -9.209 11.269 16.058 1.00 78.94 683 GLY A C 1
ATOM 5278 O O . GLY A 1 683 ? -8.893 11.980 17.004 1.00 78.94 683 GLY A O 1
ATOM 5279 N N . THR A 1 684 ? -9.662 10.022 16.212 1.00 83.38 684 THR A N 1
ATOM 5280 C CA . THR A 1 684 ? -9.714 9.312 17.497 1.00 83.38 684 THR A CA 1
ATOM 5281 C C . THR A 1 684 ? -8.550 8.333 17.594 1.00 83.38 684 THR A C 1
ATOM 5283 O O . THR A 1 684 ? -8.412 7.470 16.726 1.00 83.38 684 THR A O 1
ATOM 5286 N N . GLU A 1 685 ? -7.731 8.470 18.637 1.00 88.31 685 GLU A N 1
ATOM 5287 C CA . GLU A 1 685 ? -6.672 7.518 18.990 1.00 88.31 685 GLU A CA 1
ATOM 5288 C C . GLU A 1 685 ? -7.306 6.315 19.698 1.00 88.31 685 GLU A C 1
ATOM 5290 O O . GLU A 1 685 ? -8.076 6.477 20.647 1.00 88.31 685 GLU A O 1
ATOM 5295 N N . THR A 1 686 ? -6.991 5.109 19.233 1.00 92.44 686 THR A N 1
ATOM 5296 C CA . THR A 1 686 ? -7.350 3.847 19.887 1.00 92.44 686 THR A CA 1
ATOM 5297 C C . THR A 1 686 ? -6.084 3.045 20.130 1.00 92.44 686 THR A C 1
ATOM 5299 O O . THR A 1 686 ? -5.363 2.713 19.192 1.00 92.44 686 THR A O 1
ATOM 5302 N N . ILE A 1 687 ? -5.820 2.728 21.391 1.00 93.25 687 ILE A N 1
ATOM 5303 C CA . ILE A 1 687 ? -4.682 1.930 21.828 1.00 93.25 687 ILE A CA 1
ATOM 5304 C C . ILE A 1 687 ? -5.221 0.579 22.281 1.00 93.25 687 ILE A C 1
ATOM 5306 O O . ILE A 1 687 ? -5.963 0.486 23.253 1.00 93.25 687 ILE A O 1
ATOM 5310 N N . THR A 1 688 ? -4.853 -0.471 21.567 1.00 93.56 688 THR A N 1
ATOM 5311 C CA . THR A 1 688 ? -5.297 -1.841 21.811 1.00 93.56 688 THR A CA 1
ATOM 5312 C C . THR A 1 688 ? -4.196 -2.600 22.532 1.00 93.56 688 THR A C 1
ATOM 5314 O O . THR A 1 688 ? -3.083 -2.706 22.021 1.00 93.56 688 THR A O 1
ATOM 5317 N N . LEU A 1 689 ? -4.499 -3.143 23.706 1.00 92.94 689 LEU A N 1
ATOM 5318 C CA . LEU A 1 689 ? -3.615 -4.036 24.449 1.00 92.94 689 LEU A CA 1
ATOM 5319 C C . LEU A 1 689 ? -4.165 -5.453 24.336 1.00 92.94 689 LEU A C 1
ATOM 5321 O O . LEU A 1 689 ? -5.316 -5.696 24.703 1.00 92.94 689 LEU A O 1
ATOM 5325 N N . VAL A 1 690 ? -3.351 -6.387 23.853 1.00 90.88 690 VAL A N 1
ATOM 5326 C CA . VAL A 1 690 ? -3.748 -7.787 23.668 1.00 90.88 690 VAL A CA 1
ATOM 5327 C C . VAL A 1 690 ? -2.866 -8.685 24.518 1.00 90.88 690 VAL A C 1
ATOM 5329 O O . VAL A 1 690 ? -1.645 -8.659 24.396 1.00 90.88 690 VAL A O 1
ATOM 5332 N N . TYR A 1 691 ? -3.477 -9.507 25.366 1.00 88.50 691 TYR A N 1
ATOM 5333 C CA . TYR A 1 691 ? -2.770 -10.513 26.157 1.00 88.50 691 TYR A CA 1
ATOM 5334 C C . TYR A 1 691 ? -3.461 -11.871 26.049 1.00 88.50 691 TYR A C 1
ATOM 5336 O O . TYR A 1 691 ? -4.676 -11.949 25.870 1.00 88.50 691 TYR A O 1
ATOM 5344 N N . ALA A 1 692 ? -2.693 -12.953 26.177 1.00 81.44 692 ALA A N 1
ATOM 5345 C CA . ALA A 1 692 ? -3.210 -14.313 26.063 1.00 81.44 692 ALA A CA 1
ATOM 5346 C C . ALA A 1 692 ? -3.272 -15.024 27.424 1.00 81.44 692 ALA A C 1
ATOM 5348 O O . ALA A 1 692 ? -2.358 -14.917 28.243 1.00 81.44 692 ALA A O 1
ATOM 5349 N N . VAL A 1 693 ? -4.333 -15.800 27.658 1.00 74.00 693 VAL A N 1
ATOM 5350 C CA . VAL A 1 693 ? -4.475 -16.702 28.815 1.00 74.00 693 VAL A CA 1
ATOM 5351 C C . VAL A 1 693 ? -5.016 -18.036 28.321 1.00 74.00 693 VAL A C 1
ATOM 5353 O O . VAL A 1 693 ? -6.059 -18.075 27.675 1.00 74.00 693 VAL A O 1
ATOM 5356 N N . ASP A 1 694 ? -4.300 -19.131 28.589 1.00 76.81 694 ASP A N 1
ATOM 5357 C CA . ASP A 1 694 ? -4.693 -20.496 28.194 1.00 76.81 694 ASP A CA 1
ATOM 5358 C C . ASP A 1 694 ? -5.104 -20.637 26.707 1.00 76.81 694 ASP A C 1
ATOM 5360 O O . ASP A 1 694 ? -5.963 -21.444 26.347 1.00 76.81 694 ASP A O 1
ATOM 5364 N N . GLY A 1 695 ? -4.471 -19.852 25.825 1.00 71.31 695 GLY A N 1
ATOM 5365 C CA . GLY A 1 695 ? -4.721 -19.851 24.378 1.00 71.31 695 GLY A CA 1
ATOM 5366 C C . GLY A 1 695 ? -5.907 -18.996 23.911 1.00 71.31 695 GLY A C 1
ATOM 5367 O O . GLY A 1 695 ? -6.245 -19.054 22.732 1.00 71.31 695 GLY A O 1
ATOM 5368 N N . GLN A 1 696 ? -6.535 -18.219 24.798 1.00 73.62 696 GLN A N 1
ATOM 5369 C CA . GLN A 1 696 ? -7.538 -17.204 24.456 1.00 73.62 696 GLN A CA 1
ATOM 5370 C C . GLN A 1 696 ? -6.930 -15.803 24.549 1.00 73.62 696 GLN A C 1
ATOM 5372 O O . GLN A 1 696 ? -6.213 -15.512 25.508 1.00 73.62 696 GLN A O 1
ATOM 5377 N N . ASN A 1 697 ? -7.234 -14.945 23.574 1.00 82.44 697 ASN A N 1
ATOM 5378 C CA . ASN A 1 697 ? -6.793 -13.552 23.560 1.00 82.44 697 ASN A CA 1
ATOM 5379 C C . ASN A 1 697 ? -7.843 -12.657 24.218 1.00 82.44 697 ASN A C 1
ATOM 5381 O O . ASN A 1 697 ? -9.031 -12.761 23.923 1.00 82.44 697 ASN A O 1
ATOM 5385 N N . TYR A 1 698 ? -7.374 -11.752 25.065 1.00 83.31 698 TYR A N 1
ATOM 5386 C CA . TYR A 1 698 ? -8.162 -10.734 25.742 1.00 83.31 698 TYR A CA 1
ATOM 5387 C C . TYR A 1 698 ? -7.695 -9.361 25.284 1.00 83.31 698 TYR A C 1
ATOM 5389 O O . TYR A 1 698 ? -6.498 -9.156 25.065 1.00 83.31 698 TYR A O 1
ATOM 5397 N N . ILE A 1 699 ? -8.642 -8.435 25.145 1.00 91.19 699 ILE A N 1
ATOM 5398 C CA . ILE A 1 699 ? -8.412 -7.125 24.539 1.00 91.19 699 ILE A CA 1
ATOM 5399 C C . ILE A 1 699 ? -8.845 -6.032 25.514 1.00 91.19 699 ILE A C 1
ATOM 5401 O O . ILE A 1 699 ? -9.953 -6.077 26.046 1.00 91.19 699 ILE A O 1
ATOM 5405 N N . VAL A 1 700 ? -7.968 -5.055 25.728 1.00 92.62 700 VAL A N 1
ATOM 5406 C CA . VAL A 1 700 ? -8.295 -3.768 26.352 1.00 92.62 700 VAL A CA 1
ATOM 5407 C C . VAL A 1 700 ? -8.141 -2.690 25.286 1.00 92.62 700 VAL A C 1
ATOM 5409 O O . VAL A 1 700 ? -7.050 -2.549 24.736 1.00 92.62 700 VAL A O 1
ATOM 5412 N N . GLU A 1 701 ? -9.187 -1.916 25.005 1.00 95.25 701 GLU A N 1
ATOM 5413 C CA . GLU A 1 701 ? -9.098 -0.790 24.064 1.00 95.25 701 GLU A CA 1
ATOM 5414 C C . GLU A 1 701 ? -9.175 0.532 24.821 1.00 95.25 701 GLU A C 1
ATOM 5416 O O . GLU A 1 701 ? -10.195 0.869 25.412 1.00 95.25 701 GLU A O 1
ATOM 5421 N N . ILE A 1 702 ? -8.097 1.305 24.807 1.00 94.31 702 ILE A N 1
ATOM 5422 C CA . ILE A 1 702 ? -8.031 2.646 25.382 1.00 94.31 702 ILE A CA 1
ATOM 5423 C C . ILE A 1 702 ? -8.334 3.658 24.279 1.00 94.31 702 ILE A C 1
ATOM 5425 O O . ILE A 1 702 ? -7.634 3.711 23.272 1.00 94.31 702 ILE A O 1
ATOM 5429 N N . VAL A 1 703 ? -9.341 4.503 24.478 1.00 92.62 703 VAL A N 1
ATOM 5430 C CA . VAL A 1 703 ? -9.784 5.492 23.488 1.00 92.62 703 VAL A CA 1
ATOM 5431 C C . VAL A 1 703 ? -9.471 6.900 23.976 1.00 92.62 703 VAL A C 1
ATOM 5433 O O . VAL A 1 703 ? -9.919 7.317 25.049 1.00 92.62 703 VAL A O 1
ATOM 5436 N N . ASN A 1 704 ? -8.686 7.641 23.185 1.00 88.50 704 ASN A N 1
ATOM 5437 C CA . ASN A 1 704 ? -8.197 8.997 23.481 1.00 88.50 704 ASN A CA 1
ATOM 5438 C C . ASN A 1 704 ? -7.613 9.151 24.900 1.00 88.50 704 ASN A C 1
ATOM 5440 O O . ASN A 1 704 ? -7.682 10.234 25.485 1.00 88.50 704 ASN A O 1
ATOM 5444 N N . ARG A 1 705 ? -7.124 8.050 25.495 1.00 89.00 705 ARG A N 1
ATOM 5445 C CA . ARG A 1 705 ? -6.650 7.964 26.892 1.00 89.00 705 ARG A CA 1
ATOM 5446 C C . ARG A 1 705 ? -7.658 8.472 27.930 1.00 89.00 705 ARG A C 1
ATOM 5448 O O . ARG A 1 705 ? -7.297 8.778 29.063 1.00 89.00 705 ARG A O 1
ATOM 5455 N N . LEU A 1 706 ? -8.929 8.556 27.547 1.00 91.19 706 LEU A N 1
ATOM 5456 C CA . LEU A 1 706 ? -10.026 9.048 28.372 1.00 91.19 706 LEU A CA 1
ATOM 5457 C C . LEU A 1 706 ? -10.739 7.892 29.070 1.00 91.19 706 LEU A C 1
ATOM 5459 O O . LEU A 1 706 ? -11.111 7.982 30.242 1.00 91.19 706 LEU A O 1
ATOM 5463 N N . TYR A 1 707 ? -10.934 6.810 28.325 1.00 93.88 707 TYR A N 1
ATOM 5464 C CA . TYR A 1 707 ? -11.581 5.604 28.798 1.00 93.88 707 TYR A CA 1
ATOM 5465 C C . TYR A 1 707 ? -10.933 4.372 28.174 1.00 93.88 707 TYR A C 1
ATOM 5467 O O . TYR A 1 707 ? -10.275 4.461 27.140 1.00 93.88 707 TYR A O 1
ATOM 5475 N N . ALA A 1 708 ? -11.119 3.236 28.829 1.00 94.88 708 ALA A N 1
ATOM 5476 C CA . ALA A 1 708 ? -10.719 1.920 28.383 1.00 94.88 708 ALA A CA 1
ATOM 5477 C C . ALA A 1 708 ? -11.941 1.000 28.357 1.00 94.88 708 ALA A C 1
ATOM 5479 O O . ALA A 1 708 ? -12.748 1.011 29.289 1.00 94.88 708 ALA A O 1
ATOM 5480 N N . THR A 1 709 ? -12.083 0.193 27.317 1.00 92.88 709 THR A N 1
ATOM 5481 C CA . THR A 1 709 ? -13.086 -0.865 27.248 1.00 92.88 709 THR A CA 1
ATOM 5482 C C . THR A 1 709 ? -12.427 -2.206 27.534 1.00 92.88 709 THR A C 1
ATOM 5484 O O . THR A 1 709 ? -11.291 -2.470 27.137 1.00 92.88 709 THR A O 1
ATOM 5487 N N . TYR A 1 710 ? -13.134 -3.042 28.281 1.00 87.06 710 TYR A N 1
ATOM 5488 C CA . TYR A 1 710 ? -12.759 -4.427 28.526 1.00 87.06 710 TYR A CA 1
ATOM 5489 C C . TYR A 1 710 ? -14.050 -5.228 28.663 1.00 87.06 710 TYR A C 1
ATOM 5491 O O . TYR A 1 710 ? -14.906 -4.896 29.490 1.00 87.06 710 TYR A O 1
ATOM 5499 N N . ASP A 1 711 ? -14.214 -6.236 27.808 1.00 79.25 711 ASP A N 1
ATOM 5500 C CA . ASP A 1 711 ? -15.489 -6.918 27.575 1.00 79.25 711 ASP A CA 1
ATOM 5501 C C . ASP A 1 711 ? -16.619 -5.912 27.247 1.00 79.25 711 ASP A C 1
ATOM 5503 O O . ASP A 1 711 ? -16.494 -5.109 26.323 1.00 79.25 711 ASP A O 1
ATOM 5507 N N . SER A 1 712 ? -17.732 -5.931 27.986 1.00 76.00 712 SER A N 1
ATOM 5508 C CA . SER A 1 712 ? -18.851 -4.987 27.836 1.00 76.00 712 SER A CA 1
ATOM 5509 C C . SER A 1 712 ? -18.733 -3.735 28.711 1.00 76.00 712 SER A C 1
ATOM 5511 O O . SER A 1 712 ? -19.657 -2.918 28.738 1.00 76.00 712 SER A O 1
ATOM 5513 N N . LEU A 1 713 ? -17.642 -3.588 29.468 1.00 83.94 713 LEU A N 1
ATOM 5514 C CA . LEU A 1 713 ? -17.482 -2.523 30.451 1.00 83.94 713 LEU A CA 1
ATOM 5515 C C . LEU A 1 713 ? -16.620 -1.385 29.921 1.00 83.94 713 LEU A C 1
ATOM 5517 O O . LEU A 1 713 ? -15.627 -1.591 29.228 1.00 83.94 713 LEU A O 1
ATOM 5521 N N . VAL A 1 714 ? -16.997 -0.170 30.314 1.00 91.94 714 VAL A N 1
ATOM 5522 C CA . VAL A 1 714 ? -16.282 1.064 29.988 1.00 91.94 714 VAL A CA 1
ATOM 5523 C C . VAL A 1 714 ? -15.723 1.650 31.281 1.00 91.94 714 VAL A C 1
ATOM 5525 O O . VAL A 1 714 ? -16.467 2.173 32.113 1.00 91.94 714 VAL A O 1
ATOM 5528 N N . TYR A 1 715 ? -14.411 1.544 31.441 1.00 93.44 715 TYR A N 1
ATOM 5529 C CA . TYR A 1 715 ? -13.623 2.135 32.515 1.00 93.44 715 TYR A CA 1
ATOM 5530 C C . TYR A 1 715 ? -13.178 3.526 32.080 1.00 93.44 715 TYR A C 1
ATOM 5532 O O . TYR A 1 715 ? -12.785 3.711 30.942 1.00 93.44 715 TYR A O 1
ATOM 5540 N N . CYS A 1 716 ? -13.178 4.512 32.960 1.00 94.25 716 CYS A N 1
ATOM 5541 C CA . CYS A 1 716 ? -12.831 5.892 32.615 1.00 94.25 716 CYS A CA 1
ATOM 5542 C C . CYS A 1 716 ? -11.779 6.449 33.569 1.00 94.25 716 CYS A C 1
ATOM 5544 O O . CYS A 1 716 ? -11.577 5.900 34.649 1.00 94.25 716 CYS A O 1
ATOM 5546 N N . ILE A 1 717 ? -11.087 7.524 33.203 1.00 93.25 717 ILE A N 1
ATOM 5547 C CA . ILE A 1 717 ? -10.140 8.163 34.130 1.00 93.25 717 ILE A CA 1
ATOM 5548 C C . ILE A 1 717 ? -10.828 8.554 35.464 1.00 93.25 717 ILE A C 1
ATOM 5550 O O . ILE A 1 717 ? -12.000 8.938 35.447 1.00 93.25 717 ILE A O 1
ATOM 5554 N N . PRO A 1 718 ? -10.133 8.498 36.621 1.00 91.69 718 PRO A N 1
ATOM 5555 C CA . PRO A 1 718 ? -10.747 8.676 37.942 1.00 91.69 718 PRO A CA 1
ATOM 5556 C C . PRO A 1 718 ? -11.553 9.967 38.102 1.00 91.69 718 PRO A C 1
ATOM 5558 O O . PRO A 1 718 ? -12.662 9.944 38.625 1.00 91.69 718 PRO A O 1
ATOM 5561 N N . ASP A 1 719 ? -11.030 11.081 37.596 1.00 90.81 719 ASP A N 1
ATOM 5562 C CA . ASP A 1 719 ? -11.710 12.379 37.638 1.00 90.81 719 ASP A CA 1
ATOM 5563 C C . ASP A 1 719 ? -13.048 12.367 36.870 1.00 90.81 719 ASP A C 1
ATOM 5565 O O . ASP A 1 719 ? -14.020 12.989 37.303 1.00 90.81 719 ASP A O 1
ATOM 5569 N N . LEU A 1 720 ? -13.120 11.648 35.737 1.00 91.12 720 LEU A N 1
ATOM 5570 C CA . LEU A 1 720 ? -14.357 11.470 34.972 1.00 91.12 720 LEU A CA 1
ATOM 5571 C C . LEU A 1 720 ? -15.341 10.592 35.751 1.00 91.12 720 LEU A C 1
ATOM 5573 O O . LEU A 1 720 ? -16.517 10.947 35.845 1.00 91.12 720 LEU A O 1
ATOM 5577 N N . ALA A 1 721 ? -14.863 9.516 36.379 1.00 89.50 721 ALA A N 1
ATOM 5578 C CA . ALA A 1 721 ? -15.690 8.602 37.167 1.00 89.50 721 ALA A CA 1
ATOM 5579 C C . ALA A 1 721 ? -16.505 9.317 38.258 1.00 89.50 721 ALA A C 1
ATOM 5581 O O . ALA A 1 721 ? -17.709 9.088 38.396 1.00 89.50 721 ALA A O 1
ATOM 5582 N N . GLU A 1 722 ? -15.893 10.283 38.952 1.00 87.19 722 GLU A N 1
ATOM 5583 C CA . GLU A 1 722 ? -16.552 11.060 40.010 1.00 87.19 722 GLU A CA 1
ATOM 5584 C C . GLU A 1 722 ? -17.778 11.858 39.510 1.00 87.19 722 GLU A C 1
ATOM 5586 O O . GLU A 1 722 ? -18.742 12.104 40.257 1.00 87.19 722 GLU A O 1
ATOM 5591 N N . VAL A 1 723 ? -17.775 12.260 38.236 1.00 88.88 723 VAL A N 1
ATOM 5592 C CA . VAL A 1 723 ? -18.781 13.152 37.641 1.00 88.88 723 VAL A CA 1
ATOM 5593 C C . VAL A 1 723 ? -19.717 12.476 36.635 1.00 88.88 723 VAL A C 1
ATOM 5595 O O . VAL A 1 723 ? -20.643 13.122 36.150 1.00 88.88 723 VAL A O 1
ATOM 5598 N N . ILE A 1 724 ? -19.548 11.186 36.337 1.00 89.06 724 ILE A N 1
ATOM 5599 C CA . ILE A 1 724 ? -20.490 10.445 35.481 1.00 89.06 724 ILE A CA 1
ATOM 5600 C C . ILE A 1 724 ? -21.885 10.452 36.095 1.00 89.06 724 ILE A C 1
ATOM 5602 O O . ILE A 1 724 ? -22.051 10.239 37.299 1.00 89.06 724 ILE A O 1
ATOM 5606 N N . GLY A 1 725 ? -22.904 10.647 35.262 1.00 86.62 725 GLY A N 1
ATOM 5607 C CA . GLY A 1 725 ? -24.301 10.526 35.660 1.00 86.62 725 GLY A CA 1
ATOM 5608 C C . GLY A 1 725 ? -25.207 11.581 35.042 1.00 86.62 725 GLY A C 1
ATOM 5609 O O . GLY A 1 725 ? -24.827 12.332 34.144 1.00 86.62 725 GLY A O 1
ATOM 5610 N N . MET A 1 726 ? -26.442 11.624 35.542 1.00 87.69 726 MET A N 1
ATOM 5611 C CA . MET A 1 726 ? -27.475 12.556 35.099 1.00 87.69 726 MET A CA 1
ATOM 5612 C C . MET A 1 726 ? -27.572 13.756 36.044 1.00 87.69 726 MET A C 1
ATOM 5614 O O . MET A 1 726 ? -27.641 13.599 37.261 1.00 87.69 726 MET A O 1
ATOM 5618 N N . TYR A 1 727 ? -27.649 14.960 35.482 1.00 89.12 727 TYR A N 1
ATOM 5619 C CA . TYR A 1 727 ? -27.785 16.220 36.210 1.00 89.12 727 TYR A CA 1
ATOM 5620 C C . TYR A 1 727 ? -29.004 16.980 35.706 1.00 89.12 727 TYR A C 1
ATOM 5622 O O . TYR A 1 727 ? -29.184 17.120 34.498 1.00 89.12 727 TYR A O 1
ATOM 5630 N N . SER A 1 728 ? -29.824 17.519 36.611 1.00 84.69 728 SER A N 1
ATOM 5631 C CA . SER A 1 728 ? -31.019 18.284 36.232 1.00 84.69 728 SER A CA 1
ATOM 5632 C C . SER A 1 728 ? -31.199 19.566 37.040 1.00 84.69 728 SER A C 1
ATOM 5634 O O . SER A 1 728 ? -30.754 19.693 38.182 1.00 84.69 728 SER A O 1
ATOM 5636 N N . ASN A 1 729 ? -31.894 20.528 36.429 1.00 83.25 729 ASN A N 1
ATOM 5637 C CA . ASN A 1 729 ? -32.425 21.724 37.084 1.00 83.25 729 ASN A CA 1
ATOM 5638 C C . ASN A 1 729 ? -33.960 21.681 37.266 1.00 83.25 729 ASN A C 1
ATOM 5640 O O . ASN A 1 729 ? -34.557 22.692 37.633 1.00 83.25 729 ASN A O 1
ATOM 5644 N N . GLY A 1 730 ? -34.593 20.534 36.991 1.00 75.00 730 GLY A N 1
ATOM 5645 C CA . GLY A 1 730 ? -36.043 20.313 37.031 1.00 75.00 730 GLY A CA 1
ATOM 5646 C C . GLY A 1 730 ? -36.751 20.489 35.684 1.00 75.00 730 GLY A C 1
ATOM 5647 O O . GLY A 1 730 ? -37.773 19.857 35.463 1.00 75.00 730 GLY A O 1
ATOM 5648 N N . SER A 1 731 ? -36.207 21.294 34.768 1.00 75.06 731 SER A N 1
ATOM 5649 C CA . SER A 1 731 ? -36.781 21.512 33.424 1.00 75.06 731 SER A CA 1
ATOM 5650 C C . SER A 1 731 ? -35.946 20.924 32.288 1.00 75.06 731 SER A C 1
ATOM 5652 O O . SER A 1 731 ? -36.467 20.585 31.230 1.00 75.06 731 SER A O 1
ATOM 5654 N N . GLU A 1 732 ? -34.644 20.820 32.511 1.00 81.38 732 GLU A N 1
ATOM 5655 C CA . GLU A 1 732 ? -33.648 20.360 31.557 1.00 81.38 732 GLU A CA 1
ATOM 5656 C C . GLU A 1 732 ? -32.716 19.375 32.264 1.00 81.38 732 GLU A C 1
ATOM 5658 O O . GLU A 1 732 ? -32.582 19.404 33.496 1.00 81.38 732 GLU A O 1
ATOM 5663 N N . TYR A 1 733 ? -32.026 18.540 31.493 1.00 84.50 733 TYR A N 1
ATOM 5664 C CA . TYR A 1 733 ? -31.002 17.643 32.006 1.00 84.50 733 TYR A CA 1
ATOM 5665 C C . TYR A 1 733 ? -29.844 17.438 31.034 1.00 84.50 733 TYR A C 1
ATOM 5667 O O . TYR A 1 733 ? -29.964 17.625 29.823 1.00 84.50 733 TYR A O 1
ATOM 5675 N N . ILE A 1 734 ? -28.722 17.016 31.599 1.00 89.00 734 ILE A N 1
ATOM 5676 C CA . ILE A 1 734 ? -27.535 16.576 30.878 1.00 89.00 734 ILE A CA 1
ATOM 5677 C C . ILE A 1 734 ? -27.062 15.253 31.486 1.00 89.00 734 ILE A C 1
ATOM 5679 O O . ILE A 1 734 ? -27.086 15.091 32.707 1.00 89.00 734 ILE A O 1
ATOM 5683 N N . ILE A 1 735 ? -26.682 14.300 30.641 1.00 88.94 735 ILE A N 1
ATOM 5684 C CA . ILE A 1 735 ? -26.090 13.018 31.031 1.00 88.94 735 ILE A CA 1
ATOM 5685 C C . ILE A 1 735 ? -24.661 13.002 30.507 1.00 88.94 735 ILE A C 1
ATOM 5687 O O . ILE A 1 735 ? -24.451 13.309 29.333 1.00 88.94 735 ILE A O 1
ATOM 5691 N N . LEU A 1 736 ? -23.714 12.655 31.373 1.00 91.06 736 LEU A N 1
ATOM 5692 C CA . LEU A 1 736 ? -22.328 12.373 31.014 1.00 91.06 736 LEU A CA 1
ATOM 5693 C C . LEU A 1 736 ? -22.076 10.869 31.169 1.00 91.06 736 LEU A C 1
ATOM 5695 O O . LEU A 1 736 ? -22.276 10.337 32.265 1.00 91.06 736 LEU A O 1
ATOM 5699 N N . GLY A 1 737 ? -21.687 10.208 30.079 1.00 90.12 737 GLY A N 1
ATOM 5700 C CA . GLY A 1 737 ? -21.322 8.790 30.036 1.00 90.12 737 GLY A CA 1
ATOM 5701 C C . GLY A 1 737 ? -19.858 8.531 30.409 1.00 90.12 737 GLY A C 1
ATOM 5702 O O . GLY A 1 737 ? -19.038 9.450 30.428 1.00 90.12 737 GLY A O 1
ATOM 5703 N N . SER A 1 738 ? -19.525 7.269 30.696 1.00 90.19 738 SER A N 1
ATOM 5704 C CA . SER A 1 738 ? -18.153 6.818 30.997 1.00 90.19 738 SER A CA 1
ATOM 5705 C C . SER A 1 738 ? -17.202 6.904 29.808 1.00 90.19 738 SER A C 1
ATOM 5707 O O . SER A 1 738 ? -16.006 7.098 29.990 1.00 90.19 738 SER A O 1
ATOM 5709 N N . ASP A 1 739 ? -17.736 6.831 28.596 1.00 91.94 739 ASP A N 1
ATOM 5710 C CA . ASP A 1 739 ? -17.027 7.054 27.336 1.00 91.94 739 ASP A CA 1
ATOM 5711 C C . ASP A 1 739 ? -16.848 8.551 27.000 1.00 91.94 739 ASP A C 1
ATOM 5713 O O . ASP A 1 739 ? -16.338 8.911 25.940 1.00 91.94 739 ASP A O 1
ATOM 5717 N N . GLY A 1 740 ? -17.299 9.448 27.885 1.00 91.25 740 GLY A N 1
ATOM 5718 C CA . GLY A 1 740 ? -17.311 10.890 27.652 1.00 91.25 740 GLY A CA 1
ATOM 5719 C C . GLY A 1 740 ? -18.453 11.370 26.753 1.00 91.25 740 GLY A C 1
ATOM 5720 O O . GLY A 1 740 ? -18.520 12.564 26.449 1.00 91.25 740 GLY A O 1
ATOM 5721 N N . SER A 1 741 ? -19.368 10.487 26.338 1.00 92.75 741 SER A N 1
ATOM 5722 C CA . SER A 1 741 ? -20.555 10.882 25.582 1.00 92.75 741 SER A CA 1
ATOM 5723 C C . SER A 1 741 ? -21.443 11.822 26.400 1.00 92.75 741 SER A C 1
ATOM 5725 O O . SER A 1 741 ? -21.539 11.738 27.629 1.00 92.75 741 SER A O 1
ATOM 5727 N N . VAL A 1 742 ? -22.100 12.754 25.707 1.00 92.44 742 VAL A N 1
ATOM 5728 C CA . VAL A 1 742 ? -23.023 13.702 26.330 1.00 92.44 742 VAL A CA 1
ATOM 5729 C C . VAL A 1 742 ? -24.390 13.596 25.677 1.00 92.44 742 VAL A C 1
ATOM 5731 O O . VAL A 1 742 ? -24.531 13.756 24.464 1.00 92.44 742 VAL A O 1
ATOM 5734 N N . ASN A 1 743 ? -25.415 13.418 26.506 1.00 89.62 743 ASN A N 1
ATOM 5735 C CA . ASN A 1 743 ? -26.811 13.570 26.115 1.00 89.62 743 ASN A CA 1
ATOM 5736 C C . ASN A 1 743 ? -27.379 14.832 26.769 1.00 89.62 743 ASN A C 1
ATOM 5738 O O . ASN A 1 743 ? -27.378 14.962 27.992 1.00 89.62 743 ASN A O 1
ATOM 5742 N N . TYR A 1 744 ? -27.869 15.776 25.967 1.00 87.50 744 TYR A N 1
ATOM 5743 C CA . TYR A 1 744 ? -28.421 17.042 26.444 1.00 87.50 744 TYR A CA 1
ATOM 5744 C C . TYR A 1 744 ? -29.910 17.143 26.096 1.00 87.50 744 TYR A C 1
ATOM 5746 O O . TYR A 1 744 ? -30.282 17.282 24.926 1.00 87.50 744 TYR A O 1
ATOM 5754 N N . ASN A 1 745 ? -30.774 17.121 27.117 1.00 81.75 745 ASN A N 1
ATOM 5755 C CA . ASN A 1 745 ? -32.237 17.097 26.992 1.00 81.75 745 ASN A CA 1
ATOM 5756 C C . ASN A 1 745 ? -32.754 15.987 26.051 1.00 81.75 745 ASN A C 1
ATOM 5758 O O . ASN A 1 745 ? -33.626 16.238 25.215 1.00 81.75 745 ASN A O 1
ATOM 5762 N N . GLY A 1 746 ? -32.199 14.778 26.153 1.00 77.81 746 GLY A N 1
ATOM 5763 C CA . GLY A 1 746 ? -32.638 13.615 25.374 1.00 77.81 746 GLY A CA 1
ATOM 5764 C C . GLY A 1 746 ? -32.031 13.520 23.979 1.00 77.81 746 GLY A C 1
ATOM 5765 O O . GLY A 1 746 ? -32.462 12.681 23.194 1.00 77.81 746 GLY A O 1
ATOM 5766 N N . VAL A 1 747 ? -31.052 14.367 23.655 1.00 84.00 747 VAL A N 1
ATOM 5767 C CA . VAL A 1 747 ? -30.368 14.378 22.358 1.00 84.00 747 VAL A CA 1
ATOM 5768 C C . VAL A 1 747 ? -28.873 14.198 22.574 1.00 84.00 747 VAL A C 1
ATOM 5770 O O . VAL A 1 747 ? -28.260 15.008 23.270 1.00 84.00 747 VAL A O 1
ATOM 5773 N N . ASP A 1 748 ? -28.293 13.182 21.941 1.00 89.75 748 ASP A N 1
ATOM 5774 C CA . ASP A 1 748 ? -26.842 12.996 21.914 1.00 89.75 748 ASP A CA 1
ATOM 5775 C C . ASP A 1 748 ? -26.193 14.138 21.128 1.00 89.75 748 ASP A C 1
ATOM 5777 O O . ASP A 1 748 ? -26.646 14.515 20.040 1.00 89.75 748 ASP A O 1
ATOM 5781 N N . VAL A 1 749 ? -25.162 14.743 21.710 1.00 92.38 749 VAL A N 1
ATOM 5782 C CA . VAL A 1 749 ? -24.457 15.891 21.129 1.00 92.38 749 VAL A CA 1
ATOM 5783 C C . VAL A 1 749 ? -23.048 15.496 20.710 1.00 92.38 749 VAL A C 1
ATOM 5785 O O . VAL A 1 749 ? -22.439 14.602 21.290 1.00 92.38 749 VAL A O 1
ATOM 5788 N N . ASN A 1 750 ? -22.509 16.185 19.703 1.00 91.38 750 ASN A N 1
ATOM 5789 C CA . ASN A 1 750 ? -21.148 15.928 19.245 1.00 91.38 750 ASN A CA 1
ATOM 5790 C C . ASN A 1 750 ? -20.142 16.562 20.214 1.00 91.38 750 ASN A C 1
ATOM 5792 O O . ASN A 1 750 ? -20.039 17.792 20.270 1.00 91.38 750 ASN A O 1
ATOM 5796 N N . VAL A 1 751 ? -19.423 15.736 20.969 1.00 91.31 751 VAL A N 1
ATOM 5797 C CA . VAL A 1 751 ? -18.360 16.171 21.879 1.00 91.31 751 VAL A CA 1
ATOM 5798 C C . VAL A 1 751 ? -17.105 16.484 21.070 1.00 91.31 751 VAL A C 1
ATOM 5800 O O . VAL A 1 751 ? -16.624 15.664 20.302 1.00 91.31 751 VAL A O 1
ATOM 5803 N N . THR A 1 752 ? -16.572 17.692 21.239 1.00 90.00 752 THR A N 1
ATOM 5804 C CA . THR A 1 752 ? -15.389 18.175 20.510 1.00 90.00 752 THR A CA 1
ATOM 5805 C C . THR A 1 752 ? -14.148 18.281 21.391 1.00 90.00 752 THR A C 1
ATOM 5807 O O . THR A 1 752 ? -13.078 18.613 20.893 1.00 90.00 752 THR A O 1
ATOM 5810 N N . GLY A 1 753 ? -14.278 18.068 22.702 1.00 89.81 753 GLY A N 1
ATOM 5811 C CA . GLY A 1 753 ? -13.139 18.036 23.612 1.00 89.81 753 GLY A CA 1
ATOM 5812 C C . GLY A 1 753 ? -13.549 17.811 25.059 1.00 89.81 753 GLY A C 1
ATOM 5813 O O . GLY A 1 753 ? -14.588 18.305 25.500 1.00 89.81 753 GLY A O 1
ATOM 5814 N N . ILE A 1 754 ? -12.711 17.091 25.797 1.00 92.69 754 ILE A N 1
ATOM 5815 C CA . ILE A 1 754 ? -12.854 16.849 27.232 1.00 92.69 754 ILE A CA 1
ATOM 5816 C C . ILE A 1 754 ? -11.528 17.214 27.889 1.00 92.69 754 ILE A C 1
ATOM 5818 O O . ILE A 1 754 ? -10.469 16.792 27.438 1.00 92.69 754 ILE A O 1
ATOM 5822 N N . VAL A 1 755 ? -11.591 18.027 28.938 1.00 91.94 755 VAL A N 1
ATOM 5823 C CA . VAL A 1 755 ? -10.444 18.388 29.771 1.00 91.94 755 VAL A CA 1
ATOM 5824 C C . VAL A 1 755 ? -10.753 17.940 31.186 1.00 91.94 755 VAL A C 1
ATOM 5826 O O . VAL A 1 755 ? -11.761 18.352 31.759 1.00 91.94 755 VAL A O 1
ATOM 5829 N N . SER A 1 756 ? -9.881 17.106 31.736 1.00 87.75 756 SER A N 1
ATOM 5830 C CA . SER A 1 756 ? -10.000 16.601 33.096 1.00 87.75 756 SER A CA 1
ATOM 5831 C C . SER A 1 756 ? -8.966 17.255 33.997 1.00 87.75 756 SER A C 1
ATOM 5833 O O . SER A 1 756 ? -7.782 17.282 33.668 1.00 87.75 756 SER A O 1
ATOM 5835 N N . ASN A 1 757 ? -9.420 17.784 35.127 1.00 86.25 757 ASN A N 1
ATOM 5836 C CA . ASN A 1 757 ? -8.592 18.288 36.210 1.00 86.25 757 ASN A CA 1
ATOM 5837 C C . ASN A 1 757 ? -9.050 17.635 37.525 1.00 86.25 757 ASN A C 1
ATOM 5839 O O . ASN A 1 757 ? -10.228 17.300 37.656 1.00 86.25 757 ASN A O 1
ATOM 5843 N N . PRO A 1 758 ? -8.182 17.554 38.550 1.00 82.50 758 PRO A N 1
ATOM 5844 C CA . PRO A 1 758 ? -8.575 17.033 39.855 1.00 82.50 758 PRO A CA 1
ATOM 5845 C C . PRO A 1 758 ? -9.827 17.730 40.416 1.00 82.50 758 PRO A C 1
ATOM 5847 O O . PRO A 1 758 ? -9.786 18.913 40.773 1.00 82.50 758 PRO A O 1
ATOM 5850 N N . GLY A 1 759 ? -10.936 16.988 40.501 1.00 79.25 759 GLY A N 1
ATOM 5851 C CA . GLY A 1 759 ? -12.238 17.460 40.989 1.00 79.25 759 GLY A CA 1
ATOM 5852 C C . GLY A 1 759 ? -13.051 18.341 40.024 1.00 79.25 759 GLY A C 1
ATOM 5853 O O . GLY A 1 759 ? -14.079 18.890 40.438 1.00 79.25 759 GLY A O 1
ATOM 5854 N N . GLU A 1 760 ? -12.622 18.502 38.768 1.00 90.50 760 GLU A N 1
ATOM 5855 C CA . GLU A 1 760 ? -13.332 19.263 37.733 1.00 90.50 760 GLU A CA 1
ATOM 5856 C C . GLU A 1 760 ? -13.160 18.639 36.342 1.00 90.50 760 GLU A C 1
ATOM 5858 O O . GLU A 1 760 ? -12.048 18.510 35.839 1.00 90.50 760 GLU A O 1
ATOM 5863 N N . VAL A 1 761 ? -14.271 18.369 35.656 1.00 93.88 761 VAL A N 1
ATOM 5864 C CA . VAL A 1 761 ? -14.254 17.935 34.250 1.00 93.88 761 VAL A CA 1
ATOM 5865 C C . VAL A 1 761 ? -14.965 18.965 33.391 1.00 93.88 761 VAL A C 1
ATOM 5867 O O . VAL A 1 761 ? -16.081 19.391 33.695 1.00 93.88 761 VAL A O 1
ATOM 5870 N N . VAL A 1 762 ? -14.330 19.369 32.296 1.00 94.44 762 VAL A N 1
ATOM 5871 C CA . VAL A 1 762 ? -14.873 20.324 31.332 1.00 94.44 762 VAL A CA 1
ATOM 5872 C C . VAL A 1 762 ? -15.090 19.625 29.999 1.00 94.44 762 VAL A C 1
ATOM 5874 O O . VAL A 1 762 ? -14.143 19.173 29.365 1.00 94.44 762 VAL A O 1
ATOM 5877 N N . VAL A 1 763 ? -16.338 19.584 29.544 1.00 94.75 763 VAL A N 1
ATOM 5878 C CA . VAL A 1 763 ? -16.734 18.979 28.272 1.00 94.75 763 VAL A CA 1
ATOM 5879 C C . VAL A 1 763 ? -17.207 20.064 27.315 1.00 94.75 763 VAL A C 1
ATOM 5881 O O . VAL A 1 763 ? -18.104 20.846 27.631 1.00 94.75 763 VAL A O 1
ATOM 5884 N N . THR A 1 764 ? -16.615 20.116 26.128 1.00 94.62 764 THR A N 1
ATOM 5885 C CA . THR A 1 764 ? -17.021 21.015 25.045 1.00 94.62 764 THR A CA 1
ATOM 5886 C C . THR A 1 764 ? -17.761 20.218 23.984 1.00 94.62 764 THR A C 1
ATOM 5888 O O . THR A 1 764 ? -17.283 19.174 23.546 1.00 94.62 764 THR A O 1
ATOM 5891 N N . PHE A 1 765 ? -18.928 20.700 23.563 1.00 93.56 765 PHE A N 1
ATOM 5892 C CA . PHE A 1 765 ? -19.760 20.008 22.583 1.00 93.56 765 PHE A CA 1
ATOM 5893 C C . PHE A 1 765 ? -20.510 20.974 21.666 1.00 93.56 765 PHE A C 1
ATOM 5895 O O . PHE A 1 765 ? -20.741 22.141 21.990 1.00 93.56 765 PHE A O 1
ATOM 5902 N N . MET A 1 766 ? -20.924 20.462 20.510 1.00 91.50 766 MET A N 1
ATOM 5903 C CA . MET A 1 766 ? -21.689 21.186 19.503 1.00 91.50 766 MET A CA 1
ATOM 5904 C C . MET A 1 766 ? -23.168 20.811 19.564 1.00 91.50 766 MET A C 1
ATOM 5906 O O . MET A 1 766 ? -23.535 19.640 19.459 1.00 91.50 766 MET A O 1
ATOM 5910 N N . ARG A 1 767 ? -24.037 21.822 19.654 1.00 85.31 767 ARG A N 1
ATOM 5911 C CA . ARG A 1 767 ? -25.495 21.663 19.554 1.00 85.31 767 ARG A CA 1
ATOM 5912 C C . ARG A 1 767 ? -26.081 22.780 18.702 1.00 85.31 767 ARG A C 1
ATOM 5914 O O . ARG A 1 767 ? -25.809 23.951 18.936 1.00 85.31 767 ARG A O 1
ATOM 5921 N N . SER A 1 768 ? -26.891 22.434 17.699 1.00 84.50 768 SER A N 1
ATOM 5922 C CA . SER A 1 768 ? -27.521 23.417 16.794 1.00 84.50 768 SER A CA 1
ATOM 5923 C C . SER A 1 768 ? -26.526 24.424 16.180 1.00 84.50 768 SER A C 1
ATOM 5925 O O . SER A 1 768 ? -26.858 25.595 16.008 1.00 84.50 768 SER A O 1
ATOM 5927 N N . ASN A 1 769 ? -25.307 23.968 15.859 1.00 84.06 769 ASN A N 1
ATOM 5928 C CA . ASN A 1 769 ? -24.173 24.766 15.363 1.00 84.06 769 ASN A CA 1
ATOM 5929 C C . ASN A 1 769 ? -23.606 25.819 16.340 1.00 84.06 769 ASN A C 1
ATOM 5931 O O . ASN A 1 769 ? -22.841 26.684 15.917 1.00 84.06 769 ASN A O 1
ATOM 5935 N N . ALA A 1 770 ? -23.946 25.749 17.627 1.00 87.31 770 ALA A N 1
ATOM 5936 C CA . ALA A 1 770 ? -23.324 26.539 18.685 1.00 87.31 770 ALA A CA 1
ATOM 5937 C C . ALA A 1 770 ? -22.389 25.665 19.532 1.00 87.31 770 ALA A C 1
ATOM 5939 O O . ALA A 1 770 ? -22.686 24.495 19.786 1.00 87.31 770 ALA A O 1
ATOM 5940 N N . VAL A 1 771 ? -21.275 26.254 19.974 1.00 92.25 771 VAL A N 1
ATOM 5941 C CA . VAL A 1 771 ? -20.346 25.638 20.928 1.00 92.25 771 VAL A CA 1
ATOM 5942 C C . VAL A 1 771 ? -20.891 25.847 22.336 1.00 92.25 771 VAL A C 1
ATOM 5944 O O . VAL A 1 771 ? -21.179 26.978 22.737 1.00 92.25 771 VAL A O 1
ATOM 5947 N N . HIS A 1 772 ? -21.001 24.757 23.082 1.00 93.19 772 HIS A N 1
ATOM 5948 C CA . HIS A 1 772 ? -21.360 24.741 24.490 1.00 93.19 772 HIS A CA 1
ATOM 5949 C C . HIS A 1 772 ? -20.200 24.193 25.321 1.00 93.19 772 HIS A C 1
ATOM 5951 O O . HIS A 1 772 ? -19.464 23.316 24.869 1.00 93.19 772 HIS A O 1
ATOM 5957 N N . THR A 1 773 ? -20.075 24.674 26.555 1.00 94.38 773 THR A N 1
ATOM 5958 C CA . THR A 1 773 ? -19.102 24.171 27.532 1.00 94.38 773 THR A CA 1
ATOM 5959 C C . THR A 1 773 ? -19.837 23.761 28.800 1.00 94.38 773 THR A C 1
ATOM 5961 O O . THR A 1 773 ? -20.466 24.608 29.432 1.00 94.38 773 THR A O 1
ATOM 5964 N N . ALA A 1 774 ? -19.773 22.480 29.157 1.00 93.75 774 ALA A N 1
ATOM 5965 C CA . ALA A 1 774 ? -20.264 21.927 30.412 1.00 93.75 774 ALA A CA 1
ATOM 5966 C C . ALA A 1 774 ? -19.103 21.741 31.396 1.00 93.75 774 ALA A C 1
ATOM 5968 O O . ALA A 1 774 ? -18.168 21.006 31.108 1.00 93.75 774 ALA A O 1
ATOM 5969 N N . THR A 1 775 ? -19.170 22.382 32.558 1.00 93.94 775 THR A N 1
ATOM 5970 C CA . THR A 1 775 ? -18.187 22.242 33.642 1.00 93.94 775 THR A CA 1
ATOM 5971 C C . THR A 1 775 ? -18.824 21.496 34.804 1.00 93.94 775 THR A C 1
ATOM 5973 O O . THR A 1 775 ? -19.761 22.014 35.415 1.00 93.94 775 THR A O 1
ATOM 5976 N N . PHE A 1 776 ? -18.334 20.291 35.085 1.00 92.69 776 PHE A N 1
ATOM 5977 C CA . PHE A 1 776 ? -18.791 19.397 36.145 1.00 92.69 776 PHE A CA 1
ATOM 5978 C C . PHE A 1 776 ? -17.899 19.554 37.378 1.00 92.69 776 PHE A C 1
ATOM 5980 O O . PHE A 1 776 ? -16.683 19.394 37.294 1.00 92.69 776 PHE A O 1
ATOM 5987 N N . THR A 1 777 ? -18.492 19.866 38.532 1.00 89.00 777 THR A N 1
ATOM 5988 C CA . THR A 1 777 ? -17.759 20.085 39.789 1.00 89.00 777 THR A CA 1
ATOM 5989 C C . THR A 1 777 ? -18.646 19.738 40.981 1.00 89.00 777 THR A C 1
ATOM 5991 O O . THR A 1 777 ? -19.747 20.275 41.115 1.00 89.00 777 THR A O 1
ATOM 5994 N N . GLY A 1 778 ? -18.181 18.863 41.879 1.00 76.25 778 GLY A N 1
ATOM 5995 C CA . GLY A 1 778 ? -18.821 18.634 43.185 1.00 76.25 778 GLY A CA 1
ATOM 5996 C C . GLY A 1 778 ? -20.321 18.299 43.134 1.00 76.25 778 GLY A C 1
ATOM 5997 O O . GLY A 1 778 ? -21.093 18.826 43.935 1.00 76.25 778 GLY A O 1
ATOM 5998 N N . GLY A 1 779 ? -20.748 17.467 42.176 1.00 81.12 779 GLY A N 1
ATOM 5999 C CA . GLY A 1 779 ? -22.157 17.075 42.011 1.00 81.12 779 GLY A CA 1
ATOM 6000 C C . GLY A 1 779 ? -23.047 18.112 41.311 1.00 81.12 779 GLY A C 1
ATOM 6001 O O . GLY A 1 779 ? -24.267 17.942 41.285 1.00 81.12 779 GLY A O 1
ATOM 6002 N N . GLN A 1 780 ? -22.456 19.149 40.713 1.00 88.31 780 GLN A N 1
ATOM 6003 C CA . GLN A 1 780 ? -23.138 20.166 39.908 1.00 88.31 780 GLN A CA 1
ATOM 6004 C C . GLN A 1 780 ? -22.533 20.238 38.506 1.00 88.31 780 GLN A C 1
ATOM 6006 O O . GLN A 1 780 ? -21.368 19.891 38.316 1.00 88.31 780 GLN A O 1
ATOM 6011 N N . VAL A 1 781 ? -23.300 20.743 37.539 1.00 92.50 781 VAL A N 1
ATOM 6012 C CA . VAL A 1 781 ? -22.774 21.090 36.216 1.00 92.50 781 VAL A CA 1
ATOM 6013 C C . VAL A 1 781 ? -23.289 22.444 35.750 1.00 92.50 781 VAL A C 1
ATOM 6015 O O . VAL A 1 781 ? -24.467 22.773 35.888 1.00 92.50 781 VAL A O 1
ATOM 6018 N N . THR A 1 782 ? -22.393 23.252 35.191 1.00 92.25 782 THR A N 1
ATOM 6019 C CA . THR A 1 782 ? -22.731 24.531 34.557 1.00 92.25 782 THR A CA 1
ATOM 6020 C C . THR A 1 782 ? -22.517 24.417 33.060 1.00 92.25 782 THR A C 1
ATOM 6022 O O . THR A 1 782 ? -21.417 24.094 32.633 1.00 92.25 782 THR A O 1
ATOM 6025 N N . VAL A 1 783 ? -23.545 24.708 32.264 1.00 91.56 783 VAL A N 1
ATOM 6026 C CA . VAL A 1 783 ? -23.470 24.712 30.800 1.00 91.56 783 VAL A CA 1
ATOM 6027 C C . VAL A 1 783 ? -23.535 26.147 30.290 1.00 91.56 783 VAL A C 1
ATOM 6029 O O . VAL A 1 783 ? -24.531 26.843 30.489 1.00 91.56 783 VAL A O 1
ATOM 6032 N N . ALA A 1 784 ? -22.479 26.594 29.619 1.00 90.56 784 ALA A N 1
ATOM 6033 C CA . ALA A 1 784 ? -22.369 27.924 29.033 1.00 90.56 784 ALA A CA 1
ATOM 6034 C C . ALA A 1 784 ? -22.435 27.876 27.497 1.00 90.56 784 ALA A C 1
ATOM 6036 O O . ALA A 1 784 ? -21.893 26.965 26.876 1.00 90.56 784 ALA A O 1
ATOM 6037 N N . SER A 1 785 ? -23.077 28.876 26.887 1.00 87.44 785 SER A N 1
ATOM 6038 C CA . SER A 1 785 ? -23.056 29.154 25.443 1.00 87.44 785 SER A CA 1
ATOM 6039 C C . SER A 1 785 ? -23.071 30.667 25.217 1.00 87.44 785 SER A C 1
ATOM 6041 O O . SER A 1 785 ? -24.101 31.327 25.401 1.00 87.44 785 SER A O 1
ATOM 6043 N N . GLY A 1 786 ? -21.933 31.235 24.809 1.00 80.62 786 GLY A N 1
ATOM 6044 C CA . GLY A 1 786 ? -21.754 32.689 24.724 1.00 80.62 786 GLY A CA 1
ATOM 6045 C C . GLY A 1 786 ? -21.979 33.361 26.086 1.00 80.62 786 GLY A C 1
ATOM 6046 O O . GLY A 1 786 ? -21.431 32.916 27.090 1.00 80.62 786 GLY A O 1
ATOM 6047 N N . ASP A 1 787 ? -22.829 34.392 26.133 1.00 71.62 787 ASP A N 1
ATOM 6048 C CA . ASP A 1 787 ? -23.203 35.087 27.381 1.00 71.62 787 ASP A CA 1
ATOM 6049 C C . ASP A 1 787 ? -24.301 34.359 28.190 1.00 71.62 787 ASP A C 1
ATOM 6051 O O . ASP A 1 787 ? -24.703 34.823 29.259 1.00 71.62 787 ASP A O 1
ATOM 6055 N N . SER A 1 788 ? -24.834 33.243 27.678 1.00 75.62 788 SER A N 1
ATOM 6056 C CA . SER A 1 788 ? -25.901 32.478 28.335 1.00 75.62 788 SER A CA 1
ATOM 6057 C C . SER A 1 788 ? -25.310 31.358 29.188 1.00 75.62 788 SER A C 1
ATOM 6059 O O . SER A 1 788 ? -24.485 30.585 28.706 1.00 75.62 788 SER A O 1
ATOM 6061 N N . GLN A 1 789 ? -25.757 31.244 30.440 1.00 82.31 789 GLN A N 1
ATOM 6062 C CA . GLN A 1 789 ? -25.380 30.163 31.352 1.00 82.31 789 GLN A CA 1
ATOM 6063 C C . GLN A 1 789 ? -26.625 29.480 31.917 1.00 82.31 789 GLN A C 1
ATOM 6065 O O . GLN A 1 789 ? -27.528 30.148 32.426 1.00 82.31 789 GLN A O 1
ATOM 6070 N N . THR A 1 790 ? -26.630 28.151 31.871 1.00 79.44 790 THR A N 1
ATOM 6071 C CA . THR A 1 790 ? -27.607 27.284 32.534 1.00 79.44 790 THR A CA 1
ATOM 6072 C C . THR A 1 790 ? -26.888 26.485 33.614 1.00 79.44 790 THR A C 1
ATOM 6074 O O . THR A 1 790 ? -25.854 25.876 33.357 1.00 79.44 790 THR A O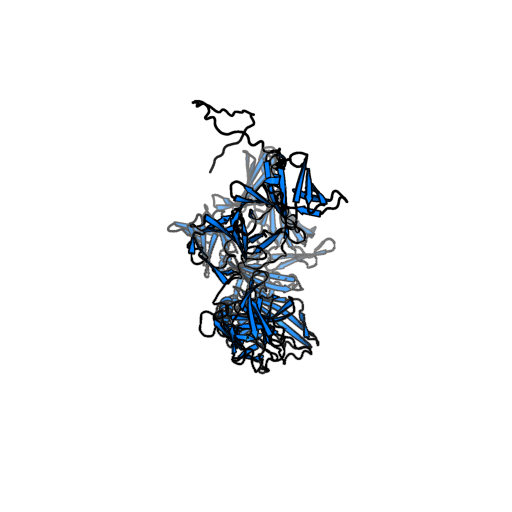 1
ATOM 6077 N N . ILE A 1 791 ? -27.433 26.474 34.830 1.00 78.25 791 ILE A N 1
ATOM 6078 C CA . ILE A 1 791 ? -26.871 25.729 35.963 1.00 78.25 791 ILE A CA 1
ATOM 6079 C C . ILE A 1 791 ? -27.773 24.528 36.251 1.00 78.25 791 ILE A C 1
ATOM 6081 O O . ILE A 1 791 ? -28.985 24.688 36.413 1.00 78.25 791 ILE A O 1
ATOM 6085 N N . TYR A 1 792 ? -27.174 23.346 36.340 1.00 77.00 792 TYR A N 1
ATOM 6086 C CA . TYR A 1 792 ? -27.793 22.100 36.779 1.00 77.00 792 TYR A CA 1
ATOM 6087 C C . TYR A 1 792 ? -27.236 21.755 38.157 1.00 77.00 792 TYR A C 1
ATOM 6089 O O . TYR A 1 792 ? -26.081 21.360 38.315 1.00 77.00 792 TYR A O 1
ATOM 6097 N N . SER A 1 793 ? -28.053 21.974 39.178 1.00 67.81 793 SER A N 1
ATOM 6098 C CA . SER A 1 793 ? -27.551 22.065 40.549 1.00 67.81 793 SER A CA 1
ATOM 6099 C C . SER A 1 793 ? -27.442 20.724 41.274 1.00 67.81 793 SER A C 1
ATOM 6101 O O . SER A 1 793 ? -26.811 20.696 42.326 1.00 67.81 793 SER A O 1
ATOM 6103 N N . ASN A 1 794 ? -28.064 19.650 40.766 1.00 76.44 794 ASN A N 1
ATOM 6104 C CA . ASN A 1 794 ? -28.139 18.363 41.462 1.00 76.44 794 ASN A CA 1
ATOM 6105 C C . ASN A 1 794 ? -27.911 17.182 40.504 1.00 76.44 794 ASN A C 1
ATOM 6107 O O . ASN A 1 794 ? -28.654 17.018 39.531 1.00 76.44 794 ASN A O 1
ATOM 6111 N N . LYS A 1 795 ? -26.925 16.338 40.829 1.00 85.19 795 LYS A N 1
ATOM 6112 C CA . LYS A 1 795 ? -26.812 14.963 40.322 1.00 85.19 795 LYS A CA 1
ATOM 6113 C C . LYS A 1 795 ? -28.043 14.167 40.779 1.00 85.19 795 LYS A C 1
ATOM 6115 O O . LYS A 1 795 ? -28.394 14.213 41.959 1.00 85.19 795 LYS A O 1
ATOM 6120 N N . ILE A 1 796 ? -28.721 13.500 39.851 1.00 79.94 796 ILE A N 1
ATOM 6121 C CA . ILE A 1 796 ? -29.892 12.666 40.132 1.00 79.94 796 ILE A CA 1
ATOM 6122 C C . ILE A 1 796 ? -29.425 11.235 40.386 1.00 79.94 796 ILE A C 1
ATOM 6124 O O . ILE A 1 796 ? -28.599 10.709 39.641 1.00 79.94 796 ILE A O 1
ATOM 6128 N N . ASP A 1 797 ? -29.974 10.613 41.428 1.00 73.56 797 ASP A N 1
ATOM 6129 C CA . ASP A 1 797 ? -29.844 9.174 41.620 1.00 73.56 797 ASP A CA 1
ATOM 6130 C C . ASP A 1 797 ? -30.628 8.445 40.522 1.00 73.56 797 ASP A C 1
ATOM 6132 O O . ASP A 1 797 ? -31.825 8.671 40.330 1.00 73.56 797 ASP A O 1
ATOM 6136 N N . THR A 1 798 ? -29.921 7.616 39.764 1.00 73.81 798 THR A N 1
ATOM 6137 C CA . THR A 1 798 ? -30.448 6.914 38.590 1.00 73.81 798 THR A CA 1
ATOM 6138 C C . THR A 1 798 ? -30.640 5.426 38.854 1.00 73.81 798 THR A C 1
ATOM 6140 O O . THR A 1 798 ? -30.765 4.665 37.900 1.00 73.81 798 THR A O 1
ATOM 6143 N N . ASP A 1 799 ? -30.695 4.991 40.121 1.00 78.75 799 ASP A N 1
ATOM 6144 C CA . ASP A 1 799 ? -30.935 3.586 40.453 1.00 78.75 799 ASP A CA 1
ATOM 6145 C C . ASP A 1 799 ? -32.288 3.088 39.910 1.00 78.75 799 ASP A C 1
ATOM 6147 O O . ASP A 1 799 ? -33.366 3.296 40.477 1.00 78.75 799 ASP A O 1
ATOM 6151 N N . LEU A 1 800 ? -32.212 2.381 38.783 1.00 86.19 800 LEU A N 1
ATOM 6152 C CA . LEU A 1 800 ? -33.358 1.826 38.077 1.00 86.19 800 LEU A CA 1
ATOM 6153 C C . LEU A 1 800 ? -34.002 0.646 38.819 1.00 86.19 800 LEU A C 1
ATOM 6155 O O . LEU A 1 800 ? -35.142 0.292 38.511 1.00 86.19 800 LEU A O 1
ATOM 6159 N N . SER A 1 801 ? -33.325 0.063 39.818 1.00 86.81 801 SER A N 1
ATOM 6160 C CA . SER A 1 801 ? -33.835 -1.092 40.571 1.00 86.81 801 SER A CA 1
ATOM 6161 C C . SER A 1 801 ? -35.162 -0.806 41.285 1.00 86.81 801 SER A C 1
ATOM 6163 O O . SER A 1 801 ? -35.979 -1.716 41.449 1.00 86.81 801 SER A O 1
ATOM 6165 N N . SER A 1 802 ? -35.432 0.466 41.602 1.00 89.12 802 SER A N 1
ATOM 6166 C CA . SER A 1 802 ? -36.677 0.920 42.235 1.00 89.12 802 SER A CA 1
ATOM 6167 C C . SER A 1 802 ? -37.926 0.729 41.361 1.00 89.12 802 SER A C 1
ATOM 6169 O O . SER A 1 802 ? -39.045 0.703 41.876 1.00 89.12 802 SER A O 1
ATOM 6171 N N . PHE A 1 803 ? -37.765 0.586 40.040 1.00 91.94 803 PHE A N 1
ATOM 6172 C CA . PHE A 1 803 ? -38.875 0.304 39.124 1.00 91.94 803 PHE A CA 1
ATOM 6173 C C . PHE A 1 803 ? -39.198 -1.186 38.993 1.00 91.94 803 PHE A C 1
ATOM 6175 O O . PHE A 1 803 ? -40.187 -1.516 38.345 1.00 91.94 803 PHE A O 1
ATOM 6182 N N . VAL A 1 804 ? -38.384 -2.088 39.549 1.00 93.50 804 VAL A N 1
ATOM 6183 C CA . VAL A 1 804 ? -38.601 -3.534 39.410 1.00 93.50 804 VAL A CA 1
ATOM 6184 C C . VAL A 1 804 ? -39.831 -3.960 40.203 1.00 93.50 804 VAL A C 1
ATOM 6186 O O . VAL A 1 804 ? -39.966 -3.705 41.402 1.00 93.50 804 VAL A O 1
ATOM 6189 N N . GLY A 1 805 ? -40.748 -4.633 39.517 1.00 94.00 805 GLY A N 1
ATOM 6190 C CA . GLY A 1 805 ? -42.037 -4.992 40.079 1.00 94.00 805 GLY A CA 1
ATOM 6191 C C . GLY A 1 805 ? -43.060 -5.390 39.028 1.00 94.00 805 GLY A C 1
ATOM 6192 O O . GLY A 1 805 ? -42.845 -5.275 37.822 1.00 94.00 805 GLY A O 1
ATOM 6193 N N . THR A 1 806 ? -44.207 -5.854 39.512 1.00 94.06 806 THR A N 1
ATOM 6194 C CA . THR A 1 806 ? -45.389 -6.120 38.692 1.00 94.06 806 THR A CA 1
ATOM 6195 C C . THR A 1 806 ? -46.505 -5.173 39.120 1.00 94.06 806 THR A C 1
ATOM 6197 O O . THR A 1 806 ? -46.875 -5.144 40.294 1.00 94.06 806 THR A O 1
ATOM 6200 N N . TYR A 1 807 ? -47.055 -4.424 38.170 1.00 93.94 807 TYR A N 1
ATOM 6201 C CA . TYR A 1 807 ? -48.075 -3.396 38.376 1.00 93.94 807 TYR A CA 1
ATOM 6202 C C . TYR A 1 807 ? -49.336 -3.741 37.573 1.00 93.94 807 TYR A C 1
ATOM 6204 O O . TYR A 1 807 ? -49.231 -4.219 36.444 1.00 93.94 807 TYR A O 1
ATOM 6212 N N . ILE A 1 808 ? -50.531 -3.510 38.125 1.00 92.44 808 ILE A N 1
ATOM 6213 C CA . ILE A 1 808 ? -51.808 -3.850 37.475 1.00 92.44 808 ILE A CA 1
ATOM 6214 C C . ILE A 1 808 ? -52.719 -2.628 37.481 1.00 92.44 808 ILE A C 1
ATOM 6216 O O . ILE A 1 808 ? -53.349 -2.332 38.487 1.00 92.44 808 ILE A O 1
ATOM 6220 N N . VAL A 1 809 ? -52.833 -1.938 36.349 1.00 91.62 809 VAL A N 1
ATOM 6221 C CA . VAL A 1 809 ? -53.654 -0.723 36.259 1.00 91.62 809 VAL A CA 1
ATOM 6222 C C . VAL A 1 809 ? -54.982 -1.029 35.576 1.00 91.62 809 VAL A C 1
ATOM 6224 O O . VAL A 1 809 ? -55.003 -1.415 34.405 1.00 91.62 809 VAL A O 1
ATOM 6227 N N . ALA A 1 810 ? -56.089 -0.800 36.284 1.00 89.25 810 ALA A N 1
ATOM 6228 C CA . ALA A 1 810 ? -57.432 -0.864 35.709 1.00 89.25 810 ALA A CA 1
ATOM 6229 C C . ALA A 1 810 ? -57.716 0.415 34.899 1.00 89.25 810 ALA A C 1
ATOM 6231 O O . ALA A 1 810 ? -57.785 1.509 35.467 1.00 89.25 810 ALA A O 1
ATOM 6232 N N . VAL A 1 811 ? -57.853 0.312 33.573 1.00 83.44 811 VAL A N 1
ATOM 6233 C CA . VAL A 1 811 ? -58.021 1.478 32.674 1.00 83.44 811 VAL A CA 1
ATOM 6234 C C . VAL A 1 811 ? -59.500 1.781 32.388 1.00 83.44 811 VAL A C 1
ATOM 6236 O O . VAL A 1 811 ? -59.867 2.937 32.169 1.00 83.44 811 VAL A O 1
ATOM 6239 N N . ASP A 1 812 ? -60.359 0.762 32.433 1.00 76.62 812 ASP A N 1
ATOM 6240 C CA . ASP A 1 812 ? -61.821 0.867 32.430 1.00 76.62 812 ASP A CA 1
ATOM 6241 C C . ASP A 1 812 ? -62.463 -0.337 33.151 1.00 76.62 812 ASP A C 1
ATOM 6243 O O . ASP A 1 812 ? -61.757 -1.208 33.654 1.00 76.62 812 ASP A O 1
ATOM 6247 N N . ASP A 1 813 ? -63.801 -0.395 33.208 1.00 72.44 813 ASP A N 1
ATOM 6248 C CA . ASP A 1 813 ? -64.559 -1.414 33.956 1.00 72.44 813 ASP A CA 1
ATOM 6249 C C . ASP A 1 813 ? -64.273 -2.878 33.534 1.00 72.44 813 ASP A C 1
ATOM 6251 O O . ASP A 1 813 ? -64.747 -3.791 34.212 1.00 72.44 813 ASP A O 1
ATOM 6255 N N . ASN A 1 814 ? -63.552 -3.134 32.427 1.00 67.81 814 ASN A N 1
ATOM 6256 C CA . ASN A 1 814 ? -63.247 -4.490 31.947 1.00 67.81 814 ASN A CA 1
ATOM 6257 C C . ASN A 1 814 ? -61.796 -4.701 31.460 1.00 67.81 814 ASN A C 1
ATOM 6259 O O . ASN A 1 814 ? -61.517 -5.768 30.905 1.00 67.81 814 ASN A O 1
ATOM 6263 N N . THR A 1 815 ? -60.888 -3.735 31.635 1.00 77.56 815 THR A N 1
ATOM 6264 C CA . THR A 1 815 ? -59.527 -3.801 31.073 1.00 77.56 815 THR A CA 1
ATOM 6265 C C . THR A 1 815 ? -58.468 -3.522 32.134 1.00 77.56 815 THR A C 1
ATOM 6267 O O . THR A 1 815 ? -58.208 -2.366 32.477 1.00 77.56 815 THR A O 1
ATOM 6270 N N . ASP A 1 816 ? -57.808 -4.588 32.585 1.00 86.50 816 ASP A N 1
ATOM 6271 C CA . ASP A 1 816 ? -56.613 -4.519 33.426 1.00 86.50 816 ASP A CA 1
ATOM 6272 C C . ASP A 1 816 ? -55.367 -4.647 32.547 1.00 86.50 816 ASP A C 1
ATOM 6274 O O . ASP A 1 816 ? -55.232 -5.596 31.770 1.00 86.50 816 ASP A O 1
ATOM 6278 N N . ILE A 1 817 ? -54.442 -3.698 32.673 1.00 88.56 817 ILE A N 1
ATOM 6279 C CA . ILE A 1 817 ? -53.138 -3.755 32.015 1.00 88.56 817 ILE A CA 1
ATOM 6280 C C . ILE A 1 817 ? -52.103 -4.210 33.038 1.00 88.56 817 ILE A C 1
ATOM 6282 O O . ILE A 1 817 ? -51.861 -3.525 34.031 1.00 88.56 817 ILE A O 1
ATOM 6286 N N . THR A 1 818 ? -51.481 -5.362 32.780 1.00 90.88 818 THR A N 1
ATOM 6287 C CA . THR A 1 818 ? -50.378 -5.879 33.599 1.00 90.88 818 THR A CA 1
ATOM 6288 C C . THR A 1 818 ? -49.054 -5.389 33.039 1.00 90.88 818 THR A C 1
ATOM 6290 O O . THR A 1 818 ? -48.749 -5.609 31.866 1.00 90.88 818 THR A O 1
ATOM 6293 N N . ILE A 1 819 ? -48.256 -4.751 33.883 1.00 92.56 819 ILE A N 1
ATOM 6294 C CA . ILE A 1 819 ? -46.927 -4.253 33.561 1.00 92.56 819 ILE A CA 1
ATOM 6295 C C . ILE A 1 819 ? -45.923 -5.015 34.411 1.00 92.56 819 ILE A C 1
ATOM 6297 O O . ILE A 1 819 ? -46.003 -4.960 35.633 1.00 92.56 819 ILE A O 1
ATOM 6301 N N . GLY A 1 820 ? -44.981 -5.708 33.783 1.00 92.31 820 GLY A N 1
ATOM 6302 C CA . GLY A 1 820 ? -43.826 -6.275 34.477 1.00 92.31 820 GLY A CA 1
ATOM 6303 C C . GLY A 1 820 ? -42.591 -5.435 34.202 1.00 92.31 820 GLY A C 1
ATOM 6304 O O . GLY A 1 820 ? -42.380 -5.030 33.063 1.00 92.31 820 GLY A O 1
ATOM 6305 N N . VAL A 1 821 ? -41.779 -5.189 35.218 1.00 94.50 821 VAL A N 1
ATOM 6306 C CA . VAL A 1 821 ? -40.453 -4.586 35.092 1.00 94.50 821 VAL A CA 1
ATOM 6307 C C . VAL A 1 821 ? -39.470 -5.518 35.788 1.00 94.50 821 VAL A C 1
ATOM 6309 O O . VAL A 1 821 ? -39.617 -5.783 36.983 1.00 94.50 821 VAL A O 1
ATOM 6312 N N . SER A 1 822 ? -38.506 -6.038 35.034 1.00 92.69 822 SER A N 1
ATOM 6313 C CA . SER A 1 822 ? -37.399 -6.855 35.525 1.00 92.69 822 SER A CA 1
ATOM 6314 C C . SER A 1 822 ? -36.075 -6.112 35.370 1.00 92.69 822 SER A C 1
ATOM 6316 O O . SER A 1 822 ? -35.935 -5.230 34.520 1.00 92.69 822 SER A O 1
ATOM 6318 N N . ALA A 1 823 ? -35.124 -6.447 36.234 1.00 91.75 823 ALA A N 1
ATOM 6319 C CA . ALA A 1 823 ? -33.738 -6.006 36.162 1.00 91.75 823 ALA A CA 1
ATOM 6320 C C . ALA A 1 823 ? -32.891 -7.081 35.483 1.00 91.75 823 ALA A C 1
ATOM 6322 O O . ALA A 1 823 ? -33.052 -8.255 35.800 1.00 91.75 823 ALA A O 1
ATOM 6323 N N . THR A 1 824 ? -31.970 -6.686 34.609 1.00 88.94 824 THR A N 1
ATOM 6324 C CA . THR A 1 824 ? -31.036 -7.593 33.933 1.00 88.94 824 THR A CA 1
ATOM 6325 C C . THR A 1 824 ? -29.621 -7.008 33.952 1.00 88.94 824 THR A C 1
ATOM 6327 O O . THR A 1 824 ? -29.458 -5.816 33.682 1.00 88.94 824 THR A O 1
ATOM 6330 N N . VAL A 1 825 ? -28.612 -7.827 34.268 1.00 87.31 825 VAL A N 1
ATOM 6331 C CA . VAL A 1 825 ? -27.171 -7.481 34.216 1.00 87.31 825 VAL A CA 1
ATOM 6332 C C . VAL A 1 825 ? -26.332 -8.682 33.772 1.00 87.31 825 VAL A C 1
ATOM 6334 O O . VAL A 1 825 ? -26.742 -9.818 34.013 1.00 87.31 825 VAL A O 1
ATOM 6337 N N . GLY A 1 826 ? -25.159 -8.448 33.171 1.00 80.06 826 GLY A N 1
ATOM 6338 C CA . GLY A 1 826 ? -24.175 -9.508 32.907 1.00 80.06 826 GLY A CA 1
ATOM 6339 C C . GLY A 1 826 ? -23.446 -9.926 34.187 1.00 80.06 826 GLY A C 1
ATOM 6340 O O . GLY A 1 826 ? -23.279 -11.108 34.470 1.00 80.06 826 GLY A O 1
ATOM 6341 N N . GLY A 1 827 ? -23.130 -8.953 35.046 1.00 79.19 827 GLY A N 1
ATOM 6342 C CA . GLY A 1 827 ? -22.537 -9.168 36.367 1.00 79.19 827 GLY A CA 1
ATOM 6343 C C . GLY A 1 827 ? -23.226 -8.368 37.472 1.00 79.19 827 GLY A C 1
ATOM 6344 O O . GLY A 1 827 ? -23.673 -7.245 37.262 1.00 79.19 827 GLY A O 1
ATOM 6345 N N . VAL A 1 828 ? -23.268 -8.894 38.702 1.00 78.06 828 VAL A N 1
ATOM 6346 C CA . VAL A 1 828 ? -23.911 -8.206 39.849 1.00 78.06 828 VAL A CA 1
ATOM 6347 C C . VAL A 1 828 ? -23.317 -6.836 40.179 1.00 78.06 828 VAL A C 1
ATOM 6349 O O . VAL A 1 828 ? -23.987 -6.017 40.802 1.00 78.06 828 VAL A O 1
ATOM 6352 N N . ASN A 1 829 ? -22.067 -6.579 39.790 1.00 80.44 829 ASN A N 1
ATOM 6353 C CA . ASN A 1 829 ? -21.424 -5.285 40.000 1.00 80.44 829 ASN A CA 1
ATOM 6354 C C . ASN A 1 829 ? -21.760 -4.256 38.913 1.00 80.44 829 ASN A C 1
ATOM 6356 O O . ASN A 1 829 ? -21.376 -3.097 39.047 1.00 80.44 829 ASN A O 1
ATOM 6360 N N . GLU A 1 830 ? -22.451 -4.661 37.851 1.00 81.44 830 GLU A N 1
ATOM 6361 C CA . GLU A 1 830 ? -22.770 -3.799 36.721 1.00 81.44 830 GLU A CA 1
ATOM 6362 C C . GLU A 1 830 ? -24.021 -2.946 36.972 1.00 81.44 830 GLU A C 1
ATOM 6364 O O . GLU A 1 830 ? -24.832 -3.219 37.865 1.00 81.44 830 GLU A O 1
ATOM 6369 N N . GLN A 1 831 ? -24.202 -1.896 36.166 1.00 79.50 831 GLN A N 1
ATOM 6370 C CA . GLN A 1 831 ? -25.445 -1.126 36.173 1.00 79.50 831 GLN A CA 1
ATOM 6371 C C . GLN A 1 831 ? -26.617 -1.958 35.645 1.00 79.50 831 GLN A C 1
ATOM 6373 O O . GLN A 1 831 ? -26.534 -2.615 34.611 1.00 79.50 831 GLN A O 1
ATOM 6378 N N . VAL A 1 832 ? -27.744 -1.869 36.352 1.00 84.56 832 VAL A N 1
ATOM 6379 C CA . VAL A 1 832 ? -28.974 -2.585 36.013 1.00 84.56 832 VAL A CA 1
ATOM 6380 C C . VAL A 1 832 ? -29.606 -2.019 34.748 1.00 84.56 832 VAL A C 1
ATOM 6382 O O . VAL A 1 832 ? -29.967 -0.845 34.703 1.00 84.56 832 VAL A O 1
ATOM 6385 N N . SER A 1 833 ? -29.835 -2.883 33.763 1.00 87.50 833 SER A N 1
ATOM 6386 C CA . SER A 1 833 ? -30.741 -2.604 32.650 1.00 87.50 833 SER A CA 1
ATOM 6387 C C . SER A 1 833 ? -32.155 -3.066 32.989 1.00 87.50 833 SER A C 1
ATOM 6389 O O . SER A 1 833 ? -32.343 -4.046 33.706 1.00 87.50 833 SER A O 1
ATOM 6391 N N . LEU A 1 834 ? -33.168 -2.365 32.476 1.00 89.81 834 LEU A N 1
ATOM 6392 C CA . LEU A 1 834 ? -34.566 -2.739 32.686 1.00 89.81 834 LEU A CA 1
ATOM 6393 C C . LEU A 1 834 ? -35.156 -3.412 31.454 1.00 89.81 834 LEU A C 1
ATOM 6395 O O . LEU A 1 834 ? -35.126 -2.858 30.353 1.00 89.81 834 LEU A O 1
ATOM 6399 N N . THR A 1 835 ? -35.815 -4.542 31.678 1.00 89.44 835 THR A N 1
ATOM 6400 C CA . THR A 1 835 ? -36.704 -5.167 30.703 1.00 89.44 835 THR A CA 1
ATOM 6401 C C . THR A 1 835 ? -38.139 -4.967 31.169 1.00 89.44 835 THR A C 1
ATOM 6403 O O . THR A 1 835 ? -38.480 -5.230 32.320 1.00 89.44 835 THR A O 1
ATOM 6406 N N . THR A 1 836 ? -39.009 -4.463 30.292 1.00 91.56 836 THR A N 1
ATOM 6407 C CA . THR A 1 836 ? -40.417 -4.216 30.642 1.00 91.56 836 THR A CA 1
ATOM 6408 C C . THR A 1 836 ? -41.345 -5.109 29.840 1.00 91.56 836 THR A C 1
ATOM 6410 O O . THR A 1 836 ? -41.000 -5.563 28.755 1.00 91.56 836 THR A O 1
ATOM 6413 N N . THR A 1 837 ? -42.544 -5.371 30.347 1.00 89.38 837 THR A N 1
ATOM 6414 C CA . THR A 1 837 ? -43.592 -6.093 29.626 1.00 89.38 837 THR A CA 1
ATOM 6415 C C . THR A 1 837 ? -44.926 -5.371 29.752 1.00 89.38 837 THR A C 1
ATOM 6417 O O . THR A 1 837 ? -45.233 -4.807 30.797 1.00 89.38 837 THR A O 1
ATOM 6420 N N . ILE A 1 838 ? -45.739 -5.404 28.693 1.00 87.94 838 ILE A N 1
ATOM 6421 C CA . ILE A 1 838 ? -47.160 -5.018 28.728 1.00 87.94 838 ILE A CA 1
ATOM 6422 C C . ILE A 1 838 ? -47.969 -6.261 28.374 1.00 87.94 838 ILE A C 1
ATOM 6424 O O . ILE A 1 838 ? -47.814 -6.795 27.275 1.00 87.94 838 ILE A O 1
ATOM 6428 N N . ASN A 1 839 ? -48.799 -6.743 29.300 1.00 85.06 839 ASN A N 1
ATOM 6429 C CA . ASN A 1 839 ? -49.574 -7.981 29.162 1.00 85.06 839 ASN A CA 1
ATOM 6430 C C . ASN A 1 839 ? -48.703 -9.176 28.716 1.00 85.06 839 ASN A C 1
ATOM 6432 O O . ASN A 1 839 ? -49.098 -9.977 27.870 1.00 85.06 839 ASN A O 1
ATOM 6436 N N . GLY A 1 840 ? -47.485 -9.268 29.267 1.00 80.81 840 GLY A N 1
ATOM 6437 C CA . GLY A 1 840 ? -46.506 -10.317 28.956 1.00 80.81 840 GLY A CA 1
ATOM 6438 C C . GLY A 1 840 ? -45.683 -10.097 27.681 1.00 80.81 840 GLY A C 1
ATOM 6439 O O . GLY A 1 840 ? -44.844 -10.930 27.356 1.00 80.81 840 GLY A O 1
ATOM 6440 N N . VAL A 1 841 ? -45.880 -8.992 26.952 1.00 81.81 841 VAL A N 1
ATOM 6441 C CA . VAL A 1 841 ? -45.105 -8.685 25.742 1.00 81.81 841 VAL A CA 1
ATOM 6442 C C . VAL A 1 841 ? -43.928 -7.769 26.074 1.00 81.81 841 VAL A C 1
ATOM 6444 O O . VAL A 1 841 ? -44.146 -6.641 26.512 1.00 81.81 841 VAL A O 1
ATOM 6447 N N . ILE A 1 842 ? -42.702 -8.232 25.812 1.00 84.31 842 ILE A N 1
ATOM 6448 C CA . ILE A 1 842 ? -41.443 -7.532 26.120 1.00 84.31 842 ILE A CA 1
ATOM 6449 C C . ILE A 1 842 ? -41.315 -6.198 25.368 1.00 84.31 842 ILE A C 1
ATOM 6451 O O . ILE A 1 842 ? -41.621 -6.101 24.175 1.00 84.31 842 ILE A O 1
ATOM 6455 N N . ARG A 1 843 ? -40.849 -5.166 26.069 1.00 83.81 843 ARG A N 1
ATOM 6456 C CA . ARG A 1 843 ? -40.571 -3.810 25.593 1.00 83.81 843 ARG A CA 1
ATOM 6457 C C . ARG A 1 843 ? -39.317 -3.266 26.269 1.00 83.81 843 ARG A C 1
ATOM 6459 O O . ARG A 1 843 ? -39.099 -3.476 27.462 1.00 83.81 843 ARG A O 1
ATOM 6466 N N . THR A 1 844 ? -38.545 -2.500 25.513 1.00 79.62 844 THR A N 1
ATOM 6467 C CA . THR A 1 844 ? -37.423 -1.725 26.043 1.00 79.62 844 THR A CA 1
ATOM 6468 C C . THR A 1 844 ? -37.945 -0.367 26.520 1.00 79.62 844 THR A C 1
ATOM 6470 O O . THR A 1 844 ? -38.580 0.337 25.725 1.00 79.62 844 THR A O 1
ATOM 6473 N N . PRO A 1 845 ? -37.745 0.001 27.794 1.00 87.56 845 PRO A N 1
ATOM 6474 C CA . PRO A 1 845 ? -38.127 1.313 28.297 1.00 87.56 845 PRO A CA 1
ATOM 6475 C C . PRO A 1 845 ? -37.150 2.401 27.838 1.00 87.56 845 PRO A C 1
ATOM 6477 O O . PRO A 1 845 ? -35.954 2.163 27.707 1.00 87.56 845 PRO A O 1
ATOM 6480 N N . SER A 1 846 ? -37.654 3.620 27.655 1.00 83.56 846 SER A N 1
ATOM 6481 C CA . SER A 1 846 ? -36.840 4.836 27.587 1.00 83.56 846 SER A CA 1
ATOM 6482 C C . SER A 1 846 ? -36.828 5.527 28.950 1.00 83.56 846 SER A C 1
ATOM 6484 O O . SER A 1 846 ? -37.899 5.750 29.524 1.00 83.56 846 SER A O 1
ATOM 6486 N N . VAL A 1 847 ? -35.646 5.895 29.446 1.00 80.88 847 VAL A N 1
ATOM 6487 C CA . VAL A 1 847 ? -35.471 6.667 30.687 1.00 80.88 847 VAL A CA 1
ATOM 6488 C C . VAL A 1 847 ? -35.587 8.162 30.380 1.00 80.88 847 VAL A C 1
ATOM 6490 O O . VAL A 1 847 ? -34.992 8.651 29.422 1.00 80.88 847 VAL A O 1
ATOM 6493 N N . GLN A 1 848 ? -36.362 8.894 31.177 1.00 81.12 848 GLN A N 1
ATOM 6494 C CA . GLN A 1 848 ? -36.577 10.336 31.036 1.00 81.12 848 GLN A CA 1
ATOM 6495 C C . GLN A 1 848 ? -36.832 10.990 32.403 1.00 81.12 848 GLN A C 1
ATOM 6497 O O . GLN A 1 848 ? -36.944 10.303 33.419 1.00 81.12 848 GLN A O 1
ATOM 6502 N N . LEU A 1 849 ? -36.962 12.318 32.430 1.00 78.50 849 LEU A N 1
ATOM 6503 C CA . LEU A 1 849 ? -37.409 13.061 33.610 1.00 78.50 849 LEU A CA 1
ATOM 6504 C C . LEU A 1 849 ? -38.803 13.649 33.393 1.00 78.50 849 LEU A C 1
ATOM 6506 O O . LEU A 1 849 ? -39.150 14.070 32.289 1.00 78.50 849 LEU A O 1
ATOM 6510 N N . SER A 1 850 ? -39.590 13.695 34.463 1.00 78.94 850 SER A N 1
ATOM 6511 C CA . SER A 1 850 ? -40.856 14.425 34.512 1.00 78.94 850 SER A CA 1
ATOM 6512 C C . SER A 1 850 ? -40.641 15.948 34.500 1.00 78.94 850 SER A C 1
ATOM 6514 O O . SER A 1 850 ? -39.540 16.436 34.748 1.00 78.94 850 SER A O 1
ATOM 6516 N N . GLU A 1 851 ? -41.719 16.722 34.308 1.00 73.31 851 GLU A N 1
ATOM 6517 C CA . GLU A 1 851 ? -41.689 18.195 34.437 1.00 73.31 851 GLU A CA 1
ATOM 6518 C C . GLU A 1 851 ? -41.280 18.688 35.840 1.00 73.31 851 GLU A C 1
ATOM 6520 O O . GLU A 1 851 ? -40.864 19.835 35.989 1.00 73.31 851 GLU A O 1
ATOM 6525 N N . ASP A 1 852 ? -41.423 17.855 36.878 1.00 73.56 852 ASP A N 1
ATOM 6526 C CA . ASP A 1 852 ? -40.975 18.136 38.247 1.00 73.56 852 ASP A CA 1
ATOM 6527 C C . ASP A 1 852 ? -39.596 17.530 38.581 1.00 73.56 852 ASP A C 1
ATOM 6529 O O . ASP A 1 852 ? -39.183 17.559 39.740 1.00 73.56 852 ASP A O 1
ATOM 6533 N N . GLY A 1 853 ? -38.861 17.028 37.578 1.00 73.00 853 GLY A N 1
ATOM 6534 C CA . GLY A 1 853 ? -37.487 16.531 37.717 1.00 73.00 853 GLY A CA 1
ATOM 6535 C C . GLY A 1 853 ? -37.357 15.140 38.343 1.00 73.00 853 GLY A C 1
ATOM 6536 O O . GLY A 1 853 ? -36.284 14.791 38.830 1.00 73.00 853 GLY A O 1
ATOM 6537 N N . LYS A 1 854 ? -38.434 14.350 38.359 1.00 83.50 854 LYS A N 1
ATOM 6538 C CA . LYS A 1 854 ? -38.453 12.974 38.872 1.00 83.50 854 LYS A CA 1
ATOM 6539 C C . LYS A 1 854 ? -38.094 11.976 37.783 1.00 83.50 854 LYS A C 1
ATOM 6541 O O . LYS A 1 854 ? -38.475 12.155 36.626 1.00 83.50 854 LYS A O 1
ATOM 6546 N N . LEU A 1 855 ? -37.417 10.899 38.171 1.00 85.62 855 LEU A N 1
ATOM 6547 C CA . LEU A 1 855 ? -37.047 9.820 37.264 1.00 85.62 855 LEU A CA 1
ATOM 6548 C C . LEU A 1 855 ? -38.295 9.111 36.728 1.00 85.62 855 LEU A C 1
ATOM 6550 O O . LEU A 1 855 ? -39.205 8.761 37.485 1.00 85.62 855 LEU A O 1
ATOM 6554 N N . GLN A 1 856 ? -38.338 8.904 35.415 1.00 88.62 856 GLN A N 1
ATOM 6555 C CA . GLN A 1 856 ? -39.425 8.229 34.725 1.00 88.62 856 GLN A CA 1
ATOM 6556 C C . GLN A 1 856 ? -38.904 7.189 33.743 1.00 88.62 856 GLN A C 1
ATOM 6558 O O . GLN A 1 856 ? -37.917 7.417 33.046 1.00 88.62 856 GLN A O 1
ATOM 6563 N N . ILE A 1 857 ? -39.642 6.090 33.612 1.00 91.19 857 ILE A N 1
ATOM 6564 C CA . ILE A 1 857 ? -39.510 5.185 32.472 1.00 91.19 857 ILE A CA 1
ATOM 6565 C C . ILE A 1 857 ? -40.790 5.201 31.645 1.00 91.19 857 ILE A C 1
ATOM 6567 O O . ILE A 1 857 ? -41.903 5.209 32.179 1.00 91.19 857 ILE A O 1
ATOM 6571 N N . TYR A 1 858 ? -40.623 5.226 30.328 1.00 89.62 858 TYR A N 1
ATOM 6572 C CA . TYR A 1 858 ? -41.711 5.282 29.362 1.00 89.62 858 TYR A CA 1
ATOM 6573 C C . TYR A 1 858 ? -41.568 4.177 28.323 1.00 89.62 858 TYR A C 1
ATOM 6575 O O . TYR A 1 858 ? -40.478 3.906 27.829 1.00 89.62 858 TYR A O 1
ATOM 6583 N N . PHE A 1 859 ? -42.677 3.532 27.980 1.00 90.69 859 PHE A N 1
ATOM 6584 C CA . PHE A 1 859 ? -42.726 2.539 26.913 1.00 90.69 859 PHE A CA 1
ATOM 6585 C C . PHE A 1 859 ? -44.146 2.406 26.377 1.00 90.69 859 PHE A C 1
ATOM 6587 O O . PHE A 1 859 ? -45.137 2.761 27.023 1.00 90.69 859 PHE A O 1
ATOM 6594 N N . THR A 1 860 ? -44.252 1.901 25.150 1.00 86.38 860 THR A N 1
ATOM 6595 C CA . THR A 1 860 ? -45.541 1.735 24.479 1.00 86.38 860 THR A CA 1
ATOM 6596 C C . THR A 1 860 ? -45.681 0.356 23.865 1.00 86.38 860 THR A C 1
ATOM 6598 O O . THR A 1 860 ? -44.712 -0.272 23.437 1.00 86.38 860 THR A O 1
ATOM 6601 N N . ALA A 1 861 ? -46.917 -0.118 23.789 1.00 80.69 861 ALA A N 1
ATOM 6602 C CA . ALA A 1 861 ? -47.272 -1.299 23.023 1.00 80.69 861 ALA A CA 1
ATOM 6603 C C . ALA A 1 861 ? -48.560 -1.043 22.253 1.00 80.69 861 ALA A C 1
ATOM 6605 O O . ALA A 1 861 ? -49.413 -0.264 22.668 1.00 80.69 861 ALA A O 1
ATOM 6606 N N . PHE A 1 862 ? -48.715 -1.720 21.122 1.00 71.31 862 PHE A N 1
ATOM 6607 C CA . PHE A 1 862 ? -50.011 -1.824 20.474 1.00 71.31 862 PHE A CA 1
ATOM 6608 C C . PHE A 1 862 ? -50.733 -3.054 21.025 1.00 71.31 862 PHE A C 1
ATOM 6610 O O . PHE A 1 862 ? -50.201 -4.159 20.919 1.00 71.31 862 PHE A O 1
ATOM 6617 N N . ASP A 1 863 ? -51.915 -2.863 21.609 1.00 65.81 863 ASP A N 1
ATOM 6618 C CA . ASP A 1 863 ? -52.743 -3.950 22.131 1.00 65.81 863 ASP A CA 1
ATOM 6619 C C . ASP A 1 863 ? -54.082 -3.982 21.377 1.00 65.81 863 ASP A C 1
ATOM 6621 O O . ASP A 1 863 ? -54.912 -3.071 21.469 1.00 65.81 863 ASP A O 1
ATOM 6625 N N . PHE A 1 864 ? -54.282 -5.050 20.599 1.00 58.59 864 PHE A N 1
ATOM 6626 C CA . PHE A 1 864 ? -55.510 -5.275 19.837 1.00 58.59 864 PHE A CA 1
ATOM 6627 C C . PHE A 1 864 ? -56.727 -5.522 20.738 1.00 58.59 864 PHE A C 1
ATOM 6629 O O . PHE A 1 864 ? -57.841 -5.195 20.331 1.00 58.59 864 PHE A O 1
ATOM 6636 N N . ALA A 1 865 ? -56.535 -6.083 21.937 1.00 62.97 865 ALA A N 1
ATOM 6637 C CA . ALA A 1 865 ? -57.609 -6.356 22.889 1.00 62.97 865 ALA A CA 1
ATOM 6638 C C . ALA A 1 865 ? -58.049 -5.084 23.627 1.00 62.97 865 ALA A C 1
ATOM 6640 O O . ALA A 1 865 ? -59.243 -4.890 23.842 1.00 62.97 865 ALA A O 1
ATOM 6641 N N . ALA A 1 866 ? -57.104 -4.189 23.929 1.00 60.09 866 ALA A N 1
ATOM 6642 C CA . ALA A 1 866 ? -57.377 -2.890 24.549 1.00 60.09 866 ALA A CA 1
ATOM 6643 C C . ALA A 1 866 ? -57.842 -1.814 23.535 1.00 60.09 866 ALA A C 1
ATOM 6645 O O . ALA A 1 866 ? -58.250 -0.719 23.913 1.00 60.09 866 ALA A O 1
ATOM 6646 N N . GLY A 1 867 ? -57.810 -2.110 22.230 1.00 58.91 867 GLY A N 1
ATOM 6647 C CA . GLY A 1 867 ? -58.358 -1.240 21.185 1.00 58.91 867 GLY A CA 1
ATOM 6648 C C . GLY A 1 867 ? -57.459 -0.068 20.769 1.00 58.91 867 GLY A C 1
ATOM 6649 O O . GLY A 1 867 ? -57.963 0.906 20.205 1.00 58.91 867 GLY A O 1
ATOM 6650 N N . GLY A 1 868 ? -56.140 -0.138 21.003 1.00 72.81 868 GLY A N 1
ATOM 6651 C CA . GLY A 1 868 ? -55.206 0.902 20.561 1.00 72.81 868 GLY A CA 1
ATOM 6652 C C . GLY A 1 868 ? -53.787 0.801 21.128 1.00 72.81 868 GLY A C 1
ATOM 6653 O O . GLY A 1 868 ? -53.365 -0.223 21.660 1.00 72.81 868 GLY A O 1
ATOM 6654 N N . THR A 1 869 ? -53.027 1.893 20.996 1.00 82.56 869 THR A N 1
ATOM 6655 C CA . THR A 1 869 ? -51.707 2.030 21.628 1.00 82.56 869 THR A CA 1
ATOM 6656 C C . THR A 1 869 ? -51.871 2.234 23.131 1.00 82.56 869 THR A C 1
ATOM 6658 O O . THR A 1 869 ? -52.452 3.235 23.557 1.00 82.56 869 THR A O 1
ATOM 6661 N N . VAL A 1 870 ? -51.319 1.307 23.908 1.00 84.62 870 VAL A N 1
ATOM 6662 C CA . VAL A 1 870 ? -51.118 1.415 25.351 1.00 84.62 870 VAL A CA 1
ATOM 6663 C C . VAL A 1 870 ? -49.837 2.207 25.586 1.00 84.62 870 VAL A C 1
ATOM 6665 O O . VAL A 1 870 ? -48.773 1.850 25.073 1.00 84.62 870 VAL A O 1
ATOM 6668 N N . ARG A 1 871 ? -49.946 3.303 26.331 1.00 89.12 871 ARG A N 1
ATOM 6669 C CA . ARG A 1 871 ? -48.809 4.118 26.767 1.00 89.12 871 ARG A CA 1
ATOM 6670 C C . ARG A 1 871 ? -48.647 3.965 28.267 1.00 89.12 871 ARG A C 1
ATOM 6672 O O . ARG A 1 871 ? -49.609 4.225 28.988 1.00 89.12 871 ARG A O 1
ATOM 6679 N N . CYS A 1 872 ? -47.458 3.567 28.698 1.00 91.75 872 CYS A N 1
ATOM 6680 C CA . CYS A 1 872 ? -47.122 3.383 30.101 1.00 91.75 872 CYS A CA 1
ATOM 6681 C C . CYS A 1 872 ? -46.026 4.372 30.489 1.00 91.75 872 CYS A C 1
ATOM 6683 O O . CYS A 1 872 ? -44.975 4.410 29.848 1.00 91.75 872 CYS A O 1
ATOM 6685 N N . THR A 1 873 ? -46.271 5.138 31.548 1.00 94.12 873 THR A N 1
ATOM 6686 C CA . THR A 1 873 ? -45.274 6.007 32.178 1.00 94.12 873 THR A CA 1
ATOM 6687 C C . THR A 1 873 ? -45.208 5.667 33.656 1.00 94.12 873 THR A C 1
ATOM 6689 O O . THR A 1 873 ? -46.202 5.815 34.366 1.00 94.12 873 THR A O 1
ATOM 6692 N N . LEU A 1 874 ? -44.048 5.227 34.130 1.00 94.56 874 LEU A N 1
ATOM 6693 C CA . LEU A 1 874 ? -43.796 4.985 35.548 1.00 94.56 874 LEU A CA 1
ATOM 6694 C C . LEU A 1 874 ? -42.923 6.124 36.066 1.00 94.56 874 LEU A C 1
ATOM 6696 O O . LEU A 1 874 ? -41.920 6.448 35.443 1.00 94.56 874 LEU A O 1
ATOM 6700 N N . THR A 1 875 ? -43.317 6.753 37.172 1.00 92.56 875 THR A N 1
ATOM 6701 C CA . THR A 1 875 ? -42.600 7.879 37.797 1.00 92.56 875 THR A CA 1
ATOM 6702 C C . THR A 1 875 ? -42.210 7.519 39.219 1.00 92.56 875 THR A C 1
ATOM 6704 O O . THR A 1 875 ? -43.089 7.166 40.006 1.00 92.56 875 THR A O 1
ATOM 6707 N N . LEU A 1 876 ? -40.925 7.633 39.545 1.00 90.56 876 LEU A N 1
ATOM 6708 C CA . LEU A 1 876 ? -40.400 7.398 40.886 1.00 90.56 876 LEU A CA 1
ATOM 67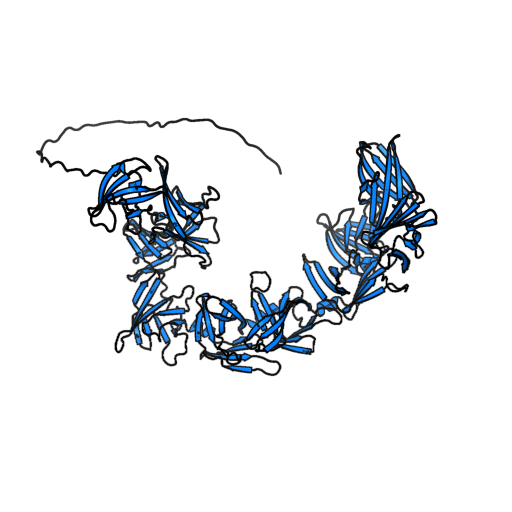09 C C . LEU A 1 876 ? -40.514 8.671 41.737 1.00 90.56 876 LEU A C 1
ATOM 6711 O O . LEU A 1 876 ? -40.053 9.738 41.337 1.00 90.56 876 LEU A O 1
ATOM 6715 N N . ASP A 1 877 ? -41.132 8.565 42.911 1.00 87.44 877 ASP A N 1
ATOM 6716 C CA . ASP A 1 877 ? -41.295 9.658 43.876 1.00 87.44 877 ASP A CA 1
ATOM 6717 C C . ASP A 1 877 ? -40.995 9.156 45.295 1.00 87.44 877 ASP A C 1
ATOM 6719 O O . ASP A 1 877 ? -41.886 8.702 46.021 1.00 87.44 877 ASP A O 1
ATOM 6723 N N . GLY A 1 878 ? -39.710 9.189 45.666 1.00 84.50 878 GLY A N 1
ATOM 6724 C CA . GLY A 1 878 ? -39.216 8.535 46.880 1.00 84.50 878 GLY A CA 1
ATOM 6725 C C . GLY A 1 878 ? -39.488 7.032 46.826 1.00 84.50 878 GLY A C 1
ATOM 6726 O O . GLY A 1 878 ? -39.213 6.387 45.820 1.00 84.50 878 GLY A O 1
ATOM 6727 N N . ASP A 1 879 ? -40.111 6.491 47.871 1.00 87.00 879 ASP A N 1
ATOM 6728 C CA . ASP A 1 879 ? -40.374 5.051 48.009 1.00 87.00 879 ASP A CA 1
ATOM 6729 C C . ASP A 1 879 ? -41.646 4.597 47.262 1.00 87.00 879 ASP A C 1
ATOM 6731 O O . ASP A 1 879 ? -42.251 3.576 47.605 1.00 87.00 879 ASP A O 1
ATOM 6735 N N . ARG A 1 880 ? -42.122 5.375 46.277 1.00 91.44 880 ARG A N 1
ATOM 6736 C CA . ARG A 1 880 ? -43.356 5.087 45.530 1.00 91.44 880 ARG A CA 1
ATOM 6737 C C . ARG A 1 880 ? -43.166 5.224 44.026 1.00 91.44 880 ARG A C 1
ATOM 6739 O O . ARG A 1 880 ? -42.541 6.169 43.554 1.00 91.44 880 ARG A O 1
ATOM 6746 N N . VAL A 1 881 ? -43.803 4.331 43.273 1.00 93.25 881 VAL A N 1
ATOM 6747 C CA . VAL A 1 881 ? -43.882 4.382 41.809 1.00 93.25 881 VAL A CA 1
ATOM 6748 C C . VAL A 1 881 ? -45.313 4.708 41.393 1.00 93.25 881 VAL A C 1
ATOM 6750 O O . VAL A 1 881 ? -46.248 3.947 41.645 1.00 93.25 881 VAL A O 1
ATOM 6753 N N . SER A 1 882 ? -45.495 5.857 40.746 1.00 94.44 882 SER A N 1
ATOM 6754 C CA . SER A 1 882 ? -46.752 6.249 40.111 1.00 94.44 882 SER A CA 1
ATOM 6755 C C . SER A 1 882 ? -46.794 5.700 38.688 1.00 94.44 882 SER A C 1
ATOM 6757 O O . SER A 1 882 ? -46.006 6.113 37.840 1.00 94.44 882 SER A O 1
ATOM 6759 N N . VAL A 1 883 ? -47.725 4.792 38.419 1.00 95.31 883 VAL A N 1
ATOM 6760 C CA . VAL A 1 883 ? -47.886 4.072 37.155 1.00 95.31 883 VAL A CA 1
ATOM 6761 C C . VAL A 1 883 ? -49.081 4.658 36.410 1.00 95.31 883 VAL A C 1
ATOM 6763 O O . VAL A 1 883 ? -50.233 4.428 36.777 1.00 95.31 883 VAL A O 1
ATOM 6766 N N . ASN A 1 884 ? -48.815 5.442 35.369 1.00 93.81 884 ASN A N 1
ATOM 6767 C CA . ASN A 1 884 ? -49.837 5.969 34.473 1.00 93.81 884 ASN A CA 1
ATOM 6768 C C . ASN A 1 884 ? -49.964 5.075 33.239 1.00 93.81 884 ASN A C 1
ATOM 6770 O O . ASN A 1 884 ? -48.978 4.827 32.545 1.00 93.81 884 ASN A O 1
ATOM 6774 N N . VAL A 1 885 ? -51.189 4.639 32.951 1.00 91.62 885 VAL A N 1
ATOM 6775 C CA . VAL A 1 885 ? -51.515 3.876 31.746 1.00 91.62 885 VAL A CA 1
ATOM 6776 C C . VAL A 1 885 ? -52.599 4.597 30.971 1.00 91.62 885 VAL A C 1
ATOM 6778 O O . VAL A 1 885 ? -53.650 4.936 31.514 1.00 91.62 885 VAL A O 1
ATOM 6781 N N . THR A 1 886 ? -52.358 4.798 29.678 1.00 88.69 886 THR A N 1
ATOM 6782 C CA . THR A 1 886 ? -53.333 5.388 28.757 1.00 88.69 886 THR A CA 1
ATOM 6783 C C . THR A 1 886 ? -53.603 4.447 27.589 1.00 88.69 886 THR A C 1
ATOM 6785 O O . THR A 1 886 ? -52.672 4.006 26.917 1.00 88.69 886 THR A O 1
ATOM 6788 N N . VAL A 1 887 ? -54.880 4.191 27.305 1.00 83.50 887 VAL A N 1
ATOM 6789 C CA . VAL A 1 887 ? -55.366 3.398 26.170 1.00 83.50 887 VAL A CA 1
ATOM 6790 C C . VAL A 1 887 ? -56.353 4.251 25.374 1.00 83.50 887 VAL A C 1
ATOM 6792 O O . VAL A 1 887 ? -57.463 4.551 25.818 1.00 83.50 887 VAL A O 1
ATOM 6795 N N . GLY A 1 888 ? -55.945 4.700 24.185 1.00 75.00 888 GLY A N 1
ATOM 6796 C CA . GLY A 1 888 ? -56.754 5.632 23.393 1.00 75.00 888 GLY A CA 1
ATOM 6797 C C . GLY A 1 888 ? -56.979 6.963 24.127 1.00 75.00 888 GLY A C 1
ATOM 6798 O O . GLY A 1 888 ? -56.026 7.709 24.341 1.00 75.00 888 GLY A O 1
ATOM 6799 N N . SER A 1 889 ? -58.235 7.273 24.474 1.00 74.38 889 SER A N 1
ATOM 6800 C CA . SER A 1 889 ? -58.627 8.464 25.253 1.00 74.38 889 SER A CA 1
ATOM 6801 C C . SER A 1 889 ? -58.905 8.184 26.735 1.00 74.38 889 SER A C 1
ATOM 6803 O O . SER A 1 889 ? -59.215 9.118 27.473 1.00 74.38 889 SER A O 1
ATOM 6805 N N . SER A 1 890 ? -58.852 6.920 27.154 1.00 78.81 890 SER A N 1
ATOM 6806 C CA . SER A 1 890 ? -59.039 6.501 28.543 1.00 78.81 890 SER A CA 1
ATOM 6807 C C . SER A 1 890 ? -57.675 6.348 29.203 1.00 78.81 890 SER A C 1
ATOM 6809 O O . SER A 1 890 ? -56.734 5.864 28.578 1.00 78.81 890 SER A O 1
ATOM 6811 N N . GLY A 1 891 ? -57.548 6.757 30.457 1.00 84.88 891 GLY A N 1
ATOM 6812 C CA . GLY A 1 891 ? -56.308 6.593 31.198 1.00 84.88 891 GLY A CA 1
ATOM 6813 C C . GLY A 1 891 ? -56.561 6.590 32.690 1.00 84.88 891 GLY A C 1
ATOM 6814 O O . GLY A 1 891 ? -57.503 7.226 33.166 1.00 84.88 891 GLY A O 1
ATOM 6815 N N . ASN A 1 892 ? -55.715 5.867 33.407 1.00 91.88 892 ASN A N 1
ATOM 6816 C CA . ASN A 1 892 ? -55.737 5.814 34.856 1.00 91.88 892 ASN A CA 1
ATOM 6817 C C . ASN A 1 892 ? -54.305 5.877 35.397 1.00 91.88 892 ASN A C 1
ATOM 6819 O O . ASN A 1 892 ? -53.345 5.532 34.704 1.00 91.88 892 ASN A O 1
ATOM 6823 N N . THR A 1 893 ? -54.175 6.340 36.634 1.00 92.75 893 THR A N 1
ATOM 6824 C CA . THR A 1 893 ? -52.911 6.359 37.362 1.00 92.75 893 THR A CA 1
ATOM 6825 C C . THR A 1 893 ? -53.105 5.631 38.675 1.00 92.75 893 THR A C 1
ATOM 6827 O O . THR A 1 893 ? -53.996 5.978 39.450 1.00 92.75 893 THR A O 1
ATOM 6830 N N . GLU A 1 894 ? -52.226 4.680 38.956 1.00 94.19 894 GLU A N 1
ATOM 6831 C CA . GLU A 1 894 ? -52.148 4.017 40.252 1.00 94.19 894 GLU A CA 1
ATOM 6832 C C . GLU A 1 894 ? -50.780 4.231 40.891 1.00 94.19 894 GLU A C 1
ATOM 6834 O O . GLU A 1 894 ? -49.805 4.540 40.211 1.00 94.19 894 GLU A O 1
ATOM 6839 N N . VAL A 1 895 ? -50.711 4.109 42.215 1.00 93.56 895 VAL A N 1
ATOM 6840 C CA . VAL A 1 895 ? -49.478 4.333 42.975 1.00 93.56 895 VAL A CA 1
ATOM 6841 C C . VAL A 1 895 ? -49.156 3.081 43.769 1.00 93.56 895 VAL A C 1
ATOM 6843 O O . VAL A 1 895 ? -49.986 2.605 44.544 1.00 93.56 895 VAL A O 1
ATOM 6846 N N . TYR A 1 896 ? -47.933 2.606 43.589 1.00 93.38 896 TYR A N 1
ATOM 6847 C CA . TYR A 1 896 ? -47.383 1.412 44.211 1.00 93.38 896 TYR A CA 1
ATOM 6848 C C . TYR A 1 896 ? -46.208 1.793 45.101 1.00 93.38 896 TYR A C 1
ATOM 6850 O O . TYR A 1 896 ? -45.564 2.817 44.875 1.00 93.38 896 TYR A O 1
ATOM 6858 N N . ASP A 1 897 ? -45.938 0.979 46.112 1.00 90.31 897 ASP A N 1
ATOM 6859 C CA . ASP A 1 897 ? -44.732 1.129 46.920 1.00 90.31 897 ASP A CA 1
ATOM 6860 C C . ASP A 1 897 ? -43.560 0.443 46.194 1.00 90.31 897 ASP A C 1
ATOM 6862 O O . ASP A 1 897 ? -43.760 -0.556 45.495 1.00 90.31 897 ASP A O 1
ATOM 6866 N N . VAL A 1 898 ? -42.357 1.012 46.304 1.00 89.12 898 VAL A N 1
ATOM 6867 C CA . VAL A 1 898 ? -41.134 0.445 45.717 1.00 89.12 898 VAL A CA 1
ATOM 6868 C C . VAL A 1 898 ? -40.824 -0.891 46.391 1.00 89.12 898 VAL A C 1
ATOM 6870 O O . VAL A 1 898 ? -40.927 -1.026 47.613 1.00 89.12 898 VAL A O 1
ATOM 6873 N N . SER A 1 899 ? -40.446 -1.888 45.592 1.00 84.81 899 SER A N 1
ATOM 6874 C CA . SER A 1 899 ? -39.983 -3.167 46.125 1.00 84.81 899 SER A CA 1
ATOM 6875 C C . SER A 1 899 ? -38.559 -2.998 46.647 1.00 84.81 899 SER A C 1
ATOM 6877 O O . SER A 1 899 ? -37.663 -2.684 45.873 1.00 84.81 899 SER A O 1
ATOM 6879 N N . ASP A 1 900 ? -38.342 -3.216 47.941 1.00 84.44 900 ASP A N 1
ATOM 6880 C CA . ASP A 1 900 ? -36.999 -3.250 48.530 1.00 84.44 900 ASP A CA 1
ATOM 6881 C C . ASP A 1 900 ? -36.320 -4.568 48.139 1.00 84.44 900 ASP A C 1
ATOM 6883 O O . ASP A 1 900 ? -36.794 -5.634 48.551 1.00 84.44 900 ASP A O 1
ATOM 6887 N N . TRP A 1 901 ? -35.287 -4.521 47.293 1.00 88.81 901 TRP A N 1
ATOM 6888 C CA . TRP A 1 901 ? -34.519 -5.697 46.888 1.00 88.81 901 TRP A CA 1
ATOM 6889 C C . TRP A 1 901 ? -33.075 -5.370 46.498 1.00 88.81 901 TRP A C 1
ATOM 6891 O O . TRP A 1 901 ? -32.774 -4.294 45.984 1.00 88.81 901 TRP A O 1
ATOM 6901 N N . ASP A 1 902 ? -32.195 -6.351 46.676 1.00 86.38 902 ASP A N 1
ATOM 6902 C CA . ASP A 1 902 ? -30.867 -6.384 46.069 1.00 86.38 902 ASP A CA 1
ATOM 6903 C C . ASP A 1 902 ? -30.449 -7.835 45.763 1.00 86.38 902 ASP A C 1
ATOM 6905 O O . ASP A 1 902 ? -31.177 -8.786 46.056 1.00 86.38 902 ASP A O 1
ATOM 6909 N N . TYR A 1 903 ? -29.273 -8.041 45.162 1.00 86.88 903 TYR A N 1
ATOM 6910 C CA . TYR A 1 903 ? -28.807 -9.400 44.875 1.00 86.88 903 TYR A CA 1
ATOM 6911 C C . TYR A 1 903 ? -28.487 -10.223 46.141 1.00 86.88 903 TYR A C 1
ATOM 6913 O O . TYR A 1 903 ? -28.423 -11.453 46.071 1.00 86.88 903 TYR A O 1
ATOM 6921 N N . SER A 1 904 ? -28.306 -9.583 47.303 1.00 83.12 904 SER A N 1
ATOM 6922 C CA . SER A 1 904 ? -28.012 -10.257 48.574 1.00 83.12 904 SER A CA 1
ATOM 6923 C C . SER A 1 904 ? -29.231 -10.986 49.155 1.00 83.12 904 SER A C 1
ATOM 6925 O O . SER A 1 904 ? -29.066 -11.959 49.899 1.00 83.12 904 SER A O 1
ATOM 6927 N N . ASP A 1 905 ? -30.447 -10.605 48.744 1.00 87.75 905 ASP A N 1
ATOM 6928 C CA . ASP A 1 905 ? -31.691 -11.322 49.054 1.00 87.75 905 ASP A CA 1
ATOM 6929 C C . ASP A 1 905 ? -31.715 -12.767 48.532 1.00 87.75 905 ASP A C 1
ATOM 6931 O O . ASP A 1 905 ? -32.537 -13.573 48.977 1.00 87.75 905 ASP A O 1
ATOM 6935 N N . PHE A 1 906 ? -30.846 -13.105 47.579 1.00 90.19 906 PHE A N 1
ATOM 6936 C CA . PHE A 1 906 ? -30.803 -14.413 46.924 1.00 90.19 906 PHE A CA 1
ATOM 6937 C C . PHE A 1 906 ? -29.636 -15.288 47.399 1.00 90.19 906 PHE A C 1
ATOM 6939 O O . PHE A 1 906 ? -29.423 -16.368 46.853 1.00 90.19 906 PHE A O 1
ATOM 6946 N N . ASN A 1 907 ? -28.914 -14.863 48.443 1.00 86.88 907 ASN A N 1
ATOM 6947 C CA . ASN A 1 907 ? -27.816 -15.632 49.024 1.00 86.88 907 ASN A CA 1
ATOM 6948 C C . ASN A 1 907 ? -28.261 -17.049 49.427 1.00 86.88 907 ASN A C 1
ATOM 6950 O O . ASN A 1 907 ? -29.218 -17.234 50.183 1.00 86.88 907 ASN A O 1
ATOM 6954 N N . ILE A 1 908 ? -27.507 -18.048 48.972 1.00 86.94 908 ILE A N 1
ATOM 6955 C CA . ILE A 1 908 ? -27.745 -19.468 49.252 1.00 86.94 908 ILE A CA 1
ATOM 6956 C C . ILE A 1 908 ? -26.502 -20.141 49.830 1.00 86.94 908 ILE A C 1
ATOM 6958 O O . ILE A 1 908 ? -25.369 -19.746 49.560 1.00 86.94 908 ILE A O 1
ATOM 6962 N N . GLU A 1 909 ? -26.724 -21.208 50.596 1.00 84.00 909 GLU A N 1
ATOM 6963 C CA . GLU A 1 909 ? -25.676 -22.191 50.861 1.00 84.00 909 GLU A CA 1
ATOM 6964 C C . GLU A 1 909 ? -25.454 -23.072 49.622 1.00 84.00 909 GLU A C 1
ATOM 6966 O O . GLU A 1 909 ? -26.297 -23.143 48.722 1.00 84.00 909 GLU A O 1
ATOM 6971 N N . GLU A 1 910 ? -24.316 -23.766 49.582 1.00 85.00 910 GLU A N 1
ATOM 6972 C CA . GLU A 1 910 ? -24.001 -24.721 48.521 1.00 85.00 910 GLU A CA 1
ATOM 6973 C C . GLU A 1 910 ? -25.145 -25.738 48.339 1.00 85.00 910 GLU A C 1
ATOM 6975 O O . GLU A 1 910 ? -25.491 -26.487 49.256 1.00 85.00 910 GLU A O 1
ATOM 6980 N N . THR A 1 911 ? -25.754 -25.743 47.152 1.00 88.19 911 THR A N 1
ATOM 6981 C CA . THR A 1 911 ? -26.988 -26.476 46.857 1.00 88.19 911 THR A CA 1
ATOM 6982 C C . THR A 1 911 ? -26.810 -27.345 45.615 1.00 88.19 911 THR A C 1
ATOM 6984 O O . THR A 1 911 ? -26.356 -26.894 44.568 1.00 88.19 911 THR A O 1
ATOM 6987 N N . GLN A 1 912 ? -27.190 -28.619 45.713 1.00 86.31 912 GLN A N 1
ATOM 6988 C CA . GLN A 1 912 ? -27.200 -29.545 44.577 1.00 86.31 912 GLN A CA 1
ATOM 6989 C C . GLN A 1 912 ? -28.431 -29.312 43.693 1.00 86.31 912 GLN A C 1
ATOM 6991 O O . GLN A 1 912 ? -29.561 -29.396 44.178 1.00 86.31 912 GLN A O 1
ATOM 6996 N N . ILE A 1 913 ? -28.205 -29.084 42.399 1.00 83.44 913 ILE A N 1
ATOM 6997 C CA . ILE A 1 913 ? -29.244 -28.891 41.381 1.00 83.44 913 ILE A CA 1
ATOM 6998 C C . ILE A 1 913 ? -28.965 -29.773 40.160 1.00 83.44 913 ILE A C 1
ATOM 7000 O O . ILE A 1 913 ? -27.943 -29.659 39.485 1.00 83.44 913 ILE A O 1
ATOM 7004 N N . GLY A 1 914 ? -29.871 -30.712 39.879 1.00 81.56 914 GLY A N 1
ATOM 7005 C CA . GLY A 1 914 ? -29.680 -31.693 38.807 1.00 81.56 914 GLY A CA 1
ATOM 7006 C C . GLY A 1 914 ? -28.424 -32.554 39.014 1.00 81.56 914 GLY A C 1
ATOM 7007 O O . GLY A 1 914 ? -28.390 -33.378 39.926 1.00 81.56 914 GLY A O 1
ATOM 7008 N N . GLN A 1 915 ? -27.423 -32.398 38.136 1.00 75.69 915 GLN A N 1
ATOM 7009 C CA . GLN A 1 915 ? -26.093 -33.024 38.267 1.00 75.69 915 GLN A CA 1
ATOM 7010 C C . GLN A 1 915 ? -24.985 -32.043 38.686 1.00 75.69 915 GLN A C 1
ATOM 7012 O O . GLN A 1 915 ? -23.827 -32.448 38.767 1.00 75.69 915 GLN A O 1
ATOM 7017 N N . GLY A 1 916 ? -25.317 -30.773 38.928 1.00 83.94 916 GLY A N 1
ATOM 7018 C CA . GLY A 1 916 ? -24.363 -29.741 39.316 1.00 83.94 916 GLY A CA 1
ATOM 7019 C C . GLY A 1 916 ? -24.491 -29.301 40.772 1.00 83.94 916 GLY A C 1
ATOM 7020 O O . GLY A 1 916 ? -25.483 -29.574 41.451 1.00 83.94 916 GLY A O 1
ATOM 7021 N N . THR A 1 917 ? -23.473 -28.591 41.244 1.00 87.94 917 THR A N 1
ATOM 7022 C CA . THR A 1 917 ? -23.476 -27.880 42.524 1.00 87.94 917 THR A CA 1
ATOM 7023 C C . THR A 1 917 ? -23.496 -26.381 42.256 1.00 87.94 917 THR A C 1
ATOM 7025 O O . THR A 1 917 ? -22.579 -25.869 41.614 1.00 87.94 917 THR A O 1
ATOM 7028 N N . LEU A 1 918 ? -24.515 -25.693 42.765 1.00 89.56 918 LEU A N 1
ATOM 7029 C CA . LEU A 1 918 ? -24.593 -24.237 42.791 1.00 89.56 918 LEU A CA 1
ATOM 7030 C C . LEU A 1 918 ? -24.033 -23.720 44.116 1.00 89.56 918 LEU A C 1
ATOM 7032 O O . LEU A 1 918 ? -24.447 -24.175 45.184 1.00 89.56 918 LEU A O 1
ATOM 7036 N N . SER A 1 919 ? -23.128 -22.754 44.060 1.00 87.56 919 SER A N 1
ATOM 7037 C CA . SER A 1 919 ? -22.618 -22.045 45.231 1.00 87.56 919 SER A CA 1
ATOM 7038 C C . SER A 1 919 ? -22.715 -20.534 45.037 1.00 87.56 919 SER A C 1
ATOM 7040 O O . SER A 1 919 ? -22.739 -20.039 43.913 1.00 87.56 919 SER A O 1
ATOM 7042 N N . CYS A 1 920 ? -22.799 -19.803 46.148 1.00 86.25 920 CYS A N 1
ATOM 7043 C CA . CYS A 1 920 ? -22.810 -18.345 46.174 1.00 86.25 920 CYS A CA 1
ATOM 7044 C C . CYS A 1 920 ? -21.664 -17.854 47.065 1.00 86.25 920 CYS A C 1
ATOM 7046 O O . CYS A 1 920 ? -21.541 -18.281 48.216 1.00 86.25 920 CYS A O 1
ATOM 7048 N N . VAL A 1 921 ? -20.822 -16.964 46.542 1.00 79.94 921 VAL A N 1
ATOM 7049 C CA . VAL A 1 921 ? -19.694 -16.355 47.259 1.00 79.94 921 VAL A CA 1
ATOM 7050 C C . VAL A 1 921 ? -19.881 -14.846 47.274 1.00 79.94 921 VAL A C 1
ATOM 7052 O O . VAL A 1 921 ? -20.014 -14.230 46.224 1.00 79.94 921 VAL A O 1
ATOM 7055 N N . VAL A 1 922 ? -19.859 -14.232 48.457 1.00 77.69 922 VAL A N 1
ATOM 7056 C CA . VAL A 1 922 ? -19.958 -12.772 48.587 1.00 77.69 922 VAL A CA 1
ATOM 7057 C C . VAL A 1 922 ? -18.556 -12.158 48.599 1.00 77.69 922 VAL A C 1
ATOM 7059 O O . VAL A 1 922 ? -17.752 -12.489 49.474 1.00 77.69 922 VAL A O 1
ATOM 7062 N N . LYS A 1 923 ? -18.268 -11.252 47.658 1.00 74.38 923 LYS A N 1
ATOM 7063 C CA . LYS A 1 923 ? -17.004 -10.502 47.554 1.00 74.38 923 LYS A CA 1
ATOM 7064 C C . LYS A 1 923 ? -17.269 -9.005 47.630 1.00 74.38 923 LYS A C 1
ATOM 7066 O O . LYS A 1 923 ? -18.012 -8.489 46.810 1.00 74.38 923 LYS A O 1
ATOM 7071 N N . GLU A 1 924 ? -16.702 -8.329 48.634 1.00 72.81 924 GLU A N 1
ATOM 7072 C CA . GLU A 1 924 ? -16.918 -6.887 48.884 1.00 72.81 924 GLU A CA 1
ATOM 7073 C C . GLU A 1 924 ? -18.410 -6.472 48.832 1.00 72.81 924 GLU A C 1
ATOM 7075 O O . GLU A 1 924 ? -18.773 -5.395 48.377 1.00 72.81 924 GLU A O 1
ATOM 7080 N N . GLY A 1 925 ? -19.303 -7.360 49.291 1.00 73.56 925 GLY A N 1
ATOM 7081 C CA . GLY A 1 925 ? -20.758 -7.152 49.287 1.00 73.56 925 GLY A CA 1
ATOM 7082 C C . GLY A 1 925 ? -21.501 -7.654 48.041 1.00 73.56 925 GLY A C 1
ATOM 7083 O O . GLY A 1 925 ? -22.713 -7.838 48.122 1.00 73.56 925 GLY A O 1
ATOM 7084 N N . ALA A 1 926 ? -20.808 -7.961 46.941 1.00 79.25 926 ALA A N 1
ATOM 7085 C CA . ALA A 1 926 ? -21.398 -8.499 45.716 1.00 79.25 926 ALA A CA 1
ATOM 7086 C C . ALA A 1 926 ? -21.530 -10.039 45.764 1.00 79.25 926 ALA A C 1
ATOM 7088 O O . ALA A 1 926 ? -20.527 -10.725 45.988 1.00 79.25 926 ALA A O 1
ATOM 7089 N N . PRO A 1 927 ? -22.727 -10.617 45.561 1.00 81.62 927 PRO A N 1
ATOM 7090 C CA . PRO A 1 927 ? -22.922 -12.067 45.524 1.00 81.62 927 PRO A CA 1
ATOM 7091 C C . PRO A 1 927 ? -22.621 -12.642 44.131 1.00 81.62 927 PRO A C 1
ATOM 7093 O O . PRO A 1 927 ? -23.277 -12.307 43.152 1.00 81.62 927 PRO A O 1
ATOM 7096 N N . LEU A 1 928 ? -21.644 -13.541 44.048 1.00 82.50 928 LEU A N 1
ATOM 7097 C CA . LEU A 1 928 ? -21.231 -14.226 42.823 1.00 82.50 928 LEU A CA 1
ATOM 7098 C C . LEU A 1 928 ? -21.718 -15.673 42.849 1.00 82.50 928 LEU A C 1
ATOM 7100 O O . LEU A 1 928 ? -21.438 -16.398 43.808 1.00 82.50 928 LEU A O 1
ATOM 7104 N N . TYR A 1 929 ? -22.401 -16.106 41.792 1.00 86.38 929 TYR A N 1
ATOM 7105 C CA . TYR A 1 929 ? -22.947 -17.459 41.703 1.00 86.38 929 TYR A CA 1
ATOM 7106 C C . TYR A 1 929 ? -22.095 -18.317 40.781 1.00 86.38 929 TYR A C 1
ATOM 7108 O O . TYR A 1 929 ? -21.692 -17.875 39.704 1.00 86.38 929 TYR A O 1
ATOM 7116 N N . LEU A 1 930 ? -21.827 -19.546 41.222 1.00 85.12 930 LEU A N 1
ATOM 7117 C CA . LEU A 1 930 ? -21.032 -20.512 40.481 1.00 85.12 930 LEU A CA 1
ATOM 7118 C C . LEU A 1 930 ? -21.782 -21.831 40.325 1.00 85.12 930 LEU A C 1
ATOM 7120 O O . LEU A 1 930 ? -22.233 -22.408 41.315 1.00 85.12 930 LEU A O 1
ATOM 7124 N N . LEU A 1 931 ? -21.838 -22.355 39.103 1.00 86.25 931 LEU A N 1
ATOM 7125 C CA . LEU A 1 931 ? -22.340 -23.688 38.796 1.00 86.25 931 LEU A CA 1
ATOM 7126 C C . LEU A 1 931 ? -21.160 -24.601 38.462 1.00 86.25 931 LEU A C 1
ATOM 7128 O O . LEU A 1 931 ? -20.480 -24.420 37.458 1.00 86.25 931 LEU A O 1
ATOM 7132 N N . ASN A 1 932 ? -20.885 -25.587 39.319 1.00 84.00 932 ASN A N 1
ATOM 7133 C CA . ASN A 1 932 ? -19.704 -26.458 39.207 1.00 84.00 932 ASN A CA 1
ATOM 7134 C C . ASN A 1 932 ? -18.369 -25.690 39.120 1.00 84.00 932 ASN A C 1
ATOM 7136 O O . ASN A 1 932 ? -17.413 -26.172 38.516 1.00 84.00 932 ASN A O 1
ATOM 7140 N N . GLY A 1 933 ? -18.304 -24.500 39.725 1.00 73.75 933 GLY A N 1
ATOM 7141 C CA . GLY A 1 933 ? -17.136 -23.616 39.671 1.00 73.75 933 GLY A CA 1
ATOM 7142 C C . GLY A 1 933 ? -17.088 -22.675 38.460 1.00 73.75 933 GLY A C 1
ATOM 7143 O O . GLY A 1 933 ? -16.173 -21.862 38.396 1.00 73.75 933 GLY A O 1
ATOM 7144 N N . VAL A 1 934 ? -18.054 -22.743 37.538 1.00 75.75 934 VAL A N 1
ATOM 7145 C CA . VAL A 1 934 ? -18.206 -21.794 36.419 1.00 75.75 934 VAL A CA 1
ATOM 7146 C C . VAL A 1 934 ? -19.057 -20.612 36.873 1.00 75.75 934 VAL A C 1
ATOM 7148 O O . VAL A 1 934 ? -20.096 -20.832 37.490 1.00 75.75 934 VAL A O 1
ATOM 7151 N N . MET A 1 935 ? -18.621 -19.381 36.605 1.00 77.94 935 MET A N 1
ATOM 7152 C CA . MET A 1 935 ? -19.345 -18.162 36.987 1.00 77.94 935 MET A CA 1
ATOM 7153 C C . MET A 1 935 ? -20.619 -17.979 36.151 1.00 77.94 935 MET A C 1
ATOM 7155 O O . MET A 1 935 ? -20.700 -18.456 35.026 1.00 77.94 935 MET A O 1
ATOM 7159 N N . CYS A 1 936 ? -21.615 -17.321 36.736 1.00 83.62 936 CYS A N 1
ATOM 7160 C CA . CYS A 1 936 ? -22.844 -16.921 36.060 1.00 83.62 936 CYS A CA 1
ATOM 7161 C C . CYS A 1 936 ? -22.576 -15.798 35.049 1.00 83.62 936 CYS A C 1
ATOM 7163 O O . CYS A 1 936 ? -21.919 -14.818 35.403 1.00 83.62 936 CYS A O 1
ATOM 7165 N N . ASP A 1 937 ? -23.130 -15.934 33.846 1.00 81.00 937 ASP A N 1
ATOM 7166 C CA . ASP A 1 937 ? -22.960 -15.014 32.714 1.00 81.00 937 ASP A CA 1
ATOM 7167 C C . ASP A 1 937 ? -24.080 -13.957 32.639 1.00 81.00 937 ASP A C 1
ATOM 7169 O O . ASP A 1 937 ? -23.953 -12.953 31.939 1.00 81.00 937 ASP A O 1
ATOM 7173 N N . GLY A 1 938 ? -25.195 -14.174 33.345 1.00 88.81 938 GLY A N 1
ATOM 7174 C CA . GLY A 1 938 ? -26.312 -13.232 33.354 1.00 88.81 938 GLY A CA 1
ATOM 7175 C C . GLY A 1 938 ? -27.249 -13.389 34.544 1.00 88.81 938 GLY A C 1
ATOM 7176 O O . GLY A 1 938 ? -27.513 -14.491 35.017 1.00 88.81 938 GLY A O 1
ATOM 7177 N N . TYR A 1 939 ? -27.774 -12.266 35.020 1.00 91.56 939 TYR A N 1
ATOM 7178 C CA . TYR A 1 939 ? -28.655 -12.180 36.179 1.00 91.56 939 TYR A CA 1
ATOM 7179 C C . TYR A 1 939 ? -29.932 -11.453 35.780 1.00 91.56 939 TYR A C 1
ATOM 7181 O O . TYR A 1 939 ? -29.873 -10.313 35.320 1.00 91.56 939 TYR A O 1
ATOM 7189 N N . GLU A 1 940 ? -31.089 -12.069 36.006 1.00 93.31 940 GLU A N 1
ATOM 7190 C CA . GLU A 1 940 ? -32.391 -11.436 35.801 1.00 93.31 940 GLU A CA 1
ATOM 7191 C C . GLU A 1 940 ? -33.224 -11.479 37.083 1.00 93.31 940 GLU A C 1
ATOM 7193 O O . GLU A 1 940 ? -33.537 -12.553 37.592 1.00 93.31 940 GLU A O 1
ATOM 7198 N N . VAL A 1 941 ? -33.634 -10.318 37.594 1.00 94.31 941 VAL A N 1
ATOM 7199 C CA . VAL A 1 941 ? -34.513 -10.219 38.764 1.00 94.31 941 VAL A CA 1
ATOM 7200 C C . VAL A 1 941 ? -35.904 -9.753 38.374 1.00 94.31 941 VAL A C 1
ATOM 7202 O O . VAL A 1 941 ? -36.081 -8.715 37.738 1.00 94.31 941 VAL A O 1
ATOM 7205 N N . SER A 1 942 ? -36.916 -10.487 38.833 1.00 93.06 942 SER A N 1
ATOM 7206 C CA . SER A 1 942 ? -38.327 -10.120 38.711 1.00 93.06 942 SER A CA 1
ATOM 7207 C C . SER A 1 942 ? -39.048 -10.213 40.056 1.00 93.06 942 SER A C 1
ATOM 7209 O O . SER A 1 942 ? -38.753 -11.071 40.894 1.00 93.06 942 SER A O 1
ATOM 7211 N N . ILE A 1 943 ? -40.010 -9.312 40.276 1.00 93.19 943 ILE A N 1
ATOM 7212 C CA . ILE A 1 943 ? -40.769 -9.235 41.529 1.00 93.19 943 ILE A CA 1
ATOM 7213 C C . ILE A 1 943 ? -42.265 -9.243 41.230 1.00 93.19 943 ILE A C 1
ATOM 7215 O O . ILE A 1 943 ? -42.776 -8.419 40.467 1.00 93.19 943 ILE A O 1
ATOM 7219 N N . ASN A 1 944 ? -42.981 -10.174 41.864 1.00 88.94 944 ASN A N 1
ATOM 7220 C CA . ASN A 1 944 ? -44.434 -10.285 41.789 1.00 88.94 944 ASN A CA 1
ATOM 7221 C C . ASN A 1 944 ? -45.027 -10.374 43.202 1.00 88.94 944 ASN A C 1
ATOM 7223 O O . ASN A 1 944 ? -44.990 -11.418 43.864 1.00 88.94 944 ASN A O 1
ATOM 7227 N N . GLY A 1 945 ? -45.553 -9.248 43.688 1.00 83.62 945 GLY A N 1
ATOM 7228 C CA . GLY A 1 945 ? -45.985 -9.110 45.076 1.00 83.62 945 GLY A CA 1
ATOM 7229 C C . GLY A 1 945 ? -44.814 -9.321 46.040 1.00 83.62 945 GLY A C 1
ATOM 7230 O O . GLY A 1 945 ? -43.815 -8.622 45.962 1.00 83.62 945 GLY A O 1
ATOM 7231 N N . ASN A 1 946 ? -44.927 -10.308 46.934 1.00 83.06 946 ASN A N 1
ATOM 7232 C CA . ASN A 1 946 ? -43.886 -10.629 47.926 1.00 83.06 946 ASN A CA 1
ATOM 7233 C C . ASN A 1 946 ? -42.890 -11.706 47.452 1.00 83.06 946 ASN A C 1
ATOM 7235 O O . ASN A 1 946 ? -42.077 -12.179 48.247 1.00 83.06 946 ASN A O 1
ATOM 7239 N N . VAL A 1 947 ? -43.000 -12.158 46.199 1.00 90.06 947 VAL A N 1
ATOM 7240 C CA . VAL A 1 947 ? -42.125 -13.189 45.632 1.00 90.06 947 VAL A CA 1
ATOM 7241 C C . VAL A 1 947 ? -41.077 -12.514 44.759 1.00 90.06 947 VAL A C 1
ATOM 7243 O O . VAL A 1 947 ? -41.419 -11.892 43.752 1.00 90.06 947 VAL A O 1
ATOM 7246 N N . LYS A 1 948 ? -39.811 -12.652 45.153 1.00 93.75 948 LYS A N 1
ATOM 7247 C CA . LYS A 1 948 ? -38.640 -12.198 44.400 1.00 93.75 948 LYS A CA 1
ATOM 7248 C C . LYS A 1 948 ? -38.028 -13.401 43.688 1.00 93.75 948 LYS A C 1
ATOM 7250 O O . LYS A 1 948 ? -37.835 -14.443 44.315 1.00 93.75 948 LYS A O 1
ATOM 7255 N N . THR A 1 949 ? -37.720 -13.267 42.407 1.00 94.56 949 THR A N 1
ATOM 7256 C CA . THR A 1 949 ? -37.127 -14.338 41.598 1.00 94.56 949 THR A CA 1
ATOM 7257 C C . THR A 1 949 ? -35.860 -13.819 40.938 1.00 94.56 949 THR A C 1
ATOM 7259 O O . THR A 1 949 ? -35.918 -12.770 40.307 1.00 94.56 949 THR A O 1
ATOM 7262 N N . LEU A 1 950 ? -34.756 -14.547 41.088 1.00 94.62 950 LEU A N 1
ATOM 7263 C CA . LEU A 1 950 ? -33.495 -14.349 40.380 1.00 94.62 950 LEU A CA 1
ATOM 7264 C C . LEU A 1 950 ? -33.287 -15.534 39.435 1.00 94.62 950 LEU A C 1
ATOM 7266 O O . LEU A 1 950 ? -33.202 -16.674 39.890 1.00 94.62 950 LEU A O 1
ATOM 7270 N N . THR A 1 951 ? -33.211 -15.267 38.141 1.00 94.25 951 THR A N 1
ATOM 7271 C CA . THR A 1 951 ? -32.783 -16.226 37.122 1.00 94.25 951 THR A CA 1
ATOM 7272 C C . THR A 1 951 ? -31.302 -15.992 36.845 1.00 94.25 951 THR A C 1
ATOM 7274 O O . THR A 1 951 ? -30.887 -14.855 36.628 1.00 94.25 951 THR A O 1
ATOM 7277 N N . LEU A 1 952 ? -30.517 -17.060 36.894 1.00 93.00 952 LEU A N 1
ATOM 7278 C CA . LEU A 1 952 ? -29.084 -17.086 36.622 1.00 93.00 952 LEU A CA 1
ATOM 7279 C C . LEU A 1 952 ? -28.852 -17.847 35.317 1.00 93.00 952 LEU A C 1
ATOM 7281 O O . LEU A 1 952 ? -29.300 -18.989 35.224 1.00 93.00 952 LEU A O 1
ATOM 7285 N N . ASP A 1 953 ? -28.150 -17.255 34.358 1.00 91.31 953 ASP A N 1
ATOM 7286 C CA . ASP A 1 953 ? -27.746 -17.922 33.114 1.00 91.31 953 ASP A CA 1
ATOM 7287 C C . ASP A 1 953 ? -26.280 -18.375 33.200 1.00 91.31 953 ASP A C 1
ATOM 7289 O O . ASP A 1 953 ? -25.383 -17.580 33.481 1.00 91.31 953 ASP A O 1
ATOM 7293 N N . PHE A 1 954 ? -26.041 -19.666 32.964 1.00 86.88 954 PHE A N 1
ATOM 7294 C CA . PHE A 1 954 ? -24.716 -20.272 32.833 1.00 86.88 954 PHE A CA 1
ATOM 7295 C C . PHE A 1 954 ? -24.574 -20.866 31.428 1.00 86.88 954 PHE A C 1
ATOM 7297 O O . PHE A 1 954 ? -24.799 -22.067 31.228 1.00 86.88 954 PHE A O 1
ATOM 7304 N N . ASN A 1 955 ? -24.218 -20.032 30.448 1.00 80.81 955 ASN A N 1
ATOM 7305 C CA . ASN A 1 955 ? -24.062 -20.408 29.041 1.00 80.81 955 ASN A CA 1
ATOM 7306 C C . ASN A 1 955 ? -25.240 -21.243 28.482 1.00 80.81 955 ASN A C 1
ATOM 7308 O O . ASN A 1 955 ? -25.060 -22.340 27.938 1.00 80.81 955 ASN A O 1
ATOM 7312 N N . GLY A 1 956 ? -26.467 -20.738 28.629 1.00 80.19 956 GLY A N 1
ATOM 7313 C CA . GLY A 1 956 ? -27.697 -21.369 28.140 1.00 80.19 956 GLY A CA 1
ATOM 7314 C C . GLY A 1 956 ? -28.307 -22.396 29.098 1.00 80.19 956 GLY A C 1
ATOM 7315 O O . GLY A 1 956 ? -29.220 -23.133 28.709 1.00 80.19 956 GLY A O 1
ATOM 7316 N N . THR A 1 957 ? -27.803 -22.476 30.332 1.00 85.19 957 THR A N 1
ATOM 7317 C CA . THR A 1 957 ? -28.420 -23.233 31.427 1.00 85.19 957 THR A CA 1
ATOM 7318 C C . THR A 1 957 ? -28.964 -22.267 32.471 1.00 85.19 957 THR A C 1
ATOM 7320 O O . THR A 1 957 ? -28.193 -21.704 33.245 1.00 85.19 957 THR A O 1
ATOM 7323 N N . ASP A 1 958 ? -30.290 -22.151 32.538 1.00 91.62 958 ASP A N 1
ATOM 7324 C CA . ASP A 1 958 ? -30.956 -21.299 33.521 1.00 91.62 958 ASP A CA 1
ATOM 7325 C C . ASP A 1 958 ? -31.105 -22.006 34.873 1.00 91.62 958 ASP A C 1
ATOM 7327 O O . ASP A 1 958 ? -31.553 -23.155 34.954 1.00 91.62 958 ASP A O 1
ATOM 7331 N N . VAL A 1 959 ? -30.794 -21.284 35.945 1.00 91.50 959 VAL A N 1
ATOM 7332 C CA . VAL A 1 959 ? -31.042 -21.686 37.331 1.00 91.50 959 VAL A CA 1
ATOM 7333 C C . VAL A 1 959 ? -31.899 -20.627 38.008 1.00 91.50 959 VAL A C 1
ATOM 7335 O O . VAL A 1 959 ? -31.584 -19.441 37.949 1.00 91.50 959 VAL A O 1
ATOM 7338 N N . VAL A 1 960 ? -32.977 -21.035 38.682 1.00 93.38 960 VAL A N 1
ATOM 7339 C CA . VAL A 1 960 ? -33.942 -20.085 39.255 1.00 93.38 960 VAL A CA 1
ATOM 7340 C C . VAL A 1 960 ? -33.901 -20.121 40.777 1.00 93.38 960 VAL A C 1
ATOM 7342 O O . VAL A 1 960 ? -34.207 -21.133 41.407 1.00 93.38 960 VAL A O 1
ATOM 7345 N N . ILE A 1 961 ? -33.594 -18.980 41.391 1.00 93.75 961 ILE A N 1
ATOM 7346 C CA . ILE A 1 961 ? -33.650 -18.763 42.836 1.00 93.75 961 ILE A CA 1
ATOM 7347 C C . ILE A 1 961 ? -34.897 -17.944 43.159 1.00 93.75 961 ILE A C 1
ATOM 7349 O O . ILE A 1 961 ? -35.062 -16.812 42.719 1.00 93.75 961 ILE A O 1
ATOM 7353 N N . THR A 1 962 ? -35.794 -18.504 43.963 1.00 93.75 962 THR A N 1
ATOM 7354 C CA . THR A 1 962 ? -37.003 -17.816 44.432 1.00 93.75 962 THR A CA 1
ATOM 7355 C C . THR A 1 962 ? -36.888 -17.515 45.920 1.00 93.75 962 THR A C 1
ATOM 7357 O O . THR A 1 962 ? -36.729 -18.436 46.719 1.00 93.75 962 THR A O 1
ATOM 7360 N N . ASN A 1 963 ? -37.028 -16.247 46.306 1.00 92.06 963 ASN A N 1
ATOM 7361 C CA . ASN A 1 963 ? -37.170 -15.813 47.693 1.00 92.06 963 ASN A CA 1
ATOM 7362 C C . ASN A 1 963 ? -38.620 -15.370 47.950 1.00 92.06 963 ASN A C 1
ATOM 7364 O O . ASN A 1 963 ? -39.116 -14.400 47.376 1.00 92.06 963 ASN A O 1
ATOM 7368 N N . ASN A 1 964 ? -39.308 -16.092 48.836 1.00 88.62 964 ASN A N 1
ATOM 7369 C CA . ASN A 1 964 ? -40.653 -15.756 49.294 1.00 88.62 964 ASN A CA 1
ATOM 7370 C C . ASN A 1 964 ? -40.630 -15.489 50.804 1.00 88.62 964 ASN A C 1
ATOM 7372 O O . ASN A 1 964 ? -40.636 -16.427 51.607 1.00 88.62 964 ASN A O 1
ATOM 7376 N N . ASN A 1 965 ? -40.602 -14.210 51.193 1.00 80.12 965 ASN A N 1
ATOM 7377 C CA . ASN A 1 965 ? -40.546 -13.763 52.593 1.00 80.12 965 ASN A CA 1
ATOM 7378 C C . ASN A 1 965 ? -39.422 -14.427 53.421 1.00 80.12 965 ASN A C 1
ATOM 7380 O O . ASN A 1 965 ? -39.649 -14.869 54.550 1.00 80.12 965 ASN A O 1
ATOM 7384 N N . GLY A 1 966 ? -38.215 -14.524 52.858 1.00 75.56 966 GLY A N 1
ATOM 7385 C CA . GLY A 1 966 ? -37.035 -15.091 53.519 1.00 75.56 966 GLY A CA 1
ATOM 7386 C C . GLY A 1 966 ? -36.908 -16.613 53.408 1.00 75.56 966 GLY A C 1
ATOM 7387 O O . GLY A 1 966 ? -35.935 -17.179 53.899 1.00 75.56 966 GLY A O 1
ATOM 7388 N N . SER A 1 967 ? -37.864 -17.293 52.767 1.00 83.12 967 SER A N 1
ATOM 7389 C CA . SER A 1 967 ? -37.709 -18.692 52.361 1.00 83.12 967 SER A CA 1
ATOM 7390 C C . SER A 1 967 ? -37.136 -18.741 50.949 1.00 83.12 967 SER A C 1
ATOM 7392 O O . SER A 1 967 ? -37.846 -18.415 49.997 1.00 83.12 967 SER A O 1
ATOM 7394 N N . VAL A 1 968 ? -35.880 -19.172 50.823 1.00 86.12 968 VAL A N 1
ATOM 7395 C CA . VAL A 1 968 ? -35.187 -19.310 49.535 1.00 86.12 968 VAL A CA 1
ATOM 7396 C C . VAL A 1 968 ? -35.318 -20.744 49.015 1.00 86.12 968 VAL A C 1
ATOM 7398 O O . VAL A 1 968 ? -35.106 -21.702 49.759 1.00 86.12 968 VAL A O 1
ATOM 7401 N N . SER A 1 969 ? -35.686 -20.902 47.745 1.00 87.94 969 SER A N 1
ATOM 7402 C CA . SER A 1 969 ? -35.695 -22.183 47.031 1.00 87.94 969 SER A CA 1
ATOM 740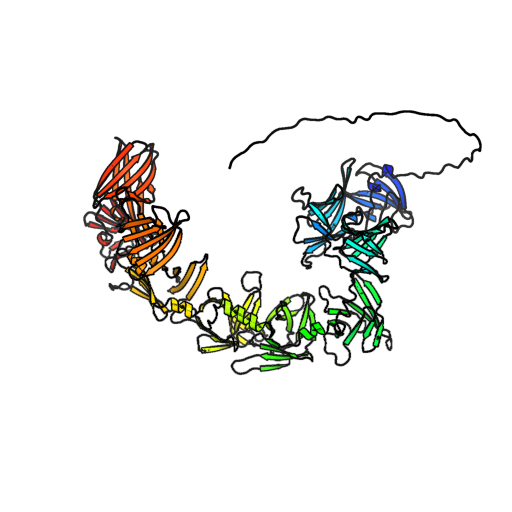3 C C . SER A 1 969 ? -34.978 -22.055 45.695 1.00 87.94 969 SER A C 1
ATOM 7405 O O . SER A 1 969 ? -35.159 -21.053 45.011 1.00 87.94 969 SER A O 1
ATOM 7407 N N . VAL A 1 970 ? -34.228 -23.087 45.315 1.00 89.44 970 VAL A N 1
ATOM 7408 C CA . VAL A 1 970 ? -33.503 -23.170 44.039 1.00 89.44 970 VAL A CA 1
ATOM 7409 C C . VAL A 1 970 ? -34.159 -24.249 43.176 1.00 89.44 970 VAL A C 1
ATOM 7411 O O . VAL A 1 970 ? -34.493 -25.318 43.702 1.00 89.44 970 VAL A O 1
ATOM 7414 N N . ALA A 1 971 ? -34.373 -23.966 41.893 1.00 84.50 971 ALA A N 1
ATOM 7415 C CA . ALA A 1 971 ? -34.968 -24.876 40.917 1.00 84.50 971 ALA A CA 1
ATOM 7416 C C . ALA A 1 971 ? -34.119 -24.979 39.651 1.00 84.50 971 ALA A C 1
ATOM 7418 O O . ALA A 1 971 ? -33.574 -23.932 39.227 1.00 84.50 971 ALA A O 1
#

Foldseek 3Di:
DDDDDDDDDDDDDDDDDDDDDDDDDDDDDDDDDDDDDDPDDDDPDPPQCDVVCQCVQVFWWAWPQAIDHPNVQDGPPFPDKAFDDWDDDFQAIWTWMATNNFIWIWHADPQQWIWTAGPVPRDTPIIIATQDLLAAFKKDFPPDDFWIKGWDRHADNVGFIWIAIAGPVGDGDDDTFTWGWHWDTDDNDIWIWIAGVVQGKIWGDDDQFIAIDRPPDPDGGTMFADAPVDAQWWAFQVGWIWGDDVVQQWIQGPNDIWHWDAGTDPRYGAIWTADPVVRWIWGFGDHPQATWIDTPVGITGIAHDDFCLQQHPDPQQNWKAAFDPDVQFRIKGDNTSFWIQGSNDIWGWRWGDDRHHIKIKTWDDDPVHIKIKIWACQPPDSQKIFIDIPPVVNGGIMGGVVVVVVQQAWWDQQQKIWHQHPSRWIWIWGDDPVGIDIDTWPPWTWHQQNLVRWIWTWTFDPPQPAPDGFIWTWTDDDPLFKTFTWTDDDNDIDGPAIIGGPNCLVVLVVVQCVLQVHPQQKWWQFFLQTWIWGDDSVNQWIDTRVPDIFRKGWDWACPDPDRHIDIWIKTWQDDLHAQDWTKMWIWDRHNFFIWIWIWIWGQHNNRDIDTDDIDITTIGRVVVLQVQAQQKFWDQFPQDIWIWHQHNSRKTWTFADDLPDLDLDRDIDIHRDWGWDWDADPNKIWIWIWDDDPRDIWIWIQINSAWIDGDNDITGGPQLNVQAAWFAPLAWIWGQDSVRWIDTRNRTWAWPDWDGDRQKIWTWTDDPNFIWIWITGDQWIWIDTVVDIDIRGHGDDPQPLQVFEWDWDDQDPPDIWIKGWKWKDQFQRHRTAIWMDTVNHTDHWDWDADSRGWIKTWTWDADVVLPGIWIWIWTDDPQKIWIWIDRDPTIDIDIDGGDDDGPVLQADDFDDDDPWIWHWRAHSNGIWIDTNSQTFRMWMWHYYPQKIWIWTHDPNDIKIWIDRPSDIDID

Organism: NCBI:txid2840744

Radius of gyration: 45.83 Å; chains: 1; bounding box: 104×68×150 Å

Secondary structure (DSSP, 8-state):
---------------------------------------PPP-------HHHHGGGGGSEEEETTEEEETTTTEETT-S-EEEEEEES-GGG-EEEEEETTEEEEEEE-TTS-EEEEETTT--EEEEEEEP-GGG-EEEEETT-SSEEEEEEEEE-TTS-EEEEEEETTS---SPPEEEEEEEEEETTEEEEEEEETTTTEEEEEETTEEEEE-SSS---EEEEE-GGGS-SEEEETT--EEEEETTTTEEEETTEEEEEEEEEETTEEEEEEE-TTT--EEEEEE-SS-EEEEETTEEEEEEE--TTTTT-SSTTTTEEEESS--TT---EEEEETTEEEETTEEEE-EEEEETTEEEEEEEE--SSS-EEEEEEEETTEEEEEEEEESSTTS-EEEEEHHHHHTTSSEEE-SSEEEEE-TT--EEEEE--TT--EEEEEEEEEEEEEGGGTEEEEEEEESSS--SS-PEEEEEEEETTTEEEEEEEETTEEEEEEEEEETTTHHHHHHHHHHHTTTT--EEE-SSSS--EEEEETTTTEEEETTTEEEEEEEEEE--SSSSS-EEEEEEESS---TTEEEEEEEEEEETTEEEEEEEEEEE-TT--EEE---EEEEEEEHHHHHTTTT-EEEEE-SS-EEEEEE-TTS-EEEEE--SS---SSPEEEEE---EEEEEEETTEEEEEEEEEETTEEEEEEEETTTEEEETTEEEE-HHHHHH-EEEE-SS-EEEE-TTS-EEETTEEEEEEEEEEETTEEEEEEEETTEEEEEEEETTEEEEEETTEEEEE-EEEP--GGGG-EEEEEEEETTEEEEEEEEEEESSTTSPPEEEEEETTEEEPPEEEE-TTS-EEEEEEEEETTTTEEEEEEEEEETTEEEEEEEETTEEEEEEEEPP---GGGG----EEETTEEEEEEEETTEEEEEETTEEPSEEEEEEETTEEEEEEESSS-EEEEEEETTEEEE-

Sequence (971 aa):
MKKFALLLAGVLSLGAGVICACTNGEVNNPPDPDDPGIVDPPDDNDTDFTEALGAYALFDWVSETGVLNLAEGTLEGTQSFEITDVTGADAEIVISCTADGVDYTISLNDAGALEMISVADNQLYSTFLVEASRYAGAWYSADETSYYYVISDTVDNEGYFSWRVCNRSGVTTAEPYQAVTIFESQGENYGITFYVPETNYFFYYSGEAVYMNDGTSMGTLEVEAYTPVFSSTYLNAEGEELSIDLVNSTVTYQGQEMTATAGFGAFGAGIWFRDEDTSVERALIYTNEETKLVSLEGSEVYAAYNPEWLPGDEDGEGEWSIGTNLANGGDIVFNDDQNIIFEGTSYQLSHYIDDGELVYSFTVPGTANDYTYVIRAVEGSEDVFYMESNRSQRSGYYFRENAKRQFVQTFTSNSEILTIDEDYALTITTKDVDGDDVRPGTGSRFTYLEDLGTIAYSYTDSGLGTSGSVTFNLALVNTQGIYWTIVGTGGSYAAYSTYLTEDYLPTAIETMTQALNEGDDYFTTGGLTPETLRFNFETGIVTVDGADSYYFSWGYGAVRTTDTPELYVTINEGEMVPDSHYNRYTLFPSSTGLDAVLEAVDIDSSGNISTSDEQSRFYVAQNTFEELFGTTFVYDGRYVQSSISIDEEGGLNLSSYDASTGNTNLLKVDRNDYSIHIGISGGTETITLVYAVDGQNYIVEIVNRLYATYDSLVYCIPDLAEVIGMYSNGSEYIILGSDGSVNYNGVDVNVTGIVSNPGEVVVTFMRSNAVHTATFTGGQVTVASGDSQTIYSNKIDTDLSSFVGTYIVAVDDNTDITIGVSATVGGVNEQVSLTTTINGVIRTPSVQLSEDGKLQIYFTAFDFAAGGTVRCTLTLDGDRVSVNVTVGSSGNTEVYDVSDWDYSDFNIEETQIGQGTLSCVVKEGAPLYLLNGVMCDGYEVSINGNVKTLTLDFNGTDVVITNNNGSVSVA

pLDDT: mean 81.45, std 14.97, range [21.05, 96.12]